Protein AF-A0A2W4LXM9-F1 (afdb_monomer_lite)

Sequence (1163 aa):
MLAVVGALLALACAPETESDGVRTPLLLDPSFENPNDPDDRARPATDYTLFEADPVRPVAVLERSGLVAVTNTVNDTLELLRSTPRGVFACGVVKVGLRPVAVASVRETRRTATLWVVNHVSDSISIVEVDVPSCRGEVVDTLHVGDEPRDIVVTRTSWGAPRVFVTTAHRGQHHPVASARLGHDLVTPPDEKTERGLADVFVFDPRAPRPALRVVNSFTDTPRALAVGPGVVYVAGFHTGNRTTAVPAERVALRGVQALGPLLARDAAGNPIEQDGELVLAEGVRGNARIEGGLPAVSGKGRCMPDPRPDRFELDTLQLCVATDDAHRVTKVFVETPGVVRPECQCTSGDGTLQPTTALIVRFFEREEDCGDAFHAFPDGTRGCWLDAVPGGVATPAARSAAQPPPMEWNDEVRLSLPDEDVFAIDVNALEVTRAFSGVGTILFGMAVRPGSDQLFVLNTEAQNLTRFEGHGNGSSTTVIGHLHESRVTVLDTRRGRVRPVHLNTHVDYGRCCERDAEENARSLAFPTAGVFSEDGKSLYFTALGSDKVVRVNADALLGRFDNVRARRQGALEEIYAGEDVLRPSGPVGLALDSRSERLYVKTHFTNELLVLDADGGGVIDRVRFHSPEPPSIRRGRHVLYNARLTSSHGDSACASCHVFGNFDSISWDLGDPDLPTVENPGPYAVAPENAQVGRLIAGEPTLTPDFRSNKGPMATQTLRGLANHGALHWRGDRTRRFRDAPGMQPDFGSLNEDNSFGEFDVAIVGLNGSDELLDPDTFQAFTNFALQLTLPPNPVRALDDSLRPDEAAGRALFFGCLSQTDEQFESGTCVALDGSVVEIDTETERCSCYSNVLVRALRLSPSLVEFATVLRGLLADPTLWAALSALVSTTDGLPPPALAQHDAARSAFVGGREGLLADQVTLVPPGMVPAETAGVLVRLSSGLLGLVGLSAAFGTPTGSQIVALLLGAAPPEARAPRMPFAAPESLLQAFELTIALSNLTLRTWADEAARGTGDFRNLRQDCALSGETSCRLRVSDTLETCHGCHRLDPKGNAEFDVFRPGFFGTSGEYSFENESQVLKVPHLRNAYAKAGMFGTPTHPFFVPESVHGPRRGGLFAAESRYTGPQVRGFGFLHDGSTDTLHRFHGAQVFAARPTPPGPPGI

Radius of gyration: 33.59 Å; chains: 1; bounding box: 93×104×97 Å

Foldseek 3Di:
DDDDDDDDDDDDDDDDDDDDDDPDDDDDDPVDPPPPDPPPDLPDPLPAFFQLAAAFAQWDQDQPLRWIWGQLQQQQKIWIWHDDPQGIDTQEIEHHAHRFRHKDFADDDPFKTWMWTDHFQRQKIFTWIAGSVNRYIYGPDIGHHAHGWAYWDWDAAPVGQIKIKIKHWQEFCPYPDPCRPQVVLLFDFLVPDPASAGIWIFMARPVCRPPTPDIEGDHFGGWHEWEDDDQKIKIFHFQLAQQKFKQFLLVQQVLQLVQCLVQFDADPVRFFDDDPQWTHGDPPQAPHGAGAGADWFQAFAWHWYADNGPVGGFRFWGQWTFHADLVRRGHTIGGQDAQDADRNTHQAFPRSHIHTRGIAMWGWDQDCVFQPVQWDQDPQRRTTFIWLAGRVHDQAQAPQLVRTHHIHTDRVQFLAGSQSFTMFIARNVVRYTPDTAHPQARGWAEKYDQPPALKIKTWYKHAPQSFAAWFNSPSGSTHCAQPGMFTWIWIASNVVRDIRTAGQLQVDRNNDFDDFDLVLLLLAAARFHYWYADNNRQWIWTFRQQSQKIKIAGPVCSVDNHDSVVCVVVVRMAIAHNADDLQTRQGFHHWDADNVSQWIWTAGDLQRWIWIARNVRGYTSDIGGDDRPDDPLQNNQVSQCRHLSQLGSSNHDHVCVQQVSQAGSFAKHFHFHSNDAWAADLALADPDLLVQCLCCVPPNHGDQDQIHGRRPYIFGDGGLAQLALQFQDDFASRQFPDSVPDPDDPDQDHSNNQLSSQLSCQVCSCRNSRYPDGDDSVNSSSNSSNSNSNHHRDDSSADPVRADDPVRQCVVCQLLLAPGAHPVCQVVQWGQHPVRDIDGRVPCSLQRFLADFSLVVLLVCLVVLLVLLVQVLVQLPPPVLVVVLLVLLPDCPQPDPVCVVLSVQLSVLQVQLNVQSNVDDSAADPVRHGDLSNLSSLLSNLSSLVSSLVSCVVRVHCSNVVNLVSSLVSGDPVQCPPPHCSVDSVSVNVSSVSSNSSSVSRNVVVVQVVCPPHPSNCDLDDDDDPPDDPVNSHHAQQGRHRLCSAQPFFQCAPVVVVDSGHTRQGHSNHWHDQVRSHTTHRDRCVSQSSQGWFAAGAADQQQAQAFSVGGAQAHNPNPGSNSSYHINGNAHGDRSRRDHRPSNVRRGPSGGHDDDDDPDPDD

Secondary structure (DSSP, 8-state):
-----------------------PPPP--TT---TT-TT-S----TT--B-----SB-EEE-TTT-EEEEEETTTTEEEEEEEETTEEEEEEEEE-SSSEEEEEEEEE-SSEEEEEEEETTTTEEEEEEEETTTTEEEEEEEEE-SSS---EEEEE-TTS-EEEEEEEES-STT-SSHHHHTTGGGSS-GGG-SS--SEEEEEEBTTB-SS-SEEEEESSS-EEEEEEETTEEEEEESB---SEEEE-HHHHHHHHHHHHGGGB-B-TTSPBPEETTEEPBPTTTTTTSBP--SEEPSEESEEEE---STTT--TTB--EEEEE-TT-BEEEEEEP-TT---TTEE-B-TTSPBPBP--EEEEEE--HHHHGGG-EE-TTS-EEEEESS-TT----S-TTGGGPPPP-B-TTT---B---EEEEEEETTT-SEEEEEESS-SEEEEEEEPTTSSEEEEEEEEE-TTS---S--SSSS---TT-SEEEEEEEEETTTTEEE--BS-TT--TTS-----HHHHHH----EEEEEE-TTS-EEEEEETTTTEEEEEEGGGGGSS--HHHHHHTTSEEEEE-SSSSSS---EEEEEEETTTTEEEEEESSS-EEEEEETTS--EEEEEEPP----HHHHHHHHHHH-HHHH-SSSS--GGGTSGGGS--S-EE----TTSPPB---SS----TTTHHHHHHHH-------SB-S----EEPPPSTT-TT--SBSTTS-B---TTTS--BTTTBTTB-HHHHHHTTTHHHHHTT--SSPPPHHHHHHHHHHHTTB-PPPPTTS-TT-PPPHHHHHHHHHHTT-SB--HHHHHHTEEE-TTS-EEEHHHHGGG---S--HHHHHHTTHHHHHHHHHHHHHHHH-HHHHHHHHHHTT--TT--HHHHHHHHHHHHHHHHHHHHHHHS----BTTTB--HHHHHHHHHHHHHHHHHHHHHHHTT-SHHHHHHHHHHHHS-GGGGSTTSTTSSHHHHHHHHHHHHHHHHHHHHHHHHHHTTTSTT---TTS---SSS-GGG-----TTT--HHHHS-EETTTTGGGT-SS--EES-SS-EE--SSSS-EE---GGGTTT--S-------TTB-SEETTEETSSSTTS-------B-S-S--SSTTS----HHHHTTBGGG---PPPPPPS--

pLDDT: mean 81.59, std 19.79, range [18.59, 98.94]

Structure (mmCIF, N/CA/C/O backbone):
data_AF-A0A2W4LXM9-F1
#
_entry.id   AF-A0A2W4LXM9-F1
#
loop_
_atom_site.group_PDB
_atom_site.id
_atom_site.type_symbol
_atom_site.label_atom_id
_atom_site.label_alt_id
_atom_site.label_comp_id
_atom_site.label_asym_id
_atom_site.label_entity_id
_atom_site.label_seq_id
_atom_site.pdbx_PDB_ins_code
_atom_site.Cartn_x
_atom_site.Cartn_y
_atom_site.Cartn_z
_atom_site.occupancy
_atom_site.B_iso_or_equiv
_atom_site.auth_seq_id
_atom_site.auth_comp_id
_atom_site.auth_asym_id
_atom_site.auth_atom_id
_atom_site.pdbx_PDB_model_num
ATOM 1 N N . MET A 1 1 ? 46.991 55.224 12.430 1.00 28.98 1 MET A N 1
ATOM 2 C CA . MET A 1 1 ? 48.430 55.403 12.719 1.00 28.98 1 MET A CA 1
ATOM 3 C C . MET A 1 1 ? 49.169 54.458 11.777 1.00 28.98 1 MET A C 1
ATOM 5 O O . MET A 1 1 ? 48.738 53.321 11.673 1.00 28.98 1 MET A O 1
ATOM 9 N N . LEU A 1 2 ? 50.111 55.013 11.007 1.00 22.36 2 LEU A N 1
ATOM 10 C CA . LEU A 1 2 ? 50.860 54.504 9.836 1.00 22.36 2 LEU A CA 1
ATOM 11 C C . LEU A 1 2 ? 51.089 52.968 9.760 1.00 22.36 2 LEU A C 1
ATOM 13 O O . LEU A 1 2 ? 51.408 52.377 10.781 1.00 22.36 2 LEU A O 1
ATOM 17 N N . ALA A 1 3 ? 50.838 52.271 8.631 1.00 21.33 3 ALA A N 1
ATOM 18 C CA . ALA A 1 3 ? 51.595 52.233 7.345 1.00 21.33 3 ALA A CA 1
ATOM 19 C C . ALA A 1 3 ? 52.958 51.499 7.522 1.00 21.33 3 ALA A C 1
ATOM 21 O O . ALA A 1 3 ? 53.651 51.814 8.477 1.00 21.33 3 ALA A O 1
ATOM 22 N N . VAL A 1 4 ? 53.438 50.498 6.760 1.00 23.33 4 VAL A N 1
ATOM 23 C CA . VAL A 1 4 ? 53.639 50.287 5.300 1.00 23.33 4 VAL A CA 1
ATOM 24 C C . VAL A 1 4 ? 54.358 48.909 5.187 1.00 23.33 4 VAL A C 1
ATOM 26 O O . VAL A 1 4 ? 55.237 48.640 5.996 1.00 23.33 4 VAL A O 1
ATOM 29 N N . VAL A 1 5 ? 53.858 47.919 4.434 1.00 23.73 5 VAL A N 1
ATOM 30 C CA . VAL A 1 5 ? 54.141 47.559 3.016 1.00 23.73 5 VAL A CA 1
ATOM 31 C C . VAL A 1 5 ? 55.415 46.734 2.758 1.00 23.73 5 VAL A C 1
ATOM 33 O O . VAL A 1 5 ? 56.530 47.149 3.053 1.00 23.73 5 VAL A O 1
ATOM 36 N N . GLY A 1 6 ? 55.176 45.629 2.044 1.00 21.83 6 GLY A N 1
ATOM 37 C CA . GLY A 1 6 ? 56.053 44.928 1.099 1.00 21.83 6 GLY A CA 1
ATOM 38 C C . GLY A 1 6 ? 55.282 43.712 0.549 1.00 21.83 6 GLY A C 1
ATOM 39 O O . GLY A 1 6 ? 55.436 42.632 1.095 1.00 21.83 6 GLY A O 1
ATOM 40 N N . ALA A 1 7 ? 54.223 43.823 -0.275 1.00 21.69 7 ALA A N 1
ATOM 41 C CA . ALA A 1 7 ? 54.149 44.244 -1.690 1.00 21.69 7 ALA A CA 1
ATOM 42 C C . ALA A 1 7 ? 55.179 43.507 -2.580 1.00 21.69 7 ALA A C 1
ATOM 44 O O . ALA A 1 7 ? 56.366 43.787 -2.474 1.00 21.69 7 ALA A O 1
ATOM 45 N N . LEU A 1 8 ? 54.744 42.480 -3.340 1.00 22.38 8 LEU A N 1
ATOM 46 C CA . LEU A 1 8 ? 54.250 42.556 -4.746 1.00 22.38 8 LEU A CA 1
ATOM 47 C C . LEU A 1 8 ? 55.443 42.450 -5.732 1.00 22.38 8 LEU A C 1
ATOM 49 O O . LEU A 1 8 ? 56.441 43.124 -5.529 1.00 22.38 8 LEU A O 1
ATOM 53 N N . LEU A 1 9 ? 55.495 41.607 -6.772 1.00 23.14 9 LEU A N 1
ATOM 54 C CA . LEU A 1 9 ? 54.564 41.260 -7.867 1.00 23.14 9 LEU A CA 1
ATOM 55 C C . LEU A 1 9 ? 55.119 40.003 -8.594 1.00 23.14 9 LEU A C 1
ATOM 57 O O . LEU A 1 9 ? 56.306 39.725 -8.459 1.00 23.14 9 LEU A O 1
ATOM 61 N N . ALA A 1 10 ? 54.382 39.208 -9.380 1.00 21.80 10 ALA A N 1
ATOM 62 C CA . ALA A 1 10 ? 53.471 39.554 -10.485 1.00 21.80 10 ALA A CA 1
ATOM 63 C C . ALA A 1 10 ? 52.655 38.291 -10.890 1.00 21.80 10 ALA A C 1
ATOM 65 O O . ALA A 1 10 ? 53.267 37.241 -11.051 1.00 21.80 10 ALA A O 1
ATOM 66 N N . LEU A 1 11 ? 51.306 38.307 -10.875 1.00 22.58 11 LEU A N 1
ATOM 67 C CA . LEU A 1 11 ? 50.341 38.669 -11.960 1.00 22.58 11 LEU A CA 1
ATOM 68 C C . LEU A 1 11 ? 49.891 37.431 -12.778 1.00 22.58 11 LEU A C 1
ATOM 70 O O . LEU A 1 11 ? 50.746 36.647 -13.162 1.00 22.58 11 LEU A O 1
ATOM 74 N N . ALA A 1 12 ? 48.613 37.168 -13.106 1.00 19.80 12 ALA A N 1
ATOM 75 C CA . ALA A 1 12 ? 47.355 37.948 -13.176 1.00 19.80 12 ALA A CA 1
ATOM 76 C C . ALA A 1 12 ? 46.140 36.965 -13.085 1.00 19.80 12 ALA A C 1
ATOM 78 O O . ALA A 1 12 ? 46.287 35.826 -13.510 1.00 19.80 12 ALA A O 1
ATOM 79 N N . CYS A 1 13 ? 45.010 37.213 -12.398 1.00 18.59 13 CYS A N 1
ATOM 80 C CA . CYS A 1 13 ? 43.855 38.121 -12.621 1.00 18.59 13 CYS A CA 1
ATOM 81 C C . CYS A 1 13 ? 42.992 37.880 -13.884 1.00 18.59 13 CYS A C 1
ATOM 83 O O . CYS A 1 13 ? 43.365 38.345 -14.957 1.00 18.59 13 CYS A O 1
ATOM 85 N N . ALA A 1 14 ? 41.781 37.323 -13.700 1.00 20.69 14 ALA A N 1
ATOM 86 C CA . ALA A 1 14 ? 40.486 37.928 -14.083 1.00 20.69 14 ALA A CA 1
ATOM 87 C C . ALA A 1 14 ? 39.302 37.246 -13.324 1.00 20.69 14 ALA A C 1
ATOM 89 O O . ALA A 1 14 ? 39.438 36.063 -13.010 1.00 20.69 14 ALA A O 1
ATOM 90 N N . PRO A 1 15 ? 38.192 37.955 -12.994 1.00 28.59 15 PRO A N 1
ATOM 91 C CA . PRO A 1 15 ? 37.147 37.497 -12.063 1.00 28.59 15 PRO A CA 1
ATOM 92 C C . PRO A 1 15 ? 35.756 37.221 -12.698 1.00 28.59 15 PRO A C 1
ATOM 94 O O . PRO A 1 15 ? 35.528 37.538 -13.860 1.00 28.59 15 PRO A O 1
ATOM 97 N N . GLU A 1 16 ? 34.849 36.717 -11.842 1.00 23.16 16 GLU A N 1
ATOM 98 C CA . GLU A 1 16 ? 33.365 36.723 -11.880 1.00 23.16 16 GLU A CA 1
ATOM 99 C C . GLU A 1 16 ? 32.604 35.808 -12.863 1.00 23.16 16 GLU A C 1
ATOM 101 O O . GLU A 1 16 ? 32.482 36.065 -14.056 1.00 23.16 16 GLU A O 1
ATOM 106 N N . THR A 1 17 ? 31.956 34.778 -12.304 1.00 21.86 17 THR A N 1
ATOM 107 C CA . THR A 1 17 ? 30.491 34.750 -12.091 1.00 21.86 17 THR A CA 1
ATOM 108 C C . THR A 1 17 ? 30.168 33.678 -11.040 1.00 21.86 17 THR A C 1
ATOM 110 O O . THR A 1 17 ? 30.389 32.493 -11.261 1.00 21.86 17 THR A O 1
ATOM 113 N N . GLU A 1 18 ? 29.706 34.104 -9.861 1.00 29.75 18 GLU A N 1
ATOM 114 C CA . GLU A 1 18 ? 29.027 33.230 -8.899 1.00 29.75 18 GLU A CA 1
ATOM 115 C C . GLU A 1 18 ? 27.611 32.953 -9.418 1.00 29.75 18 GLU A C 1
ATOM 117 O O . GLU A 1 18 ? 26.864 33.888 -9.706 1.00 29.75 18 GLU A O 1
ATOM 122 N N . SER A 1 19 ? 27.245 31.675 -9.517 1.00 25.06 19 SER A N 1
ATOM 123 C CA . SER A 1 19 ? 25.854 31.230 -9.545 1.00 25.06 19 SER A CA 1
ATOM 124 C C . SER A 1 19 ? 25.669 30.160 -8.474 1.00 25.06 19 SER A C 1
ATOM 126 O O . SER A 1 19 ? 26.223 29.067 -8.580 1.00 25.06 19 SER A O 1
ATOM 128 N N . ASP A 1 20 ? 24.935 30.567 -7.445 1.00 25.12 20 ASP A N 1
ATOM 129 C CA . ASP A 1 20 ? 24.033 29.827 -6.567 1.00 25.12 20 ASP A CA 1
ATOM 130 C C . ASP A 1 20 ? 24.440 28.441 -6.050 1.00 25.12 20 ASP A C 1
ATOM 132 O O . ASP A 1 20 ? 24.535 27.438 -6.757 1.00 25.12 20 ASP A O 1
ATOM 136 N N . GLY A 1 21 ? 24.607 28.408 -4.726 1.00 31.66 21 GLY A N 1
ATOM 137 C CA . GLY A 1 21 ? 24.882 27.221 -3.939 1.00 31.66 21 GLY A CA 1
ATOM 138 C C . GLY A 1 21 ? 23.755 26.197 -4.006 1.00 31.66 21 GLY A C 1
ATOM 139 O O . GLY A 1 21 ? 22.679 26.383 -3.439 1.00 31.66 21 GLY A O 1
ATOM 140 N N . VAL A 1 22 ? 24.074 25.052 -4.599 1.00 25.06 22 VAL A N 1
ATOM 141 C CA . VAL A 1 22 ? 23.420 23.782 -4.297 1.00 25.06 22 VAL A CA 1
ATOM 142 C C . VAL A 1 22 ? 23.817 23.409 -2.866 1.00 25.06 22 VAL A C 1
ATOM 144 O O . VAL A 1 22 ? 24.983 23.130 -2.586 1.00 25.06 22 VAL A O 1
ATOM 147 N N . ARG A 1 23 ? 22.859 23.456 -1.933 1.00 25.58 23 ARG A N 1
ATOM 148 C CA . ARG A 1 23 ? 23.033 22.892 -0.589 1.00 25.58 23 ARG A CA 1
ATOM 149 C C . ARG A 1 23 ? 23.199 21.379 -0.729 1.00 25.58 23 ARG A C 1
ATOM 151 O O . ARG A 1 23 ? 22.246 20.679 -1.050 1.00 25.58 23 ARG A O 1
ATOM 158 N N . THR A 1 24 ? 24.414 20.891 -0.509 1.00 25.73 24 THR A N 1
ATOM 159 C CA . THR A 1 24 ? 24.739 19.463 -0.450 1.00 25.73 24 THR A CA 1
ATOM 160 C C . THR A 1 24 ? 23.967 18.805 0.708 1.00 25.73 24 THR A C 1
ATOM 162 O O . THR A 1 24 ? 24.086 19.297 1.834 1.00 25.73 24 THR A O 1
ATOM 165 N N . PRO A 1 25 ? 23.182 17.733 0.481 1.00 24.44 25 PRO A N 1
ATOM 166 C CA . PRO A 1 25 ? 22.497 16.998 1.546 1.00 24.44 25 PRO A CA 1
ATOM 167 C C . PRO A 1 25 ? 23.464 16.425 2.593 1.00 24.44 25 PRO A C 1
ATOM 169 O O . PRO A 1 25 ? 24.632 16.149 2.308 1.00 24.44 25 PRO A O 1
ATOM 172 N N . LEU A 1 26 ? 22.948 16.277 3.815 1.00 28.55 26 LEU A N 1
ATOM 173 C CA . LEU A 1 26 ? 23.644 15.923 5.052 1.00 28.55 26 LEU A CA 1
ATOM 174 C C . LEU A 1 26 ? 24.501 14.650 4.947 1.00 28.55 26 LEU A C 1
ATOM 176 O O . LEU A 1 26 ? 24.061 13.605 4.471 1.00 28.55 26 LEU A O 1
ATOM 180 N N . LEU A 1 27 ? 25.744 14.756 5.430 1.00 27.23 27 LEU A N 1
ATOM 181 C CA . LEU A 1 27 ? 26.743 13.690 5.533 1.00 27.23 27 LEU A CA 1
ATOM 182 C C . LEU A 1 27 ? 26.587 12.914 6.853 1.00 27.23 27 LEU A C 1
ATOM 184 O O . LEU A 1 27 ? 26.809 13.497 7.909 1.00 27.23 27 LEU A O 1
ATOM 188 N N . LEU A 1 28 ? 26.343 11.603 6.800 1.00 28.66 28 LEU A N 1
ATOM 189 C CA . LEU A 1 28 ? 26.822 10.670 7.821 1.00 28.66 28 LEU A CA 1
ATOM 190 C C . LEU A 1 28 ? 27.944 9.793 7.256 1.00 28.66 28 LEU A C 1
ATOM 192 O O . LEU A 1 28 ? 27.848 9.212 6.164 1.00 28.66 28 LEU A O 1
ATOM 196 N N . ASP A 1 29 ? 29.044 9.815 8.011 1.00 33.31 29 ASP A N 1
ATOM 197 C CA . ASP A 1 29 ? 30.356 9.241 7.747 1.00 33.31 29 ASP A CA 1
ATOM 198 C C . ASP A 1 29 ? 30.801 8.345 8.896 1.00 33.31 29 ASP A C 1
ATOM 200 O O . ASP A 1 29 ? 31.006 8.896 9.966 1.00 33.31 29 ASP A O 1
ATOM 204 N N . PRO A 1 30 ? 31.016 7.027 8.724 1.00 31.03 30 PRO A N 1
ATOM 205 C CA . PRO A 1 30 ? 31.611 6.194 9.756 1.00 31.03 30 PRO A CA 1
ATOM 206 C C . PRO A 1 30 ? 33.080 5.798 9.479 1.00 31.03 30 PRO A C 1
ATOM 208 O O . PRO A 1 30 ? 33.433 4.627 9.550 1.00 31.03 30 PRO A O 1
ATOM 211 N N . SER A 1 31 ? 34.003 6.751 9.311 1.00 34.19 31 SER A N 1
ATOM 212 C CA . SER A 1 31 ? 35.195 6.670 10.181 1.00 34.19 31 SER A CA 1
ATOM 213 C C . SER A 1 31 ? 34.871 7.105 11.623 1.00 34.19 31 SER A C 1
ATOM 215 O O . SER A 1 31 ? 35.744 7.139 12.484 1.00 34.19 31 SER A O 1
ATOM 217 N N . PHE A 1 32 ? 33.626 7.501 11.873 1.00 36.91 32 PHE A N 1
ATOM 218 C CA . PHE A 1 32 ? 33.080 7.966 13.134 1.00 36.91 32 PHE A CA 1
ATOM 219 C C . PHE A 1 32 ? 32.818 6.814 14.114 1.00 36.91 32 PHE A C 1
ATOM 221 O O . PHE A 1 32 ? 31.782 6.158 14.083 1.00 36.91 32 PHE A O 1
ATOM 228 N N . GLU A 1 33 ? 33.743 6.620 15.052 1.00 34.12 33 GLU A N 1
ATOM 229 C CA . GLU A 1 33 ? 33.320 6.608 16.453 1.00 34.12 33 GLU A CA 1
ATOM 230 C C . GLU A 1 33 ? 32.921 8.049 16.796 1.00 34.12 33 GLU A C 1
ATOM 232 O O . GLU A 1 33 ? 33.693 8.965 16.500 1.00 34.12 33 GLU A O 1
ATOM 237 N N . ASN A 1 34 ? 31.776 8.281 17.445 1.00 36.16 34 ASN A N 1
ATOM 238 C CA . ASN A 1 34 ? 31.609 9.533 18.178 1.00 36.16 34 ASN A CA 1
ATOM 239 C C . ASN A 1 34 ? 32.708 9.550 19.254 1.00 36.16 34 ASN A C 1
ATOM 241 O O . ASN A 1 34 ? 32.622 8.749 20.188 1.00 36.16 34 ASN A O 1
ATOM 245 N N . PRO A 1 35 ? 33.719 10.441 19.205 1.00 36.72 35 PRO A N 1
ATOM 246 C CA . PRO A 1 35 ? 34.773 10.462 20.221 1.00 36.72 35 PRO A CA 1
ATOM 247 C C . PRO A 1 35 ? 34.231 10.836 21.612 1.00 36.72 35 PRO A C 1
ATOM 249 O O . PRO A 1 35 ? 34.986 10.841 22.584 1.00 36.72 35 PRO A O 1
ATOM 252 N N . ASN A 1 36 ? 32.937 11.176 21.700 1.00 38.16 36 ASN A N 1
ATOM 253 C CA . ASN A 1 36 ? 32.244 11.592 22.905 1.00 38.16 36 ASN A CA 1
ATOM 254 C C . ASN A 1 36 ? 31.158 10.613 23.408 1.00 38.16 36 ASN A C 1
ATOM 256 O O . ASN A 1 36 ? 30.707 10.850 24.527 1.00 38.16 36 ASN A O 1
ATOM 260 N N . ASP A 1 37 ? 30.726 9.559 22.679 1.00 38.22 37 ASP A N 1
ATOM 261 C CA . ASP A 1 37 ? 29.686 8.635 23.201 1.00 38.22 37 ASP A CA 1
ATOM 262 C C . ASP A 1 37 ? 29.546 7.254 22.480 1.00 38.22 37 ASP A C 1
ATOM 264 O O . ASP A 1 37 ? 29.076 7.196 21.344 1.00 38.22 37 ASP A O 1
ATOM 268 N N . PRO A 1 38 ? 29.894 6.121 23.126 1.00 37.22 38 PRO A N 1
ATOM 269 C CA . PRO A 1 38 ? 29.679 4.752 22.630 1.00 37.22 38 PRO A CA 1
ATOM 270 C C . PRO A 1 38 ? 28.244 4.192 22.797 1.00 37.22 38 PRO A C 1
ATOM 272 O O . PRO A 1 38 ? 28.011 3.016 22.494 1.00 37.22 38 PRO A O 1
ATOM 275 N N . ASP A 1 39 ? 27.272 4.978 23.271 1.00 38.97 39 ASP A N 1
ATOM 276 C CA . ASP A 1 39 ? 25.878 4.540 23.452 1.00 38.97 39 ASP A CA 1
ATOM 277 C C . ASP A 1 39 ? 24.961 4.744 22.217 1.00 38.97 39 ASP A C 1
ATOM 279 O O . ASP A 1 39 ? 23.762 4.476 22.297 1.00 38.97 39 ASP A O 1
ATOM 283 N N . ASP A 1 40 ? 25.508 5.121 21.053 1.00 39.66 40 ASP A N 1
ATOM 284 C CA . ASP A 1 40 ? 24.748 5.510 19.844 1.00 39.66 40 ASP A CA 1
ATOM 285 C C . ASP A 1 40 ? 24.308 4.352 18.916 1.00 39.66 40 ASP A C 1
ATOM 287 O O . ASP A 1 40 ? 23.914 4.552 17.771 1.00 39.66 40 ASP A O 1
ATOM 291 N N . ARG A 1 41 ? 24.342 3.098 19.385 1.00 44.91 41 ARG A N 1
ATOM 292 C CA . ARG A 1 41 ? 23.671 2.002 18.660 1.00 44.91 41 ARG A CA 1
ATOM 293 C C . ARG A 1 41 ? 22.181 2.045 18.973 1.00 44.91 41 ARG A C 1
ATOM 295 O O . ARG A 1 41 ? 21.805 2.168 20.143 1.00 44.91 41 ARG A O 1
ATOM 302 N N . ALA A 1 42 ? 21.325 1.795 17.980 1.00 42.56 42 ALA A N 1
ATOM 303 C CA . ALA A 1 42 ? 19.995 1.264 18.252 1.00 42.56 42 ALA A CA 1
ATOM 304 C C . ALA A 1 42 ? 20.162 -0.059 19.009 1.00 42.56 42 ALA A C 1
ATOM 306 O O . ALA A 1 42 ? 20.265 -1.111 18.397 1.00 42.56 42 ALA A O 1
ATOM 307 N N . ARG A 1 43 ? 20.242 -0.032 20.345 1.00 45.12 43 ARG A N 1
ATOM 308 C CA . ARG A 1 43 ? 20.134 -1.245 21.157 1.00 45.12 43 ARG A CA 1
ATOM 309 C C . ARG A 1 43 ? 18.671 -1.664 21.078 1.00 45.12 43 ARG A C 1
ATOM 311 O O . ARG A 1 43 ? 17.822 -0.959 21.643 1.00 45.12 43 ARG A O 1
ATOM 318 N N . PRO A 1 44 ? 18.337 -2.731 20.338 1.00 50.62 44 PRO A N 1
ATOM 319 C CA . PRO A 1 44 ? 16.950 -3.124 20.181 1.00 50.62 44 PRO A CA 1
ATOM 320 C C . PRO A 1 44 ? 16.418 -3.579 21.541 1.00 50.62 44 PRO A C 1
ATOM 322 O O . PRO A 1 44 ? 17.183 -4.053 22.385 1.00 50.62 44 PRO A O 1
ATOM 325 N N . ALA A 1 45 ? 15.123 -3.406 21.806 1.00 53.75 45 ALA A N 1
ATOM 326 C CA . ALA A 1 45 ? 14.575 -3.880 23.076 1.00 53.75 45 ALA A CA 1
ATOM 327 C C . ALA A 1 45 ? 14.644 -5.404 23.168 1.00 53.75 45 ALA A C 1
ATOM 329 O O . ALA A 1 45 ? 13.835 -6.080 22.546 1.00 53.75 45 ALA A O 1
ATOM 330 N N . THR A 1 46 ? 15.521 -5.932 24.021 1.00 56.41 46 THR A N 1
ATOM 331 C CA . THR A 1 46 ? 15.698 -7.377 24.243 1.00 56.41 46 THR A CA 1
ATOM 332 C C . THR A 1 46 ? 14.404 -8.104 24.632 1.00 56.41 46 THR A C 1
ATOM 334 O O . THR A 1 46 ? 14.252 -9.276 24.308 1.00 56.41 46 THR A O 1
ATOM 337 N N . ASP A 1 47 ? 13.440 -7.398 25.240 1.00 71.38 47 ASP A N 1
ATOM 338 C CA . ASP A 1 47 ? 12.227 -7.989 25.823 1.00 71.38 47 ASP A CA 1
ATOM 339 C C . ASP A 1 47 ? 10.902 -7.484 25.200 1.00 71.38 47 ASP A C 1
ATOM 341 O O . ASP A 1 47 ? 9.829 -7.699 25.769 1.00 71.38 47 ASP A O 1
ATOM 345 N N . TYR A 1 48 ? 10.928 -6.796 24.046 1.00 83.62 48 TYR A N 1
ATOM 346 C CA . TYR A 1 48 ? 9.710 -6.267 23.406 1.00 83.62 48 TYR A CA 1
ATOM 347 C C . TYR A 1 48 ? 9.674 -6.481 21.888 1.00 83.62 48 TYR A C 1
ATOM 349 O O . TYR A 1 48 ? 10.630 -6.201 21.171 1.00 83.62 48 TYR A O 1
ATOM 357 N N . THR A 1 49 ? 8.522 -6.925 21.372 1.00 87.88 49 THR A N 1
ATOM 358 C CA . THR A 1 49 ? 8.276 -7.058 19.926 1.00 87.88 49 THR A CA 1
ATOM 359 C C . THR A 1 49 ? 7.292 -5.998 19.445 1.00 87.88 49 THR A C 1
ATOM 361 O O . THR A 1 49 ? 6.126 -5.984 19.851 1.00 87.88 49 THR A O 1
ATOM 364 N N . LEU A 1 50 ? 7.755 -5.107 18.569 1.00 90.31 50 LEU A N 1
ATOM 365 C CA . LEU A 1 50 ? 6.955 -4.021 18.015 1.00 90.31 50 LEU A CA 1
ATOM 366 C C . LEU A 1 50 ? 6.225 -4.477 16.747 1.00 90.31 50 LEU A C 1
ATOM 368 O O . LEU A 1 50 ? 6.825 -4.569 15.685 1.00 90.31 50 LEU A O 1
ATOM 372 N N . PHE A 1 51 ? 4.917 -4.713 16.848 1.00 92.44 51 PHE A N 1
ATOM 373 C CA . PHE A 1 51 ? 4.065 -5.057 15.697 1.00 92.44 51 PHE A CA 1
ATOM 374 C C . PHE A 1 51 ? 3.381 -3.846 15.042 1.00 92.44 51 PHE A C 1
ATOM 376 O O . PHE A 1 51 ? 2.763 -3.993 13.995 1.00 92.44 51 PHE A O 1
ATOM 383 N N . GLU A 1 52 ? 3.446 -2.668 15.676 1.00 94.62 52 GLU A N 1
ATOM 384 C CA . GLU A 1 52 ? 2.718 -1.457 15.256 1.00 94.62 52 GLU A CA 1
ATOM 385 C C . GLU A 1 52 ? 1.219 -1.704 15.006 1.00 94.62 52 GLU A C 1
ATOM 387 O O . GLU A 1 52 ? 0.668 -1.342 13.970 1.00 94.62 52 GLU A O 1
ATOM 392 N N . ALA A 1 53 ? 0.555 -2.361 15.963 1.00 94.12 53 ALA A N 1
ATOM 393 C CA . ALA A 1 53 ? -0.883 -2.611 15.887 1.00 94.12 53 ALA A CA 1
ATOM 394 C C . ALA A 1 53 ? -1.669 -1.293 15.949 1.00 94.12 53 ALA A C 1
ATOM 396 O O . ALA A 1 53 ? -1.337 -0.409 16.745 1.00 94.12 53 ALA A O 1
ATOM 397 N N . ASP A 1 54 ? -2.723 -1.181 15.145 1.00 91.00 54 ASP A N 1
ATOM 398 C CA . ASP A 1 54 ? -3.516 0.033 14.996 1.00 91.00 54 ASP A CA 1
ATOM 399 C C . ASP A 1 54 ? -4.745 0.046 15.924 1.00 91.00 54 ASP A C 1
ATOM 401 O O . ASP A 1 54 ? -5.656 -0.767 15.766 1.00 91.00 54 ASP A O 1
ATOM 405 N N . PRO A 1 55 ? -4.835 0.977 16.892 1.00 95.19 55 PRO A N 1
ATOM 406 C CA . PRO A 1 55 ? -6.047 1.135 17.691 1.00 95.19 55 PRO A CA 1
ATOM 407 C C . PRO A 1 55 ? -7.233 1.591 16.828 1.00 95.19 55 PRO A C 1
ATOM 409 O O . PRO A 1 55 ? -7.095 2.505 16.012 1.00 95.19 55 PRO A O 1
ATOM 412 N N . VAL A 1 56 ? -8.412 0.994 17.040 1.00 96.94 56 VAL A N 1
ATOM 413 C CA . VAL A 1 56 ? -9.635 1.320 16.273 1.00 96.94 56 VAL A CA 1
ATOM 414 C C . VAL A 1 56 ? -10.721 1.906 17.172 1.00 96.94 56 VAL A C 1
ATOM 416 O O . VAL A 1 56 ? -11.198 3.014 16.935 1.00 96.94 56 VAL A O 1
ATOM 419 N N . ARG A 1 57 ? -11.063 1.210 18.264 1.00 98.00 57 ARG A N 1
ATOM 420 C CA . ARG A 1 57 ? -12.000 1.694 19.297 1.00 98.00 57 ARG A CA 1
ATOM 421 C C . ARG A 1 57 ? -11.420 1.485 20.698 1.00 98.00 57 ARG A C 1
ATOM 423 O O . ARG A 1 57 ? -11.966 0.724 21.499 1.00 98.00 57 ARG A O 1
ATOM 430 N N . PRO A 1 58 ? -10.296 2.145 21.018 1.00 98.44 58 PRO A N 1
ATOM 431 C CA . PRO A 1 58 ? -9.537 1.844 22.226 1.00 98.44 58 PRO A CA 1
ATOM 432 C C . PRO A 1 58 ? -10.175 2.356 23.520 1.00 98.44 58 PRO A C 1
ATOM 434 O O . PRO A 1 58 ? -9.637 2.088 24.587 1.00 98.44 58 PRO A O 1
ATOM 437 N N . VAL A 1 59 ? -11.278 3.110 23.464 1.00 98.44 59 VAL A N 1
ATOM 438 C CA . VAL A 1 59 ? -11.922 3.715 24.639 1.00 98.44 59 VAL A CA 1
ATOM 439 C C . VAL A 1 59 ? -13.405 3.356 24.664 1.00 98.44 59 VAL A C 1
ATOM 441 O O . VAL A 1 59 ? -14.112 3.568 23.680 1.00 98.44 59 VAL A O 1
ATOM 444 N N . ALA A 1 60 ? -13.891 2.881 25.809 1.00 97.81 60 ALA A N 1
ATOM 445 C CA . ALA A 1 60 ? -15.312 2.690 26.080 1.00 97.81 60 ALA A CA 1
ATOM 446 C C . ALA A 1 60 ? -15.708 3.361 27.399 1.00 97.81 60 ALA A C 1
ATOM 448 O O . ALA A 1 60 ? -15.074 3.153 28.433 1.00 97.81 60 ALA A O 1
ATOM 449 N N . VAL A 1 61 ? -16.794 4.134 27.374 1.00 96.06 61 VAL A N 1
ATOM 450 C CA . VAL A 1 61 ? -17.413 4.702 28.578 1.00 96.06 61 VAL A CA 1
ATOM 451 C C . VAL A 1 61 ? -18.592 3.824 28.979 1.00 96.06 61 VAL A C 1
ATOM 453 O O . VAL A 1 61 ? -19.473 3.539 28.171 1.00 96.06 61 VAL A O 1
ATOM 456 N N . LEU A 1 62 ? -18.629 3.400 30.239 1.00 94.69 62 LEU A N 1
ATOM 457 C CA . LEU A 1 62 ? -19.733 2.623 30.784 1.00 94.69 62 LEU A CA 1
ATOM 458 C C . LEU A 1 62 ? -20.908 3.548 31.142 1.00 94.69 62 LEU A C 1
ATOM 460 O O . LEU A 1 62 ? -20.839 4.387 32.050 1.00 94.69 62 LEU A O 1
ATOM 464 N N . GLU A 1 63 ? -22.014 3.382 30.421 1.00 90.12 63 GLU A N 1
ATOM 465 C CA . GLU A 1 63 ? -23.188 4.258 30.465 1.00 90.12 63 GLU A CA 1
ATOM 466 C C . GLU A 1 63 ? -23.878 4.352 31.830 1.00 90.12 63 GLU A C 1
ATOM 468 O O . GLU A 1 63 ? -24.561 5.336 32.090 1.00 90.12 63 GLU A O 1
ATOM 473 N N . ARG A 1 64 ? -23.762 3.370 32.732 1.00 90.62 64 ARG A N 1
ATOM 474 C CA . ARG A 1 64 ? -24.419 3.457 34.055 1.00 90.62 64 ARG A CA 1
ATOM 475 C C . ARG A 1 64 ? -23.484 3.973 35.130 1.00 90.62 64 ARG A C 1
ATOM 477 O O . ARG A 1 64 ? -23.875 4.832 35.915 1.00 90.62 64 ARG A O 1
ATOM 484 N N . SER A 1 65 ? -22.267 3.458 35.169 1.00 91.06 65 SER A N 1
ATOM 485 C CA . SER A 1 65 ? -21.290 3.717 36.226 1.00 91.06 65 SER A CA 1
ATOM 486 C C . SER A 1 65 ? -20.360 4.897 35.951 1.00 91.06 65 SER A C 1
ATOM 488 O O . SER A 1 65 ? -19.780 5.416 36.903 1.00 91.06 65 SER A O 1
ATOM 490 N N . GLY A 1 66 ? -20.193 5.306 34.688 1.00 90.94 66 GLY A N 1
ATOM 491 C CA . GLY A 1 66 ? -19.212 6.326 34.294 1.00 90.94 66 GLY A CA 1
ATOM 492 C C . GLY A 1 66 ? -17.756 5.849 34.384 1.00 90.94 66 GLY A C 1
ATOM 493 O O . GLY A 1 66 ? -16.834 6.663 34.328 1.00 90.94 66 GLY A O 1
ATOM 494 N N . LEU A 1 67 ? -17.537 4.543 34.570 1.00 94.88 67 LEU A N 1
ATOM 495 C CA . LEU A 1 67 ? -16.216 3.933 34.458 1.00 94.88 67 LEU A CA 1
ATOM 496 C C . LEU A 1 67 ? -15.744 4.025 33.000 1.00 94.88 67 LEU A C 1
ATOM 498 O O . LEU A 1 67 ? -16.535 3.835 32.079 1.00 94.88 67 LEU A O 1
ATOM 502 N N . VAL A 1 68 ? -14.461 4.292 32.791 1.00 97.25 68 VAL A N 1
ATOM 503 C CA . VAL A 1 68 ? -13.844 4.330 31.463 1.00 97.25 68 VAL A CA 1
ATOM 504 C C . VAL A 1 68 ? -12.912 3.134 31.341 1.00 97.25 68 VAL A C 1
ATOM 506 O O . VAL A 1 68 ? -12.080 2.912 32.218 1.00 97.25 68 VAL A O 1
ATOM 509 N N . ALA A 1 69 ? -13.072 2.356 30.279 1.00 98.38 69 ALA A N 1
ATOM 510 C CA . ALA A 1 69 ? -12.213 1.232 29.946 1.00 98.38 69 ALA A CA 1
ATOM 511 C C . ALA A 1 69 ? -11.366 1.602 28.725 1.00 98.38 69 ALA A C 1
ATOM 513 O O . ALA A 1 69 ? -11.903 2.104 27.736 1.00 98.38 69 ALA A O 1
ATOM 514 N N . VAL A 1 70 ? -10.053 1.386 28.801 1.00 98.69 70 VAL A N 1
ATOM 515 C CA . VAL A 1 70 ? -9.103 1.805 27.765 1.00 98.69 70 VAL A CA 1
ATOM 516 C C . VAL A 1 70 ? -8.160 0.666 27.419 1.00 98.69 70 VAL A C 1
ATOM 518 O O . VAL A 1 70 ? -7.555 0.074 28.310 1.00 98.69 70 VAL A O 1
ATOM 521 N N . THR A 1 71 ? -7.998 0.357 26.136 1.00 98.75 71 THR A N 1
ATOM 522 C CA . THR A 1 71 ? -6.996 -0.617 25.704 1.00 98.75 71 THR A CA 1
ATOM 523 C C . THR A 1 71 ? -5.602 0.010 25.764 1.00 98.75 71 THR A C 1
ATOM 525 O O . THR A 1 71 ? -5.303 1.019 25.122 1.00 98.75 71 THR A O 1
ATOM 528 N N . ASN A 1 72 ? -4.720 -0.591 26.557 1.00 98.25 72 ASN A N 1
ATOM 529 C CA . ASN A 1 72 ? -3.300 -0.273 26.581 1.00 98.25 72 ASN A CA 1
ATOM 530 C C . ASN A 1 72 ? -2.583 -1.251 25.645 1.00 98.25 72 ASN A C 1
ATOM 532 O O . ASN A 1 72 ? -2.058 -2.286 26.060 1.00 98.25 72 ASN A O 1
ATOM 536 N N . THR A 1 73 ? -2.633 -0.925 24.350 1.00 97.31 73 THR A N 1
ATOM 537 C CA . THR A 1 73 ? -2.182 -1.780 23.243 1.00 97.31 73 THR A CA 1
ATOM 538 C C . THR A 1 73 ? -0.740 -2.253 23.415 1.00 97.31 73 THR A C 1
ATOM 540 O O . THR A 1 73 ? -0.451 -3.417 23.165 1.00 97.31 73 THR A O 1
ATOM 543 N N . VAL A 1 74 ? 0.151 -1.387 23.902 1.00 95.31 74 VAL A N 1
ATOM 544 C CA . VAL A 1 74 ? 1.585 -1.693 24.046 1.00 95.31 74 VAL A CA 1
ATOM 545 C C . VAL A 1 74 ? 1.892 -2.604 25.240 1.00 95.31 74 VAL A C 1
ATOM 547 O O . VAL A 1 74 ? 2.919 -3.275 25.249 1.00 95.31 74 VAL A O 1
ATOM 550 N N . ASN A 1 75 ? 1.009 -2.664 26.240 1.00 96.38 75 ASN A N 1
ATOM 551 C CA . ASN A 1 75 ? 1.187 -3.480 27.446 1.00 96.38 75 ASN A CA 1
ATOM 552 C C . ASN A 1 75 ? 0.287 -4.731 27.482 1.00 96.38 75 ASN A C 1
ATOM 554 O O . ASN A 1 75 ? 0.310 -5.511 28.436 1.00 96.38 75 ASN A O 1
ATOM 558 N N . ASP A 1 76 ? -0.546 -4.917 26.460 1.00 97.75 76 ASP A N 1
ATOM 559 C CA . ASP A 1 76 ? -1.588 -5.943 26.386 1.00 97.75 76 ASP A CA 1
ATOM 560 C C . ASP A 1 76 ? -2.490 -5.998 27.631 1.00 97.75 76 ASP A C 1
ATOM 562 O O . ASP A 1 76 ? -2.791 -7.060 28.186 1.00 97.75 76 ASP A O 1
ATOM 566 N N . THR A 1 77 ? -2.892 -4.817 28.106 1.00 98.62 77 THR A N 1
ATOM 567 C CA . THR A 1 77 ? -3.806 -4.660 29.240 1.00 98.62 77 THR A CA 1
ATOM 568 C C . THR A 1 77 ? -5.052 -3.868 28.862 1.00 98.62 77 THR A C 1
ATOM 570 O O . THR A 1 77 ? -5.048 -3.037 27.954 1.00 98.62 77 THR A O 1
ATOM 573 N N . LEU A 1 78 ? -6.134 -4.116 29.594 1.00 98.75 78 LEU A N 1
ATOM 574 C CA . LEU A 1 78 ? -7.280 -3.227 29.696 1.00 98.75 78 LEU A CA 1
ATOM 575 C C . LEU A 1 78 ? -7.138 -2.391 30.972 1.00 98.75 78 LEU A C 1
ATOM 577 O O . LEU A 1 78 ? -7.111 -2.937 32.076 1.00 98.75 78 LEU A O 1
ATOM 581 N N . GLU A 1 79 ? -7.068 -1.077 30.818 1.00 98.50 79 GLU A N 1
ATOM 582 C CA . GLU A 1 79 ? -7.021 -0.104 31.908 1.00 98.50 79 GLU A CA 1
ATOM 583 C C . GLU A 1 79 ? -8.448 0.305 32.286 1.00 98.50 79 GLU A C 1
ATOM 585 O O . GLU A 1 79 ? -9.276 0.590 31.420 1.00 98.50 79 GLU A O 1
ATOM 590 N N . LEU A 1 80 ? -8.747 0.356 33.582 1.00 98.31 80 LEU A N 1
ATOM 591 C CA . LEU A 1 80 ? -10.030 0.795 34.127 1.00 98.31 80 LEU A CA 1
ATOM 592 C C . LEU A 1 80 ? -9.827 2.088 34.911 1.00 98.31 80 LEU A C 1
ATOM 594 O O . LEU A 1 80 ? -8.987 2.153 35.812 1.00 98.31 80 LEU A O 1
ATOM 598 N N . LEU A 1 81 ? -10.617 3.113 34.602 1.00 97.00 81 LEU A N 1
ATOM 599 C CA . LEU A 1 81 ? -10.493 4.440 35.191 1.00 97.00 81 LEU A CA 1
ATOM 600 C C . LEU A 1 81 ? -11.829 4.953 35.722 1.00 97.00 81 LEU A C 1
ATOM 602 O O . LEU A 1 81 ? -12.886 4.727 35.131 1.00 97.00 81 LEU A O 1
ATOM 606 N N . ARG A 1 82 ? -11.782 5.713 36.819 1.00 93.50 82 ARG A N 1
ATOM 607 C CA . ARG A 1 82 ? -12.938 6.448 37.344 1.00 93.50 82 ARG A CA 1
ATOM 608 C C . ARG A 1 82 ? -12.860 7.920 36.994 1.00 93.50 82 ARG A C 1
ATOM 610 O O . ARG A 1 82 ? -11.864 8.581 37.277 1.00 93.50 82 ARG A O 1
ATOM 617 N N . SER A 1 83 ? -13.971 8.436 36.485 1.00 86.62 83 SER A N 1
ATOM 618 C CA . SER A 1 83 ? -14.191 9.867 36.322 1.00 86.62 83 SER A CA 1
ATOM 619 C C . SER A 1 83 ? -14.689 10.499 37.624 1.00 86.62 83 SER A C 1
ATOM 621 O O . SER A 1 83 ? -15.575 9.969 38.296 1.00 86.62 83 SER A O 1
ATOM 623 N N . THR A 1 84 ? -14.124 11.648 37.985 1.00 82.69 84 THR A N 1
ATOM 624 C CA . THR A 1 84 ? -14.583 12.512 39.082 1.00 82.69 84 THR A CA 1
ATOM 625 C C . THR A 1 84 ? -14.696 13.954 38.590 1.00 82.69 84 THR A C 1
ATOM 627 O O . THR A 1 84 ? -14.042 14.309 37.609 1.00 82.69 84 THR A O 1
ATOM 630 N N . PRO A 1 85 ? -15.414 14.850 39.291 1.00 76.19 85 PRO A N 1
ATOM 631 C CA . PRO A 1 85 ? -15.442 16.264 38.916 1.00 76.19 85 PRO A CA 1
ATOM 632 C C . PRO A 1 85 ? -14.053 16.919 38.803 1.00 76.19 85 PRO A C 1
ATOM 634 O O . PRO A 1 85 ? -13.902 17.853 38.030 1.00 76.19 85 PRO A O 1
ATOM 637 N N . ARG A 1 86 ? -13.031 16.417 39.519 1.00 74.12 86 ARG A N 1
ATOM 638 C CA . ARG A 1 86 ? -11.666 16.981 39.530 1.00 74.12 86 ARG A CA 1
ATOM 639 C C . ARG A 1 86 ? -10.703 16.388 38.494 1.00 74.12 86 ARG A C 1
ATOM 641 O O . ARG A 1 86 ? -9.576 16.854 38.428 1.00 74.12 86 ARG A O 1
ATOM 648 N N . GLY A 1 87 ? -11.109 15.358 37.756 1.00 81.00 87 GLY A N 1
ATOM 649 C CA . GLY A 1 87 ? -10.228 14.631 36.836 1.00 81.00 87 GLY A CA 1
ATOM 650 C C . GLY A 1 87 ? -10.562 13.145 36.783 1.00 81.00 87 GLY A C 1
ATOM 651 O O . GLY A 1 87 ? -11.627 12.725 37.254 1.00 81.00 87 GLY A O 1
ATOM 652 N N . VAL A 1 88 ? -9.667 12.346 36.218 1.00 90.31 88 VAL A N 1
ATOM 653 C CA . VAL A 1 88 ? -9.840 10.903 36.014 1.00 90.31 88 VAL A CA 1
ATOM 654 C C . VAL A 1 88 ? -8.627 10.171 36.575 1.00 90.31 88 VAL A C 1
ATOM 656 O O . VAL A 1 88 ? -7.499 10.616 36.423 1.00 90.31 88 VAL A O 1
ATOM 659 N N . PHE A 1 89 ? -8.840 9.036 37.238 1.00 91.06 89 PHE A N 1
ATOM 660 C CA . PHE A 1 89 ? -7.738 8.242 37.784 1.00 91.06 89 PHE A CA 1
ATOM 661 C C . PHE A 1 89 ? -7.891 6.761 37.447 1.00 91.06 89 PHE A C 1
ATOM 663 O O . PHE A 1 89 ? -8.999 6.218 37.480 1.00 91.06 89 PHE A O 1
ATOM 670 N N . ALA A 1 90 ? -6.769 6.106 37.143 1.00 93.88 90 ALA A N 1
ATOM 671 C CA . ALA A 1 90 ? -6.711 4.662 36.950 1.00 93.88 90 ALA A CA 1
ATOM 672 C C . ALA A 1 90 ? -6.973 3.933 38.278 1.00 93.88 90 ALA A C 1
ATOM 674 O O . ALA A 1 90 ? -6.421 4.297 39.317 1.00 93.88 90 ALA A O 1
ATOM 675 N N . CYS A 1 91 ? -7.838 2.921 38.253 1.00 95.19 91 CYS A N 1
ATOM 676 C CA . CYS A 1 91 ? -8.252 2.166 39.437 1.00 95.19 91 CYS A CA 1
ATOM 677 C C . CYS A 1 91 ? -8.181 0.643 39.283 1.00 95.19 91 CYS A C 1
ATOM 679 O O . CYS A 1 91 ? -8.247 -0.054 40.296 1.00 95.19 91 CYS A O 1
ATOM 681 N N . GLY A 1 92 ? -8.005 0.130 38.065 1.00 96.62 92 GLY A N 1
ATOM 682 C CA . GLY A 1 92 ? -7.835 -1.294 37.801 1.00 96.62 92 GLY A CA 1
ATOM 683 C C . GLY A 1 92 ? -7.098 -1.538 36.493 1.00 96.62 92 GLY A C 1
ATOM 684 O O . GLY A 1 92 ? -7.127 -0.701 35.598 1.00 96.62 92 GLY A O 1
ATOM 685 N N . VAL A 1 93 ? -6.452 -2.695 36.392 1.00 97.94 93 VAL A N 1
ATOM 686 C CA . VAL A 1 93 ? -5.763 -3.154 35.186 1.00 97.94 93 VAL A CA 1
ATOM 687 C C . VAL A 1 93 ? -5.995 -4.652 35.033 1.00 97.94 93 VAL A C 1
ATOM 689 O O . VAL A 1 93 ? -5.964 -5.387 36.023 1.00 97.94 93 VAL A O 1
ATOM 692 N N . VAL A 1 94 ? -6.253 -5.106 33.810 1.00 98.62 94 VAL A N 1
ATOM 693 C CA . VAL A 1 94 ? -6.514 -6.517 33.495 1.00 98.62 94 VAL A CA 1
ATOM 694 C C . VAL A 1 94 ? -5.624 -6.930 32.330 1.00 98.62 94 VAL A C 1
ATOM 696 O O . VAL A 1 94 ? -5.661 -6.287 31.286 1.00 98.62 94 VAL A O 1
ATOM 699 N N . LYS A 1 95 ? -4.821 -7.989 32.480 1.00 98.25 95 LYS A N 1
ATOM 700 C CA . LYS A 1 95 ? -4.065 -8.561 31.353 1.00 98.25 95 LYS A CA 1
ATOM 701 C C . LYS A 1 95 ? -5.035 -9.272 30.405 1.00 98.25 95 LYS A C 1
ATOM 703 O O . LYS A 1 95 ? -5.875 -10.042 30.863 1.00 98.25 95 LYS A O 1
ATOM 708 N N . VAL A 1 96 ? -4.914 -8.999 29.111 1.00 98.69 96 VAL A N 1
ATOM 709 C CA . VAL A 1 96 ? -5.744 -9.566 28.034 1.00 98.69 96 VAL A CA 1
ATOM 710 C C . VAL A 1 96 ? -4.842 -10.194 26.960 1.00 98.69 96 VAL A C 1
ATOM 712 O O . VAL A 1 96 ? -3.641 -10.360 27.189 1.00 98.69 96 VAL A O 1
ATOM 715 N N . GLY A 1 97 ? -5.406 -10.597 25.817 1.00 97.56 97 GLY A N 1
ATOM 716 C CA . GLY A 1 97 ? -4.617 -11.069 24.674 1.00 97.56 97 GLY A CA 1
ATOM 717 C C . GLY A 1 97 ? -3.732 -9.970 24.072 1.00 97.56 97 GLY A C 1
ATOM 718 O O . GLY A 1 97 ? -3.868 -8.792 24.398 1.00 97.56 97 GLY A O 1
ATOM 719 N N . LEU A 1 98 ? -2.809 -10.355 23.189 1.00 96.62 98 LEU A N 1
ATOM 720 C CA . LEU A 1 98 ? -1.772 -9.464 22.667 1.00 96.62 98 LEU A CA 1
ATOM 721 C C . LEU A 1 98 ? -2.344 -8.358 21.776 1.00 96.62 98 LEU A C 1
ATOM 723 O O . LEU A 1 98 ? -3.173 -8.611 20.898 1.00 96.62 98 LEU A O 1
ATOM 727 N N . ARG A 1 99 ? -1.833 -7.137 21.977 1.00 97.06 99 ARG A N 1
ATOM 728 C CA . ARG A 1 99 ? -2.203 -5.918 21.242 1.00 97.06 99 ARG A CA 1
ATOM 729 C C . ARG A 1 99 ? -3.721 -5.670 21.217 1.00 97.06 99 ARG A C 1
ATOM 731 O O . ARG A 1 99 ? -4.340 -5.747 20.158 1.00 97.06 99 ARG A O 1
ATOM 738 N N . PRO A 1 100 ? -4.347 -5.349 22.363 1.00 98.62 100 PRO A N 1
ATOM 739 C CA . PRO A 1 100 ? -5.755 -4.984 22.414 1.00 98.62 100 PRO A CA 1
ATOM 740 C C . PRO A 1 100 ? -5.993 -3.649 21.694 1.00 98.62 100 PRO A C 1
ATOM 742 O O . PRO A 1 100 ? -5.351 -2.641 22.005 1.00 98.62 100 PRO A O 1
ATOM 745 N N . VAL A 1 101 ? -6.922 -3.632 20.739 1.00 98.56 101 VAL A N 1
ATOM 746 C CA . VAL A 1 101 ? -7.178 -2.482 19.841 1.00 98.56 101 VAL A CA 1
ATOM 747 C C . VAL A 1 101 ? -8.594 -1.919 19.946 1.00 98.56 101 VAL A C 1
ATOM 749 O O . VAL A 1 101 ? -8.829 -0.767 19.565 1.00 98.56 101 VAL A O 1
ATOM 752 N N . ALA A 1 102 ? -9.529 -2.697 20.497 1.00 98.81 102 ALA A N 1
ATOM 753 C CA . ALA A 1 102 ? -10.897 -2.258 20.711 1.00 98.81 102 ALA A CA 1
ATOM 754 C C . ALA A 1 102 ? -11.532 -2.872 21.963 1.00 98.81 102 ALA A C 1
ATOM 756 O O . ALA A 1 102 ? -11.207 -3.991 22.363 1.00 98.81 102 ALA A O 1
ATOM 757 N N . VAL A 1 103 ? -12.456 -2.139 22.583 1.00 98.81 103 VAL A N 1
ATOM 758 C CA . VAL A 1 103 ? -13.232 -2.607 23.737 1.00 98.81 103 VAL A CA 1
ATOM 759 C C . VAL A 1 103 ? -14.680 -2.132 23.648 1.00 98.81 103 VAL A C 1
ATOM 761 O O . VAL A 1 103 ? -14.950 -0.999 23.254 1.00 98.81 103 VAL A O 1
ATOM 764 N N . ALA A 1 104 ? -15.622 -2.985 24.053 1.00 98.44 104 ALA A N 1
ATOM 765 C CA . ALA A 1 104 ? -17.026 -2.612 24.206 1.00 98.44 104 ALA A CA 1
ATOM 766 C C . ALA A 1 104 ? -17.643 -3.169 25.495 1.00 98.44 104 ALA A C 1
ATOM 768 O O . ALA A 1 104 ? -17.336 -4.281 25.932 1.00 98.44 104 ALA A O 1
ATOM 769 N N . SER A 1 105 ? -18.569 -2.402 26.078 1.00 97.44 105 SER A N 1
ATOM 770 C CA . SER A 1 105 ? -19.430 -2.869 27.167 1.00 97.44 105 SER A CA 1
ATOM 771 C C . SER A 1 105 ? -20.587 -3.687 26.599 1.00 97.44 105 SER A C 1
ATOM 773 O O . SER A 1 105 ? -21.426 -3.175 25.861 1.00 97.44 105 SER A O 1
ATOM 775 N N . VAL A 1 106 ? -20.637 -4.973 26.943 1.00 97.00 106 VAL A N 1
ATOM 776 C CA . VAL A 1 106 ? -21.669 -5.907 26.466 1.00 97.00 106 VAL A CA 1
ATOM 777 C C . VAL A 1 106 ? -22.840 -5.980 27.441 1.00 97.00 106 VAL A C 1
ATOM 779 O O . VAL A 1 106 ? -24.004 -6.118 27.047 1.00 97.00 106 VAL A O 1
ATOM 782 N N . ARG A 1 107 ? -22.548 -5.879 28.739 1.00 95.06 107 ARG A N 1
ATOM 783 C CA . ARG A 1 107 ? -23.548 -5.876 29.804 1.00 95.06 107 ARG A CA 1
ATOM 784 C C . ARG A 1 107 ? -23.066 -5.010 30.952 1.00 95.06 107 ARG A C 1
ATOM 786 O O . ARG A 1 107 ? -21.945 -5.162 31.407 1.00 95.06 107 ARG A O 1
ATOM 793 N N . GLU A 1 108 ? -23.955 -4.192 31.502 1.00 95.12 108 GLU A N 1
ATOM 794 C CA . GLU A 1 108 ? -23.652 -3.406 32.696 1.00 95.12 108 GLU A CA 1
ATOM 795 C C . GLU A 1 108 ? -24.803 -3.447 33.708 1.00 95.12 108 GLU A C 1
ATOM 797 O O . GLU A 1 108 ? -25.978 -3.223 33.394 1.00 95.12 108 GLU A O 1
ATOM 802 N N . THR A 1 109 ? -24.464 -3.709 34.965 1.00 94.44 109 THR A N 1
ATOM 803 C CA . THR A 1 109 ? -25.334 -3.580 36.135 1.00 94.44 109 THR A CA 1
ATOM 804 C C . THR A 1 109 ? -24.723 -2.587 37.128 1.00 94.44 109 THR A C 1
ATOM 806 O O . THR A 1 109 ? -23.639 -2.061 36.917 1.00 94.44 109 THR A O 1
ATOM 809 N N . ARG A 1 110 ? -25.400 -2.323 38.253 1.00 88.94 110 ARG A N 1
ATOM 810 C CA . ARG A 1 110 ? -24.839 -1.456 39.308 1.00 88.94 110 ARG A CA 1
ATOM 811 C C . ARG A 1 110 ? -23.622 -2.053 40.027 1.00 88.94 110 ARG A C 1
ATOM 813 O O . ARG A 1 110 ? -22.947 -1.320 40.740 1.00 88.94 110 ARG A O 1
ATOM 820 N N . ARG A 1 111 ? -23.398 -3.369 39.929 1.00 94.81 111 ARG A N 1
ATOM 821 C CA . ARG A 1 111 ? -22.305 -4.066 40.630 1.00 94.81 111 ARG A CA 1
ATOM 822 C C . ARG A 1 111 ? -21.281 -4.679 39.693 1.00 94.81 111 ARG A C 1
ATOM 824 O O . ARG A 1 111 ? -20.116 -4.718 40.048 1.00 94.81 111 ARG A O 1
ATOM 831 N N . THR A 1 112 ? -21.708 -5.138 38.525 1.00 97.31 112 THR A N 1
ATOM 832 C CA . THR A 1 112 ? -20.835 -5.829 37.577 1.00 97.31 112 THR A CA 1
ATOM 833 C C . THR A 1 112 ? -20.989 -5.289 36.166 1.00 97.31 112 THR A C 1
ATOM 835 O O . THR A 1 112 ? -22.084 -4.852 35.792 1.00 97.31 112 THR A O 1
ATOM 838 N N . ALA A 1 113 ? -19.920 -5.358 35.383 1.00 98.00 113 ALA A N 1
ATOM 839 C CA . ALA A 1 113 ? -19.930 -5.108 33.952 1.00 98.00 113 ALA A CA 1
ATOM 840 C C . ALA A 1 113 ? -19.149 -6.200 33.214 1.00 98.00 113 ALA A C 1
ATOM 842 O O . ALA A 1 113 ? -18.094 -6.614 33.677 1.00 98.00 113 ALA A O 1
ATOM 843 N N . THR A 1 114 ? -19.653 -6.621 32.059 1.00 98.31 114 THR A N 1
ATOM 844 C CA . THR A 1 114 ? -18.979 -7.542 31.143 1.00 98.31 114 THR A CA 1
ATOM 845 C C . THR A 1 114 ? -18.452 -6.731 29.965 1.00 98.31 114 THR A C 1
ATOM 847 O O . THR A 1 114 ? -19.241 -6.148 29.211 1.00 98.31 114 THR A O 1
ATOM 850 N N . LEU A 1 115 ? -17.134 -6.696 29.803 1.00 98.75 115 LEU A N 1
ATOM 851 C CA . LEU A 1 115 ? -16.438 -6.024 28.709 1.00 98.75 115 LEU A CA 1
ATOM 852 C C . LEU A 1 115 ? -15.850 -7.070 27.768 1.00 98.75 115 LEU A C 1
ATOM 854 O O . LEU A 1 115 ? -15.350 -8.095 28.218 1.00 98.75 115 LEU A O 1
ATOM 858 N N . TRP A 1 116 ? -15.920 -6.828 26.466 1.00 98.75 116 TRP A N 1
ATOM 859 C CA . TRP A 1 116 ? -15.248 -7.659 25.468 1.00 98.75 116 TRP A CA 1
ATOM 860 C C . TRP A 1 116 ? -14.120 -6.843 24.851 1.00 98.75 116 TRP A C 1
ATOM 862 O O . TRP A 1 116 ? -14.352 -5.717 24.405 1.00 98.75 116 TRP A O 1
ATOM 872 N N . VAL A 1 117 ? -12.911 -7.399 24.865 1.00 98.94 117 VAL A N 1
ATOM 873 C CA . VAL A 1 117 ? -11.682 -6.748 24.398 1.00 98.94 117 VAL A CA 1
ATOM 874 C C . VAL A 1 117 ? -11.150 -7.504 23.193 1.00 98.94 117 VAL A C 1
ATOM 876 O O . VAL A 1 117 ? -10.898 -8.700 23.291 1.00 98.94 117 VAL A O 1
ATOM 879 N N . VAL A 1 118 ? -10.994 -6.813 22.069 1.00 98.81 118 VAL A N 1
ATOM 880 C CA . VAL A 1 118 ? -10.477 -7.369 20.816 1.00 98.81 118 VAL A CA 1
ATOM 881 C C . VAL A 1 118 ? -8.954 -7.286 20.809 1.00 98.81 118 VAL A C 1
ATOM 883 O O . VAL A 1 118 ? -8.403 -6.188 20.921 1.00 98.81 118 VAL A O 1
ATOM 886 N N . ASN A 1 119 ? -8.292 -8.435 20.666 1.00 98.25 119 ASN A N 1
ATOM 887 C CA . ASN A 1 119 ? -6.840 -8.588 20.715 1.00 98.25 119 ASN A CA 1
ATOM 888 C C . ASN A 1 119 ? -6.297 -8.922 19.321 1.00 98.25 119 ASN A C 1
ATOM 890 O O . ASN A 1 119 ? -6.475 -10.042 18.842 1.00 98.25 119 ASN A O 1
ATOM 894 N N . HIS A 1 120 ? -5.629 -7.955 18.695 1.00 96.69 120 HIS A N 1
ATOM 895 C CA . HIS A 1 120 ? -5.269 -7.992 17.279 1.00 96.69 120 HIS A CA 1
ATOM 896 C C . HIS A 1 120 ? -4.251 -9.081 16.924 1.00 96.69 120 HIS A C 1
ATOM 898 O O . HIS A 1 120 ? -4.414 -9.757 15.923 1.00 96.69 120 HIS A O 1
ATOM 904 N N . VAL A 1 121 ? -3.203 -9.267 17.735 1.00 94.75 121 VAL A N 1
ATOM 905 C CA . VAL A 1 121 ? -2.113 -10.216 17.412 1.00 94.75 121 VAL A CA 1
ATOM 906 C C . VAL A 1 121 ? -2.423 -11.638 17.888 1.00 94.75 121 VAL A C 1
ATOM 908 O O . VAL A 1 121 ? -1.833 -12.600 17.413 1.00 94.75 121 VAL A O 1
ATOM 911 N N . SER A 1 122 ? -3.322 -11.788 18.862 1.00 94.25 122 SER A N 1
ATOM 912 C CA . SER A 1 122 ? -3.707 -13.099 19.404 1.00 94.25 122 SER A CA 1
ATOM 913 C C . SER A 1 122 ? -4.957 -13.695 18.753 1.00 94.25 122 SER A C 1
ATOM 915 O O . SER A 1 122 ? -5.488 -14.653 19.315 1.00 94.25 122 SER A O 1
ATOM 917 N N . ASP A 1 123 ? -5.487 -13.100 17.679 1.00 95.62 123 ASP A N 1
ATOM 918 C CA . ASP A 1 123 ? -6.696 -13.546 16.965 1.00 95.62 123 ASP A CA 1
ATOM 919 C C . ASP A 1 123 ? -7.858 -13.918 17.900 1.00 95.62 123 ASP A C 1
ATOM 921 O O . ASP A 1 123 ? -8.501 -14.972 17.795 1.00 95.62 123 ASP A O 1
ATOM 925 N N . SER A 1 124 ? -8.085 -13.078 18.915 1.00 97.44 124 SER A N 1
ATOM 926 C CA . SER A 1 124 ? -8.982 -13.421 20.018 1.00 97.44 124 SER A CA 1
ATOM 927 C C . SER A 1 124 ? -9.722 -12.240 20.624 1.00 97.44 124 SER A C 1
ATOM 929 O O . SER A 1 124 ? -9.367 -11.074 20.459 1.00 97.44 124 SER A O 1
ATOM 931 N N . ILE A 1 125 ? -10.763 -12.571 21.386 1.00 98.75 125 ILE A N 1
ATOM 932 C CA . ILE A 1 125 ? -11.560 -11.648 22.183 1.00 98.75 125 ILE A CA 1
ATOM 933 C C . ILE A 1 125 ? -11.480 -12.091 23.644 1.00 98.75 125 ILE A C 1
ATOM 935 O O . ILE A 1 125 ? -11.915 -13.194 23.975 1.00 98.75 125 ILE A O 1
ATOM 939 N N . SER A 1 126 ? -10.973 -11.237 24.530 1.00 98.88 126 SER A N 1
ATOM 940 C CA . SER A 1 126 ? -11.014 -11.468 25.978 1.00 98.88 126 SER A CA 1
ATOM 941 C C . SER A 1 126 ? -12.340 -10.972 26.555 1.00 98.88 126 SER A C 1
ATOM 943 O O . SER A 1 126 ? -12.688 -9.801 26.406 1.00 98.88 126 SER A O 1
ATOM 945 N N . ILE A 1 127 ? -13.071 -11.847 27.245 1.00 98.69 127 ILE A N 1
ATOM 946 C CA . ILE A 1 127 ? -14.288 -11.505 27.986 1.00 98.69 127 ILE A CA 1
ATOM 947 C C . ILE A 1 127 ? -13.884 -11.202 29.427 1.00 98.69 127 ILE A C 1
ATOM 949 O O . ILE A 1 127 ? -13.447 -12.088 30.160 1.00 98.69 127 ILE A O 1
ATOM 953 N N . VAL A 1 128 ? -14.027 -9.943 29.827 1.00 98.81 128 VAL A N 1
ATOM 954 C CA . VAL A 1 128 ? -13.623 -9.424 31.135 1.00 98.81 128 VAL A CA 1
ATOM 955 C C . VAL A 1 128 ? -14.860 -9.136 31.977 1.00 98.81 128 VAL A C 1
ATOM 957 O O . VAL A 1 128 ? -15.695 -8.316 31.596 1.00 98.81 128 VAL A O 1
ATOM 960 N N . GLU A 1 129 ? -14.965 -9.763 33.144 1.00 98.50 129 GLU A N 1
ATOM 961 C CA . GLU A 1 129 ? -15.945 -9.377 34.163 1.00 98.50 129 GLU A CA 1
ATOM 962 C C . GLU A 1 129 ? -15.309 -8.370 35.117 1.00 98.50 129 GLU A C 1
ATOM 964 O O . GLU A 1 129 ? -14.198 -8.570 35.601 1.00 98.50 129 GLU A O 1
ATOM 969 N N . VAL A 1 130 ? -16.015 -7.274 35.382 1.00 98.38 130 VAL A N 1
ATOM 970 C CA . VAL A 1 130 ? -15.554 -6.154 36.203 1.00 98.38 130 VAL A CA 1
ATOM 971 C C . VAL A 1 130 ? -16.503 -5.965 37.376 1.00 98.38 130 VAL A C 1
ATOM 973 O O . VAL A 1 130 ? -17.689 -5.706 37.176 1.00 98.38 130 VAL A O 1
ATOM 976 N N . ASP A 1 131 ? -15.987 -6.007 38.602 1.00 97.62 131 ASP A N 1
ATOM 977 C CA . ASP A 1 131 ? -16.683 -5.503 39.783 1.00 97.62 131 ASP A CA 1
ATOM 978 C C . ASP A 1 131 ? -16.599 -3.970 39.796 1.00 97.62 131 ASP A C 1
ATOM 980 O O . ASP A 1 131 ? -15.573 -3.353 40.100 1.00 97.62 131 ASP A O 1
ATOM 984 N N . VAL A 1 132 ? -17.713 -3.341 39.430 1.00 95.56 132 VAL A N 1
ATOM 985 C CA . VAL A 1 132 ? -17.821 -1.896 39.224 1.00 95.56 132 VAL A CA 1
ATOM 986 C C . VAL A 1 132 ? -17.519 -1.098 40.499 1.00 95.56 132 VAL A C 1
ATOM 988 O O . VAL A 1 132 ? -16.867 -0.063 40.366 1.00 95.56 132 VAL A O 1
ATOM 991 N N . PRO A 1 133 ? -17.937 -1.490 41.724 1.00 94.62 133 PRO A N 1
ATOM 992 C CA . PRO A 1 133 ? -17.605 -0.761 42.953 1.00 94.62 133 PRO A CA 1
ATOM 993 C C . PRO A 1 133 ? -16.127 -0.820 43.355 1.00 94.62 133 PRO A C 1
ATOM 995 O O . PRO A 1 133 ? -15.586 0.191 43.802 1.00 94.62 133 PRO A O 1
ATOM 998 N N . SER A 1 134 ? -15.455 -1.960 43.189 1.00 95.12 134 SER A N 1
ATOM 999 C CA . SER A 1 134 ? -14.030 -2.095 43.525 1.00 95.12 134 SER A CA 1
ATOM 1000 C C . SER A 1 134 ? -13.089 -1.713 42.382 1.00 95.12 134 SER A C 1
ATOM 1002 O O . SER A 1 134 ? -11.909 -1.497 42.644 1.00 95.12 134 SER A O 1
ATOM 1004 N N . CYS A 1 135 ? -13.602 -1.562 41.153 1.00 95.50 135 CYS A N 1
ATOM 1005 C CA . CYS A 1 135 ? -12.809 -1.323 39.942 1.00 95.50 135 CYS A CA 1
ATOM 1006 C C . CYS A 1 135 ? -11.784 -2.444 39.681 1.00 95.50 135 CYS A C 1
ATOM 1008 O O . CYS A 1 135 ? -10.654 -2.201 39.273 1.00 95.50 135 CYS A O 1
ATOM 1010 N N . ARG A 1 136 ? -12.171 -3.695 39.943 1.00 96.19 136 ARG A N 1
ATOM 1011 C CA . ARG A 1 136 ? -11.349 -4.878 39.655 1.00 96.19 136 ARG A CA 1
ATOM 1012 C C . ARG A 1 136 ? -11.993 -5.682 38.545 1.00 96.19 136 ARG A C 1
ATOM 1014 O O . ARG A 1 136 ? -13.214 -5.801 38.536 1.00 96.19 136 ARG A O 1
ATOM 1021 N N . GLY A 1 137 ? -11.190 -6.244 37.652 1.00 97.06 137 GLY A N 1
ATOM 1022 C CA . GLY A 1 137 ? -11.685 -7.148 36.624 1.00 97.06 137 GLY A CA 1
ATOM 1023 C C . GLY A 1 137 ? -10.782 -8.351 36.411 1.00 97.06 137 GLY A C 1
ATOM 1024 O O . GLY A 1 137 ? -9.614 -8.335 36.798 1.00 97.06 137 GLY A O 1
ATOM 1025 N N . GLU A 1 138 ? -11.343 -9.385 35.802 1.00 98.00 138 GLU A N 1
ATOM 1026 C CA . GLU A 1 138 ? -10.648 -10.616 35.436 1.00 98.00 138 GLU A CA 1
ATOM 1027 C C . GLU A 1 138 ? -11.163 -11.138 34.092 1.00 98.00 138 GLU A C 1
ATOM 1029 O O . GLU A 1 138 ? -12.336 -10.962 33.756 1.00 98.00 138 GLU A O 1
ATOM 1034 N N . VAL A 1 139 ? -10.283 -11.771 33.313 1.00 98.69 139 VAL A N 1
ATOM 1035 C CA . VAL A 1 139 ? -10.684 -12.476 32.090 1.00 98.69 139 VAL A CA 1
ATOM 1036 C C . VAL A 1 139 ? -11.362 -13.780 32.500 1.00 98.69 139 VAL A C 1
ATOM 1038 O O . VAL A 1 139 ? -10.723 -14.647 33.091 1.00 98.69 139 VAL A O 1
ATOM 1041 N N . VAL A 1 140 ? -12.648 -13.917 32.188 1.00 98.19 140 VAL A N 1
ATOM 1042 C CA . VAL A 1 140 ? -13.442 -15.114 32.511 1.00 98.19 140 VAL A CA 1
ATOM 1043 C C . VAL A 1 140 ? -13.557 -16.083 31.339 1.00 98.19 140 VAL A C 1
ATOM 1045 O O . VAL A 1 140 ? -13.881 -17.250 31.543 1.00 98.19 140 VAL A O 1
ATOM 1048 N N . ASP A 1 141 ? -13.318 -15.606 30.116 1.00 97.94 141 ASP A N 1
ATOM 1049 C CA . ASP A 1 141 ? -13.373 -16.414 28.901 1.00 97.94 141 ASP A CA 1
ATOM 1050 C C . ASP A 1 141 ? -12.584 -15.746 27.757 1.00 97.94 141 ASP A C 1
ATOM 1052 O O . ASP A 1 141 ? -12.399 -14.527 27.753 1.00 97.94 141 ASP A O 1
ATOM 1056 N N . THR A 1 142 ? -12.152 -16.535 26.772 1.00 97.88 142 THR A N 1
ATOM 1057 C CA . THR A 1 142 ? -11.457 -16.060 25.563 1.00 97.88 142 THR A CA 1
ATOM 1058 C C . THR A 1 142 ? -12.053 -16.717 24.322 1.00 97.88 142 THR A C 1
ATOM 1060 O O . THR A 1 142 ? -12.041 -17.942 24.187 1.00 97.88 142 THR A O 1
ATOM 1063 N N . LEU A 1 143 ? -12.572 -15.919 23.390 1.00 97.81 143 LEU A N 1
ATOM 1064 C CA . LEU A 1 143 ? -13.080 -16.403 22.104 1.00 97.81 143 LEU A CA 1
ATOM 1065 C C . LEU A 1 143 ? -11.980 -16.302 21.048 1.00 97.81 143 LEU A C 1
ATOM 1067 O O . LEU A 1 143 ? -11.297 -15.287 20.989 1.00 97.81 143 LEU A O 1
ATOM 1071 N N . HIS A 1 144 ? -11.844 -17.317 20.201 1.00 95.50 144 HIS A N 1
ATOM 1072 C CA . HIS A 1 144 ? -10.960 -17.273 19.038 1.00 95.50 144 HIS A CA 1
ATOM 1073 C C . HIS A 1 144 ? -11.748 -16.876 17.790 1.00 95.50 144 HIS A C 1
ATOM 1075 O O . HIS A 1 144 ? -12.894 -17.310 17.627 1.00 95.50 144 HIS A O 1
ATOM 1081 N N . VAL A 1 145 ? -11.145 -16.057 16.933 1.00 96.19 145 VAL A N 1
ATOM 1082 C CA . VAL A 1 145 ? -11.765 -15.504 15.719 1.00 96.19 145 VAL A CA 1
ATOM 1083 C C . VAL A 1 145 ? -10.788 -15.545 14.539 1.00 96.19 145 VAL A C 1
ATOM 1085 O O . VAL A 1 145 ? -9.714 -16.127 14.656 1.00 96.19 145 VAL A O 1
ATOM 1088 N N . GLY A 1 146 ? -11.178 -15.003 13.382 1.00 93.94 146 GLY A N 1
ATOM 1089 C CA . GLY A 1 146 ? -10.259 -14.836 12.253 1.00 93.94 146 GLY A CA 1
ATOM 1090 C C . GLY A 1 146 ? -9.068 -13.929 12.582 1.00 93.94 146 GLY A C 1
ATOM 1091 O O . GLY A 1 146 ? -9.053 -13.251 13.610 1.00 93.94 146 GLY A O 1
ATOM 1092 N N . ASP A 1 147 ? -8.100 -13.929 11.674 1.00 93.75 147 ASP A N 1
ATOM 1093 C CA . ASP A 1 147 ? -6.867 -13.140 11.737 1.00 93.75 147 ASP A CA 1
ATOM 1094 C C . ASP A 1 147 ? -7.135 -11.633 11.866 1.00 93.75 147 ASP A C 1
ATOM 1096 O O . ASP A 1 147 ? -8.104 -11.109 11.300 1.00 93.75 147 ASP A O 1
ATOM 1100 N N . GLU A 1 148 ? -6.254 -10.941 12.588 1.00 93.75 148 GLU A N 1
ATOM 1101 C CA . GLU A 1 148 ? -6.246 -9.484 12.744 1.00 93.75 148 GLU A CA 1
ATOM 1102 C C . GLU A 1 148 ? -7.614 -8.885 13.150 1.00 93.75 148 GLU A C 1
ATOM 1104 O O . GLU A 1 148 ? -8.137 -7.996 12.461 1.00 93.75 148 GLU A O 1
ATOM 1109 N N . PRO A 1 149 ? -8.241 -9.311 14.264 1.00 97.62 149 PRO A N 1
ATOM 1110 C CA . PRO A 1 149 ? -9.492 -8.710 14.691 1.00 97.62 149 PRO A CA 1
ATOM 1111 C C . PRO A 1 149 ? -9.270 -7.243 15.110 1.00 97.62 149 PRO A C 1
ATOM 1113 O O . PRO A 1 149 ? -8.261 -6.912 15.743 1.00 97.62 149 PRO A O 1
ATOM 1116 N N . ARG A 1 150 ? -10.187 -6.337 14.737 1.00 97.62 150 ARG A N 1
ATOM 1117 C CA . ARG A 1 150 ? -9.938 -4.875 14.775 1.00 97.62 150 ARG A CA 1
ATOM 1118 C C . ARG A 1 150 ? -10.940 -4.058 15.588 1.00 97.62 150 ARG A C 1
ATOM 1120 O O . ARG A 1 150 ? -10.532 -3.335 16.493 1.00 97.62 150 ARG A O 1
ATOM 1127 N N . ASP A 1 151 ? -12.234 -4.147 15.291 1.00 98.56 151 ASP A N 1
ATOM 1128 C CA . ASP A 1 151 ? -13.279 -3.355 15.958 1.00 98.56 151 ASP A CA 1
ATOM 1129 C C . ASP A 1 151 ? -14.378 -4.242 16.545 1.00 98.56 151 ASP A C 1
ATOM 1131 O O . ASP A 1 151 ? -14.554 -5.396 16.160 1.00 98.56 151 ASP A O 1
ATOM 1135 N N . ILE A 1 152 ? -15.126 -3.684 17.493 1.00 98.69 152 ILE A N 1
ATOM 1136 C CA . ILE A 1 152 ? -16.262 -4.312 18.152 1.00 98.69 152 ILE A CA 1
ATOM 1137 C C . ILE A 1 152 ? -17.395 -3.306 18.343 1.00 98.69 152 ILE A C 1
ATOM 1139 O O . ILE A 1 152 ? -17.204 -2.218 18.888 1.00 98.69 152 ILE A O 1
ATOM 1143 N N . VAL A 1 153 ? -18.612 -3.693 17.958 1.00 98.69 153 VAL A N 1
ATOM 1144 C CA . VAL A 1 153 ? -19.831 -2.951 18.312 1.00 98.69 153 VAL A CA 1
ATOM 1145 C C . VAL A 1 153 ? -20.897 -3.872 18.879 1.00 98.69 153 VAL A C 1
ATOM 1147 O O . VAL A 1 153 ? -21.013 -5.045 18.518 1.00 98.69 153 VAL A O 1
ATOM 1150 N N . VAL A 1 154 ? -21.708 -3.313 19.775 1.00 98.19 154 VAL A N 1
ATOM 1151 C CA . VAL A 1 154 ? -22.828 -4.005 20.409 1.00 98.19 154 VAL A CA 1
ATOM 1152 C C . VAL A 1 154 ? -24.113 -3.309 19.993 1.00 98.19 154 VAL A C 1
ATOM 1154 O O . VAL A 1 154 ? -24.250 -2.097 20.127 1.00 98.19 154 VAL A O 1
ATOM 1157 N N . THR A 1 155 ? -25.076 -4.077 19.498 1.00 97.69 155 THR A N 1
ATOM 1158 C CA . THR A 1 155 ? -26.407 -3.568 19.153 1.00 97.69 155 THR A CA 1
ATOM 1159 C C . THR A 1 155 ? -27.475 -4.606 19.484 1.00 97.69 155 THR A C 1
ATOM 1161 O O . THR A 1 155 ? -27.196 -5.644 20.094 1.00 97.69 155 THR A O 1
ATOM 1164 N N . ARG A 1 156 ? -28.734 -4.318 19.157 1.00 96.88 156 ARG A N 1
ATOM 1165 C CA . ARG A 1 156 ? -29.863 -5.205 19.424 1.00 96.88 156 ARG A CA 1
ATOM 1166 C C . ARG A 1 156 ? -30.686 -5.419 18.166 1.00 96.88 156 ARG A C 1
ATOM 1168 O O . ARG A 1 156 ? -30.930 -4.491 17.405 1.00 96.88 156 ARG A O 1
ATOM 1175 N N . THR A 1 157 ? -31.175 -6.642 18.006 1.00 97.25 157 THR A N 1
ATOM 1176 C CA . THR A 1 157 ? -32.219 -6.978 17.029 1.00 97.25 157 THR A CA 1
ATOM 1177 C C . THR A 1 157 ? -33.481 -6.154 17.284 1.00 97.25 157 THR A C 1
ATOM 1179 O O . THR A 1 157 ? -33.701 -5.696 18.410 1.00 97.25 157 THR A O 1
ATOM 1182 N N . SER A 1 158 ? -34.388 -6.105 16.312 1.00 95.88 158 SER A N 1
ATOM 1183 C CA . SER A 1 158 ? -35.699 -5.451 16.456 1.00 95.88 158 SER A CA 1
ATOM 1184 C C . SER A 1 158 ? -36.550 -5.990 17.626 1.00 95.88 158 SER A C 1
ATOM 1186 O O . SER A 1 158 ? -37.303 -5.236 18.236 1.00 95.88 158 SER A O 1
ATOM 1188 N N . TRP A 1 159 ? -36.373 -7.256 18.025 1.00 95.31 159 TRP A N 1
ATOM 1189 C CA . TRP A 1 159 ? -37.001 -7.875 19.209 1.00 95.31 159 TRP A CA 1
ATOM 1190 C C . TRP A 1 159 ? -36.146 -7.798 20.492 1.00 95.31 159 TRP A C 1
ATOM 1192 O O . TRP A 1 159 ? -36.404 -8.491 21.476 1.00 95.31 159 TRP A O 1
ATOM 1202 N N . GLY A 1 160 ? -35.106 -6.962 20.511 1.00 95.38 160 GLY A N 1
ATOM 1203 C CA . GLY A 1 160 ? -34.337 -6.636 21.713 1.00 95.38 160 GLY A CA 1
ATOM 1204 C C . GLY A 1 160 ? -33.302 -7.674 22.171 1.00 95.38 160 GLY A C 1
ATOM 1205 O O . GLY A 1 160 ? -32.755 -7.519 23.270 1.00 95.38 160 GLY A O 1
ATOM 1206 N N . ALA A 1 161 ? -32.991 -8.705 21.381 1.00 95.38 161 ALA A N 1
ATOM 1207 C CA . ALA A 1 161 ? -31.864 -9.603 21.645 1.00 95.38 161 ALA A CA 1
ATOM 1208 C C . ALA A 1 161 ? -30.519 -8.905 21.341 1.00 95.38 161 ALA A C 1
ATOM 1210 O O . ALA A 1 161 ? -30.411 -8.248 20.307 1.00 95.38 161 ALA A O 1
ATOM 1211 N N . PRO A 1 162 ? -29.504 -9.004 22.221 1.00 96.12 162 PRO A N 1
ATOM 1212 C CA . PRO A 1 162 ? -28.197 -8.403 21.986 1.00 96.12 162 PRO A CA 1
ATOM 1213 C C . PRO A 1 162 ? -27.414 -9.162 20.907 1.00 96.12 162 PRO A C 1
ATOM 1215 O O . PRO A 1 162 ? -27.554 -10.379 20.750 1.00 96.12 162 PRO A O 1
ATOM 1218 N N . ARG A 1 163 ? -26.575 -8.421 20.190 1.00 97.94 163 ARG A N 1
ATOM 1219 C CA . ARG A 1 163 ? -25.634 -8.911 19.185 1.00 97.94 163 ARG A CA 1
ATOM 1220 C C . ARG A 1 163 ? -24.308 -8.186 19.359 1.00 97.94 163 ARG A C 1
ATOM 1222 O O . ARG A 1 163 ? -24.307 -6.977 19.594 1.00 97.94 163 ARG A O 1
ATOM 1229 N N . VAL A 1 164 ? -23.212 -8.921 19.230 1.00 98.69 164 VAL A N 1
ATOM 1230 C CA . VAL A 1 164 ? -21.856 -8.366 19.189 1.00 98.69 164 VAL A CA 1
ATOM 1231 C C . VAL A 1 164 ? -21.278 -8.645 17.811 1.00 98.69 164 VAL A C 1
ATOM 1233 O O . VAL A 1 164 ? -21.330 -9.789 17.373 1.00 98.69 164 VAL A O 1
ATOM 1236 N N . PHE A 1 165 ? -20.765 -7.617 17.144 1.00 98.81 165 PHE A N 1
ATOM 1237 C CA . PHE A 1 165 ? -20.136 -7.700 15.826 1.00 98.81 165 PHE A CA 1
ATOM 1238 C C . PHE A 1 165 ? -18.649 -7.395 15.981 1.00 98.81 165 PHE A C 1
ATOM 1240 O O . PHE A 1 165 ? -18.321 -6.404 16.634 1.00 98.81 165 PHE A O 1
ATOM 1247 N N . VAL A 1 166 ? -17.782 -8.228 15.404 1.00 98.75 166 VAL A N 1
ATOM 1248 C CA . VAL A 1 166 ? -16.319 -8.069 15.440 1.00 98.75 166 VAL A CA 1
ATOM 1249 C C . VAL A 1 166 ? -15.742 -8.245 14.042 1.00 98.75 166 VAL A C 1
ATOM 1251 O O . VAL A 1 166 ? -16.014 -9.258 13.402 1.00 98.75 166 VAL A O 1
ATOM 1254 N N . THR A 1 167 ? -14.971 -7.267 13.567 1.00 98.50 167 THR A N 1
ATOM 1255 C CA . THR A 1 167 ? -14.298 -7.309 12.257 1.00 98.50 167 THR A CA 1
ATOM 1256 C C . THR A 1 167 ? -13.036 -8.154 12.318 1.00 98.50 167 THR A C 1
ATOM 1258 O O . THR A 1 167 ? -12.250 -7.979 13.248 1.00 98.50 167 THR A O 1
ATOM 1261 N N . THR A 1 168 ? -12.833 -9.033 11.332 1.00 96.81 168 THR A N 1
ATOM 1262 C CA . THR A 1 168 ? -11.621 -9.855 11.155 1.00 96.81 168 THR A CA 1
ATOM 1263 C C . THR A 1 168 ? -11.296 -10.020 9.671 1.00 96.81 168 THR A C 1
ATOM 1265 O O . THR A 1 168 ? -12.169 -9.875 8.816 1.00 96.81 168 THR A O 1
ATOM 1268 N N . ALA A 1 169 ? -10.065 -10.386 9.335 1.00 94.19 169 ALA A N 1
ATOM 1269 C CA . ALA A 1 169 ? -9.763 -10.872 7.994 1.00 94.19 169 ALA A CA 1
ATOM 1270 C C . ALA A 1 169 ? -10.360 -12.278 7.754 1.00 94.19 169 ALA A C 1
ATOM 1272 O O . ALA A 1 169 ? -10.516 -13.067 8.690 1.00 94.19 169 ALA A O 1
ATOM 1273 N N . HIS A 1 170 ? -10.656 -12.613 6.494 1.00 94.00 170 HIS A N 1
ATOM 1274 C CA . HIS A 1 170 ? -11.126 -13.929 6.031 1.00 94.00 170 HIS A CA 1
ATOM 1275 C C . HIS A 1 170 ? -9.957 -14.906 5.867 1.00 94.00 170 HIS A C 1
ATOM 1277 O O . HIS A 1 170 ? -9.623 -15.382 4.780 1.00 94.00 170 HIS A O 1
ATOM 1283 N N . ARG A 1 171 ? -9.255 -15.130 6.972 1.00 92.50 171 ARG A N 1
ATOM 1284 C CA . ARG A 1 171 ? -8.104 -16.027 7.116 1.00 92.50 171 ARG A CA 1
ATOM 1285 C C . ARG A 1 171 ? -7.857 -16.250 8.607 1.00 92.50 171 ARG A C 1
ATOM 1287 O O . ARG A 1 171 ? -8.589 -15.726 9.447 1.00 92.50 171 ARG A O 1
ATOM 1294 N N . GLY A 1 172 ? -6.844 -17.035 8.945 1.00 90.25 172 GLY A N 1
ATOM 1295 C CA . GLY A 1 172 ? -6.481 -17.305 10.336 1.00 90.25 172 GLY A CA 1
ATOM 1296 C C . GLY A 1 172 ? -6.832 -18.717 10.785 1.00 90.25 172 GLY A C 1
ATOM 1297 O O . GLY A 1 172 ? -7.820 -19.324 10.363 1.00 90.25 172 GLY A O 1
ATOM 1298 N N . GLN A 1 173 ? -6.015 -19.237 11.694 1.00 87.50 173 GLN A N 1
ATOM 1299 C CA . GLN A 1 173 ? -6.040 -20.623 12.171 1.00 87.50 173 GLN A CA 1
ATOM 1300 C C . GLN A 1 173 ? -7.355 -21.022 12.862 1.00 87.50 173 GLN A C 1
ATOM 1302 O O . GLN A 1 173 ? -7.694 -22.207 12.926 1.00 87.50 173 GLN A O 1
ATOM 1307 N N . HIS A 1 174 ? -8.106 -20.047 13.373 1.00 90.69 174 HIS A N 1
ATOM 1308 C CA . HIS A 1 174 ? -9.370 -20.263 14.077 1.00 90.69 174 HIS A CA 1
ATOM 1309 C C . HIS A 1 174 ? -10.609 -19.975 13.219 1.00 90.69 174 HIS A C 1
ATOM 1311 O O . HIS A 1 174 ? -11.735 -20.077 13.712 1.00 90.69 174 HIS A O 1
ATOM 1317 N N . HIS A 1 175 ? -10.427 -19.661 11.934 1.00 93.62 175 HIS A N 1
ATOM 1318 C CA . HIS A 1 175 ? -11.540 -19.415 11.031 1.00 93.62 175 HIS A CA 1
ATOM 1319 C C . HIS A 1 175 ? -12.380 -20.699 10.810 1.00 93.62 175 HIS A C 1
ATOM 1321 O O . HIS A 1 175 ? -11.813 -21.775 10.587 1.00 93.62 175 HIS A O 1
ATOM 1327 N N . PRO A 1 176 ? -13.729 -20.635 10.862 1.00 92.81 176 PRO A N 1
ATOM 1328 C CA . PRO A 1 176 ? -14.585 -21.822 10.756 1.00 92.81 176 PRO A CA 1
ATOM 1329 C C . PRO A 1 176 ? -14.626 -22.436 9.348 1.00 92.81 176 PRO A C 1
ATOM 1331 O O . PRO A 1 176 ? -14.908 -23.627 9.208 1.00 92.81 176 PRO A O 1
ATOM 1334 N N . VAL A 1 177 ? -14.347 -21.650 8.305 1.00 92.69 177 VAL A N 1
ATOM 1335 C CA . VAL A 1 177 ? -14.250 -22.134 6.918 1.00 92.69 177 VAL A CA 1
ATOM 1336 C C . VAL A 1 177 ? -12.835 -22.635 6.647 1.00 92.69 177 VAL A C 1
ATOM 1338 O O . VAL A 1 177 ? -11.862 -21.907 6.846 1.00 92.69 177 VAL A O 1
ATOM 1341 N N . ALA A 1 178 ? -12.727 -23.880 6.177 1.00 92.38 178 ALA A N 1
ATOM 1342 C CA . ALA A 1 178 ? -11.445 -24.533 5.940 1.00 92.38 178 ALA A CA 1
ATOM 1343 C C . ALA A 1 178 ? -10.616 -23.857 4.836 1.00 92.38 178 ALA A C 1
ATOM 1345 O O . ALA A 1 178 ? -9.415 -23.717 5.024 1.00 92.38 178 ALA A O 1
ATOM 1346 N N . SER A 1 179 ? -11.223 -23.417 3.729 1.00 91.38 179 SER A N 1
ATOM 1347 C CA . SER A 1 179 ? -10.506 -22.755 2.627 1.00 91.38 179 SER A CA 1
ATOM 1348 C C . SER A 1 179 ? -9.815 -21.464 3.078 1.00 91.38 179 SER A C 1
ATOM 1350 O O . SER A 1 179 ? -8.626 -21.296 2.816 1.00 91.38 179 SER A O 1
ATOM 1352 N N . ALA A 1 180 ? -10.500 -20.629 3.860 1.00 91.69 180 ALA A N 1
ATOM 1353 C CA . ALA A 1 180 ? -9.938 -19.429 4.473 1.00 91.69 180 ALA A CA 1
ATOM 1354 C C . ALA A 1 180 ? -8.829 -19.753 5.486 1.00 91.69 180 ALA A C 1
ATOM 1356 O O . ALA A 1 180 ? -7.737 -19.191 5.432 1.00 91.69 180 ALA A O 1
ATOM 1357 N N . ARG A 1 181 ? -9.074 -20.719 6.383 1.00 90.62 181 ARG A N 1
ATOM 1358 C CA . ARG A 1 181 ? -8.101 -21.157 7.399 1.00 90.62 181 ARG A CA 1
ATOM 1359 C C . ARG A 1 181 ? -6.810 -21.712 6.789 1.00 90.62 181 ARG A C 1
ATOM 1361 O O . ARG A 1 181 ? -5.738 -21.568 7.367 1.00 90.62 181 ARG A O 1
ATOM 1368 N N . LEU A 1 182 ? -6.921 -22.381 5.644 1.00 88.06 182 LEU A N 1
ATOM 1369 C CA . LEU A 1 182 ? -5.799 -22.972 4.912 1.00 88.06 182 LEU A CA 1
ATOM 1370 C C . LEU A 1 182 ? -5.193 -22.009 3.875 1.00 88.06 182 LEU A C 1
ATOM 1372 O O . LEU A 1 182 ? -4.261 -22.387 3.175 1.00 88.06 182 LEU A O 1
ATOM 1376 N N . GLY A 1 183 ? -5.707 -20.778 3.758 1.00 87.62 183 GLY A N 1
ATOM 1377 C CA . GLY A 1 183 ? -5.211 -19.769 2.819 1.00 87.62 183 GLY A CA 1
ATOM 1378 C C . GLY A 1 183 ? -5.575 -20.005 1.348 1.00 87.62 183 GLY A C 1
ATOM 1379 O O . GLY A 1 183 ? -5.146 -19.233 0.495 1.00 87.62 183 GLY A O 1
ATOM 1380 N N . HIS A 1 184 ? -6.387 -21.018 1.021 1.00 87.62 184 HIS A N 1
ATOM 1381 C CA . HIS A 1 184 ? -6.814 -21.290 -0.358 1.00 87.62 184 HIS A CA 1
ATOM 1382 C C . HIS A 1 184 ? -7.595 -20.114 -0.960 1.00 87.62 184 HIS A C 1
ATOM 1384 O O . HIS A 1 184 ? -7.411 -19.787 -2.132 1.00 87.62 184 HIS A O 1
ATOM 1390 N N . ASP A 1 185 ? -8.405 -19.423 -0.154 1.00 89.19 185 ASP A N 1
ATOM 1391 C CA . ASP A 1 185 ? -9.197 -18.281 -0.624 1.00 89.19 185 ASP A CA 1
ATOM 1392 C C . ASP A 1 185 ? -8.336 -17.048 -0.953 1.00 89.19 185 ASP A C 1
ATOM 1394 O O . ASP A 1 185 ? -8.789 -16.174 -1.687 1.00 89.19 185 ASP A O 1
ATOM 1398 N N . LEU A 1 186 ? -7.078 -16.971 -0.499 1.00 86.19 186 LEU A N 1
ATOM 1399 C CA . LEU A 1 186 ? -6.161 -15.882 -0.875 1.00 86.19 186 LEU A CA 1
ATOM 1400 C C . LEU A 1 186 ? -5.669 -16.015 -2.326 1.00 86.19 186 LEU A C 1
ATOM 1402 O O . LEU A 1 186 ? -5.360 -15.019 -2.972 1.00 86.19 186 LEU A O 1
ATOM 1406 N N . VAL A 1 187 ? -5.616 -17.240 -2.853 1.00 82.31 187 VAL A N 1
ATOM 1407 C CA . VAL A 1 187 ? -5.053 -17.556 -4.179 1.00 82.31 187 VAL A CA 1
ATOM 1408 C C . VAL A 1 187 ? -6.095 -18.063 -5.178 1.00 82.31 187 VAL A C 1
ATOM 1410 O O . VAL A 1 187 ? -5.746 -18.458 -6.288 1.00 82.31 187 VAL A O 1
ATOM 1413 N N . THR A 1 188 ? -7.372 -18.039 -4.797 1.00 84.69 188 THR A N 1
ATOM 1414 C CA . THR A 1 188 ? -8.495 -18.465 -5.640 1.00 84.69 188 THR A CA 1
ATOM 1415 C C . THR A 1 188 ? -9.221 -17.237 -6.205 1.00 84.69 188 THR A C 1
ATOM 1417 O O . THR A 1 188 ? -9.472 -16.298 -5.445 1.00 84.69 188 THR A O 1
ATOM 1420 N N . PRO A 1 189 ? -9.579 -17.207 -7.500 1.00 85.62 189 PRO A N 1
ATOM 1421 C CA . PRO A 1 189 ? -10.391 -16.138 -8.078 1.00 85.62 189 PRO A CA 1
ATOM 1422 C C . PRO A 1 189 ? -11.758 -15.985 -7.383 1.00 85.62 189 PRO A C 1
ATOM 1424 O O . PRO A 1 189 ? -12.355 -16.992 -6.998 1.00 85.62 189 PRO A O 1
ATOM 1427 N N . PRO A 1 190 ? -12.298 -14.760 -7.219 1.00 88.50 190 PRO A N 1
ATOM 1428 C CA . PRO A 1 190 ? -13.578 -14.543 -6.540 1.00 88.50 190 PRO A CA 1
ATOM 1429 C C . PRO A 1 190 ? -14.775 -15.326 -7.095 1.00 88.50 190 PRO A C 1
ATOM 1431 O O . PRO A 1 190 ? -15.654 -15.700 -6.325 1.00 88.50 190 PRO A O 1
ATOM 1434 N N . ASP A 1 191 ? -14.833 -15.582 -8.401 1.00 84.56 191 ASP A N 1
ATOM 1435 C CA . ASP A 1 191 ? -15.910 -16.335 -9.060 1.00 84.56 191 ASP A CA 1
ATOM 1436 C C . ASP A 1 191 ? -15.897 -17.839 -8.738 1.00 84.56 191 ASP A C 1
ATOM 1438 O O . ASP A 1 191 ? -16.906 -18.519 -8.927 1.00 84.56 191 ASP A O 1
ATOM 1442 N N . GLU A 1 192 ? -14.782 -18.347 -8.213 1.00 85.69 192 GLU A N 1
ATOM 1443 C CA . GLU A 1 192 ? -14.602 -19.749 -7.825 1.00 85.69 192 GLU A CA 1
ATOM 1444 C C . GLU A 1 192 ? -14.784 -19.979 -6.313 1.00 85.69 192 GLU A C 1
ATOM 1446 O O . GLU A 1 192 ? -14.842 -21.125 -5.860 1.00 85.69 192 GLU A O 1
ATOM 1451 N N . LYS A 1 193 ? -14.919 -18.907 -5.520 1.00 87.69 193 LYS A N 1
ATOM 1452 C CA . LYS A 1 193 ? -15.121 -18.990 -4.068 1.00 87.69 193 LYS A CA 1
ATOM 1453 C C . LYS A 1 193 ? -16.592 -19.127 -3.699 1.00 87.69 193 LYS A C 1
ATOM 1455 O O . LYS A 1 193 ? -17.484 -18.615 -4.370 1.00 87.69 193 LYS A O 1
ATOM 1460 N N . THR A 1 194 ? -16.835 -19.748 -2.545 1.00 85.75 194 THR A N 1
ATOM 1461 C CA . THR A 1 194 ? -18.166 -19.699 -1.912 1.00 85.75 194 THR A CA 1
ATOM 1462 C C . THR A 1 194 ? -18.442 -18.305 -1.348 1.00 85.75 194 THR A C 1
ATOM 1464 O O . THR A 1 194 ? -19.521 -17.757 -1.553 1.00 85.75 194 THR A O 1
ATOM 1467 N N . GLU A 1 195 ? -17.447 -17.728 -0.674 1.00 90.62 195 GLU A N 1
ATOM 1468 C CA . GLU A 1 195 ? -17.465 -16.374 -0.126 1.00 90.62 195 GLU A CA 1
ATOM 1469 C C . GLU A 1 195 ? -16.447 -15.543 -0.912 1.00 90.62 195 GLU A C 1
ATOM 1471 O O . GLU A 1 195 ? -15.259 -15.860 -0.945 1.00 90.62 195 GLU A O 1
ATOM 1476 N N . ARG A 1 196 ? -16.918 -14.531 -1.645 1.00 91.25 196 ARG A N 1
ATOM 1477 C CA . ARG A 1 196 ? -16.087 -13.849 -2.654 1.00 91.25 196 ARG A CA 1
ATOM 1478 C C . ARG A 1 196 ? -15.052 -12.906 -2.039 1.00 91.25 196 ARG A C 1
ATOM 1480 O O . ARG A 1 196 ? -14.003 -12.676 -2.641 1.00 91.25 196 ARG A O 1
ATOM 1487 N N . GLY A 1 197 ? -15.376 -12.326 -0.887 1.00 92.69 197 GLY A N 1
ATOM 1488 C CA . GLY A 1 197 ? -14.580 -11.316 -0.204 1.00 92.69 197 GLY A CA 1
ATOM 1489 C C . GLY A 1 197 ? -13.524 -11.893 0.726 1.00 92.69 197 GLY A C 1
ATOM 1490 O O . GLY A 1 197 ? -13.549 -13.076 1.057 1.00 92.69 197 GLY A O 1
ATOM 1491 N N . LEU A 1 198 ? -12.604 -11.038 1.169 1.00 93.25 198 LEU A N 1
ATOM 1492 C CA . LEU A 1 198 ? -11.538 -11.400 2.103 1.00 93.25 198 LEU A CA 1
ATOM 1493 C C . LEU A 1 198 ? -11.713 -10.752 3.488 1.00 93.25 198 LEU A C 1
ATOM 1495 O O . LEU A 1 198 ? -10.852 -10.899 4.354 1.00 93.25 198 LEU A O 1
ATOM 1499 N N . ALA A 1 199 ? -12.845 -10.091 3.726 1.00 95.31 199 ALA A N 1
ATOM 1500 C CA . ALA A 1 199 ? -13.164 -9.421 4.975 1.00 95.31 199 ALA A CA 1
ATOM 1501 C C . ALA A 1 199 ? -14.395 -10.032 5.641 1.00 95.31 199 ALA A C 1
ATOM 1503 O O . ALA A 1 199 ? -15.427 -10.206 4.996 1.00 95.31 199 ALA A O 1
ATOM 1504 N N . ASP A 1 200 ? -14.314 -10.279 6.946 1.00 97.44 200 ASP A N 1
ATOM 1505 C CA . ASP A 1 200 ? -15.374 -10.926 7.706 1.00 97.44 200 ASP A CA 1
ATOM 1506 C C . ASP A 1 200 ? -15.833 -10.113 8.917 1.00 97.44 200 ASP A C 1
ATOM 1508 O O . ASP A 1 200 ? -15.101 -9.321 9.517 1.00 97.44 200 ASP A O 1
ATOM 1512 N N . VAL A 1 201 ? -17.078 -10.372 9.316 1.00 98.62 201 VAL A N 1
ATOM 1513 C CA . VAL A 1 201 ? -17.646 -9.917 10.583 1.00 98.62 201 VAL A CA 1
ATOM 1514 C C . VAL A 1 201 ? -18.204 -11.103 11.352 1.00 98.62 201 VAL A C 1
ATOM 1516 O O . VAL A 1 201 ? -19.217 -11.697 10.974 1.00 98.62 201 VAL A O 1
ATOM 1519 N N . PHE A 1 202 ? -17.565 -11.428 12.470 1.00 98.50 202 PHE A N 1
ATOM 1520 C CA . PHE A 1 202 ? -18.046 -12.428 13.413 1.00 98.50 202 PHE A CA 1
ATOM 1521 C C . PHE A 1 202 ? -19.181 -11.836 14.250 1.00 98.50 202 PHE A C 1
ATOM 1523 O O . PHE A 1 202 ? -19.026 -10.787 14.878 1.00 98.50 202 PHE A O 1
ATOM 1530 N N . VAL A 1 203 ? -20.326 -12.521 14.278 1.00 98.69 203 VAL A N 1
ATOM 1531 C CA . VAL A 1 203 ? -21.514 -12.100 15.026 1.00 98.69 203 VAL A CA 1
ATOM 1532 C C . VAL A 1 203 ? -21.801 -13.078 16.155 1.00 98.69 203 VAL A C 1
ATOM 1534 O O . VAL A 1 203 ? -21.994 -14.269 15.918 1.00 98.69 203 VAL A O 1
ATOM 1537 N N . PHE A 1 204 ? -21.907 -12.581 17.385 1.00 98.56 204 PHE A N 1
ATOM 1538 C CA . PHE A 1 204 ? -22.134 -13.394 18.581 1.00 98.56 204 PHE A CA 1
ATOM 1539 C C . PHE A 1 204 ? -23.452 -13.058 19.287 1.00 98.56 204 PHE A C 1
ATOM 1541 O O . PHE A 1 204 ? -23.883 -11.900 19.329 1.00 98.56 204 PHE A O 1
ATOM 1548 N N . ASP A 1 205 ? -24.063 -14.070 19.914 1.00 97.38 205 ASP A N 1
ATOM 1549 C CA . ASP A 1 205 ? -24.975 -13.856 21.040 1.00 97.38 205 ASP A CA 1
ATOM 1550 C C . ASP A 1 205 ? -24.127 -13.815 22.317 1.00 97.38 205 ASP A C 1
ATOM 1552 O O . ASP A 1 205 ? -23.560 -14.838 22.702 1.00 97.38 205 ASP A O 1
ATOM 1556 N N . PRO A 1 206 ? -24.037 -12.678 23.021 1.00 96.44 206 PRO A N 1
ATOM 1557 C CA . PRO A 1 206 ? -23.206 -12.593 24.215 1.00 96.44 206 PRO A CA 1
ATOM 1558 C C . PRO A 1 206 ? -23.695 -13.466 25.383 1.00 96.44 206 PRO A C 1
ATOM 1560 O O . PRO A 1 206 ? -22.986 -13.608 26.374 1.00 96.44 206 PRO A O 1
ATOM 1563 N N . ARG A 1 207 ? -24.903 -14.043 25.309 1.00 94.62 207 ARG A N 1
ATOM 1564 C CA . ARG A 1 207 ? -25.428 -14.991 26.310 1.00 94.62 207 ARG A CA 1
ATOM 1565 C C . ARG A 1 207 ? -24.984 -16.430 26.045 1.00 94.62 207 ARG A C 1
ATOM 1567 O O . ARG A 1 207 ? -25.048 -17.253 26.952 1.00 94.62 207 ARG A O 1
ATOM 1574 N N . ALA A 1 208 ? -24.594 -16.725 24.809 1.00 95.12 208 ALA A N 1
ATOM 1575 C CA . ALA A 1 208 ? -24.135 -18.027 24.346 1.00 95.12 208 ALA A CA 1
ATOM 1576 C C . ALA A 1 208 ? -23.117 -17.807 23.209 1.00 95.12 208 ALA A C 1
ATOM 1578 O O . ALA A 1 208 ? -23.448 -17.993 22.040 1.00 95.12 208 ALA A O 1
ATOM 1579 N N . PRO A 1 209 ? -21.887 -17.366 23.534 1.00 94.00 209 PRO A N 1
ATOM 1580 C CA . PRO A 1 209 ? -20.936 -16.866 22.539 1.00 94.00 209 PRO A CA 1
ATOM 1581 C C . PRO A 1 209 ? -20.282 -17.958 21.678 1.00 94.00 209 PRO A C 1
ATOM 1583 O O . PRO A 1 209 ? -19.476 -17.639 20.809 1.00 94.00 209 PRO A O 1
ATOM 1586 N N . ARG A 1 210 ? -20.584 -19.245 21.906 1.00 95.19 210 ARG A N 1
ATOM 1587 C CA . ARG A 1 210 ? -20.056 -20.358 21.107 1.00 95.19 210 ARG A CA 1
ATOM 1588 C C . ARG A 1 210 ? -21.180 -21.285 20.620 1.00 95.19 210 ARG A C 1
ATOM 1590 O O . ARG A 1 210 ? -21.960 -21.747 21.455 1.00 95.19 210 ARG A O 1
ATOM 1597 N N . PRO A 1 211 ? -21.208 -21.633 19.318 1.00 93.88 211 PRO A N 1
ATOM 1598 C CA . PRO A 1 211 ? -20.426 -21.017 18.235 1.00 93.88 211 PRO A CA 1
ATOM 1599 C C . PRO A 1 211 ? -20.859 -19.559 17.980 1.00 93.88 211 PRO A C 1
ATOM 1601 O O . PRO A 1 211 ? -21.871 -19.108 18.517 1.00 93.88 211 PRO A O 1
ATOM 1604 N N . ALA A 1 212 ? -20.112 -18.825 17.148 1.00 96.25 212 ALA A N 1
ATOM 1605 C CA . ALA A 1 212 ? -20.615 -17.573 16.583 1.00 96.25 212 ALA A CA 1
ATOM 1606 C C . ALA A 1 212 ? -21.958 -17.829 15.869 1.00 96.25 212 ALA A C 1
ATOM 1608 O O . ALA A 1 212 ? -22.153 -18.884 15.264 1.00 96.25 212 ALA A O 1
ATOM 1609 N N . LEU A 1 213 ? -22.882 -16.868 15.930 1.00 97.12 213 LEU A N 1
ATOM 1610 C CA . LEU A 1 213 ? -24.176 -16.957 15.247 1.00 97.12 213 LEU A CA 1
ATOM 1611 C C . LEU A 1 213 ? -24.005 -16.993 13.729 1.00 97.12 213 LEU A C 1
ATOM 1613 O O . LEU A 1 213 ? -24.726 -17.712 13.041 1.00 97.12 213 LEU A O 1
ATOM 1617 N N . ARG A 1 214 ? -23.081 -16.173 13.220 1.00 97.31 214 ARG A N 1
ATOM 1618 C CA . ARG A 1 214 ? -22.769 -16.033 11.798 1.00 97.31 214 ARG A CA 1
ATOM 1619 C C . ARG A 1 214 ? -21.382 -15.415 11.632 1.00 97.31 214 ARG A C 1
ATOM 1621 O O . ARG A 1 214 ? -20.972 -14.606 12.461 1.00 97.31 214 ARG A O 1
ATOM 1628 N N . VAL A 1 215 ? -20.710 -15.768 10.543 1.00 97.50 215 VAL A N 1
ATOM 1629 C CA . VAL A 1 215 ? -19.613 -14.985 9.965 1.00 97.50 215 VAL A CA 1
ATOM 1630 C C . VAL A 1 215 ? -20.162 -14.369 8.680 1.00 97.50 215 VAL A C 1
ATOM 1632 O O . VAL A 1 215 ? -20.695 -15.094 7.836 1.00 97.50 215 VAL A O 1
ATOM 1635 N N . VAL A 1 216 ? -20.170 -13.040 8.595 1.00 98.19 216 VAL A N 1
ATOM 1636 C CA . VAL A 1 216 ? -20.699 -12.290 7.445 1.00 98.19 216 VAL A CA 1
ATOM 1637 C C . VAL A 1 216 ? -19.526 -11.825 6.593 1.00 98.19 216 VAL A C 1
ATOM 1639 O O . VAL A 1 216 ? -18.714 -11.044 7.081 1.00 98.19 216 VAL A O 1
ATOM 1642 N N . ASN A 1 217 ? -19.451 -12.285 5.346 1.00 97.19 217 ASN A N 1
ATOM 1643 C CA . ASN A 1 217 ? -18.382 -11.931 4.416 1.00 97.19 217 ASN A CA 1
ATOM 1644 C C . ASN A 1 217 ? -18.702 -10.630 3.659 1.00 97.19 217 ASN A C 1
ATOM 1646 O O . ASN A 1 217 ? -19.850 -10.383 3.286 1.00 97.19 217 ASN A O 1
ATOM 1650 N N . SER A 1 218 ? -17.686 -9.796 3.446 1.00 96.31 218 SER A N 1
ATOM 1651 C CA . SER A 1 218 ? -17.744 -8.522 2.721 1.00 96.31 218 SER A CA 1
ATOM 1652 C C . SER A 1 218 ? -16.678 -8.493 1.624 1.00 96.31 218 SER A C 1
ATOM 1654 O O . SER A 1 218 ? -15.540 -8.907 1.852 1.00 96.31 218 SER A O 1
ATOM 1656 N N . PHE A 1 219 ? -17.032 -7.997 0.434 1.00 94.88 219 PHE A N 1
ATOM 1657 C CA . PHE A 1 219 ? -16.178 -8.011 -0.759 1.00 94.88 219 PHE A CA 1
ATOM 1658 C C . PHE A 1 219 ? -15.098 -6.913 -0.742 1.00 94.88 219 PHE A C 1
ATOM 1660 O O . PHE A 1 219 ? -15.093 -5.995 -1.550 1.00 94.88 219 PHE A O 1
ATOM 1667 N N . THR A 1 220 ? -14.180 -7.009 0.215 1.00 92.81 220 THR A N 1
ATOM 1668 C CA . THR A 1 220 ? -12.993 -6.155 0.373 1.00 92.81 220 THR A CA 1
ATOM 1669 C C . THR A 1 220 ? -11.853 -6.988 0.978 1.00 92.81 220 THR A C 1
ATOM 1671 O O . THR A 1 220 ? -12.062 -8.165 1.284 1.00 92.81 220 THR A O 1
ATOM 1674 N N . ASP A 1 221 ? -10.643 -6.438 1.111 1.00 88.69 221 ASP A N 1
ATOM 1675 C CA . ASP A 1 221 ? -9.481 -7.200 1.591 1.00 88.69 221 ASP A CA 1
ATOM 1676 C C . ASP A 1 221 ? -9.516 -7.444 3.101 1.00 88.69 221 ASP A C 1
ATOM 1678 O O . ASP A 1 221 ? -9.470 -8.574 3.567 1.00 88.69 221 ASP A O 1
ATOM 1682 N N . THR A 1 222 ? -9.558 -6.368 3.875 1.00 90.00 222 THR A N 1
ATOM 1683 C CA . THR A 1 222 ? -9.529 -6.418 5.335 1.00 90.00 222 THR A CA 1
ATOM 1684 C C . THR A 1 222 ? -10.507 -5.388 5.868 1.00 90.00 222 THR A C 1
ATOM 1686 O O . THR A 1 222 ? -10.507 -4.260 5.383 1.00 90.00 222 THR A O 1
ATOM 1689 N N . PRO A 1 223 ? -11.363 -5.720 6.844 1.00 95.44 223 PRO A N 1
ATOM 1690 C CA . PRO A 1 223 ? -12.255 -4.744 7.444 1.00 95.44 223 PRO A CA 1
ATOM 1691 C C . PRO A 1 223 ? -11.546 -4.006 8.582 1.00 95.44 223 PRO A C 1
ATOM 1693 O O . PRO A 1 223 ? -10.684 -4.572 9.248 1.00 95.44 223 PRO A O 1
ATOM 1696 N N . ARG A 1 224 ? -11.939 -2.763 8.867 1.00 96.06 224 ARG A N 1
ATOM 1697 C CA . ARG A 1 224 ? -11.436 -2.006 10.026 1.00 96.06 224 ARG A CA 1
ATOM 1698 C C . ARG A 1 224 ? -12.559 -1.606 10.966 1.00 96.06 224 ARG A C 1
ATOM 1700 O O . ARG A 1 224 ? -12.801 -2.312 11.942 1.00 96.06 224 ARG A O 1
ATOM 1707 N N . ALA A 1 225 ? -13.229 -0.491 10.683 1.00 97.69 225 ALA A N 1
ATOM 1708 C CA . ALA A 1 225 ? -14.195 0.115 11.593 1.00 97.69 225 ALA A CA 1
ATOM 1709 C C . ALA A 1 225 ? -15.623 -0.409 11.407 1.00 97.69 225 ALA A C 1
ATOM 1711 O O . ALA A 1 225 ? -16.046 -0.776 10.308 1.00 97.69 225 ALA A O 1
ATOM 1712 N N . LEU A 1 226 ? -16.385 -0.355 12.497 1.00 98.69 226 LEU A N 1
ATOM 1713 C CA . LEU A 1 226 ? -17.812 -0.632 12.570 1.00 98.69 226 LEU A CA 1
ATOM 1714 C C . LEU A 1 226 ? -18.580 0.616 13.026 1.00 98.69 226 LEU A C 1
ATOM 1716 O O . LEU A 1 226 ? -18.118 1.388 13.870 1.00 98.69 226 LEU A O 1
ATOM 1720 N N . ALA A 1 227 ? -19.803 0.792 12.526 1.00 98.31 227 ALA A N 1
ATOM 1721 C CA . ALA A 1 227 ? -20.719 1.814 13.029 1.00 98.31 227 ALA A CA 1
ATOM 1722 C C . ALA A 1 227 ? -22.157 1.294 13.106 1.00 98.31 227 ALA A C 1
ATOM 1724 O O . ALA A 1 227 ? -22.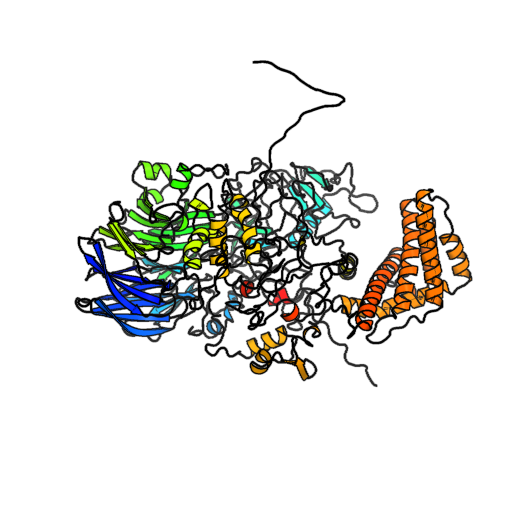640 0.618 12.203 1.00 98.31 227 ALA A O 1
ATOM 1725 N N . VAL A 1 228 ? -22.863 1.615 14.190 1.00 97.44 228 VAL A N 1
ATOM 1726 C CA . VAL A 1 228 ? -24.238 1.145 14.413 1.00 97.44 228 VAL A CA 1
ATOM 1727 C C . VAL A 1 228 ? -25.230 2.189 13.909 1.00 97.44 228 VAL A C 1
ATOM 1729 O O . VAL A 1 228 ? -25.215 3.332 14.360 1.00 97.44 228 VAL A O 1
ATOM 1732 N N . GLY A 1 229 ? -26.112 1.783 12.998 1.00 95.50 229 GLY A N 1
ATOM 1733 C CA . GLY A 1 229 ? -27.272 2.552 12.556 1.00 95.50 229 GLY A CA 1
ATOM 1734 C C . GLY A 1 229 ? -28.602 1.894 12.950 1.00 95.50 229 GLY A C 1
ATOM 1735 O O . GLY A 1 229 ? -28.626 0.852 13.613 1.00 95.50 229 GLY A O 1
ATOM 1736 N N . PRO A 1 230 ? -29.742 2.478 12.541 1.00 92.75 230 PRO A N 1
ATOM 1737 C CA . PRO A 1 230 ? -31.060 1.906 12.805 1.00 92.75 230 PRO A CA 1
ATOM 1738 C C . PRO A 1 230 ? -31.248 0.543 12.115 1.00 92.75 230 PRO A C 1
ATOM 1740 O O . PRO A 1 230 ? -31.476 0.473 10.912 1.00 92.75 230 PRO A O 1
ATOM 1743 N N . GLY A 1 231 ? -31.151 -0.550 12.879 1.00 94.94 231 GLY A N 1
ATOM 1744 C CA . GLY A 1 231 ? -31.331 -1.922 12.377 1.00 94.94 231 GLY A CA 1
ATOM 1745 C C . GLY A 1 231 ? -30.193 -2.457 11.499 1.00 94.94 231 GLY A C 1
ATOM 1746 O O . GLY A 1 231 ? -30.290 -3.581 11.012 1.00 94.94 231 GLY A O 1
ATOM 1747 N N . VAL A 1 232 ? -29.113 -1.687 11.336 1.00 97.56 232 VAL A N 1
ATOM 1748 C CA . VAL A 1 232 ? -27.980 -1.994 10.453 1.00 97.56 232 VAL A CA 1
ATOM 1749 C C . VAL A 1 232 ? -26.660 -1.762 11.188 1.00 97.56 232 VAL A C 1
ATOM 1751 O O . VAL A 1 232 ? -26.543 -0.824 11.978 1.00 97.56 232 VAL A O 1
ATOM 1754 N N . VAL A 1 233 ? -25.655 -2.587 10.906 1.00 98.62 233 VAL A N 1
ATOM 1755 C CA . VAL A 1 233 ? -24.251 -2.327 11.249 1.00 98.62 233 VAL A CA 1
ATOM 1756 C C . VAL A 1 233 ? -23.479 -2.071 9.963 1.00 98.62 233 VAL A C 1
ATOM 1758 O O . VAL A 1 233 ? -23.503 -2.894 9.054 1.00 98.62 233 VAL A O 1
ATOM 1761 N N . TYR A 1 234 ? -22.805 -0.929 9.886 1.00 98.75 234 TYR A N 1
ATOM 1762 C CA . TYR A 1 234 ? -21.918 -0.591 8.782 1.00 98.75 234 TYR A CA 1
ATOM 1763 C C . TYR A 1 234 ? -20.504 -1.102 9.051 1.00 98.75 234 TYR A C 1
ATOM 1765 O O . TYR A 1 234 ? -20.035 -1.015 10.187 1.00 98.75 234 TYR A O 1
ATOM 1773 N N . VAL A 1 235 ? -19.828 -1.578 8.008 1.00 98.62 235 VAL A N 1
ATOM 1774 C CA . VAL A 1 235 ? -18.454 -2.104 8.027 1.00 98.62 235 VAL A CA 1
ATOM 1775 C C . VAL A 1 235 ? -17.634 -1.350 6.989 1.00 98.62 235 VAL A C 1
ATOM 1777 O O . VAL A 1 235 ? -18.082 -1.248 5.853 1.00 98.62 235 VAL A O 1
ATOM 1780 N N . ALA A 1 236 ? -16.462 -0.837 7.354 1.00 98.12 236 ALA A N 1
ATOM 1781 C CA . ALA A 1 236 ? -15.519 -0.244 6.406 1.00 98.12 236 ALA A CA 1
ATOM 1782 C C . ALA A 1 236 ? -14.440 -1.263 6.021 1.00 98.12 236 ALA A C 1
ATOM 1784 O O . ALA A 1 236 ? -13.819 -1.851 6.912 1.00 98.12 236 ALA A O 1
ATOM 1785 N N . GLY A 1 237 ? -14.192 -1.434 4.723 1.00 96.12 237 GLY A N 1
ATOM 1786 C CA . GLY A 1 237 ? -12.944 -1.998 4.215 1.00 96.12 237 GLY A CA 1
ATOM 1787 C C . GLY A 1 237 ? -11.792 -1.047 4.520 1.00 96.12 237 GLY A C 1
ATOM 1788 O O . GLY A 1 237 ? -11.957 0.161 4.430 1.00 96.12 237 GLY A O 1
ATOM 1789 N N . PHE A 1 238 ? -10.651 -1.567 4.952 1.00 94.38 238 PHE A N 1
ATOM 1790 C CA . PHE A 1 238 ? -9.514 -0.766 5.389 1.00 94.38 238 PHE A CA 1
ATOM 1791 C C . PHE A 1 238 ? -8.678 -0.290 4.202 1.00 94.38 238 PHE A C 1
ATOM 1793 O O . PHE A 1 238 ? -8.511 0.912 4.017 1.00 94.38 238 PHE A O 1
ATOM 1800 N N . HIS A 1 239 ? -8.189 -1.247 3.410 1.00 90.69 239 HIS A N 1
ATOM 1801 C CA . HIS A 1 239 ? -7.421 -1.033 2.187 1.00 90.69 239 HIS A CA 1
ATOM 1802 C C . HIS A 1 239 ? -8.321 -1.316 0.988 1.00 90.69 239 HIS A C 1
ATOM 1804 O O . HIS A 1 239 ? -8.383 -2.448 0.506 1.00 90.69 239 HIS A O 1
ATOM 1810 N N . THR A 1 240 ? -9.067 -0.309 0.552 1.00 89.44 240 THR A N 1
ATOM 1811 C CA . THR A 1 240 ? -10.048 -0.459 -0.531 1.00 89.44 240 THR A CA 1
ATOM 1812 C C . THR A 1 240 ? -9.476 -0.068 -1.890 1.00 89.44 240 THR A C 1
ATOM 1814 O O . THR A 1 240 ? -9.906 -0.593 -2.914 1.00 89.44 240 THR A O 1
ATOM 1817 N N . GLY A 1 241 ? -8.420 0.753 -1.893 1.00 89.19 241 GLY A N 1
ATOM 1818 C CA . GLY A 1 241 ? -7.799 1.251 -3.115 1.00 89.19 241 GLY A CA 1
ATOM 1819 C C . GLY A 1 241 ? -8.594 2.407 -3.723 1.00 89.19 241 GLY A C 1
ATOM 1820 O O . GLY A 1 241 ? -9.487 2.966 -3.104 1.00 89.19 241 GLY A O 1
ATOM 1821 N N . ASN A 1 242 ? -8.224 2.817 -4.932 1.00 91.75 242 ASN A N 1
ATOM 1822 C CA . ASN A 1 242 ? -8.873 3.928 -5.638 1.00 91.75 242 ASN A CA 1
ATOM 1823 C C . ASN A 1 242 ? -9.168 3.589 -7.106 1.00 91.75 242 ASN A C 1
ATOM 1825 O O . ASN A 1 242 ? -9.133 4.457 -7.985 1.00 91.75 242 ASN A O 1
ATOM 1829 N N . ARG A 1 243 ? -9.458 2.307 -7.365 1.00 94.12 243 ARG A N 1
ATOM 1830 C CA . ARG A 1 243 ? -9.712 1.734 -8.698 1.00 94.12 243 ARG A CA 1
ATOM 1831 C C . ARG A 1 243 ? -8.540 1.830 -9.676 1.00 94.12 243 ARG A C 1
ATOM 1833 O O . ARG A 1 243 ? -8.764 2.017 -10.871 1.00 94.12 243 ARG A O 1
ATOM 1840 N N . THR A 1 244 ? -7.307 1.699 -9.192 1.00 95.31 244 THR A N 1
ATOM 1841 C CA . THR A 1 244 ? -6.107 1.665 -10.040 1.00 95.31 244 THR A CA 1
ATOM 1842 C C . THR A 1 244 ? -5.564 0.251 -10.244 1.00 95.31 244 THR A C 1
ATOM 1844 O O . THR A 1 244 ? -5.658 -0.597 -9.359 1.00 95.31 244 THR A O 1
ATOM 1847 N N . THR A 1 245 ? -4.996 -0.002 -11.424 1.00 94.44 245 THR A N 1
ATOM 1848 C CA . THR A 1 245 ? -4.239 -1.218 -11.766 1.00 94.44 245 THR A CA 1
ATOM 1849 C C . THR A 1 245 ? -3.083 -0.882 -12.712 1.00 94.44 245 THR A C 1
ATOM 1851 O O . THR A 1 245 ? -2.990 0.253 -13.180 1.00 94.44 245 THR A O 1
ATOM 1854 N N . ALA A 1 246 ? -2.193 -1.838 -12.980 1.00 92.69 246 ALA A N 1
ATOM 1855 C CA . ALA A 1 246 ? -1.026 -1.650 -13.836 1.00 92.69 246 ALA A CA 1
ATOM 1856 C C . ALA A 1 246 ? -1.133 -2.463 -15.136 1.00 92.69 246 ALA A C 1
ATOM 1858 O O . ALA A 1 246 ? -1.356 -3.675 -15.116 1.00 92.69 246 ALA A O 1
ATOM 1859 N N . VAL A 1 247 ? -0.918 -1.796 -16.270 1.00 92.88 247 VAL A N 1
ATOM 1860 C CA . VAL A 1 247 ? -0.711 -2.421 -17.581 1.00 92.88 247 VAL A CA 1
ATOM 1861 C C . VAL A 1 247 ? 0.782 -2.752 -17.735 1.00 92.88 247 VAL A C 1
ATOM 1863 O O . VAL A 1 247 ? 1.603 -1.849 -17.557 1.00 92.88 247 VAL A O 1
ATOM 1866 N N . PRO A 1 248 ? 1.162 -4.000 -18.078 1.00 88.69 248 PRO A N 1
ATOM 1867 C CA . PRO A 1 248 ? 2.568 -4.393 -18.211 1.00 88.69 248 PRO A CA 1
ATOM 1868 C C . PRO A 1 248 ? 3.348 -3.567 -19.247 1.00 88.69 248 PRO A C 1
ATOM 1870 O O . PRO A 1 248 ? 2.814 -3.247 -20.312 1.00 88.69 248 PRO A O 1
ATOM 1873 N N . ALA A 1 249 ? 4.629 -3.297 -18.972 1.00 87.75 249 ALA A N 1
ATOM 1874 C CA . ALA A 1 249 ? 5.506 -2.445 -19.788 1.00 87.75 249 ALA A CA 1
ATOM 1875 C C . ALA A 1 249 ? 5.541 -2.836 -21.276 1.00 87.75 249 ALA A C 1
ATOM 1877 O O . ALA A 1 249 ? 5.365 -1.990 -22.156 1.00 87.75 249 ALA A O 1
ATOM 1878 N N . GLU A 1 250 ? 5.686 -4.132 -21.568 1.00 82.75 250 GLU A N 1
ATOM 1879 C CA . GLU A 1 250 ? 5.708 -4.651 -22.941 1.00 82.75 250 GLU A CA 1
ATOM 1880 C C . GLU A 1 250 ? 4.415 -4.314 -23.697 1.00 82.75 250 GLU A C 1
ATOM 1882 O O . GLU A 1 250 ? 4.459 -3.914 -24.862 1.00 82.75 250 GLU A O 1
ATOM 1887 N N . ARG A 1 251 ? 3.249 -4.446 -23.047 1.00 88.06 251 ARG A N 1
ATOM 1888 C CA . ARG A 1 251 ? 1.952 -4.149 -23.679 1.00 88.06 251 ARG A CA 1
ATOM 1889 C C . ARG A 1 251 ? 1.868 -2.675 -24.056 1.00 88.06 251 ARG A C 1
ATOM 1891 O O . ARG A 1 251 ? 1.416 -2.351 -25.153 1.00 88.06 251 ARG A O 1
ATOM 1898 N N . VAL A 1 252 ? 2.359 -1.796 -23.182 1.00 92.00 252 VAL A N 1
ATOM 1899 C CA . VAL A 1 252 ? 2.394 -0.350 -23.426 1.00 92.00 252 VAL A CA 1
ATOM 1900 C C . VAL A 1 252 ? 3.284 -0.015 -24.626 1.00 92.00 252 VAL A C 1
ATOM 1902 O O . VAL A 1 252 ? 2.854 0.720 -25.523 1.00 92.00 252 VAL A O 1
ATOM 1905 N N . ALA A 1 253 ? 4.489 -0.590 -24.681 1.00 89.94 253 ALA A N 1
ATOM 1906 C CA . ALA A 1 253 ? 5.436 -0.378 -25.773 1.00 89.94 253 ALA A CA 1
ATOM 1907 C C . ALA A 1 253 ? 4.936 -0.921 -27.117 1.00 89.94 253 ALA A C 1
ATOM 1909 O O . ALA A 1 253 ? 4.897 -0.179 -28.102 1.00 89.94 253 ALA A O 1
ATOM 1910 N N . LEU A 1 254 ? 4.513 -2.190 -27.166 1.00 88.69 254 LEU A N 1
ATOM 1911 C CA . LEU A 1 254 ? 4.049 -2.830 -28.399 1.00 88.69 254 LEU A CA 1
ATOM 1912 C C . LEU A 1 254 ? 2.837 -2.114 -28.984 1.00 88.69 254 LEU A C 1
ATOM 1914 O O . LEU A 1 254 ? 2.795 -1.875 -30.191 1.00 88.69 254 LEU A O 1
ATOM 1918 N N . ARG A 1 255 ? 1.873 -1.733 -28.139 1.00 92.62 255 ARG A N 1
ATOM 1919 C CA . ARG A 1 255 ? 0.695 -0.985 -28.582 1.00 92.62 255 ARG A CA 1
ATOM 1920 C C . ARG A 1 255 ? 1.085 0.370 -29.177 1.00 92.62 255 ARG A C 1
ATOM 1922 O O . ARG A 1 255 ? 0.579 0.733 -30.236 1.00 92.62 255 ARG A O 1
ATOM 1929 N N . GLY A 1 256 ? 2.029 1.085 -28.556 1.00 93.94 256 GLY A N 1
ATOM 1930 C CA . GLY A 1 256 ? 2.562 2.343 -29.092 1.00 93.94 256 GLY A CA 1
ATOM 1931 C C . GLY A 1 256 ? 3.196 2.174 -30.474 1.00 93.94 256 GLY A C 1
ATOM 1932 O O . GLY A 1 256 ? 2.796 2.838 -31.432 1.00 93.94 256 GLY A O 1
ATOM 1933 N N . VAL A 1 257 ? 4.123 1.224 -30.605 1.00 92.75 257 VAL A N 1
ATOM 1934 C CA . VAL A 1 257 ? 4.828 0.935 -31.865 1.00 92.75 257 VAL A CA 1
ATOM 1935 C C . VAL A 1 257 ? 3.864 0.509 -32.977 1.00 92.75 257 VAL A C 1
ATOM 1937 O O . VAL A 1 257 ? 3.971 0.986 -34.112 1.00 92.75 257 VAL A O 1
ATOM 1940 N N . GLN A 1 258 ? 2.895 -0.355 -32.664 1.00 92.81 258 GLN A N 1
ATOM 1941 C CA . GLN A 1 258 ? 1.880 -0.813 -33.617 1.00 92.81 258 GLN A CA 1
ATOM 1942 C C . GLN A 1 258 ? 0.970 0.325 -34.083 1.00 92.81 258 GLN A C 1
ATOM 1944 O O . GLN A 1 258 ? 0.637 0.379 -35.267 1.00 92.81 258 GLN A O 1
ATOM 1949 N N . ALA A 1 259 ? 0.607 1.248 -33.189 1.00 94.50 259 ALA A N 1
ATOM 1950 C CA . ALA A 1 259 ? -0.185 2.421 -33.541 1.00 94.50 259 ALA A CA 1
ATOM 1951 C C . ALA A 1 259 ? 0.604 3.409 -34.420 1.00 94.50 259 ALA A C 1
ATOM 1953 O O . ALA A 1 259 ? 0.044 3.989 -35.349 1.00 94.50 259 ALA A O 1
ATOM 1954 N N . LEU A 1 260 ? 1.907 3.583 -34.170 1.00 95.25 260 LEU A N 1
ATOM 1955 C CA . LEU A 1 260 ? 2.750 4.516 -34.921 1.00 95.25 260 LEU A CA 1
ATOM 1956 C C . LEU A 1 260 ? 3.125 3.997 -36.316 1.00 95.25 260 LEU A C 1
ATOM 1958 O O . LEU A 1 260 ? 3.118 4.759 -37.282 1.00 95.25 260 LEU A O 1
ATOM 1962 N N . GLY A 1 261 ? 3.468 2.714 -36.446 1.00 92.31 261 GLY A N 1
ATOM 1963 C CA . GLY A 1 261 ? 4.037 2.139 -37.671 1.00 92.31 261 GLY A CA 1
ATOM 1964 C C . GLY A 1 261 ? 3.268 2.435 -38.976 1.00 92.31 261 GLY A C 1
ATOM 1965 O O . GLY A 1 261 ? 3.918 2.725 -39.988 1.00 92.31 261 GLY A O 1
ATOM 1966 N N . PRO A 1 262 ? 1.921 2.372 -39.007 1.00 93.31 262 PRO A N 1
ATOM 1967 C CA . PRO A 1 262 ? 1.112 2.721 -40.181 1.00 93.31 262 PRO A CA 1
ATOM 1968 C C . PRO A 1 262 ? 1.086 4.218 -40.530 1.00 93.31 262 PRO A C 1
ATOM 1970 O O . PRO A 1 262 ? 0.697 4.572 -41.640 1.00 93.31 262 PRO A O 1
ATOM 1973 N N . LEU A 1 263 ? 1.475 5.095 -39.600 1.00 95.44 263 LEU A N 1
ATOM 1974 C CA . LEU A 1 263 ? 1.407 6.554 -39.745 1.00 95.44 263 LEU A CA 1
ATOM 1975 C C . LEU A 1 263 ? 2.675 7.159 -40.367 1.00 95.44 263 LEU A C 1
ATOM 1977 O O . LEU A 1 263 ? 2.695 8.339 -40.725 1.00 95.44 263 LEU A O 1
ATOM 1981 N N . LEU A 1 264 ? 3.737 6.363 -40.493 1.00 96.12 264 LEU A N 1
ATOM 1982 C CA . LEU A 1 264 ? 5.043 6.797 -40.976 1.00 96.12 264 LEU A CA 1
ATOM 1983 C C . LEU A 1 264 ? 5.174 6.627 -42.494 1.00 96.12 264 LEU A C 1
ATOM 1985 O O . LEU A 1 264 ? 4.748 5.622 -43.069 1.00 96.12 264 LEU A O 1
ATOM 1989 N N . ALA A 1 265 ? 5.811 7.599 -43.143 1.00 95.94 265 ALA A N 1
ATOM 1990 C CA . ALA A 1 265 ? 6.246 7.485 -44.526 1.00 95.94 265 ALA A CA 1
ATOM 1991 C C . ALA A 1 265 ? 7.363 6.438 -44.635 1.00 95.94 265 ALA A C 1
ATOM 1993 O O . ALA A 1 265 ? 8.218 6.334 -43.753 1.00 95.94 265 ALA A O 1
ATOM 1994 N N . ARG A 1 266 ? 7.358 5.668 -45.727 1.00 93.00 266 ARG A N 1
ATOM 1995 C CA . ARG A 1 266 ? 8.296 4.561 -45.946 1.00 93.00 266 ARG A CA 1
ATOM 1996 C C . ARG A 1 266 ? 9.111 4.756 -47.215 1.00 93.00 266 ARG A C 1
ATOM 1998 O O . ARG A 1 266 ? 8.598 5.270 -48.209 1.00 93.00 266 ARG A O 1
ATOM 2005 N N . ASP A 1 267 ? 10.370 4.339 -47.168 1.00 89.94 267 ASP A N 1
ATOM 2006 C CA . ASP A 1 267 ? 11.254 4.295 -48.329 1.00 89.94 267 ASP A CA 1
ATOM 2007 C C . ASP A 1 267 ? 10.931 3.104 -49.257 1.00 89.94 267 ASP A C 1
ATOM 2009 O O . ASP A 1 267 ? 9.996 2.330 -49.032 1.00 89.94 267 ASP A O 1
ATOM 2013 N N . ALA A 1 268 ? 11.719 2.939 -50.323 1.00 84.12 268 ALA A N 1
ATOM 2014 C CA . ALA A 1 268 ? 11.542 1.848 -51.282 1.00 84.12 268 ALA A CA 1
ATOM 2015 C C . ALA A 1 268 ? 11.801 0.444 -50.693 1.00 84.12 268 ALA A C 1
ATOM 2017 O O . ALA A 1 268 ? 11.343 -0.541 -51.270 1.00 84.12 268 ALA A O 1
ATOM 2018 N N . ALA A 1 269 ? 12.522 0.348 -49.572 1.00 78.56 269 ALA A N 1
ATOM 2019 C CA . ALA A 1 269 ? 12.762 -0.892 -48.837 1.00 78.56 269 ALA A CA 1
ATOM 2020 C C . ALA A 1 269 ? 11.680 -1.162 -47.772 1.00 78.56 269 ALA A C 1
ATOM 2022 O O . ALA A 1 269 ? 11.675 -2.225 -47.156 1.00 78.56 269 ALA A O 1
ATOM 2023 N N . GLY A 1 270 ? 10.739 -0.230 -47.583 1.00 81.50 270 GLY A N 1
ATOM 2024 C CA . GLY A 1 270 ? 9.665 -0.327 -46.603 1.00 81.50 270 GLY A CA 1
ATOM 2025 C C . GLY A 1 270 ? 10.040 0.190 -45.213 1.00 81.50 270 GLY A C 1
ATOM 2026 O O . GLY A 1 270 ? 9.237 0.026 -44.292 1.00 81.50 270 GLY A O 1
ATOM 2027 N N . ASN A 1 271 ? 11.197 0.830 -45.038 1.00 84.56 271 ASN A N 1
ATOM 2028 C CA . ASN A 1 271 ? 11.640 1.361 -43.749 1.00 84.56 271 ASN A CA 1
ATOM 2029 C C . ASN A 1 271 ? 11.102 2.781 -43.511 1.00 84.56 271 ASN A C 1
ATOM 2031 O O . ASN A 1 271 ? 11.001 3.555 -44.466 1.00 84.56 271 ASN A O 1
ATOM 2035 N N . PRO A 1 272 ? 10.764 3.150 -42.261 1.00 91.19 272 PRO A N 1
ATOM 2036 C CA . PRO A 1 272 ? 10.448 4.529 -41.900 1.00 91.19 272 PRO A CA 1
ATOM 2037 C C . PRO A 1 272 ? 11.537 5.526 -42.317 1.00 91.19 272 PRO A C 1
ATOM 2039 O O . PRO A 1 272 ? 12.722 5.293 -42.082 1.00 91.19 272 PRO A O 1
ATOM 2042 N N . ILE A 1 273 ? 11.125 6.652 -42.901 1.00 93.00 273 ILE A N 1
ATOM 2043 C CA . ILE A 1 273 ? 12.036 7.725 -43.323 1.00 93.00 273 ILE A CA 1
ATOM 2044 C C . ILE A 1 273 ? 12.310 8.660 -42.137 1.00 93.00 273 ILE A C 1
ATOM 2046 O O . ILE A 1 273 ? 11.371 9.204 -41.558 1.00 93.00 273 ILE A O 1
ATOM 2050 N N . GLU A 1 274 ? 13.583 8.891 -41.812 1.00 93.56 274 GLU A N 1
ATOM 2051 C CA . GLU A 1 274 ? 14.021 9.939 -40.877 1.00 93.56 274 GLU A CA 1
ATOM 2052 C C . GLU A 1 274 ? 14.558 11.149 -41.655 1.00 93.56 274 GLU A C 1
ATOM 2054 O O . GLU A 1 274 ? 15.353 10.995 -42.584 1.00 93.56 274 GLU A O 1
ATOM 2059 N N . GLN A 1 275 ? 14.145 12.355 -41.264 1.00 94.00 275 GLN A N 1
ATOM 2060 C CA . GLN A 1 275 ? 14.670 13.615 -41.780 1.00 94.00 275 GLN A CA 1
ATOM 2061 C C . GLN A 1 275 ? 14.812 14.625 -40.635 1.00 94.00 275 GLN A C 1
ATOM 2063 O O . GLN A 1 275 ? 13.862 14.864 -39.897 1.00 94.00 275 GLN A O 1
ATOM 2068 N N . ASP A 1 276 ? 15.996 15.231 -40.501 1.00 90.44 276 ASP A N 1
ATOM 2069 C CA . ASP A 1 276 ? 16.291 16.279 -39.509 1.00 90.44 276 ASP A CA 1
ATOM 2070 C C . ASP A 1 276 ? 15.961 15.882 -38.048 1.00 90.44 276 ASP A C 1
ATOM 2072 O O . ASP A 1 276 ? 15.529 16.710 -37.247 1.00 90.44 276 ASP A O 1
ATOM 2076 N N . GLY A 1 277 ? 16.157 14.606 -37.685 1.00 89.50 277 GLY A N 1
ATOM 2077 C CA . GLY A 1 277 ? 15.854 14.086 -36.343 1.00 89.50 277 GLY A CA 1
ATOM 2078 C C . GLY A 1 277 ? 14.356 13.898 -36.055 1.00 89.50 277 GLY A C 1
ATOM 2079 O O . GLY A 1 277 ? 13.960 13.762 -34.893 1.00 89.50 277 GLY A O 1
ATOM 2080 N N . GLU A 1 278 ? 13.516 13.899 -37.094 1.00 94.75 278 GLU A N 1
ATOM 2081 C CA . GLU A 1 278 ? 12.095 13.552 -37.043 1.00 94.75 278 GLU A CA 1
ATOM 2082 C C . GLU A 1 278 ? 11.804 12.350 -37.960 1.00 94.75 278 GLU A C 1
ATOM 2084 O O . GLU A 1 278 ? 12.346 12.250 -39.064 1.00 94.75 278 GLU A O 1
ATOM 2089 N N . LEU A 1 279 ? 10.909 11.449 -37.544 1.00 95.81 279 LEU A N 1
ATOM 2090 C CA . LEU A 1 279 ? 10.339 10.469 -38.472 1.00 95.81 279 LEU A CA 1
ATOM 2091 C C . LEU A 1 279 ? 9.254 11.142 -39.316 1.00 95.81 279 LEU A C 1
ATOM 2093 O O . LEU A 1 279 ? 8.343 11.799 -38.802 1.00 95.81 279 LEU A O 1
ATOM 2097 N N . VAL A 1 280 ? 9.351 10.977 -40.632 1.00 96.94 280 VAL A N 1
ATOM 2098 C CA . VAL A 1 280 ? 8.450 11.618 -41.588 1.00 96.94 280 VAL A CA 1
ATOM 2099 C C . VAL A 1 280 ? 7.083 10.940 -41.528 1.00 96.94 280 VAL A C 1
ATOM 2101 O O . VAL A 1 280 ? 6.958 9.732 -41.721 1.00 96.94 280 VAL A O 1
ATOM 2104 N N . LEU A 1 281 ? 6.038 11.728 -41.283 1.00 96.50 281 LEU A N 1
ATOM 2105 C CA . LEU A 1 281 ? 4.650 11.266 -41.323 1.00 96.50 281 LEU A CA 1
ATOM 2106 C C . LEU A 1 281 ? 4.199 11.034 -42.771 1.00 96.50 281 LEU A C 1
ATOM 2108 O O . LEU A 1 281 ? 4.552 11.807 -43.664 1.00 96.50 281 LEU A O 1
ATOM 2112 N N . ALA A 1 282 ? 3.378 10.009 -43.002 1.00 95.81 282 ALA A N 1
ATOM 2113 C CA . ALA A 1 282 ? 2.774 9.780 -44.311 1.00 95.81 282 ALA A CA 1
ATOM 2114 C C . ALA A 1 282 ? 1.845 10.945 -44.719 1.00 95.81 282 ALA A C 1
ATOM 2116 O O . ALA A 1 282 ? 1.357 11.719 -43.887 1.00 95.81 282 ALA A O 1
ATOM 2117 N N . GLU A 1 283 ? 1.599 11.088 -46.023 1.00 94.25 283 GLU A N 1
ATOM 2118 C CA . GLU A 1 283 ? 0.758 12.167 -46.544 1.00 94.25 283 GLU A CA 1
ATOM 2119 C C . GLU A 1 283 ? -0.647 12.129 -45.916 1.00 94.25 283 GLU A C 1
ATOM 2121 O O . GLU A 1 283 ? -1.282 11.081 -45.824 1.00 94.25 283 GLU A O 1
ATOM 2126 N N . GLY A 1 284 ? -1.130 13.286 -45.451 1.00 91.50 284 GLY A N 1
ATOM 2127 C CA . GLY A 1 284 ? -2.451 13.416 -44.830 1.00 91.50 284 GLY A CA 1
ATOM 2128 C C . GLY A 1 284 ? -2.542 12.981 -43.362 1.00 91.50 284 GLY A C 1
ATOM 2129 O O . GLY A 1 284 ? -3.592 13.192 -42.763 1.00 91.50 284 GLY A O 1
ATOM 2130 N N . VAL A 1 285 ? -1.477 12.449 -42.752 1.00 93.38 285 VAL A N 1
ATOM 2131 C CA . VAL A 1 285 ? -1.475 11.996 -41.345 1.00 93.38 285 VAL A CA 1
ATOM 2132 C C . VAL A 1 285 ? -1.425 13.158 -40.353 1.00 93.38 285 VAL A C 1
ATOM 2134 O O . VAL A 1 285 ? -2.182 13.171 -39.379 1.00 93.38 285 VAL A O 1
ATOM 2137 N N . ARG A 1 286 ? -0.548 14.142 -40.593 1.00 94.44 286 ARG A N 1
ATOM 2138 C CA . ARG A 1 286 ? -0.295 15.261 -39.670 1.00 94.44 286 ARG A CA 1
ATOM 2139 C C . ARG A 1 286 ? -1.592 15.998 -39.320 1.00 94.44 286 ARG A C 1
ATOM 2141 O O . ARG A 1 286 ? -2.234 16.570 -40.196 1.00 94.44 286 ARG A O 1
ATOM 2148 N N . GLY A 1 287 ? -1.935 16.015 -38.032 1.00 90.94 287 GLY A N 1
ATOM 2149 C CA . GLY A 1 287 ? -3.124 16.680 -37.496 1.00 90.94 287 GLY A CA 1
ATOM 2150 C C . GLY A 1 287 ? -4.450 15.973 -37.794 1.00 90.94 287 GLY A C 1
ATOM 2151 O O . GLY A 1 287 ? -5.494 16.520 -37.455 1.00 90.94 287 GLY A O 1
ATOM 2152 N N . ASN A 1 288 ? -4.429 14.778 -38.397 1.00 92.50 288 ASN A N 1
ATOM 2153 C CA . ASN A 1 288 ? -5.633 14.024 -38.764 1.00 92.50 288 ASN A CA 1
ATOM 2154 C C . ASN A 1 288 ? -5.681 12.627 -38.131 1.00 92.50 288 ASN A C 1
ATOM 2156 O O . ASN A 1 288 ? -6.750 12.209 -37.688 1.00 92.50 288 ASN A O 1
ATOM 2160 N N . ALA A 1 289 ? -4.556 11.908 -38.076 1.00 94.19 289 ALA A N 1
ATOM 2161 C CA . ALA A 1 289 ? -4.496 10.555 -37.519 1.00 94.19 289 ALA A CA 1
ATOM 2162 C C . ALA A 1 289 ? -4.212 10.573 -36.014 1.00 94.19 289 ALA A C 1
ATOM 2164 O O . ALA A 1 289 ? -3.423 11.398 -35.552 1.00 94.19 289 ALA A O 1
ATOM 2165 N N . ARG A 1 290 ? -4.826 9.653 -35.265 1.00 92.69 290 ARG A N 1
ATOM 2166 C CA . ARG A 1 290 ? -4.630 9.506 -33.817 1.00 92.69 290 ARG A CA 1
ATOM 2167 C C . ARG A 1 290 ? -3.568 8.460 -33.490 1.00 92.69 290 ARG A C 1
ATOM 2169 O O . ARG A 1 290 ? -3.398 7.508 -34.244 1.00 92.69 290 ARG A O 1
ATOM 2176 N N . ILE A 1 291 ? -2.881 8.650 -32.365 1.00 93.12 291 ILE A N 1
ATOM 2177 C CA . ILE A 1 291 ? -2.050 7.617 -31.736 1.00 93.12 291 ILE A CA 1
ATOM 2178 C C . ILE A 1 291 ? -2.842 6.937 -30.615 1.00 93.12 291 ILE A C 1
ATOM 2180 O O . ILE A 1 291 ? -3.524 7.608 -29.842 1.00 93.12 291 ILE A O 1
ATOM 2184 N N . GLU A 1 292 ? -2.736 5.613 -30.525 1.00 90.69 292 GLU A N 1
ATOM 2185 C CA . GLU A 1 292 ? -3.518 4.772 -29.605 1.00 90.69 292 GLU A CA 1
ATOM 2186 C C . GLU A 1 292 ? -2.604 3.836 -28.797 1.00 90.69 292 GLU A C 1
ATOM 2188 O O . GLU A 1 292 ? -2.863 2.642 -28.694 1.00 90.69 292 GLU A O 1
ATOM 2193 N N . GLY A 1 293 ? -1.503 4.363 -28.255 1.00 93.00 293 GLY A N 1
ATOM 2194 C CA . GLY A 1 293 ? -0.600 3.635 -27.361 1.00 93.00 293 GLY A CA 1
ATOM 2195 C C . GLY A 1 293 ? 0.624 4.453 -26.941 1.00 93.00 293 GLY A C 1
ATOM 2196 O O . GLY A 1 293 ? 0.768 5.621 -27.313 1.00 93.00 293 GLY A O 1
ATOM 2197 N N . GLY A 1 294 ? 1.530 3.806 -26.204 1.00 94.06 294 GLY A N 1
ATOM 2198 C CA . GLY A 1 294 ? 2.761 4.409 -25.690 1.00 94.06 294 GLY A CA 1
ATOM 2199 C C . GLY A 1 294 ? 2.595 5.097 -24.332 1.00 94.06 294 GLY A C 1
ATOM 2200 O O . GLY A 1 294 ? 1.490 5.435 -23.897 1.00 94.06 294 GLY A O 1
ATOM 2201 N N . LEU A 1 295 ? 3.723 5.318 -23.659 1.00 94.88 295 LEU A N 1
ATOM 2202 C CA . LEU A 1 295 ? 3.762 5.959 -22.346 1.00 94.88 295 LEU A CA 1
ATOM 2203 C C . LEU A 1 295 ? 3.461 7.459 -22.463 1.00 94.88 295 LEU A C 1
ATOM 2205 O O . LEU A 1 295 ? 3.887 8.083 -23.434 1.00 94.88 295 LEU A O 1
ATOM 2209 N N . PRO A 1 296 ? 2.771 8.077 -21.490 1.00 94.12 296 PRO A N 1
ATOM 2210 C CA . PRO A 1 296 ? 2.704 9.532 -21.409 1.00 94.12 296 PRO A CA 1
ATOM 2211 C C . PRO A 1 296 ? 4.119 10.129 -21.395 1.00 94.12 296 PRO A C 1
ATOM 2213 O O . PRO A 1 296 ? 4.979 9.651 -20.645 1.00 94.12 296 PRO A O 1
ATOM 2216 N N . ALA A 1 297 ? 4.355 11.154 -22.218 1.00 93.62 297 ALA A N 1
ATOM 2217 C CA . ALA A 1 297 ? 5.628 11.869 -22.220 1.00 93.62 297 ALA A CA 1
ATOM 2218 C C . ALA A 1 297 ? 5.951 12.439 -20.831 1.00 93.62 297 ALA A C 1
ATOM 2220 O O . ALA A 1 297 ? 5.052 12.843 -20.091 1.00 93.62 297 ALA A O 1
ATOM 2221 N N . VAL A 1 298 ? 7.240 12.476 -20.485 1.00 91.44 298 VAL A N 1
ATOM 2222 C CA . VAL A 1 298 ? 7.729 13.058 -19.224 1.00 91.44 298 VAL A CA 1
ATOM 2223 C C . VAL A 1 298 ? 7.345 14.536 -19.156 1.00 91.44 298 VAL A C 1
ATOM 2225 O O . VAL A 1 298 ? 6.845 15.016 -18.137 1.00 91.44 298 VAL A O 1
ATOM 2228 N N . SER A 1 299 ? 7.531 15.241 -20.274 1.00 89.81 299 SER A N 1
ATOM 2229 C CA . SER A 1 299 ? 7.130 16.632 -20.460 1.00 89.81 299 SER A CA 1
ATOM 2230 C C . SER A 1 299 ? 6.474 16.842 -21.822 1.00 89.81 299 SER A C 1
ATOM 2232 O O . SER A 1 299 ? 6.856 16.202 -22.804 1.00 89.81 299 SER A O 1
ATOM 2234 N N . GLY A 1 300 ? 5.517 17.767 -21.883 1.00 89.81 300 GLY A N 1
ATOM 2235 C CA . GLY A 1 300 ? 4.860 18.160 -23.122 1.00 89.81 300 GLY A CA 1
ATOM 2236 C C . GLY A 1 300 ? 3.743 17.215 -23.568 1.00 89.81 300 GLY A C 1
ATOM 2237 O O . GLY A 1 300 ? 3.434 16.210 -22.926 1.00 89.81 300 GLY A O 1
ATOM 2238 N N . LYS A 1 301 ? 3.108 17.559 -24.692 1.00 90.25 301 LYS A N 1
ATOM 2239 C CA . LYS A 1 301 ? 1.939 16.833 -25.203 1.00 90.25 301 LYS A CA 1
ATOM 2240 C C . LYS A 1 301 ? 2.393 15.754 -26.170 1.00 90.25 301 LYS A C 1
ATOM 2242 O O . LYS A 1 301 ? 2.646 16.034 -27.342 1.00 90.25 301 LYS A O 1
ATOM 2247 N N . GLY A 1 302 ? 2.477 14.517 -25.696 1.00 93.56 302 GLY A N 1
ATOM 2248 C CA . GLY A 1 302 ? 2.830 13.404 -26.563 1.00 93.56 302 GLY A CA 1
ATOM 2249 C C . GLY A 1 302 ? 2.942 12.053 -25.877 1.00 93.56 302 GLY A C 1
ATOM 2250 O O . GLY A 1 302 ? 2.580 11.886 -24.709 1.00 93.56 302 GLY A O 1
ATOM 2251 N N . ARG A 1 303 ? 3.425 11.079 -26.652 1.00 95.94 303 ARG A N 1
ATOM 2252 C CA . ARG A 1 303 ? 3.567 9.676 -26.262 1.00 95.94 303 ARG A CA 1
ATOM 2253 C C . ARG A 1 303 ? 4.957 9.144 -26.584 1.00 95.94 303 ARG A C 1
ATOM 2255 O O . ARG A 1 303 ? 5.449 9.334 -27.693 1.00 95.94 303 ARG A O 1
ATOM 2262 N N . CYS A 1 304 ? 5.548 8.459 -25.619 1.00 95.62 304 CYS A N 1
ATOM 2263 C CA . CYS A 1 304 ? 6.862 7.845 -25.697 1.00 95.62 304 CYS A CA 1
ATOM 2264 C C . CYS A 1 304 ? 6.767 6.366 -26.055 1.00 95.62 304 CYS A C 1
ATOM 2266 O O . CYS A 1 304 ? 5.906 5.652 -25.533 1.00 95.62 304 CYS A O 1
ATOM 2268 N N . MET A 1 305 ? 7.657 5.901 -26.930 1.00 95.31 305 MET A N 1
ATOM 2269 C CA . MET A 1 305 ? 7.714 4.499 -27.351 1.00 95.31 305 MET A CA 1
ATOM 2270 C C . MET A 1 305 ? 9.080 4.126 -27.950 1.00 95.31 305 MET A C 1
ATOM 2272 O O . MET A 1 305 ? 9.853 5.023 -28.305 1.00 95.31 305 MET A O 1
ATOM 2276 N N . PRO A 1 306 ? 9.365 2.821 -28.095 1.00 92.38 306 PRO A N 1
ATOM 2277 C CA . PRO A 1 306 ? 10.494 2.330 -28.882 1.00 92.38 306 PRO A CA 1
ATOM 2278 C C . PRO A 1 306 ? 10.479 2.786 -30.345 1.00 92.38 306 PRO A C 1
ATOM 2280 O O . PRO A 1 306 ? 9.423 3.082 -30.915 1.00 92.38 306 PRO A O 1
ATOM 2283 N N . ASP A 1 307 ? 11.649 2.789 -30.982 1.00 92.06 307 ASP A N 1
ATOM 2284 C CA . ASP A 1 307 ? 11.784 3.070 -32.411 1.00 92.06 307 ASP A CA 1
ATOM 2285 C C . ASP A 1 307 ? 11.358 1.853 -33.257 1.00 92.06 307 ASP A C 1
ATOM 2287 O O . ASP A 1 307 ? 11.939 0.783 -33.114 1.00 92.06 307 ASP A O 1
ATOM 2291 N N . PRO A 1 308 ? 10.376 1.962 -34.175 1.00 89.00 308 PRO A N 1
ATOM 2292 C CA . PRO A 1 308 ? 9.888 0.831 -34.965 1.00 89.00 308 PRO A CA 1
ATOM 2293 C C . PRO A 1 308 ? 10.871 0.348 -36.046 1.00 89.00 308 PRO A C 1
ATOM 2295 O O . PRO A 1 308 ? 10.541 -0.581 -36.790 1.00 89.00 308 PRO A O 1
ATOM 2298 N N . ARG A 1 309 ? 12.022 1.005 -36.230 1.00 84.69 309 ARG A N 1
ATOM 2299 C CA . ARG A 1 309 ? 12.993 0.640 -37.266 1.00 84.69 309 ARG A CA 1
ATOM 2300 C C . ARG A 1 309 ? 13.789 -0.608 -36.870 1.00 84.69 309 ARG A C 1
ATOM 2302 O O . ARG A 1 309 ? 14.312 -0.651 -35.761 1.00 84.69 309 ARG A O 1
ATOM 2309 N N . PRO A 1 310 ? 13.953 -1.600 -37.768 1.00 76.06 310 PRO A N 1
ATOM 2310 C CA . PRO A 1 310 ? 14.608 -2.866 -37.427 1.00 76.06 310 PRO A CA 1
ATOM 2311 C C . PRO A 1 310 ? 16.034 -2.742 -36.871 1.00 76.06 310 PRO A C 1
ATOM 2313 O O . PRO A 1 310 ? 16.452 -3.590 -36.095 1.00 76.06 310 PRO A O 1
ATOM 2316 N N . ASP A 1 311 ? 16.781 -1.711 -37.269 1.00 73.94 311 ASP A N 1
ATOM 2317 C CA . ASP A 1 311 ? 18.154 -1.448 -36.824 1.00 73.94 311 ASP A CA 1
ATOM 2318 C C . ASP A 1 311 ? 18.246 -0.690 -35.489 1.00 73.94 311 ASP A C 1
ATOM 2320 O O . ASP A 1 311 ? 19.344 -0.552 -34.951 1.00 73.94 311 ASP A O 1
ATOM 2324 N N . ARG A 1 312 ? 17.118 -0.195 -34.960 1.00 77.06 312 ARG A N 1
ATOM 2325 C CA . ARG A 1 312 ? 17.047 0.599 -33.720 1.00 77.06 312 ARG A CA 1
ATOM 2326 C C . ARG A 1 312 ? 16.031 0.095 -32.696 1.00 77.06 312 ARG A C 1
ATOM 2328 O O . ARG A 1 312 ? 15.995 0.636 -31.600 1.00 77.06 312 ARG A O 1
ATOM 2335 N N . PHE A 1 313 ? 15.212 -0.892 -33.046 1.00 81.31 313 PHE A N 1
ATOM 2336 C CA . PHE A 1 313 ? 14.131 -1.378 -32.195 1.00 81.31 313 PHE A CA 1
ATOM 2337 C C . PHE A 1 313 ? 14.661 -2.001 -30.898 1.00 81.31 313 PHE A C 1
ATOM 2339 O O . PHE A 1 313 ? 15.268 -3.071 -30.919 1.00 81.31 313 PHE A O 1
ATOM 2346 N N . GLU A 1 314 ? 14.379 -1.329 -29.782 1.00 76.00 314 GLU A N 1
ATOM 2347 C CA . GLU A 1 314 ? 14.713 -1.749 -28.418 1.00 76.00 314 GLU A CA 1
ATOM 2348 C C . GLU A 1 314 ? 13.463 -1.587 -27.542 1.00 76.00 314 GLU A C 1
ATOM 2350 O O . GLU A 1 314 ? 13.017 -0.469 -27.283 1.00 76.00 314 GLU A O 1
ATOM 2355 N N . LEU A 1 315 ? 12.841 -2.697 -27.132 1.00 77.56 315 LEU A N 1
ATOM 2356 C CA . LEU A 1 315 ? 11.553 -2.673 -26.424 1.00 77.56 315 LEU A CA 1
ATOM 2357 C C . LEU A 1 315 ? 11.649 -1.974 -25.057 1.00 77.56 315 LEU A C 1
ATOM 2359 O O . LEU A 1 315 ? 10.691 -1.345 -24.596 1.00 77.56 315 LEU A O 1
ATOM 2363 N N . ASP A 1 316 ? 12.807 -2.083 -24.419 1.00 73.81 316 ASP A N 1
ATOM 2364 C CA . ASP A 1 316 ? 13.097 -1.611 -23.072 1.00 73.81 316 ASP A CA 1
ATOM 2365 C C . ASP A 1 316 ? 13.421 -0.111 -22.987 1.00 73.81 316 ASP A C 1
ATOM 2367 O O . ASP A 1 316 ? 13.530 0.414 -21.879 1.00 73.81 316 ASP A O 1
ATOM 2371 N N . THR A 1 317 ? 13.518 0.598 -24.118 1.00 81.88 317 THR A N 1
ATOM 2372 C CA . THR A 1 317 ? 13.990 1.987 -24.165 1.00 81.88 317 THR A CA 1
ATOM 2373 C C . THR A 1 317 ? 13.036 2.903 -24.940 1.00 81.88 317 THR A C 1
ATOM 2375 O O . THR A 1 317 ? 12.579 2.601 -26.041 1.00 81.88 317 THR A O 1
ATOM 2378 N N . LEU A 1 318 ? 12.755 4.088 -24.389 1.00 90.25 318 LEU A N 1
ATOM 2379 C CA . LEU A 1 318 ? 11.903 5.099 -25.022 1.00 90.25 318 LEU A CA 1
ATOM 2380 C C . LEU A 1 318 ? 12.727 6.007 -25.938 1.00 90.25 318 LEU A C 1
ATOM 2382 O O . LEU A 1 318 ? 13.329 6.982 -25.492 1.00 90.25 318 LEU A O 1
ATOM 2386 N N . GLN A 1 319 ? 12.748 5.681 -27.229 1.00 93.31 319 GLN A N 1
ATOM 2387 C CA . GLN A 1 319 ? 13.604 6.333 -28.229 1.00 93.31 319 GLN A CA 1
ATOM 2388 C C . GLN A 1 319 ? 12.864 7.374 -29.086 1.00 93.31 319 GLN A C 1
ATOM 2390 O O . GLN A 1 319 ? 13.504 8.172 -29.772 1.00 93.31 319 GLN A O 1
ATOM 2395 N N . LEU A 1 320 ? 11.527 7.375 -29.076 1.00 95.88 320 LEU A N 1
ATOM 2396 C CA . LEU A 1 320 ? 10.705 8.305 -29.850 1.00 95.88 320 LEU A CA 1
ATOM 2397 C C . LEU A 1 320 ? 9.714 9.059 -28.970 1.00 95.88 320 LEU A C 1
ATOM 2399 O O . LEU A 1 320 ? 9.020 8.435 -28.167 1.00 95.88 320 LEU A O 1
ATOM 2403 N N . CYS A 1 321 ? 9.549 10.360 -29.232 1.00 96.50 321 CYS A N 1
ATOM 2404 C CA . CYS A 1 321 ? 8.429 11.148 -28.717 1.00 96.50 321 CYS A CA 1
ATOM 2405 C C . CYS A 1 321 ? 7.461 11.548 -29.836 1.00 96.50 321 CYS A C 1
ATOM 2407 O O . CYS A 1 321 ? 7.783 12.336 -30.728 1.00 96.50 321 CYS A O 1
ATOM 2409 N N . VAL A 1 322 ? 6.243 11.014 -29.787 1.00 96.69 322 VAL A N 1
ATOM 2410 C CA . VAL A 1 322 ? 5.150 11.323 -30.714 1.00 96.69 322 VAL A CA 1
ATOM 2411 C C . VAL A 1 322 ? 4.337 12.483 -30.147 1.00 96.69 322 VAL A C 1
ATOM 2413 O O . VAL A 1 322 ? 3.525 12.288 -29.246 1.00 96.69 322 VAL A O 1
ATOM 2416 N N . ALA A 1 323 ? 4.533 13.690 -30.671 1.00 95.75 323 ALA A N 1
ATOM 2417 C CA . ALA A 1 323 ? 3.829 14.884 -30.213 1.00 95.75 323 ALA A CA 1
ATOM 2418 C C . ALA A 1 323 ? 2.382 14.923 -30.726 1.00 95.75 323 ALA A C 1
ATOM 2420 O O . ALA A 1 323 ? 2.126 14.691 -31.917 1.00 95.75 323 ALA A O 1
ATOM 2421 N N . THR A 1 324 ? 1.431 15.288 -29.863 1.00 94.88 324 THR A N 1
ATOM 2422 C CA . THR A 1 324 ? -0.010 15.252 -30.165 1.00 94.88 324 THR A CA 1
ATOM 2423 C C . THR A 1 324 ? -0.744 16.552 -29.835 1.00 94.88 324 THR A C 1
ATOM 2425 O O . THR A 1 324 ? -0.294 17.351 -29.017 1.00 94.88 324 THR A O 1
ATOM 2428 N N . ASP A 1 325 ? -1.912 16.751 -30.453 1.00 92.62 325 ASP A N 1
ATOM 2429 C CA . ASP A 1 325 ? -2.921 17.702 -29.964 1.00 92.62 325 ASP A CA 1
ATOM 2430 C C . ASP A 1 325 ? -3.757 17.107 -28.803 1.00 92.62 325 ASP A C 1
ATOM 2432 O O . ASP A 1 325 ? -3.556 15.957 -28.404 1.00 92.62 325 ASP A O 1
ATOM 2436 N N . ASP A 1 326 ? -4.715 17.878 -28.272 1.00 88.50 326 ASP A N 1
ATOM 2437 C CA . ASP A 1 326 ? -5.615 17.455 -27.177 1.00 88.50 326 ASP A CA 1
ATOM 2438 C C . ASP A 1 326 ? -6.590 16.333 -27.574 1.00 88.50 326 ASP A C 1
ATOM 2440 O O . ASP A 1 326 ? -7.249 15.744 -26.724 1.00 88.50 326 ASP A O 1
ATOM 2444 N N . ALA A 1 327 ? -6.699 16.034 -28.868 1.00 89.31 327 ALA A N 1
ATOM 2445 C CA . ALA A 1 327 ? -7.520 14.961 -29.413 1.00 89.31 327 ALA A CA 1
ATOM 2446 C C . ALA A 1 327 ? -6.665 13.773 -29.885 1.00 89.31 327 ALA A C 1
ATOM 2448 O O . ALA A 1 327 ? -7.119 13.001 -30.738 1.00 89.31 327 ALA A O 1
ATOM 2449 N N . HIS A 1 328 ? -5.443 13.645 -29.353 1.00 91.56 328 HIS A N 1
ATOM 2450 C CA . HIS A 1 328 ? -4.462 12.598 -29.656 1.00 91.56 328 HIS A CA 1
ATOM 2451 C C . HIS A 1 328 ? -3.984 12.559 -31.109 1.00 91.56 328 HIS A C 1
ATOM 2453 O O . HIS A 1 328 ? -3.424 11.552 -31.546 1.00 91.56 328 HIS A O 1
ATOM 2459 N N . ARG A 1 329 ? -4.194 13.625 -31.891 1.00 94.81 329 ARG A N 1
ATOM 2460 C CA . ARG A 1 329 ? -3.782 13.643 -33.296 1.00 94.81 329 ARG A CA 1
ATOM 2461 C C . ARG A 1 329 ? -2.294 13.913 -33.411 1.00 94.81 329 ARG A C 1
ATOM 2463 O O . ARG A 1 329 ? -1.793 14.888 -32.855 1.00 94.81 329 ARG A O 1
ATOM 2470 N N . VAL A 1 330 ? -1.599 13.071 -34.168 1.00 95.56 330 VAL A N 1
ATOM 2471 C CA . VAL A 1 330 ? -0.145 13.131 -34.334 1.00 95.56 330 VAL A CA 1
ATOM 2472 C C . VAL A 1 330 ? 0.245 14.379 -35.118 1.00 95.56 330 VAL A C 1
ATOM 2474 O O . VAL A 1 330 ? -0.241 14.623 -36.225 1.00 95.56 330 VAL A O 1
ATOM 2477 N N . THR A 1 331 ? 1.152 15.173 -34.557 1.00 95.44 331 THR A N 1
ATOM 2478 C CA . THR A 1 331 ? 1.659 16.405 -35.179 1.00 95.44 331 THR A CA 1
ATOM 2479 C C . THR A 1 331 ? 3.090 16.233 -35.688 1.00 95.44 331 THR A C 1
ATOM 2481 O O . THR A 1 331 ? 3.397 16.633 -36.820 1.00 95.44 331 THR A O 1
ATOM 2484 N N . LYS A 1 332 ? 3.943 15.598 -34.877 1.00 95.81 332 LYS A N 1
ATOM 2485 C CA . LYS A 1 332 ? 5.360 15.323 -35.139 1.00 95.81 332 LYS A CA 1
ATOM 2486 C C . LYS A 1 332 ? 5.807 14.050 -34.422 1.00 95.81 332 LYS A C 1
ATOM 2488 O O . LYS A 1 332 ? 5.186 13.649 -33.442 1.00 95.81 332 LYS A O 1
ATOM 2493 N N . VAL A 1 333 ? 6.891 13.447 -34.904 1.00 96.75 333 VAL A N 1
ATOM 2494 C CA . VAL A 1 333 ? 7.534 12.283 -34.283 1.00 96.75 333 VAL A CA 1
ATOM 2495 C C . VAL A 1 333 ? 9.013 12.595 -34.156 1.00 96.75 333 VAL A C 1
ATOM 2497 O O . VAL A 1 333 ? 9.731 12.626 -35.151 1.00 96.75 333 VAL A O 1
ATOM 2500 N N . PHE A 1 334 ? 9.450 12.872 -32.940 1.00 96.50 334 PHE A N 1
ATOM 2501 C CA . PHE A 1 334 ? 10.826 13.203 -32.627 1.00 96.50 334 PHE A CA 1
ATOM 2502 C C . PHE A 1 334 ? 11.624 11.932 -32.370 1.00 96.50 334 PHE A C 1
ATOM 2504 O O . PHE A 1 334 ? 11.201 11.094 -31.576 1.00 96.50 334 PHE A O 1
ATOM 2511 N N . VAL A 1 335 ? 12.782 11.814 -33.019 1.00 94.88 335 VAL A N 1
ATOM 2512 C CA . VAL A 1 335 ? 13.798 10.832 -32.637 1.00 94.88 335 VAL A CA 1
ATOM 2513 C C . VAL A 1 335 ? 14.602 11.439 -31.498 1.00 94.88 335 VAL A C 1
ATOM 2515 O O . VAL A 1 335 ? 15.214 12.503 -31.662 1.00 94.88 335 VAL A O 1
ATOM 2518 N N . GLU A 1 336 ? 14.557 10.799 -30.334 1.00 91.69 336 GLU A N 1
ATOM 2519 C CA . GLU A 1 336 ? 15.267 11.277 -29.157 1.00 91.69 336 GLU A CA 1
ATOM 2520 C C . GLU A 1 336 ? 16.772 11.158 -29.361 1.00 91.69 336 GLU A C 1
ATOM 2522 O O . GLU A 1 336 ? 17.282 10.241 -30.006 1.00 91.69 336 GLU A O 1
ATOM 2527 N N . THR A 1 337 ? 17.504 12.136 -28.842 1.00 87.69 337 THR A N 1
ATOM 2528 C CA . THR A 1 337 ? 18.961 12.185 -28.960 1.00 87.69 337 THR A CA 1
ATOM 2529 C C . THR A 1 337 ? 19.542 12.306 -27.559 1.00 87.69 337 THR A C 1
ATOM 2531 O O . THR A 1 337 ? 19.206 13.271 -26.871 1.00 87.69 337 THR A O 1
ATOM 2534 N N . PRO A 1 338 ? 20.411 11.375 -27.124 1.00 83.94 338 PRO A N 1
ATOM 2535 C CA . PRO A 1 338 ? 21.035 11.453 -25.809 1.00 83.94 338 PRO A CA 1
ATOM 2536 C C . PRO A 1 338 ? 21.690 12.818 -25.557 1.00 83.94 338 PRO A C 1
ATOM 2538 O O . PRO A 1 338 ? 22.418 13.334 -26.407 1.00 83.94 338 PRO A O 1
ATOM 2541 N N . GLY A 1 339 ? 21.420 13.403 -24.391 1.00 84.38 339 GLY A N 1
ATOM 2542 C CA . GLY A 1 339 ? 21.894 14.734 -23.992 1.00 84.38 339 GLY A CA 1
ATOM 2543 C C . GLY A 1 339 ? 21.060 15.906 -24.526 1.00 84.38 339 GLY A C 1
ATOM 2544 O O . GLY A 1 339 ? 21.396 17.059 -24.259 1.00 84.38 339 GLY A O 1
ATOM 2545 N N . VAL A 1 340 ? 19.978 15.646 -25.269 1.00 87.50 340 VAL A N 1
ATOM 2546 C CA . VAL A 1 340 ? 19.055 16.676 -25.766 1.00 87.50 340 VAL A CA 1
ATOM 2547 C C . VAL A 1 340 ? 17.729 16.585 -25.015 1.00 87.50 340 VAL A C 1
ATOM 2549 O O . VAL A 1 340 ? 17.134 15.519 -24.932 1.00 87.50 340 VAL A O 1
ATOM 2552 N N . VAL A 1 341 ? 17.248 17.722 -24.507 1.00 88.56 341 VAL A N 1
ATOM 2553 C CA . VAL A 1 341 ? 15.962 17.841 -23.800 1.00 88.56 341 VAL A CA 1
ATOM 2554 C C . VAL A 1 341 ? 14.983 18.630 -24.665 1.00 88.56 341 VAL A C 1
ATOM 2556 O O . VAL A 1 341 ? 15.311 19.729 -25.116 1.00 88.56 341 VAL A O 1
ATOM 2559 N N . ARG A 1 342 ? 13.778 18.087 -24.882 1.00 88.31 342 ARG A N 1
ATOM 2560 C CA . ARG A 1 342 ? 12.713 18.689 -25.710 1.00 88.31 342 ARG A CA 1
ATOM 2561 C C . ARG A 1 342 ? 11.425 18.890 -24.899 1.00 88.31 342 ARG A C 1
ATOM 2563 O O . ARG A 1 342 ? 10.556 18.024 -24.923 1.00 88.31 342 ARG A O 1
ATOM 2570 N N . PRO A 1 343 ? 11.264 20.010 -24.174 1.00 84.25 343 PRO A N 1
ATOM 2571 C CA . PRO A 1 343 ? 10.123 20.234 -23.278 1.00 84.25 343 PRO A CA 1
ATOM 2572 C C . PRO A 1 343 ? 8.730 20.103 -23.913 1.00 84.25 343 PRO A C 1
ATOM 2574 O O . PRO A 1 343 ? 7.744 19.905 -23.208 1.00 84.25 343 PRO A O 1
ATOM 2577 N N . GLU A 1 344 ? 8.625 20.270 -25.229 1.00 85.25 344 GLU A N 1
ATOM 2578 C CA . GLU A 1 344 ? 7.387 20.141 -25.994 1.00 85.25 344 GLU A CA 1
ATOM 2579 C C . GLU A 1 344 ? 6.896 18.692 -26.146 1.00 85.25 344 GLU A C 1
ATOM 2581 O O . GLU A 1 344 ? 5.697 18.482 -26.345 1.00 85.25 344 GLU A O 1
ATOM 2586 N N . CYS A 1 345 ? 7.806 17.718 -26.065 1.00 91.38 345 CYS A N 1
ATOM 2587 C CA . CYS A 1 345 ? 7.556 16.279 -26.097 1.00 91.38 345 CYS A CA 1
ATOM 2588 C C . CYS A 1 345 ? 8.868 15.579 -25.709 1.00 91.38 345 CYS A C 1
ATOM 2590 O O . CYS A 1 345 ? 9.774 15.483 -26.539 1.00 91.38 345 CYS A O 1
ATOM 2592 N N . GLN A 1 346 ? 8.960 15.112 -24.462 1.00 90.44 346 GLN A N 1
ATOM 2593 C CA . GLN A 1 346 ? 10.186 14.573 -23.875 1.00 90.44 346 GLN A CA 1
ATOM 2594 C C . GLN A 1 346 ? 10.009 13.129 -23.389 1.00 90.44 346 GLN A C 1
ATOM 2596 O O . GLN A 1 346 ? 9.157 12.863 -22.538 1.00 90.44 346 GLN A O 1
ATOM 2601 N N . CYS A 1 347 ? 10.878 12.227 -23.847 1.00 92.19 347 CYS A N 1
ATOM 2602 C CA . CYS A 1 347 ? 11.031 10.859 -23.327 1.00 92.19 347 CYS A CA 1
ATOM 2603 C C . CYS A 1 347 ? 12.340 10.642 -22.557 1.00 92.19 347 CYS A C 1
ATOM 2605 O O . CYS A 1 347 ? 12.651 9.524 -22.143 1.00 92.19 347 CYS A O 1
ATOM 2607 N N . THR A 1 348 ? 13.111 11.709 -22.360 1.00 89.94 348 THR A N 1
ATOM 2608 C CA . THR A 1 348 ? 14.361 11.709 -21.601 1.00 89.94 348 THR A CA 1
ATOM 2609 C C . THR A 1 348 ? 14.169 12.237 -20.178 1.00 89.94 348 THR A C 1
ATOM 2611 O O . THR A 1 348 ? 13.160 12.870 -19.867 1.00 89.94 348 THR A O 1
ATOM 2614 N N . SER A 1 349 ? 15.161 12.058 -19.309 1.00 87.25 349 SER A N 1
ATOM 2615 C CA . SER A 1 349 ? 15.301 12.843 -18.073 1.00 87.25 349 SER A CA 1
ATOM 2616 C C . SER A 1 349 ? 15.715 14.283 -18.379 1.00 87.25 349 SER A C 1
ATOM 2618 O O . SER A 1 349 ? 16.017 14.627 -19.528 1.00 87.25 349 SER A O 1
ATOM 2620 N N . GLY A 1 350 ? 15.742 15.128 -17.348 1.00 84.44 350 GLY A N 1
ATOM 2621 C CA . GLY A 1 350 ? 16.132 16.536 -17.424 1.00 84.44 350 GLY A CA 1
ATOM 2622 C C . GLY A 1 350 ? 17.571 16.783 -17.891 1.00 84.44 350 GLY A C 1
ATOM 2623 O O . GLY A 1 350 ? 17.884 17.897 -18.297 1.00 84.44 350 GLY A O 1
ATOM 2624 N N . ASP A 1 351 ? 18.431 15.761 -17.895 1.00 84.62 351 ASP A N 1
ATOM 2625 C CA . ASP A 1 351 ? 19.790 15.797 -18.460 1.00 84.62 351 ASP A CA 1
ATOM 2626 C C . ASP A 1 351 ? 19.880 15.240 -19.899 1.00 84.62 351 ASP A C 1
ATOM 2628 O O . ASP A 1 351 ? 20.963 15.174 -20.479 1.00 84.62 351 ASP A O 1
ATOM 2632 N N . GLY A 1 352 ? 18.751 14.839 -20.495 1.00 86.44 352 GLY A N 1
ATOM 2633 C CA . GLY A 1 352 ? 18.692 14.269 -21.841 1.00 86.44 352 GLY A CA 1
ATOM 2634 C C . GLY A 1 352 ? 18.990 12.767 -21.912 1.00 86.44 352 GLY A C 1
ATOM 2635 O O . GLY A 1 352 ? 19.192 12.242 -23.007 1.00 86.44 352 GLY A O 1
ATOM 2636 N N . THR A 1 353 ? 19.029 12.048 -20.788 1.00 86.19 353 THR A N 1
ATOM 2637 C CA . THR A 1 353 ? 19.214 10.590 -20.793 1.00 86.19 353 THR A CA 1
ATOM 2638 C C . THR A 1 353 ? 17.924 9.860 -21.178 1.00 86.19 353 THR A C 1
ATOM 2640 O O . THR A 1 353 ? 16.863 10.143 -20.619 1.00 86.19 353 THR A O 1
ATOM 2643 N N . LEU A 1 354 ? 17.999 8.898 -22.105 1.00 85.75 354 LEU A N 1
ATOM 2644 C CA . LEU A 1 354 ? 16.853 8.062 -22.493 1.00 85.75 354 LEU A CA 1
ATOM 2645 C C . LEU A 1 354 ? 16.314 7.277 -21.290 1.00 85.75 354 LEU A C 1
ATOM 2647 O O . LEU A 1 354 ? 17.089 6.733 -20.498 1.00 85.75 354 LEU A O 1
ATOM 2651 N N . GLN A 1 355 ? 14.989 7.228 -21.164 1.00 86.31 355 GLN A N 1
ATOM 2652 C CA . GLN A 1 355 ? 14.313 6.539 -20.068 1.00 86.31 355 GLN A CA 1
ATOM 2653 C C . GLN A 1 355 ? 13.858 5.132 -20.476 1.00 86.31 355 GLN A C 1
ATOM 2655 O O . GLN A 1 355 ? 13.574 4.898 -21.656 1.00 86.31 355 GLN A O 1
ATOM 2660 N N . PRO A 1 356 ? 13.773 4.198 -19.512 1.00 85.12 356 PRO A N 1
ATOM 2661 C CA . PRO A 1 356 ? 13.307 2.852 -19.786 1.00 85.12 356 PRO A CA 1
ATOM 2662 C C . PRO A 1 356 ? 11.799 2.836 -20.056 1.00 85.12 356 PRO A C 1
ATOM 2664 O O . PRO A 1 356 ? 11.042 3.653 -19.521 1.00 85.12 356 PRO A O 1
ATOM 2667 N N . THR A 1 357 ? 11.354 1.861 -20.842 1.00 86.81 357 THR A N 1
ATOM 2668 C CA . THR A 1 357 ? 9.947 1.467 -20.896 1.00 86.81 357 THR A CA 1
ATOM 2669 C C . THR A 1 357 ? 9.569 0.824 -19.559 1.00 86.81 357 THR A C 1
ATOM 2671 O O . THR A 1 357 ? 10.272 -0.044 -19.038 1.00 86.81 357 THR A O 1
ATOM 2674 N N . THR A 1 358 ? 8.439 1.242 -18.995 1.00 90.50 358 THR A N 1
ATOM 2675 C CA . THR A 1 358 ? 7.912 0.747 -17.719 1.00 90.50 358 THR A CA 1
ATOM 2676 C C . THR A 1 358 ? 6.414 0.456 -17.819 1.00 90.50 358 THR A C 1
ATOM 2678 O O . THR A 1 358 ? 5.765 0.804 -18.810 1.00 90.50 358 THR A O 1
ATOM 2681 N N . ALA A 1 359 ? 5.861 -0.224 -16.810 1.00 91.94 359 ALA A N 1
ATOM 2682 C CA . ALA A 1 359 ? 4.421 -0.427 -16.692 1.00 91.94 359 ALA A CA 1
ATOM 2683 C C . ALA A 1 359 ? 3.671 0.911 -16.581 1.00 91.94 359 ALA A C 1
ATOM 2685 O O . ALA A 1 359 ? 4.249 1.945 -16.242 1.00 91.94 359 ALA A O 1
ATOM 2686 N N . LEU A 1 360 ? 2.365 0.890 -16.844 1.00 94.50 360 LEU A N 1
ATOM 2687 C CA . LEU A 1 360 ? 1.509 2.075 -16.801 1.00 94.50 360 LEU A CA 1
ATOM 2688 C C . LEU A 1 360 ? 0.369 1.887 -15.804 1.00 94.50 360 LEU A C 1
ATOM 2690 O O . LEU A 1 360 ? -0.398 0.933 -15.915 1.00 94.50 360 LEU A O 1
ATOM 2694 N N . ILE A 1 361 ? 0.230 2.815 -14.858 1.00 96.50 361 ILE A N 1
ATOM 2695 C CA . ILE A 1 361 ? -0.922 2.847 -13.951 1.00 96.50 361 ILE A CA 1
ATOM 2696 C C . ILE A 1 361 ? -2.130 3.400 -14.712 1.00 96.50 361 ILE A C 1
ATOM 2698 O O . ILE A 1 361 ? -2.047 4.451 -15.344 1.00 96.50 361 ILE A O 1
ATOM 2702 N N . VAL A 1 362 ? -3.263 2.706 -14.622 1.00 97.19 362 VAL A N 1
ATOM 2703 C CA . VAL A 1 362 ? -4.555 3.133 -15.172 1.00 97.19 362 VAL A CA 1
ATOM 2704 C C . VAL A 1 362 ? -5.626 3.102 -14.087 1.00 97.19 362 VAL A C 1
ATOM 2706 O O . VAL A 1 362 ? -5.569 2.277 -13.174 1.00 97.19 362 VAL A O 1
ATOM 2709 N N . ARG A 1 363 ? -6.620 3.990 -14.181 1.00 96.56 363 ARG A N 1
ATOM 2710 C CA . ARG A 1 363 ? -7.756 4.088 -13.253 1.00 96.56 363 ARG A CA 1
ATOM 2711 C C . ARG A 1 363 ? -9.080 3.867 -13.973 1.00 96.56 363 ARG A C 1
ATOM 2713 O O . ARG A 1 363 ? -9.256 4.337 -15.096 1.00 96.56 363 ARG A O 1
ATOM 2720 N N . PHE A 1 364 ? -10.020 3.199 -13.309 1.00 96.56 364 PHE A N 1
ATOM 2721 C CA . PHE A 1 364 ? -11.383 3.043 -13.812 1.00 96.56 364 PHE A CA 1
ATOM 2722 C C . PHE A 1 364 ? -12.254 4.268 -13.503 1.00 96.56 364 PHE A C 1
ATOM 2724 O O . PHE A 1 364 ? -12.412 4.656 -12.341 1.00 96.56 364 PHE A O 1
ATOM 2731 N N . PHE A 1 365 ? -12.886 4.824 -14.535 1.00 95.38 365 PHE A N 1
ATOM 2732 C CA . PHE A 1 365 ? -13.862 5.909 -14.453 1.00 95.38 365 PHE A CA 1
ATOM 2733 C C . PHE A 1 365 ? -15.239 5.405 -14.888 1.00 95.38 365 PHE A C 1
ATOM 2735 O O . PHE A 1 365 ? -15.383 4.766 -15.924 1.00 95.38 365 PHE A O 1
ATOM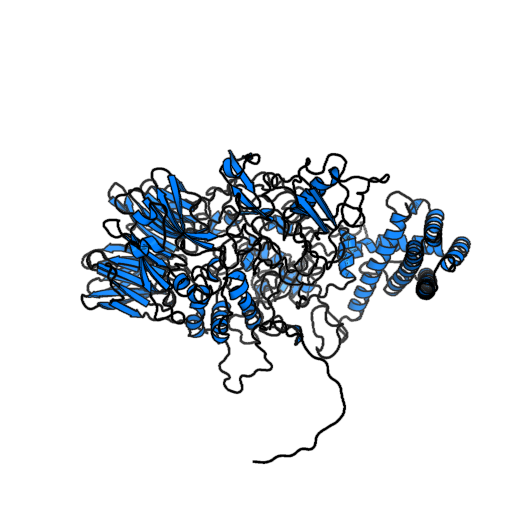 2742 N N . GLU A 1 366 ? -16.270 5.700 -14.097 1.00 93.12 366 GLU A N 1
ATOM 2743 C CA . GLU A 1 366 ? -17.630 5.172 -14.300 1.00 93.12 366 GLU A CA 1
ATOM 2744 C C . GLU A 1 366 ? -18.574 6.138 -15.034 1.00 93.12 366 GLU A C 1
ATOM 2746 O O . GLU A 1 366 ? -19.675 5.753 -15.432 1.00 93.12 366 GLU A O 1
ATOM 2751 N N . ARG A 1 367 ? -18.180 7.409 -15.194 1.00 92.62 367 ARG A N 1
ATOM 2752 C CA . ARG A 1 367 ? -19.033 8.443 -15.793 1.00 92.62 367 ARG A CA 1
ATOM 2753 C C . ARG A 1 367 ? -18.747 8.580 -17.283 1.00 92.62 367 ARG A C 1
ATOM 2755 O O . ARG A 1 367 ? -17.611 8.789 -17.688 1.00 92.62 367 ARG A O 1
ATOM 2762 N N . GLU A 1 368 ? -19.807 8.571 -18.085 1.00 94.75 368 GLU A N 1
ATOM 2763 C CA . GLU A 1 368 ? -19.738 8.805 -19.535 1.00 94.75 368 GLU A CA 1
ATOM 2764 C C . GLU A 1 368 ? -19.103 10.167 -19.874 1.00 94.75 368 GLU A C 1
ATOM 2766 O O . GLU A 1 368 ? -18.369 10.278 -20.846 1.00 94.75 368 GLU A O 1
ATOM 2771 N N . GLU A 1 369 ? -19.303 11.180 -19.024 1.00 94.00 369 GLU A N 1
ATOM 2772 C CA . GLU A 1 369 ? -18.672 12.503 -19.156 1.00 94.00 369 GLU A CA 1
ATOM 2773 C C . GLU A 1 369 ? -17.142 12.464 -19.013 1.00 94.00 369 GLU A C 1
ATOM 2775 O O . GLU A 1 369 ? -16.455 13.211 -19.705 1.00 94.00 369 GLU A O 1
ATOM 2780 N N . ASP A 1 370 ? -16.619 11.605 -18.130 1.00 93.06 370 ASP A N 1
ATOM 2781 C CA . ASP A 1 370 ? -15.174 11.441 -17.916 1.00 93.06 370 ASP A CA 1
ATOM 2782 C C . ASP A 1 370 ? -14.544 10.625 -19.052 1.00 93.06 370 ASP A C 1
ATOM 2784 O O . ASP A 1 370 ? -13.418 10.891 -19.466 1.00 93.06 370 ASP A O 1
ATOM 2788 N N . CYS A 1 371 ? -15.286 9.640 -19.562 1.00 94.44 371 CYS A N 1
ATOM 2789 C CA . CYS A 1 371 ? -14.813 8.704 -20.576 1.00 94.44 371 CYS A CA 1
ATOM 2790 C C . CYS A 1 371 ? -14.936 9.220 -22.014 1.00 94.44 371 CYS A C 1
ATOM 2792 O O . CYS A 1 371 ? -14.145 8.832 -22.872 1.00 94.44 371 CYS A O 1
ATOM 2794 N N . GLY A 1 372 ? -15.940 10.048 -22.312 1.00 92.38 372 GLY A N 1
ATOM 2795 C CA . GLY A 1 372 ? -16.259 10.429 -23.686 1.00 92.38 372 GLY A CA 1
ATOM 2796 C C . GLY A 1 372 ? -16.438 9.199 -24.585 1.00 92.38 372 GLY A C 1
ATOM 2797 O O . GLY A 1 372 ? -17.178 8.275 -24.247 1.00 92.38 372 GLY A O 1
ATOM 2798 N N . ASP A 1 373 ? -15.718 9.169 -25.710 1.00 90.12 373 ASP A N 1
ATOM 2799 C CA . ASP A 1 373 ? -15.770 8.069 -26.686 1.00 90.12 373 ASP A CA 1
ATOM 2800 C C . ASP A 1 373 ? -15.265 6.724 -26.121 1.00 90.12 373 ASP A C 1
ATOM 2802 O O . ASP A 1 373 ? -15.628 5.673 -26.646 1.00 90.12 373 ASP A O 1
ATOM 2806 N N . ALA A 1 374 ? -14.483 6.742 -25.033 1.00 93.38 374 ALA A N 1
ATOM 2807 C CA . ALA A 1 374 ? -13.938 5.542 -24.393 1.00 93.38 374 ALA A CA 1
ATOM 2808 C C . ALA A 1 374 ? -14.959 4.785 -23.527 1.00 93.38 374 ALA A C 1
ATOM 2810 O O . ALA A 1 374 ? -14.642 3.746 -22.942 1.00 93.38 374 ALA A O 1
ATOM 2811 N N . PHE A 1 375 ? -16.179 5.312 -23.375 1.00 96.69 375 PHE A N 1
ATOM 2812 C CA . PHE A 1 375 ? -17.187 4.716 -22.506 1.00 96.69 375 PHE A CA 1
ATOM 2813 C C . PHE A 1 375 ? -17.663 3.362 -23.051 1.00 96.69 375 PHE A C 1
ATOM 2815 O O . PHE A 1 375 ? -18.315 3.268 -24.092 1.00 96.69 375 PHE A O 1
ATOM 2822 N N . HIS A 1 376 ? -17.364 2.297 -22.313 1.00 95.19 376 HIS A N 1
ATOM 2823 C CA . HIS A 1 376 ? -17.552 0.915 -22.736 1.00 95.19 376 HIS A CA 1
ATOM 2824 C C . HIS A 1 376 ? -18.399 0.118 -21.732 1.00 95.19 376 HIS A C 1
ATOM 2826 O O . HIS A 1 376 ? -18.574 0.518 -20.581 1.00 95.19 376 HIS A O 1
ATOM 2832 N N . ALA A 1 377 ? -18.945 -1.021 -22.169 1.00 95.12 377 ALA A N 1
ATOM 2833 C CA . ALA A 1 377 ? -19.617 -1.995 -21.309 1.00 95.12 377 ALA A CA 1
ATOM 2834 C C . ALA A 1 377 ? -18.812 -3.301 -21.281 1.00 95.12 377 ALA A C 1
ATOM 2836 O O . ALA A 1 377 ? -18.697 -3.975 -22.302 1.00 95.12 377 ALA A O 1
ATOM 2837 N N . PHE A 1 378 ? -18.274 -3.654 -20.116 1.00 93.19 378 PHE A N 1
ATOM 2838 C CA . PHE A 1 378 ? -17.411 -4.819 -19.922 1.00 93.19 378 PHE A CA 1
ATOM 2839 C C . PHE A 1 378 ? -18.219 -6.123 -19.775 1.00 93.19 378 PHE A C 1
ATOM 2841 O O . PHE A 1 378 ? -19.430 -6.080 -19.531 1.00 93.19 378 PHE A O 1
ATOM 2848 N N . PRO A 1 379 ? -17.580 -7.307 -19.899 1.00 91.31 379 PRO A N 1
ATOM 2849 C CA . PRO A 1 379 ? -18.277 -8.598 -19.859 1.00 91.31 379 PRO A CA 1
ATOM 2850 C C . PRO A 1 379 ? -19.080 -8.890 -18.580 1.00 91.31 379 PRO A C 1
ATOM 2852 O O . PRO A 1 379 ? -20.046 -9.647 -18.636 1.00 91.31 379 PRO A O 1
ATOM 2855 N N . ASP A 1 380 ? -18.716 -8.298 -17.440 1.00 89.62 380 ASP A N 1
ATOM 2856 C CA . ASP A 1 380 ? -19.462 -8.410 -16.173 1.00 89.62 380 ASP A CA 1
ATOM 2857 C C . ASP A 1 380 ? -20.629 -7.415 -16.044 1.00 89.62 380 ASP A C 1
ATOM 2859 O O . ASP A 1 380 ? -21.312 -7.389 -15.020 1.00 89.62 380 ASP A O 1
ATOM 2863 N N . GLY A 1 381 ? -20.867 -6.594 -17.069 1.00 91.44 381 GLY A N 1
ATOM 2864 C CA . GLY A 1 381 ? -21.901 -5.565 -17.084 1.00 91.44 381 GLY A CA 1
ATOM 2865 C C . GLY A 1 381 ? -21.487 -4.236 -16.451 1.00 91.44 381 GLY A C 1
ATOM 2866 O O . GLY A 1 381 ? -22.293 -3.301 -16.468 1.00 91.44 381 GLY A O 1
ATOM 2867 N N . THR A 1 382 ? -20.262 -4.110 -15.925 1.00 91.75 382 THR A N 1
ATOM 2868 C CA . THR A 1 382 ? -19.729 -2.805 -15.508 1.00 91.75 382 THR A CA 1
ATOM 2869 C C . THR A 1 382 ? -19.611 -1.873 -16.717 1.00 91.75 382 THR A C 1
ATOM 2871 O O . THR A 1 382 ? -19.408 -2.311 -17.853 1.00 91.75 382 THR A O 1
ATOM 2874 N N . ARG A 1 383 ? -19.816 -0.568 -16.500 1.00 94.75 383 ARG A N 1
ATOM 2875 C CA . ARG A 1 383 ? -19.784 0.453 -17.558 1.00 94.75 383 ARG A CA 1
ATOM 2876 C C . ARG A 1 383 ? -18.858 1.585 -17.153 1.00 94.75 383 ARG A C 1
ATOM 2878 O O . ARG A 1 383 ? -18.951 2.059 -16.024 1.00 94.75 383 ARG A O 1
ATOM 2885 N N . GLY A 1 384 ? -17.985 1.997 -18.059 1.00 95.94 384 GLY A N 1
ATOM 2886 C CA . GLY A 1 384 ? -16.931 2.957 -17.760 1.00 95.94 384 GLY A CA 1
ATOM 2887 C C . GLY A 1 384 ? -15.775 2.857 -18.741 1.00 95.94 384 GLY A C 1
ATOM 2888 O O . GLY A 1 384 ? -15.938 2.340 -19.845 1.00 95.94 384 GLY A O 1
ATOM 2889 N N . CYS A 1 385 ? -14.613 3.339 -18.324 1.00 96.94 385 CYS A N 1
ATOM 2890 C CA . CYS A 1 385 ? -13.378 3.280 -19.089 1.00 96.94 385 CYS A CA 1
ATOM 2891 C C . CYS A 1 385 ? -12.154 3.214 -18.167 1.00 96.94 385 CYS A C 1
ATOM 2893 O O . CYS A 1 385 ? -12.185 3.716 -17.044 1.00 96.94 385 CYS A O 1
ATOM 2895 N N . TRP A 1 386 ? -11.067 2.624 -18.655 1.00 97.31 386 TRP A N 1
ATOM 2896 C CA . TRP A 1 386 ? -9.749 2.651 -18.025 1.00 97.31 386 TRP A CA 1
ATOM 2897 C C . TRP A 1 386 ? -8.891 3.722 -18.684 1.00 97.31 386 TRP A C 1
ATOM 2899 O O . TRP A 1 386 ? -8.608 3.608 -19.876 1.00 97.31 386 TRP A O 1
ATOM 2909 N N . LEU A 1 387 ? -8.479 4.739 -17.923 1.00 97.00 387 LEU A N 1
ATOM 2910 C CA . LEU A 1 387 ? -7.655 5.848 -18.415 1.00 97.00 387 LEU A CA 1
ATOM 2911 C C . LEU A 1 387 ? -6.337 5.950 -17.645 1.00 97.00 387 LEU A C 1
ATOM 2913 O O . LEU A 1 387 ? -6.282 5.651 -16.453 1.00 97.00 387 LEU A O 1
ATOM 2917 N N . ASP A 1 388 ? -5.287 6.416 -18.316 1.00 95.56 388 ASP A N 1
ATOM 2918 C CA . ASP A 1 388 ? -3.935 6.579 -17.756 1.00 95.56 388 ASP A CA 1
ATOM 2919 C C . ASP A 1 388 ? -3.647 7.950 -17.121 1.00 95.56 388 ASP A C 1
ATOM 2921 O O . ASP A 1 388 ? -2.553 8.193 -16.618 1.00 95.56 388 ASP A O 1
ATOM 2925 N N . ALA A 1 389 ? -4.626 8.851 -17.134 1.00 92.25 389 ALA A N 1
ATOM 2926 C CA . ALA A 1 389 ? -4.553 10.160 -16.503 1.00 92.25 389 ALA A CA 1
ATOM 2927 C C . ALA A 1 389 ? -5.948 10.607 -16.055 1.00 92.25 389 ALA A C 1
ATOM 2929 O O . ALA A 1 389 ? -6.965 10.148 -16.580 1.00 92.25 389 ALA A O 1
ATOM 2930 N N . VAL A 1 390 ? -6.002 11.515 -15.078 1.00 89.12 390 VAL A N 1
ATOM 2931 C CA . VAL A 1 390 ? -7.269 12.080 -14.597 1.00 89.12 390 VAL A CA 1
ATOM 2932 C C . VAL A 1 390 ? -7.845 13.013 -15.670 1.00 89.12 390 VAL A C 1
ATOM 2934 O O . VAL A 1 390 ? -7.163 13.965 -16.065 1.00 89.12 390 VAL A O 1
ATOM 2937 N N . PRO A 1 391 ? -9.096 12.813 -16.128 1.00 87.00 391 PRO A N 1
ATOM 2938 C CA . PRO A 1 391 ? -9.766 13.769 -17.004 1.00 87.00 391 PRO A CA 1
ATOM 2939 C C . PRO A 1 391 ? -9.837 15.157 -16.358 1.00 87.00 391 PRO A C 1
ATOM 2941 O O . PRO A 1 391 ? -10.335 15.315 -15.246 1.00 87.00 391 PRO A O 1
ATOM 2944 N N . GLY A 1 392 ? -9.323 16.173 -17.053 1.00 79.56 392 GLY A N 1
ATOM 2945 C CA . GLY A 1 392 ? -9.217 17.538 -16.521 1.00 79.56 392 GLY A CA 1
ATOM 2946 C C . GLY A 1 392 ? -7.962 17.816 -15.681 1.00 79.56 392 GLY A C 1
ATOM 2947 O O . GLY A 1 392 ? -7.773 18.961 -15.273 1.00 79.56 392 GLY A O 1
ATOM 2948 N N . GLY A 1 393 ? -7.093 16.817 -15.488 1.00 77.94 393 GLY A N 1
ATOM 2949 C CA . GLY A 1 393 ? -5.819 16.932 -14.777 1.00 77.94 393 GLY A CA 1
ATOM 2950 C C . GLY A 1 393 ? -5.953 16.966 -13.252 1.00 77.94 393 GLY A C 1
ATOM 2951 O O . GLY A 1 393 ? -7.044 17.068 -12.691 1.00 77.94 393 GLY A O 1
ATOM 2952 N N . VAL A 1 394 ? -4.809 16.888 -12.574 1.00 79.81 394 VAL A N 1
ATOM 2953 C CA . VAL A 1 394 ? -4.684 17.100 -11.123 1.00 79.81 394 VAL A CA 1
ATOM 2954 C C . VAL A 1 394 ? -3.958 18.424 -10.891 1.00 79.81 394 VAL A C 1
ATOM 2956 O O . VAL A 1 394 ? -3.064 18.788 -11.657 1.00 79.81 394 VAL A O 1
ATOM 2959 N N . ALA A 1 395 ? -4.359 19.173 -9.861 1.00 82.06 395 ALA A N 1
ATOM 2960 C CA . ALA A 1 395 ? -3.631 20.370 -9.453 1.00 82.06 395 ALA A CA 1
ATOM 2961 C C . ALA A 1 395 ? -2.259 19.962 -8.898 1.00 82.06 395 ALA A C 1
ATOM 2963 O O . ALA A 1 395 ? -2.184 19.211 -7.925 1.00 82.06 395 ALA A O 1
ATOM 2964 N N . THR A 1 396 ? -1.195 20.446 -9.537 1.00 84.06 396 THR A N 1
ATOM 2965 C CA . THR A 1 396 ? 0.194 20.116 -9.195 1.00 84.06 396 THR A CA 1
ATOM 2966 C C . THR A 1 396 ? 1.076 21.366 -9.249 1.00 84.06 396 THR A C 1
ATOM 2968 O O . THR A 1 396 ? 0.806 22.230 -10.092 1.00 84.06 396 THR A O 1
ATOM 2971 N N . PRO A 1 397 ? 2.182 21.427 -8.484 1.00 80.62 397 PRO A N 1
ATOM 2972 C CA . PRO A 1 397 ? 3.140 22.538 -8.528 1.00 80.62 397 PRO A CA 1
ATOM 2973 C C . PRO A 1 397 ? 3.860 22.741 -9.870 1.00 80.62 397 PRO A C 1
ATOM 2975 O O . PRO A 1 397 ? 4.353 23.835 -10.144 1.00 80.62 397 PRO A O 1
ATOM 2978 N N . ALA A 1 398 ? 3.924 21.719 -10.731 1.00 77.88 398 ALA A N 1
ATOM 2979 C CA . ALA A 1 398 ? 4.575 21.830 -12.034 1.00 77.88 398 ALA A CA 1
ATOM 2980 C C . ALA A 1 398 ? 3.927 22.940 -12.893 1.00 77.88 398 ALA A C 1
ATOM 2982 O O . ALA A 1 398 ? 2.775 22.832 -13.323 1.00 77.88 398 ALA A O 1
ATOM 2983 N N . ALA A 1 399 ? 4.701 23.983 -13.226 1.00 59.66 399 ALA A N 1
ATOM 2984 C CA . ALA A 1 399 ? 4.269 25.165 -13.992 1.00 59.66 399 ALA A CA 1
ATOM 2985 C C . ALA A 1 399 ? 3.801 24.866 -15.438 1.00 59.66 399 ALA A C 1
ATOM 2987 O O . ALA A 1 399 ? 3.434 25.774 -16.186 1.00 59.66 399 ALA A O 1
ATOM 2988 N N . ARG A 1 400 ? 3.832 23.592 -15.845 1.00 64.62 400 ARG A N 1
ATOM 2989 C CA . ARG A 1 400 ? 3.497 23.083 -17.179 1.00 64.62 400 ARG A CA 1
ATOM 2990 C C . ARG A 1 400 ? 2.351 22.070 -17.158 1.00 64.62 400 ARG A C 1
ATOM 2992 O O . ARG A 1 400 ? 2.192 21.342 -18.127 1.00 64.62 400 ARG A O 1
ATOM 2999 N N . SER A 1 401 ? 1.518 22.034 -16.119 1.00 61.44 401 SER A N 1
ATOM 3000 C CA . SER A 1 401 ? 0.351 21.133 -16.067 1.00 61.44 401 SER A CA 1
ATOM 3001 C C . SER A 1 401 ? -0.585 21.269 -17.283 1.00 61.44 401 SER A C 1
ATOM 3003 O O . SER A 1 401 ? -1.114 20.280 -17.780 1.00 61.44 401 SER A O 1
ATOM 3005 N N . ALA A 1 402 ? -0.706 22.467 -17.869 1.00 65.50 402 ALA A N 1
ATOM 3006 C CA . ALA A 1 402 ? -1.437 22.691 -19.126 1.00 65.50 402 ALA A CA 1
ATOM 3007 C C . ALA A 1 402 ? -0.812 22.007 -20.370 1.00 65.50 402 ALA A C 1
ATOM 3009 O O . ALA A 1 402 ? -1.424 21.979 -21.442 1.00 65.50 402 ALA A O 1
ATOM 3010 N N . ALA A 1 403 ? 0.409 21.486 -20.245 1.00 76.50 403 ALA A N 1
ATOM 3011 C CA . ALA A 1 403 ? 1.144 20.746 -21.263 1.00 76.50 403 ALA A CA 1
ATOM 3012 C C . ALA A 1 403 ? 1.112 19.223 -21.040 1.00 76.50 403 ALA A C 1
ATOM 3014 O O . ALA A 1 403 ? 1.809 18.516 -21.757 1.00 76.50 403 ALA A O 1
ATOM 3015 N N . GLN A 1 404 ? 0.310 18.716 -20.094 1.00 85.44 404 GLN A N 1
ATOM 3016 C CA . GLN A 1 404 ? 0.151 17.277 -19.870 1.00 85.44 404 GLN A CA 1
ATOM 3017 C C . GLN A 1 404 ? -0.364 16.554 -21.129 1.00 85.44 404 GLN A C 1
ATOM 3019 O O . GLN A 1 404 ? -1.213 17.100 -21.848 1.00 85.44 404 GLN A O 1
ATOM 3024 N N . PRO A 1 405 ? 0.100 15.317 -21.387 1.00 87.12 405 PRO A N 1
ATOM 3025 C CA . PRO A 1 405 ? -0.500 14.460 -22.398 1.00 87.12 405 PRO A CA 1
ATOM 3026 C C . PRO A 1 405 ? -1.999 14.249 -22.124 1.00 87.12 405 PRO A C 1
ATOM 3028 O O . PRO A 1 405 ? -2.378 14.030 -20.971 1.00 87.12 405 PRO A O 1
ATOM 3031 N N . PRO A 1 406 ? -2.864 14.278 -23.154 1.00 87.12 406 PRO A N 1
ATOM 3032 C CA . PRO A 1 406 ? -4.278 13.967 -22.968 1.00 87.12 406 PRO A CA 1
ATOM 3033 C C . PRO A 1 406 ? -4.464 12.502 -22.503 1.00 87.12 406 PRO A C 1
ATOM 3035 O O . PRO A 1 406 ? -3.674 11.646 -22.931 1.00 87.12 406 PRO A O 1
ATOM 3038 N N . PRO A 1 407 ? -5.475 12.189 -21.661 1.00 92.25 407 PRO A N 1
ATOM 3039 C CA . PRO A 1 407 ? -5.718 10.830 -21.158 1.00 92.25 407 PRO A CA 1
ATOM 3040 C C . PRO A 1 407 ? -6.057 9.832 -22.267 1.00 92.25 407 PRO A C 1
ATOM 3042 O O . PRO A 1 407 ? -6.863 10.134 -23.139 1.00 92.25 407 PRO A O 1
ATOM 3045 N N . MET A 1 408 ? -5.478 8.634 -22.226 1.00 93.25 408 MET A N 1
ATOM 3046 C CA . MET A 1 408 ? -5.684 7.572 -23.219 1.00 93.25 408 MET A CA 1
ATOM 3047 C C . MET A 1 408 ? -6.406 6.369 -22.616 1.00 93.25 408 MET A C 1
ATOM 3049 O O . MET A 1 408 ? -6.217 6.052 -21.443 1.00 93.25 408 MET A O 1
ATOM 3053 N N . GLU A 1 409 ? -7.217 5.696 -23.436 1.00 95.00 409 GLU A N 1
ATOM 3054 C CA . GLU A 1 409 ? -7.972 4.510 -23.032 1.00 95.00 409 GLU A CA 1
ATOM 3055 C C . GLU A 1 409 ? -7.180 3.198 -23.122 1.00 95.00 409 GLU A C 1
ATOM 3057 O O . GLU A 1 409 ? -6.426 2.964 -24.067 1.00 95.00 409 GLU A O 1
ATOM 3062 N N . TRP A 1 410 ? -7.430 2.308 -22.158 1.00 95.62 410 TRP A N 1
ATOM 3063 C CA . TRP A 1 410 ? -6.768 1.004 -22.008 1.00 95.62 410 TRP A CA 1
ATOM 3064 C C . TRP A 1 410 ? -7.762 -0.144 -21.735 1.00 95.62 410 TRP A C 1
ATOM 3066 O O . TRP A 1 410 ? -7.415 -1.162 -21.136 1.00 95.62 410 TRP A O 1
ATOM 3076 N N . ASN A 1 411 ? -9.019 0.014 -22.167 1.00 94.19 411 ASN A N 1
ATOM 3077 C CA . ASN A 1 411 ? -10.132 -0.909 -21.893 1.00 94.19 411 ASN A CA 1
ATOM 3078 C C . ASN A 1 411 ? -9.852 -2.370 -22.281 1.00 94.19 411 ASN A C 1
ATOM 3080 O O . ASN A 1 411 ? -10.306 -3.298 -21.616 1.00 94.19 411 ASN A O 1
ATOM 3084 N N . ASP A 1 412 ? -9.124 -2.576 -23.370 1.00 90.12 412 ASP A N 1
ATOM 3085 C CA . ASP A 1 412 ? -8.784 -3.875 -23.942 1.00 90.12 412 ASP A CA 1
ATOM 3086 C C . ASP A 1 412 ? -7.551 -4.532 -23.301 1.00 90.12 412 ASP A C 1
ATOM 3088 O O . ASP A 1 412 ? -7.349 -5.734 -23.484 1.00 90.12 412 ASP A O 1
ATOM 3092 N N . GLU A 1 413 ? -6.765 -3.786 -22.521 1.00 91.44 413 GLU A N 1
ATOM 3093 C CA . GLU A 1 413 ? -5.574 -4.284 -21.820 1.00 91.44 413 GLU A CA 1
ATOM 3094 C C . GLU A 1 413 ? -5.847 -4.654 -20.357 1.00 91.44 413 GLU A C 1
ATOM 3096 O O . GLU A 1 413 ? -5.078 -5.403 -19.753 1.00 91.44 413 GLU A O 1
ATOM 3101 N N . VAL A 1 414 ? -6.972 -4.209 -19.792 1.00 93.00 414 VAL A N 1
ATOM 3102 C CA . VAL A 1 414 ? -7.381 -4.553 -18.425 1.00 93.00 414 VAL A CA 1
ATOM 3103 C C . VAL A 1 414 ? -8.400 -5.694 -18.443 1.00 93.00 414 VAL A C 1
ATOM 3105 O O . VAL A 1 414 ? -9.442 -5.624 -19.093 1.00 93.00 414 VAL A O 1
ATOM 3108 N N . ARG A 1 415 ? -8.103 -6.788 -17.728 1.00 90.56 415 ARG A N 1
ATOM 3109 C CA . ARG A 1 415 ? -8.898 -8.036 -17.750 1.00 90.56 415 ARG A CA 1
ATOM 3110 C C . ARG A 1 415 ? -9.711 -8.265 -16.477 1.00 90.56 415 ARG A C 1
ATOM 3112 O O . ARG A 1 415 ? -10.072 -9.401 -16.184 1.00 90.56 415 ARG A O 1
ATOM 3119 N N . LEU A 1 416 ? -10.015 -7.194 -15.755 1.00 91.88 416 LEU A N 1
ATOM 3120 C CA . LEU A 1 416 ? -10.718 -7.207 -14.478 1.00 91.88 416 LEU A CA 1
ATOM 3121 C C . LEU A 1 416 ? -11.593 -5.957 -14.306 1.00 91.88 416 LEU A C 1
ATOM 3123 O O . LEU A 1 416 ? -11.403 -4.969 -15.017 1.00 91.88 416 LEU A O 1
ATOM 3127 N N . SER A 1 417 ? -12.505 -5.980 -13.331 1.00 92.69 417 SER A N 1
ATOM 3128 C CA . SER A 1 417 ? -13.134 -4.770 -12.781 1.00 92.69 417 SER A CA 1
ATOM 3129 C C . SER A 1 417 ? -12.740 -4.552 -11.327 1.00 92.69 417 SER A C 1
ATOM 3131 O O . SER A 1 417 ? -12.490 -5.496 -10.576 1.00 92.69 417 SER A O 1
ATOM 3133 N N . LEU A 1 418 ? -12.733 -3.283 -10.919 1.00 92.81 418 LEU A N 1
ATOM 3134 C CA . LEU A 1 418 ? -12.566 -2.860 -9.531 1.00 92.81 418 LEU A CA 1
ATOM 3135 C C . LEU A 1 418 ? -13.852 -2.151 -9.095 1.00 92.81 418 LEU A C 1
ATOM 3137 O O . LEU A 1 418 ? -13.974 -0.943 -9.303 1.00 92.81 418 LEU A O 1
ATOM 3141 N N . PRO A 1 419 ? -14.843 -2.884 -8.550 1.00 90.38 419 PRO A N 1
ATOM 3142 C CA . PRO A 1 419 ? -16.102 -2.280 -8.118 1.00 90.38 419 PRO A CA 1
ATOM 3143 C C . PRO A 1 419 ? -15.909 -1.296 -6.960 1.00 90.38 419 PRO A C 1
ATOM 3145 O O . PRO A 1 419 ? -16.750 -0.412 -6.794 1.00 90.38 419 PRO A O 1
ATOM 3148 N N . ASP A 1 420 ? -14.799 -1.418 -6.212 1.00 89.88 420 ASP A N 1
ATOM 3149 C CA . ASP A 1 420 ? -14.428 -0.486 -5.139 1.00 89.88 420 ASP A CA 1
ATOM 3150 C C . ASP A 1 420 ? -15.493 -0.497 -4.039 1.00 89.88 420 ASP A C 1
ATOM 3152 O O . ASP A 1 420 ? -16.090 0.522 -3.721 1.00 89.88 420 ASP A O 1
ATOM 3156 N N . GLU A 1 421 ? -15.890 -1.685 -3.573 1.00 93.62 421 GLU A N 1
ATOM 3157 C CA . GLU A 1 421 ? -16.873 -1.802 -2.494 1.00 93.62 421 GLU A CA 1
ATOM 3158 C C . GLU A 1 421 ? -16.190 -1.477 -1.157 1.00 93.62 421 GLU A C 1
ATOM 3160 O O . GLU A 1 421 ? -15.461 -2.291 -0.590 1.00 93.62 421 GLU A O 1
ATOM 3165 N N . ASP A 1 422 ? -16.432 -0.266 -0.656 1.00 96.56 422 ASP A N 1
ATOM 3166 C CA . ASP A 1 422 ? -15.681 0.305 0.463 1.00 96.56 422 ASP A CA 1
ATOM 3167 C C . ASP A 1 422 ? -16.398 0.154 1.802 1.00 96.56 422 ASP A C 1
ATOM 3169 O O . ASP A 1 422 ? -15.783 -0.113 2.835 1.00 96.56 422 ASP A O 1
ATOM 3173 N N . VAL A 1 423 ? -17.717 0.364 1.810 1.00 98.44 423 VAL A N 1
ATOM 3174 C CA . VAL A 1 423 ? -18.542 0.311 3.025 1.00 98.44 423 VAL A CA 1
ATOM 3175 C C . VAL A 1 423 ? -19.728 -0.611 2.809 1.00 98.44 423 VAL A C 1
ATOM 3177 O O . VAL A 1 423 ? -20.448 -0.485 1.824 1.00 98.44 423 VAL A O 1
ATOM 3180 N N . PHE A 1 424 ? -19.987 -1.493 3.768 1.00 98.44 424 PHE A N 1
ATOM 3181 C CA . PHE A 1 424 ? -21.026 -2.518 3.702 1.00 98.44 424 PHE A CA 1
ATOM 3182 C C . PHE A 1 424 ? -22.068 -2.295 4.792 1.00 98.44 424 PHE A C 1
ATOM 3184 O O . PHE A 1 424 ? -21.722 -1.941 5.914 1.00 98.44 424 PHE A O 1
ATOM 3191 N N . ALA A 1 425 ? -23.345 -2.517 4.489 1.00 98.44 425 ALA A N 1
ATOM 3192 C CA . ALA A 1 425 ? -24.451 -2.449 5.441 1.00 98.44 425 ALA A CA 1
ATOM 3193 C C . ALA A 1 425 ? -24.968 -3.856 5.770 1.00 98.44 425 ALA A C 1
ATOM 3195 O O . ALA A 1 425 ? -25.583 -4.503 4.922 1.00 98.44 425 ALA A O 1
ATOM 3196 N N . ILE A 1 426 ? -24.768 -4.315 7.004 1.00 98.62 426 ILE A N 1
ATOM 3197 C CA . ILE A 1 426 ? -25.244 -5.612 7.500 1.00 98.62 426 ILE A CA 1
ATOM 3198 C C . ILE A 1 426 ? -26.572 -5.433 8.239 1.00 98.62 426 ILE A C 1
ATOM 3200 O O . ILE A 1 426 ? -26.642 -4.665 9.200 1.00 98.62 426 ILE A O 1
ATOM 3204 N N . ASP A 1 427 ? -27.614 -6.169 7.849 1.00 98.38 427 ASP A N 1
ATOM 3205 C CA . ASP A 1 427 ? -28.875 -6.197 8.604 1.00 98.38 427 ASP A CA 1
ATOM 3206 C C . ASP A 1 427 ? -28.692 -6.941 9.937 1.00 98.38 427 ASP A C 1
ATOM 3208 O O . ASP A 1 427 ? -28.216 -8.076 9.982 1.00 98.38 427 ASP A O 1
ATOM 3212 N N . VAL A 1 428 ? -29.092 -6.318 11.048 1.00 98.19 428 VAL A N 1
ATOM 3213 C CA . VAL A 1 428 ? -28.855 -6.857 12.403 1.00 98.19 428 VAL A CA 1
ATOM 3214 C C . VAL A 1 428 ? -29.702 -8.098 12.717 1.00 98.19 428 VAL A C 1
ATOM 3216 O O . VAL A 1 428 ? -29.368 -8.870 13.621 1.00 98.19 428 VAL A O 1
ATOM 3219 N N . ASN A 1 429 ? -30.813 -8.294 12.010 1.00 97.31 429 ASN A N 1
ATOM 3220 C CA . ASN A 1 429 ? -31.715 -9.422 12.207 1.00 97.31 429 ASN A CA 1
ATOM 3221 C C . ASN A 1 429 ? -31.349 -10.591 11.282 1.00 97.31 429 ASN A C 1
ATOM 3223 O O . ASN A 1 429 ? -31.256 -11.720 11.762 1.00 97.31 429 ASN A O 1
ATOM 3227 N N . ALA A 1 430 ? -31.152 -10.313 9.990 1.00 97.25 430 ALA A N 1
ATOM 3228 C CA . ALA A 1 430 ? -30.838 -11.302 8.962 1.00 97.25 430 ALA A CA 1
ATOM 3229 C C . ALA A 1 430 ? -29.365 -11.734 8.980 1.00 97.25 430 ALA A C 1
ATOM 3231 O O . ALA A 1 430 ? -29.076 -12.879 8.650 1.00 97.25 430 ALA A O 1
ATOM 3232 N N . LEU A 1 431 ? -28.456 -10.864 9.441 1.00 97.81 431 LEU A N 1
ATOM 3233 C CA . LEU A 1 431 ? -27.005 -11.086 9.455 1.00 97.81 431 LEU A CA 1
ATOM 3234 C C . LEU A 1 431 ? -26.429 -11.303 8.048 1.00 97.81 431 LEU A C 1
ATOM 3236 O O . LEU A 1 431 ? -25.617 -12.196 7.825 1.00 97.81 431 LEU A O 1
ATOM 3240 N N . GLU A 1 432 ? -26.855 -10.464 7.106 1.00 97.06 432 GLU A N 1
ATOM 3241 C CA . GLU A 1 432 ? -26.425 -10.482 5.707 1.00 97.06 432 GLU A CA 1
ATOM 3242 C C . GLU A 1 432 ? -26.080 -9.063 5.247 1.00 97.06 432 GLU A C 1
ATOM 3244 O O . GLU A 1 432 ? -26.674 -8.084 5.718 1.00 97.06 432 GLU A O 1
ATOM 3249 N N . VAL A 1 433 ? -25.126 -8.948 4.319 1.00 97.88 433 VAL A N 1
ATOM 3250 C CA . VAL A 1 433 ? -24.839 -7.685 3.631 1.00 97.88 433 VAL A CA 1
ATOM 3251 C C . VAL A 1 433 ? -26.026 -7.346 2.731 1.00 97.88 433 VAL A C 1
ATOM 3253 O O . VAL A 1 433 ? -26.379 -8.094 1.827 1.00 97.88 433 VAL A O 1
ATOM 3256 N N . THR A 1 434 ? -26.638 -6.193 2.976 1.00 96.88 434 THR A N 1
ATOM 3257 C CA . THR A 1 434 ? -27.801 -5.694 2.225 1.00 96.88 434 THR A CA 1
ATOM 3258 C C . THR A 1 434 ? -27.429 -4.649 1.179 1.00 96.88 434 THR A C 1
ATOM 3260 O O . THR A 1 434 ? -28.206 -4.391 0.259 1.00 96.88 434 THR A O 1
ATOM 3263 N N . ARG A 1 435 ? -26.261 -4.013 1.332 1.00 96.38 435 ARG A N 1
ATOM 3264 C CA . ARG A 1 435 ? -25.791 -2.926 0.471 1.00 96.38 435 ARG A CA 1
ATOM 3265 C C . ARG A 1 435 ? -24.283 -2.727 0.607 1.00 96.38 435 ARG A C 1
ATOM 3267 O O . ARG A 1 435 ? -23.769 -2.836 1.717 1.00 96.38 435 ARG A O 1
ATOM 3274 N N . ALA A 1 436 ? -23.635 -2.344 -0.490 1.00 96.62 436 ALA A N 1
ATOM 3275 C CA . ALA A 1 436 ? -22.284 -1.794 -0.517 1.00 96.62 436 ALA A CA 1
ATOM 3276 C C . ALA A 1 436 ? -22.294 -0.347 -1.056 1.00 96.62 436 ALA A C 1
ATOM 3278 O O . ALA A 1 436 ? -23.229 0.057 -1.760 1.00 96.62 436 ALA A O 1
ATOM 3279 N N . PHE A 1 437 ? -21.281 0.436 -0.696 1.00 97.38 437 PHE A N 1
ATOM 3280 C CA . PHE A 1 437 ? -21.033 1.797 -1.173 1.00 97.38 437 PHE A CA 1
ATOM 3281 C C . PHE A 1 437 ? -19.611 1.881 -1.724 1.00 97.38 437 PHE A C 1
ATOM 3283 O O . PHE A 1 437 ? -18.708 1.321 -1.110 1.00 97.38 437 PHE A O 1
ATOM 3290 N N . SER A 1 438 ? -19.434 2.620 -2.818 1.00 94.75 438 SER A N 1
ATOM 3291 C CA . SER A 1 438 ? -18.157 2.750 -3.527 1.00 94.75 438 SER A CA 1
ATOM 3292 C C . SER A 1 438 ? -17.713 4.201 -3.680 1.00 94.75 438 SER A C 1
ATOM 3294 O O . SER A 1 438 ? -18.549 5.108 -3.601 1.00 94.75 438 SER A O 1
ATOM 3296 N N . GLY A 1 439 ? -16.422 4.425 -3.935 1.00 92.94 439 GLY A N 1
ATOM 3297 C CA . GLY A 1 439 ? -15.833 5.757 -4.084 1.00 92.94 439 GLY A CA 1
ATOM 3298 C C . GLY A 1 439 ? -15.775 6.542 -2.769 1.00 92.94 439 GLY A C 1
ATOM 3299 O O . GLY A 1 439 ? -15.958 7.764 -2.754 1.00 92.94 439 GLY A O 1
ATOM 3300 N N . VAL A 1 440 ? -15.604 5.845 -1.644 1.00 97.06 440 VAL A N 1
ATOM 3301 C CA . VAL A 1 440 ? -15.558 6.424 -0.298 1.00 97.06 440 VAL A CA 1
ATOM 3302 C C . VAL A 1 440 ? -14.172 6.981 0.020 1.00 97.06 440 VAL A C 1
ATOM 3304 O O . VAL A 1 440 ? -14.099 8.061 0.612 1.00 97.06 440 VAL A O 1
ATOM 3307 N N . GLY A 1 441 ? -13.107 6.283 -0.373 1.00 95.56 441 GLY A N 1
ATOM 3308 C CA . GLY A 1 441 ? -11.708 6.668 -0.173 1.00 95.56 441 GLY A CA 1
ATOM 3309 C C . GLY A 1 441 ? -10.759 5.492 -0.419 1.00 95.56 441 GLY A C 1
ATOM 3310 O O . GLY A 1 441 ? -11.217 4.380 -0.644 1.00 95.56 441 GLY A O 1
ATOM 3311 N N . THR A 1 442 ? -9.451 5.734 -0.312 1.00 95.50 442 THR A N 1
ATOM 3312 C CA . THR A 1 442 ? -8.403 4.713 -0.491 1.00 95.50 442 THR A CA 1
ATOM 3313 C C . THR A 1 442 ? -8.109 3.936 0.790 1.00 95.50 442 THR A C 1
ATOM 3315 O O . THR A 1 442 ? -7.984 2.710 0.766 1.00 95.50 442 THR A O 1
ATOM 3318 N N . ILE A 1 443 ? -7.990 4.660 1.911 1.00 96.69 443 ILE A N 1
ATOM 3319 C CA . ILE A 1 443 ? -7.749 4.101 3.248 1.00 96.69 443 ILE A CA 1
ATOM 3320 C C . ILE A 1 443 ? -8.828 4.616 4.194 1.00 96.69 443 ILE A C 1
ATOM 3322 O O . ILE A 1 443 ? -8.876 5.812 4.488 1.00 96.69 443 ILE A O 1
ATOM 3326 N N . LEU A 1 444 ? -9.694 3.733 4.695 1.00 98.00 444 LEU A N 1
ATOM 3327 C CA . LEU A 1 444 ? -10.792 4.108 5.593 1.00 98.00 444 LEU A CA 1
ATOM 3328 C C . LEU A 1 444 ? -10.434 3.750 7.035 1.00 98.00 444 LEU A C 1
ATOM 3330 O O . LEU A 1 444 ? -10.224 2.586 7.376 1.00 98.00 444 LEU A O 1
ATOM 3334 N N . PHE A 1 445 ? -10.406 4.752 7.911 1.00 97.62 445 PHE A N 1
ATOM 3335 C CA . PHE A 1 445 ? -9.983 4.575 9.297 1.00 97.62 445 PHE A CA 1
ATOM 3336 C C . PHE A 1 445 ? -11.147 4.329 10.256 1.00 97.62 445 PHE A C 1
ATOM 3338 O O . PHE A 1 445 ? -11.188 3.299 10.927 1.00 97.62 445 PHE A O 1
ATOM 3345 N N . GLY A 1 446 ? -12.076 5.285 10.338 1.00 97.38 446 GLY A N 1
ATOM 3346 C CA . GLY A 1 446 ? -13.128 5.331 11.351 1.00 97.38 446 GLY A CA 1
ATOM 3347 C C . GLY A 1 446 ? -14.479 5.722 10.765 1.00 97.38 446 GLY A C 1
ATOM 3348 O O . GLY A 1 446 ? -14.559 6.329 9.698 1.00 97.38 446 GLY A O 1
ATOM 3349 N N . MET A 1 447 ? -15.558 5.388 11.474 1.00 98.06 447 MET A N 1
ATOM 3350 C CA . MET A 1 447 ? -16.925 5.653 11.028 1.00 98.06 447 MET A CA 1
ATOM 3351 C C . MET A 1 447 ? -17.829 6.111 12.168 1.00 98.06 447 MET A C 1
ATOM 3353 O O . MET A 1 447 ? -17.760 5.585 13.278 1.00 98.06 447 MET A O 1
ATOM 3357 N N . ALA A 1 448 ? -18.735 7.041 11.868 1.00 97.81 448 ALA A N 1
ATOM 3358 C CA . ALA A 1 448 ? -19.746 7.509 12.808 1.00 97.81 448 ALA A CA 1
ATOM 3359 C C . ALA A 1 448 ? -21.085 7.763 12.100 1.00 97.81 448 ALA A C 1
ATOM 3361 O O . ALA A 1 448 ? -21.150 8.474 11.096 1.00 97.81 448 ALA A O 1
ATOM 3362 N N . VAL A 1 449 ? -22.171 7.195 12.629 1.00 98.19 449 VAL A N 1
ATOM 3363 C CA . VAL A 1 449 ? -23.537 7.476 12.158 1.00 98.19 449 VAL A CA 1
ATOM 3364 C C . VAL A 1 449 ? -24.056 8.714 12.879 1.00 98.19 449 VAL A C 1
ATOM 3366 O O . VAL A 1 449 ? -24.004 8.778 14.107 1.00 98.19 449 VAL A O 1
ATOM 3369 N N . ARG A 1 450 ? -24.581 9.688 12.131 1.00 97.56 450 ARG A N 1
ATOM 3370 C CA . ARG A 1 450 ? -25.170 10.896 12.715 1.00 97.56 450 ARG A CA 1
ATOM 3371 C C . ARG A 1 450 ? -26.534 10.561 13.345 1.00 97.56 450 ARG A C 1
ATOM 3373 O O . ARG A 1 450 ? -27.434 10.127 12.613 1.00 97.56 450 ARG A O 1
ATOM 3380 N N . PRO A 1 451 ? -26.728 10.796 14.658 1.00 96.31 451 PRO A N 1
ATOM 3381 C CA . PRO A 1 451 ? -27.977 10.496 15.355 1.00 96.31 451 PRO A CA 1
ATOM 3382 C C . PRO A 1 451 ? -29.214 11.079 14.663 1.00 96.31 451 PRO A C 1
ATOM 3384 O O . PRO A 1 451 ? -29.207 12.217 14.198 1.00 96.31 451 PRO A O 1
ATOM 3387 N N . GLY A 1 452 ? -30.287 10.286 14.591 1.00 92.94 452 GLY A N 1
ATOM 3388 C CA . GLY A 1 452 ? -31.573 10.718 14.030 1.00 92.94 452 GLY A CA 1
ATOM 3389 C C . GLY A 1 452 ? -31.583 10.965 12.515 1.00 92.94 452 GLY A C 1
ATOM 3390 O O . GLY A 1 452 ? -32.524 11.582 12.019 1.00 92.94 452 GLY A O 1
ATOM 3391 N N . SER A 1 453 ? -30.570 10.505 11.776 1.00 93.38 453 SER A N 1
ATOM 3392 C CA . SER A 1 453 ? -30.451 10.731 10.332 1.00 93.38 453 SER A CA 1
ATOM 3393 C C . SER A 1 453 ? -30.014 9.479 9.563 1.00 93.38 453 SER A C 1
ATOM 3395 O O . SER A 1 453 ? -29.483 8.536 10.145 1.00 93.38 453 SER A O 1
ATOM 3397 N N . ASP A 1 454 ? -30.179 9.510 8.239 1.00 94.12 454 ASP A N 1
ATOM 3398 C CA . ASP A 1 454 ? -29.659 8.500 7.303 1.00 94.12 454 ASP A CA 1
ATOM 3399 C C . ASP A 1 454 ? -28.238 8.865 6.812 1.00 94.12 454 ASP A C 1
ATOM 3401 O O . ASP A 1 454 ? -27.906 8.675 5.641 1.00 94.12 454 ASP A O 1
ATOM 3405 N N . GLN A 1 455 ? -27.419 9.491 7.667 1.00 97.69 455 GLN A N 1
ATOM 3406 C CA . GLN A 1 455 ? -26.080 9.968 7.307 1.00 97.69 455 GLN A CA 1
ATOM 3407 C C . GLN A 1 455 ? -24.992 9.201 8.057 1.00 97.69 455 GLN A C 1
ATOM 3409 O O . GLN A 1 455 ? -24.965 9.176 9.290 1.00 97.69 455 GLN A O 1
ATOM 3414 N N . LEU A 1 456 ? -24.063 8.627 7.300 1.00 98.56 456 LEU A N 1
ATOM 3415 C CA . LEU A 1 456 ? -22.852 7.985 7.802 1.00 98.56 456 LEU A CA 1
ATOM 3416 C C . LEU A 1 456 ? -21.633 8.808 7.375 1.00 98.56 456 LEU A C 1
ATOM 3418 O O . LEU A 1 456 ? -21.533 9.219 6.223 1.00 98.56 456 LEU A O 1
ATOM 3422 N N . PHE A 1 457 ? -20.722 9.061 8.308 1.00 98.69 457 PHE A N 1
ATOM 3423 C CA . PHE A 1 457 ? -19.493 9.815 8.083 1.00 98.69 457 PHE A CA 1
ATOM 3424 C C . PHE A 1 457 ? -18.311 8.857 8.201 1.00 98.69 457 PHE A C 1
ATOM 3426 O O . PHE A 1 457 ? -18.189 8.155 9.206 1.00 98.69 457 PHE A O 1
ATOM 3433 N N . VAL A 1 458 ? -17.461 8.832 7.179 1.00 98.81 458 VAL A N 1
ATOM 3434 C CA . VAL A 1 458 ? -16.306 7.937 7.068 1.00 98.81 458 VAL A CA 1
ATOM 3435 C C . VAL A 1 458 ? -15.039 8.776 7.006 1.00 98.81 458 VAL A C 1
ATOM 3437 O O . VAL A 1 458 ? -14.876 9.596 6.105 1.00 98.81 458 VAL A O 1
ATOM 3440 N N . LEU A 1 459 ? -14.146 8.577 7.967 1.00 98.69 459 LEU A N 1
ATOM 3441 C CA . LEU A 1 459 ? -12.865 9.262 8.060 1.00 98.69 459 LEU A CA 1
ATOM 3442 C C . LEU A 1 459 ? -11.836 8.477 7.241 1.00 98.69 459 LEU A C 1
ATOM 3444 O O . LEU A 1 459 ? -11.659 7.282 7.484 1.00 98.69 459 LEU A O 1
ATOM 3448 N N . ASN A 1 460 ? -11.218 9.112 6.246 1.00 98.44 460 ASN A N 1
ATOM 3449 C CA . ASN A 1 460 ? -10.376 8.419 5.269 1.00 98.44 460 ASN A CA 1
ATOM 3450 C C . ASN A 1 460 ? -9.294 9.323 4.660 1.00 98.44 460 ASN A C 1
ATOM 3452 O O . ASN A 1 460 ? -9.280 10.539 4.881 1.00 98.44 460 ASN A O 1
ATOM 3456 N N . THR A 1 461 ? -8.411 8.713 3.874 1.00 97.88 461 THR A N 1
ATOM 3457 C CA . THR A 1 461 ? -7.550 9.398 2.903 1.00 97.88 461 THR A CA 1
ATOM 3458 C C . THR A 1 461 ? -7.812 8.898 1.482 1.00 97.88 461 THR A C 1
ATOM 3460 O O . THR A 1 461 ? -8.236 7.759 1.287 1.00 97.88 461 THR A O 1
ATOM 3463 N N . GLU A 1 462 ? -7.539 9.745 0.488 1.00 96.81 462 GLU A N 1
ATOM 3464 C CA . GLU A 1 462 ? -7.547 9.383 -0.936 1.00 96.81 462 GLU A CA 1
ATOM 3465 C C . GLU A 1 462 ? -6.168 9.600 -1.557 1.00 96.81 462 GLU A C 1
ATOM 3467 O O . GLU A 1 462 ? -5.603 10.680 -1.398 1.00 96.81 462 GLU A O 1
ATOM 3472 N N . ALA A 1 463 ? -5.661 8.599 -2.275 1.00 95.94 463 ALA A N 1
ATOM 3473 C CA . ALA A 1 463 ? -4.376 8.636 -2.967 1.00 95.94 463 ALA A CA 1
ATOM 3474 C C . ALA A 1 463 ? -4.462 9.266 -4.369 1.00 95.94 463 ALA A C 1
ATOM 3476 O O . ALA A 1 463 ? -5.432 9.052 -5.101 1.00 95.94 463 ALA A O 1
ATOM 3477 N N . GLN A 1 464 ? -3.397 9.967 -4.773 1.00 94.19 464 GLN A N 1
ATOM 3478 C CA . GLN A 1 464 ? -3.235 10.603 -6.091 1.00 94.19 464 GLN A CA 1
ATOM 3479 C C . GLN A 1 464 ? -2.263 9.839 -7.017 1.00 94.19 464 GLN A C 1
ATOM 3481 O O . GLN A 1 464 ? -1.572 10.442 -7.835 1.00 94.19 464 GLN A O 1
ATOM 3486 N N . ASN A 1 465 ? -2.208 8.506 -6.924 1.00 94.75 465 ASN A N 1
ATOM 3487 C CA . ASN A 1 465 ? -1.202 7.661 -7.595 1.00 94.75 465 ASN A CA 1
ATOM 3488 C C . ASN A 1 465 ? -1.299 7.564 -9.131 1.00 94.75 465 ASN A C 1
ATOM 3490 O O . ASN A 1 465 ? -0.437 6.946 -9.751 1.00 94.75 465 ASN A O 1
ATOM 3494 N N . LEU A 1 466 ? -2.324 8.158 -9.753 1.00 93.56 466 LEU A N 1
ATOM 3495 C CA . LEU A 1 466 ? -2.391 8.318 -11.213 1.00 93.56 466 LEU A CA 1
ATOM 3496 C C . LEU A 1 466 ? -1.562 9.523 -11.700 1.00 93.56 466 LEU A C 1
ATOM 3498 O O . LEU A 1 466 ? -1.201 9.598 -12.872 1.00 93.56 466 LEU A O 1
ATOM 3502 N N . THR A 1 467 ? -1.255 10.472 -10.812 1.00 92.44 467 THR A N 1
ATOM 3503 C CA . THR A 1 467 ? -0.360 11.594 -11.111 1.00 92.44 467 THR A CA 1
ATOM 3504 C C . THR A 1 467 ? 1.076 11.115 -10.997 1.00 92.44 467 THR A C 1
ATOM 3506 O O . THR A 1 467 ? 1.469 10.541 -9.983 1.00 92.44 467 THR A O 1
ATOM 3509 N N . ARG A 1 468 ? 1.864 11.350 -12.046 1.00 91.69 468 ARG A N 1
ATOM 3510 C CA . ARG A 1 468 ? 3.236 10.855 -12.109 1.00 91.69 468 ARG A CA 1
ATOM 3511 C C . ARG A 1 468 ? 4.236 11.833 -11.524 1.00 91.69 468 ARG A C 1
ATOM 3513 O O . ARG A 1 468 ? 4.103 13.050 -11.681 1.00 91.69 468 ARG A O 1
ATOM 3520 N N . PHE A 1 469 ? 5.260 11.187 -10.985 1.00 92.56 469 PHE A N 1
ATOM 3521 C CA . PHE A 1 469 ? 6.541 11.654 -10.490 1.00 92.56 469 PHE A CA 1
ATOM 3522 C C . PHE A 1 469 ? 6.541 12.350 -9.139 1.00 92.56 469 PHE A C 1
ATOM 3524 O O . PHE A 1 469 ? 5.634 13.097 -8.788 1.00 92.56 469 PHE A O 1
ATOM 3531 N N . GLU A 1 470 ? 7.594 12.059 -8.381 1.00 93.38 470 GLU A N 1
ATOM 3532 C CA . GLU A 1 470 ? 8.016 12.852 -7.231 1.00 93.38 470 GLU A CA 1
ATOM 3533 C C . GLU A 1 470 ? 8.945 13.988 -7.708 1.00 93.38 470 GLU A C 1
ATOM 3535 O O . GLU A 1 470 ? 9.188 14.144 -8.907 1.00 93.38 470 GLU A O 1
ATOM 3540 N N . GLY A 1 471 ? 9.457 14.795 -6.781 1.00 91.19 471 GLY A N 1
ATOM 3541 C CA . GLY A 1 471 ? 10.396 15.876 -7.085 1.00 91.19 471 GLY A CA 1
ATOM 3542 C C . GLY A 1 471 ? 9.719 17.178 -7.518 1.00 91.19 471 GLY A C 1
ATOM 3543 O O . GLY A 1 471 ? 8.494 17.290 -7.585 1.00 91.19 471 GLY A O 1
ATOM 3544 N N . HIS A 1 472 ? 10.518 18.211 -7.788 1.00 87.75 472 HIS A N 1
ATOM 3545 C CA . HIS A 1 472 ? 10.007 19.557 -8.086 1.00 87.75 472 HIS A CA 1
ATOM 3546 C C . HIS A 1 472 ? 9.240 19.645 -9.414 1.00 87.75 472 HIS A C 1
ATOM 3548 O O . HIS A 1 472 ? 8.423 20.551 -9.593 1.00 87.75 472 HIS A O 1
ATOM 3554 N N . GLY A 1 473 ? 9.480 18.711 -10.335 1.00 88.06 473 GLY A N 1
ATOM 3555 C CA . GLY A 1 473 ? 8.819 18.655 -11.632 1.00 88.06 473 GLY A CA 1
ATOM 3556 C C . GLY A 1 473 ? 9.283 19.753 -12.590 1.00 88.06 473 GLY A C 1
ATOM 3557 O O . GLY A 1 473 ? 8.494 20.271 -13.381 1.00 88.06 473 GLY A O 1
ATOM 3558 N N . ASN A 1 474 ? 10.560 20.141 -12.523 1.00 86.50 474 ASN A N 1
ATOM 3559 C CA . ASN A 1 474 ? 11.158 21.138 -13.419 1.00 86.50 474 ASN A CA 1
ATOM 3560 C C . ASN A 1 474 ? 11.313 20.607 -14.859 1.00 86.50 474 ASN A C 1
ATOM 3562 O O . ASN A 1 474 ? 11.186 21.352 -15.839 1.00 86.50 474 ASN A O 1
ATOM 3566 N N . GLY A 1 475 ? 11.595 19.314 -14.976 1.00 84.06 475 GLY A N 1
ATOM 3567 C CA . GLY A 1 475 ? 11.745 18.527 -16.191 1.00 84.06 475 GLY A CA 1
ATOM 3568 C C . GLY A 1 475 ? 10.496 17.729 -16.567 1.00 84.06 475 GLY A C 1
ATOM 3569 O O . GLY A 1 475 ? 10.490 17.118 -17.631 1.00 84.06 475 GLY A O 1
ATOM 3570 N N . SER A 1 476 ? 9.423 17.761 -15.768 1.00 89.00 476 SER A N 1
ATOM 3571 C CA . SER A 1 476 ? 8.172 17.032 -16.032 1.00 89.00 476 SER A CA 1
ATOM 3572 C C . SER A 1 476 ? 6.948 17.942 -16.209 1.00 89.00 476 SER A C 1
ATOM 3574 O O . SER A 1 476 ? 6.999 19.155 -16.012 1.00 89.00 476 SER A O 1
ATOM 3576 N N . SER A 1 477 ? 5.822 17.364 -16.642 1.00 88.12 477 SER A N 1
ATOM 3577 C CA . SER A 1 477 ? 4.509 18.045 -16.680 1.00 88.12 477 SER A CA 1
ATOM 3578 C C . SER A 1 477 ? 3.625 17.770 -15.456 1.00 88.12 477 SER A C 1
ATOM 3580 O O . SER A 1 477 ? 2.564 18.384 -15.310 1.00 88.12 477 SER A O 1
ATOM 3582 N N . THR A 1 478 ? 4.043 16.853 -14.583 1.00 90.06 478 THR A N 1
ATOM 3583 C CA . THR A 1 478 ? 3.312 16.411 -13.388 1.00 90.06 478 THR A CA 1
ATOM 3584 C C . THR A 1 478 ? 4.274 16.172 -12.232 1.00 90.06 478 THR A C 1
ATOM 3586 O O . THR A 1 478 ? 5.416 15.771 -12.450 1.00 90.06 478 THR A O 1
ATOM 3589 N N . THR A 1 479 ? 3.800 16.390 -11.009 1.00 92.81 479 THR A N 1
ATOM 3590 C CA . THR A 1 479 ? 4.452 15.906 -9.788 1.00 92.81 479 THR A CA 1
ATOM 3591 C C . THR A 1 479 ? 3.416 15.752 -8.674 1.00 92.81 479 THR A C 1
ATOM 3593 O O . THR A 1 479 ? 2.449 16.517 -8.626 1.00 92.81 479 THR A O 1
ATOM 3596 N N . VAL A 1 480 ? 3.611 14.774 -7.790 1.00 93.44 480 VAL A N 1
ATOM 3597 C CA . VAL A 1 480 ? 2.824 14.573 -6.562 1.00 93.44 480 VAL A CA 1
ATOM 3598 C C . VAL A 1 480 ? 3.438 15.236 -5.328 1.00 93.44 480 VAL A C 1
ATOM 3600 O O . VAL A 1 480 ? 2.894 15.074 -4.237 1.00 93.44 480 VAL A O 1
ATOM 3603 N N . ILE A 1 481 ? 4.552 15.967 -5.463 1.00 93.38 481 ILE A N 1
ATOM 3604 C CA . ILE A 1 481 ? 5.232 16.619 -4.333 1.00 93.38 481 ILE A CA 1
ATOM 3605 C C . ILE A 1 481 ? 4.250 17.462 -3.503 1.00 93.38 481 ILE A C 1
ATOM 3607 O O . ILE A 1 481 ? 3.552 18.330 -4.027 1.00 93.38 481 ILE A O 1
ATOM 3611 N N . GLY A 1 482 ? 4.146 17.153 -2.208 1.00 92.88 482 GLY A N 1
ATOM 3612 C CA . GLY A 1 482 ? 3.220 17.819 -1.284 1.00 92.88 482 GLY A CA 1
ATOM 3613 C C . GLY A 1 482 ? 1.725 17.538 -1.520 1.00 92.88 482 GLY A C 1
ATOM 3614 O O . GLY A 1 482 ? 0.898 18.058 -0.781 1.00 92.88 482 GLY A O 1
ATOM 3615 N N . HIS A 1 483 ? 1.349 16.711 -2.503 1.00 93.69 483 HIS A N 1
ATOM 3616 C CA . HIS A 1 483 ? -0.046 16.398 -2.847 1.00 93.69 483 HIS A CA 1
ATOM 3617 C C . HIS A 1 483 ? -0.263 14.907 -3.174 1.00 93.69 483 HIS A C 1
ATOM 3619 O O . HIS A 1 483 ? -1.034 14.545 -4.062 1.00 93.69 483 HIS A O 1
ATOM 3625 N N . LEU A 1 484 ? 0.411 14.006 -2.454 1.00 93.69 484 LEU A N 1
ATOM 3626 C CA . LEU A 1 484 ? 0.251 12.562 -2.663 1.00 93.69 484 LEU A CA 1
ATOM 3627 C C . LEU A 1 484 ? -1.094 12.015 -2.153 1.00 93.69 484 LEU A C 1
ATOM 3629 O O . LEU A 1 484 ? -1.611 11.043 -2.703 1.00 93.69 484 LEU A O 1
ATOM 3633 N N . HIS A 1 485 ? -1.661 12.615 -1.104 1.00 94.19 485 HIS A N 1
ATOM 3634 C CA . HIS A 1 485 ? -2.900 12.163 -0.477 1.00 94.19 485 HIS A CA 1
ATOM 3635 C C . HIS A 1 485 ? -3.751 13.329 0.011 1.00 94.19 485 HIS A C 1
ATOM 3637 O O . HIS A 1 485 ? -3.239 14.344 0.470 1.00 94.19 485 HIS A O 1
ATOM 3643 N N . GLU A 1 486 ? -5.064 13.126 0.030 1.00 96.06 486 GLU A N 1
ATOM 3644 C CA . GLU A 1 486 ? -6.007 14.052 0.646 1.00 96.06 486 GLU A CA 1
ATOM 3645 C C . GLU A 1 486 ? -6.648 13.448 1.896 1.00 96.06 486 GLU A C 1
ATOM 3647 O O . GLU A 1 486 ? -7.291 12.402 1.824 1.00 96.06 486 GLU A O 1
ATOM 3652 N N . SER A 1 487 ? -6.576 14.152 3.029 1.00 98.06 487 SER A N 1
ATOM 3653 C CA . SER A 1 487 ? -7.366 13.815 4.222 1.00 98.06 487 SER A CA 1
ATOM 3654 C C . SER A 1 487 ? -8.827 14.248 4.060 1.00 98.06 487 SER A C 1
ATOM 3656 O O . SER A 1 487 ? -9.118 15.402 3.719 1.00 98.06 487 SER A O 1
ATOM 3658 N N . ARG A 1 488 ? -9.763 13.324 4.310 1.00 97.88 488 ARG A N 1
ATOM 3659 C CA . ARG A 1 488 ? -11.186 13.488 3.991 1.00 97.88 488 ARG A CA 1
ATOM 3660 C C . ARG A 1 488 ? -12.120 13.023 5.107 1.00 97.88 488 ARG A C 1
ATOM 3662 O O . ARG A 1 488 ? -11.802 12.156 5.923 1.00 97.88 488 ARG A O 1
ATOM 3669 N N . VAL A 1 489 ? -13.333 13.572 5.075 1.00 98.56 489 VAL A N 1
ATOM 3670 C CA . VAL A 1 489 ? -14.521 12.960 5.685 1.00 98.56 489 VAL A CA 1
ATOM 3671 C C . VAL A 1 489 ? -15.552 12.733 4.589 1.00 98.56 489 VAL A C 1
ATOM 3673 O O . VAL A 1 489 ? -16.161 13.672 4.085 1.00 98.56 489 VAL A O 1
ATOM 3676 N N . THR A 1 490 ? -15.770 11.482 4.206 1.00 98.62 490 THR A N 1
ATOM 3677 C CA . THR A 1 490 ? -16.773 11.135 3.196 1.00 98.62 490 THR A CA 1
ATOM 3678 C C . THR A 1 490 ? -18.132 10.952 3.864 1.00 98.62 490 THR A C 1
ATOM 3680 O O . THR A 1 490 ? -18.269 10.213 4.836 1.00 98.62 490 THR A O 1
ATOM 3683 N N . VAL A 1 491 ? -19.156 11.633 3.345 1.00 98.50 491 VAL A N 1
ATOM 3684 C CA . VAL A 1 491 ? -20.532 11.573 3.851 1.00 98.50 491 VAL A CA 1
ATOM 3685 C C . VAL A 1 491 ? -21.390 10.703 2.939 1.00 98.50 491 VAL A C 1
ATOM 3687 O O . VAL A 1 491 ? -21.533 10.991 1.750 1.00 98.50 491 VAL A O 1
ATOM 3690 N N . LEU A 1 492 ? -22.003 9.672 3.511 1.00 98.25 492 LEU A N 1
ATOM 3691 C CA . LEU A 1 492 ? -22.876 8.720 2.837 1.00 98.25 492 LEU A CA 1
ATOM 3692 C C . LEU A 1 492 ? -24.329 9.008 3.241 1.00 98.25 492 LEU A C 1
ATOM 3694 O O . LEU A 1 492 ? -24.669 8.951 4.421 1.00 98.25 492 LEU A O 1
ATOM 3698 N N . ASP A 1 493 ? -25.199 9.300 2.269 1.00 96.62 493 ASP A N 1
ATOM 3699 C CA . ASP A 1 493 ? -26.658 9.211 2.444 1.00 96.62 493 ASP A CA 1
ATOM 3700 C C . ASP A 1 493 ? -27.037 7.737 2.283 1.00 96.62 493 ASP A C 1
ATOM 3702 O O . ASP A 1 493 ? -27.153 7.229 1.164 1.00 96.62 493 ASP A O 1
ATOM 3706 N N . THR A 1 494 ? -27.175 7.029 3.402 1.00 95.19 494 THR A N 1
ATOM 3707 C CA . THR A 1 494 ? -27.301 5.566 3.421 1.00 95.19 494 THR A CA 1
ATOM 3708 C C . THR A 1 494 ? -28.640 5.087 2.878 1.00 95.19 494 THR A C 1
ATOM 3710 O O . THR A 1 494 ? -28.750 3.955 2.401 1.00 95.19 494 THR A O 1
ATOM 3713 N N . ARG A 1 495 ? -29.647 5.966 2.859 1.00 92.19 495 ARG A N 1
ATOM 3714 C CA . ARG A 1 495 ? -30.947 5.712 2.242 1.00 92.19 495 ARG A CA 1
ATOM 3715 C C . ARG A 1 495 ? -30.868 5.844 0.725 1.00 92.19 495 ARG A C 1
ATOM 3717 O O . ARG A 1 495 ? -31.271 4.929 0.006 1.00 92.19 495 ARG A O 1
ATOM 3724 N N . ARG A 1 496 ? -30.344 6.960 0.213 1.00 93.06 496 ARG A N 1
ATOM 3725 C CA . ARG A 1 496 ? -30.293 7.231 -1.237 1.00 93.06 496 ARG A CA 1
ATOM 3726 C C . ARG A 1 496 ? -29.116 6.574 -1.947 1.00 93.06 496 ARG A C 1
ATOM 3728 O O . ARG A 1 496 ? -29.189 6.394 -3.154 1.00 93.06 496 ARG A O 1
ATOM 3735 N N . GLY A 1 497 ? -28.065 6.189 -1.229 1.00 92.44 497 GLY A N 1
ATOM 3736 C CA . GLY A 1 497 ? -26.836 5.658 -1.826 1.00 92.44 497 GLY A CA 1
ATOM 3737 C C . GLY A 1 497 ? -25.833 6.697 -2.275 1.00 92.44 497 GLY A C 1
ATOM 3738 O O . GLY A 1 497 ? -24.928 6.358 -3.022 1.00 92.44 497 GLY A O 1
ATOM 3739 N N . ARG A 1 498 ? -26.013 7.964 -1.896 1.00 94.75 498 ARG A N 1
ATOM 3740 C CA . ARG A 1 498 ? -25.136 9.030 -2.381 1.00 94.75 498 ARG A CA 1
ATOM 3741 C C . ARG A 1 498 ? -23.885 9.091 -1.518 1.00 94.75 498 ARG A C 1
ATOM 3743 O O . ARG A 1 498 ? -23.996 9.389 -0.330 1.00 94.75 498 ARG A O 1
ATOM 3750 N N . VAL A 1 499 ? -22.729 8.885 -2.134 1.00 96.75 499 VAL A N 1
ATOM 3751 C CA . VAL A 1 499 ? -21.409 9.056 -1.522 1.00 96.75 499 VAL A CA 1
ATOM 3752 C C . VAL A 1 499 ? -20.882 10.442 -1.878 1.00 96.75 499 VAL A C 1
ATOM 3754 O O . VAL A 1 499 ? -20.993 10.879 -3.024 1.00 96.75 499 VAL A O 1
ATOM 3757 N N . ARG A 1 500 ? -20.369 11.181 -0.893 1.00 96.75 500 ARG A N 1
ATOM 3758 C CA . ARG A 1 500 ? -19.745 12.483 -1.129 1.00 96.75 500 ARG A CA 1
ATOM 3759 C C . ARG A 1 500 ? -18.467 12.643 -0.306 1.00 96.75 500 ARG A C 1
ATOM 3761 O O . ARG A 1 500 ? -18.569 12.928 0.891 1.00 96.75 500 ARG A O 1
ATOM 3768 N N . PRO A 1 501 ? -17.298 12.564 -0.950 1.00 96.88 501 PRO A N 1
ATOM 3769 C CA . PRO A 1 501 ? -16.029 12.929 -0.336 1.00 96.88 501 PRO A CA 1
ATOM 3770 C C . PRO A 1 501 ? -15.993 14.416 0.040 1.00 96.88 501 PRO A C 1
ATOM 3772 O O . PRO A 1 501 ? -16.469 15.266 -0.715 1.00 96.88 501 PRO A O 1
ATOM 3775 N N . VAL A 1 502 ? -15.434 14.739 1.208 1.00 97.94 502 VAL A N 1
ATOM 3776 C CA . VAL A 1 502 ? -15.183 16.122 1.644 1.00 97.94 502 VAL A CA 1
ATOM 3777 C C . VAL A 1 502 ? -13.712 16.257 2.011 1.00 97.94 502 VAL A C 1
ATOM 3779 O O . VAL A 1 502 ? -13.282 15.726 3.033 1.00 97.94 502 VAL A O 1
ATOM 3782 N N . HIS A 1 503 ? -12.951 16.968 1.180 1.00 97.19 503 HIS A N 1
ATOM 3783 C CA . HIS A 1 503 ? -11.556 17.311 1.448 1.00 97.19 503 HIS A CA 1
ATOM 3784 C C . HIS A 1 503 ? -11.458 18.287 2.630 1.00 97.19 503 HIS A C 1
ATOM 3786 O O . HIS A 1 503 ? -12.166 19.295 2.663 1.00 97.19 503 HIS A O 1
ATOM 3792 N N . LEU A 1 504 ? -10.611 17.979 3.618 1.00 98.12 504 LEU A N 1
ATOM 3793 C CA . LEU A 1 504 ? -10.521 18.751 4.863 1.00 98.12 504 LEU A CA 1
ATOM 3794 C C . LEU A 1 504 ? -9.581 19.961 4.777 1.00 98.12 504 LEU A C 1
ATOM 3796 O O . LEU A 1 504 ? -9.747 20.896 5.561 1.00 98.12 504 LEU A O 1
ATOM 3800 N N . ASN A 1 505 ? -8.636 19.981 3.835 1.00 97.62 505 ASN A N 1
ATOM 3801 C CA . ASN A 1 505 ? -7.574 20.991 3.753 1.00 97.62 505 ASN A CA 1
ATOM 3802 C C . ASN A 1 505 ? -7.768 21.952 2.572 1.00 97.62 505 ASN A C 1
ATOM 3804 O O . ASN A 1 505 ? -6.814 22.359 1.928 1.00 97.62 505 ASN A O 1
ATOM 3808 N N . THR A 1 506 ? -9.012 22.376 2.309 1.00 96.94 506 THR A N 1
ATOM 3809 C CA . THR A 1 506 ? -9.377 23.235 1.156 1.00 96.94 506 THR A CA 1
ATOM 3810 C C . THR A 1 506 ? -8.686 24.604 1.111 1.00 96.94 506 THR A C 1
ATOM 3812 O O . THR A 1 506 ? -8.987 25.409 0.235 1.00 96.94 506 THR A O 1
ATOM 3815 N N . HIS A 1 507 ? -7.892 24.937 2.126 1.00 95.88 507 HIS A N 1
ATOM 3816 C CA . HIS A 1 507 ? -7.102 26.158 2.216 1.00 95.88 507 HIS A CA 1
ATOM 3817 C C . HIS A 1 507 ? -5.716 26.019 1.583 1.00 95.88 507 HIS A C 1
ATOM 3819 O O . HIS A 1 507 ? -5.115 27.053 1.315 1.00 95.88 507 HIS A O 1
ATOM 3825 N N . VAL A 1 508 ? -5.246 24.788 1.355 1.00 94.56 508 VAL A N 1
ATOM 3826 C CA . VAL A 1 508 ? -3.959 24.491 0.721 1.00 94.56 508 VAL A CA 1
ATOM 3827 C C . VAL A 1 508 ? -4.059 24.726 -0.787 1.00 94.56 508 VAL A C 1
ATOM 3829 O O . VAL A 1 508 ? -4.986 24.243 -1.443 1.00 94.56 508 VAL A O 1
ATOM 3832 N N . ASP A 1 509 ? -3.106 25.475 -1.342 1.00 91.62 509 ASP A N 1
ATOM 3833 C CA . ASP A 1 509 ? -2.937 25.637 -2.790 1.00 91.62 509 ASP A CA 1
ATOM 3834 C C . ASP A 1 509 ? -1.912 24.625 -3.313 1.00 91.62 509 ASP A C 1
ATOM 3836 O O . ASP A 1 509 ? -0.731 24.934 -3.436 1.00 91.62 509 ASP A O 1
ATOM 3840 N N . TYR A 1 510 ? -2.372 23.425 -3.680 1.00 90.38 510 TYR A N 1
ATOM 3841 C CA . TYR A 1 510 ? -1.518 22.373 -4.253 1.00 90.38 510 TYR A CA 1
ATOM 3842 C C . TYR A 1 510 ? -0.927 22.720 -5.634 1.00 90.38 510 TYR A C 1
ATOM 3844 O O . TYR A 1 510 ? -0.141 21.955 -6.188 1.00 90.38 510 TYR A O 1
ATOM 3852 N N . GLY A 1 511 ? -1.288 23.868 -6.220 1.00 87.69 511 GLY A N 1
ATOM 3853 C CA . GLY A 1 511 ? -0.586 24.430 -7.375 1.00 87.69 511 GLY A CA 1
ATOM 3854 C C . GLY A 1 511 ? 0.739 25.106 -7.008 1.00 87.69 511 GLY A C 1
ATOM 3855 O O . GLY A 1 511 ? 1.440 25.587 -7.898 1.00 87.69 511 GLY A O 1
ATOM 3856 N N . ARG A 1 512 ? 1.085 25.179 -5.717 1.00 84.19 512 ARG A N 1
ATOM 3857 C CA . ARG A 1 512 ? 2.314 25.783 -5.201 1.00 84.19 512 ARG A CA 1
ATOM 3858 C C . ARG A 1 512 ? 2.973 24.846 -4.202 1.00 84.19 512 ARG A C 1
ATOM 3860 O O . ARG A 1 512 ? 2.319 24.274 -3.346 1.00 84.19 512 ARG A O 1
ATOM 3867 N N . CYS A 1 513 ? 4.287 24.742 -4.292 1.00 80.88 513 CYS A N 1
ATOM 3868 C CA . CYS A 1 513 ? 5.126 24.040 -3.330 1.00 80.88 513 CYS A CA 1
ATOM 3869 C C . CYS A 1 513 ? 6.514 24.709 -3.366 1.00 80.88 513 CYS A C 1
ATOM 3871 O O . CYS A 1 513 ? 6.851 25.368 -4.349 1.00 80.88 513 CYS A O 1
ATOM 3873 N N . CYS A 1 514 ? 7.360 24.633 -2.345 1.00 81.19 514 CYS A N 1
ATOM 3874 C CA . CYS A 1 514 ? 7.201 23.915 -1.077 1.00 81.19 514 CYS A CA 1
ATOM 3875 C C . CYS A 1 514 ? 7.520 24.807 0.128 1.00 81.19 514 CYS A C 1
ATOM 3877 O O . CYS A 1 514 ? 7.837 24.305 1.203 1.00 81.19 514 CYS A O 1
ATOM 3879 N N . GLU A 1 515 ? 7.474 26.130 -0.060 1.00 86.50 515 GLU A N 1
ATOM 3880 C CA . GLU A 1 515 ? 7.756 27.095 1.002 1.00 86.50 515 GLU A CA 1
ATOM 3881 C C . GLU A 1 515 ? 6.824 26.869 2.194 1.00 86.50 515 GLU A C 1
ATOM 3883 O O . GLU A 1 515 ? 5.604 26.775 2.045 1.00 86.50 515 GLU A O 1
ATOM 3888 N N . ARG A 1 516 ? 7.407 26.783 3.391 1.00 85.12 516 ARG A N 1
ATOM 3889 C CA . ARG A 1 516 ? 6.645 26.544 4.610 1.00 85.12 516 ARG A CA 1
ATOM 3890 C C . ARG A 1 516 ? 5.811 27.766 4.980 1.00 85.12 516 ARG A C 1
ATOM 3892 O O . ARG A 1 516 ? 6.339 28.801 5.386 1.00 85.12 516 ARG A O 1
ATOM 3899 N N . ASP A 1 517 ? 4.494 27.600 4.944 1.00 90.75 517 ASP A N 1
ATOM 3900 C CA . ASP A 1 517 ? 3.539 28.510 5.567 1.00 90.75 517 ASP A CA 1
ATOM 3901 C C . ASP A 1 517 ? 3.098 27.929 6.920 1.00 90.75 517 ASP A C 1
ATOM 3903 O O . ASP A 1 517 ? 2.362 26.944 7.013 1.00 90.75 517 ASP A O 1
ATOM 3907 N N . ALA A 1 518 ? 3.565 28.553 8.004 1.00 91.44 518 ALA A N 1
ATOM 3908 C CA . ALA A 1 518 ? 3.261 28.107 9.359 1.00 91.44 518 ALA A CA 1
ATOM 3909 C C . ALA A 1 518 ? 1.761 28.195 9.701 1.00 91.44 518 ALA A C 1
ATOM 3911 O O . ALA A 1 518 ? 1.277 27.385 10.494 1.00 91.44 518 ALA A O 1
ATOM 3912 N N . GLU A 1 519 ? 1.016 29.151 9.131 1.00 93.94 519 GLU A N 1
ATOM 3913 C CA . GLU A 1 519 ? -0.433 29.238 9.337 1.00 93.94 519 GLU A CA 1
ATOM 3914 C C . GLU A 1 519 ? -1.176 28.155 8.557 1.00 93.94 519 GLU A C 1
ATOM 3916 O O . GLU A 1 519 ? -2.134 27.579 9.080 1.00 93.94 519 GLU A O 1
ATOM 3921 N N . GLU A 1 520 ? -0.746 27.873 7.326 1.00 95.56 520 GLU A N 1
ATOM 3922 C CA . GLU A 1 520 ? -1.292 26.787 6.511 1.00 95.56 520 GLU A CA 1
ATOM 3923 C C . GLU A 1 520 ? -1.101 25.435 7.209 1.00 95.56 520 GLU A C 1
ATOM 3925 O O . GLU A 1 520 ? -2.089 24.756 7.509 1.00 95.56 520 GLU A O 1
ATOM 3930 N N . ASN A 1 521 ? 0.141 25.110 7.585 1.00 95.25 521 ASN A N 1
ATOM 3931 C CA . ASN A 1 521 ? 0.507 23.900 8.323 1.00 95.25 521 ASN A CA 1
ATOM 3932 C C . ASN A 1 521 ? -0.301 23.758 9.625 1.00 95.25 521 ASN A C 1
ATOM 3934 O O . ASN A 1 521 ? -0.881 22.710 9.930 1.00 95.25 521 ASN A O 1
ATOM 3938 N N . ALA A 1 522 ? -0.419 24.851 10.386 1.00 94.62 522 ALA A N 1
ATOM 3939 C CA . ALA A 1 522 ? -1.180 24.866 11.628 1.00 94.62 522 ALA A CA 1
ATOM 3940 C C . ALA A 1 522 ? -2.690 24.646 11.424 1.00 94.62 522 ALA A C 1
ATOM 3942 O O . ALA A 1 522 ? -3.350 24.174 12.352 1.00 94.62 522 ALA A O 1
ATOM 3943 N N . ARG A 1 523 ? -3.261 24.931 10.247 1.00 96.69 523 ARG A N 1
ATOM 3944 C CA . ARG A 1 523 ? -4.684 24.679 9.930 1.00 96.69 523 ARG A CA 1
ATOM 3945 C C . ARG A 1 523 ? -4.936 23.286 9.361 1.00 96.69 523 ARG A C 1
ATOM 3947 O O . ARG A 1 523 ? -6.064 22.791 9.464 1.00 96.69 523 ARG A O 1
ATOM 3954 N N . SER A 1 524 ? -3.914 22.650 8.804 1.00 97.62 524 SER A N 1
ATOM 3955 C CA . SER A 1 524 ? -4.039 21.348 8.159 1.00 97.62 524 SER A CA 1
ATOM 3956 C C . SER A 1 524 ? -4.381 20.222 9.128 1.00 97.62 524 SER A C 1
ATOM 3958 O O . SER A 1 524 ? -4.019 20.231 10.311 1.00 97.62 524 SER A O 1
ATOM 3960 N N . LEU A 1 525 ? -5.153 19.268 8.622 1.00 98.50 525 LEU A N 1
ATOM 3961 C CA . LEU A 1 525 ? -5.631 18.085 9.319 1.00 98.50 525 LEU A CA 1
ATOM 3962 C C . LEU A 1 525 ? -5.136 16.853 8.564 1.00 98.50 525 LEU A C 1
ATOM 3964 O O . LEU A 1 525 ? -5.411 16.720 7.372 1.00 98.50 525 LEU A O 1
ATOM 3968 N N . ALA A 1 526 ? -4.442 15.958 9.266 1.00 98.12 526 ALA A N 1
ATOM 3969 C CA . ALA A 1 526 ? -3.842 14.761 8.682 1.00 98.12 526 ALA A CA 1
ATOM 3970 C C . ALA A 1 526 ? -4.268 13.493 9.428 1.00 98.12 526 ALA A C 1
ATOM 3972 O O . ALA A 1 526 ? -4.277 13.465 10.665 1.00 98.12 526 ALA A O 1
ATOM 3973 N N . PHE A 1 527 ? -4.574 12.440 8.667 1.00 97.75 527 PHE A N 1
ATOM 3974 C CA . PHE A 1 527 ? -4.932 11.097 9.146 1.00 97.75 527 PHE A CA 1
ATOM 3975 C C . PHE A 1 527 ? -6.099 11.099 10.148 1.00 97.75 527 PHE A C 1
ATOM 3977 O O . PHE A 1 527 ? -5.902 10.864 11.348 1.00 97.75 527 PHE A O 1
ATOM 3984 N N . PRO A 1 528 ? -7.328 11.393 9.686 1.00 98.00 528 PRO A N 1
ATOM 3985 C CA . PRO A 1 528 ? -8.505 11.349 10.537 1.00 98.00 528 PRO A CA 1
ATOM 3986 C C . PRO A 1 528 ? -8.841 9.884 10.886 1.00 98.00 528 PRO A C 1
ATOM 3988 O O . PRO A 1 528 ? -9.230 9.118 10.012 1.00 98.00 528 PRO A O 1
ATOM 3991 N N . THR A 1 529 ? -8.654 9.468 12.144 1.00 97.19 529 THR A N 1
ATOM 3992 C CA . THR A 1 529 ? -8.597 8.036 12.522 1.00 97.19 529 THR A CA 1
ATOM 3993 C C . THR A 1 529 ? -9.859 7.482 13.179 1.00 97.19 529 THR A C 1
ATOM 3995 O O . THR A 1 529 ? -10.238 6.341 12.923 1.00 97.19 529 THR A O 1
ATOM 3998 N N . ALA A 1 530 ? -10.537 8.270 14.009 1.00 97.38 530 ALA A N 1
ATOM 3999 C CA . ALA A 1 530 ? -11.747 7.861 14.717 1.00 97.38 530 ALA A CA 1
ATOM 4000 C C . ALA A 1 530 ? -12.685 9.054 14.898 1.00 97.38 530 ALA A C 1
ATOM 4002 O O . ALA A 1 530 ? -12.221 10.189 14.984 1.00 97.38 530 ALA A O 1
ATOM 4003 N N . GLY A 1 531 ? -13.997 8.807 14.989 1.00 97.50 531 GLY A N 1
ATOM 4004 C CA . GLY A 1 531 ? -14.994 9.862 15.167 1.00 97.50 531 GLY A CA 1
ATOM 4005 C C . GLY A 1 531 ? -16.197 9.446 16.015 1.00 97.50 531 GLY A C 1
ATOM 4006 O O . GLY A 1 531 ? -16.576 8.277 16.037 1.00 97.50 531 GLY A O 1
ATOM 4007 N N . VAL A 1 532 ? -16.813 10.411 16.703 1.00 97.38 532 VAL A N 1
ATOM 4008 C CA . VAL A 1 532 ? -18.060 10.238 17.466 1.00 97.38 532 VAL A CA 1
ATOM 4009 C C . VAL A 1 532 ? -18.926 11.495 17.365 1.00 97.38 532 VAL A C 1
ATOM 4011 O O . VAL A 1 532 ? -18.411 12.612 17.317 1.00 97.38 532 VAL A O 1
ATOM 4014 N N . PHE A 1 533 ? -20.246 11.329 17.335 1.00 97.31 533 PHE A N 1
ATOM 4015 C CA . PHE A 1 533 ? -21.185 12.452 17.329 1.00 97.31 533 PHE A CA 1
ATOM 4016 C C . PHE A 1 533 ? -21.593 12.874 18.743 1.00 97.31 533 PHE A C 1
ATOM 4018 O O . PHE A 1 533 ? -21.698 12.039 19.642 1.00 97.31 533 PHE A O 1
ATOM 4025 N N . SER A 1 534 ? -21.902 14.163 18.910 1.00 95.19 534 SER A N 1
ATOM 4026 C CA . SER A 1 534 ? -22.743 14.635 20.012 1.00 95.19 534 SER A CA 1
ATOM 4027 C C . SER A 1 534 ? -24.124 13.974 19.957 1.00 95.19 534 SER A C 1
ATOM 4029 O O . SER A 1 534 ? -24.602 13.599 18.885 1.00 95.19 534 SER A O 1
ATOM 4031 N N . GLU A 1 535 ? -24.800 13.866 21.102 1.00 93.12 535 GLU A N 1
ATOM 4032 C CA . GLU A 1 535 ? -26.124 13.229 21.197 1.00 93.12 535 GLU A CA 1
ATOM 4033 C C . GLU A 1 535 ? -27.170 13.910 20.293 1.00 93.12 535 GLU A C 1
ATOM 4035 O O . GLU A 1 535 ? -28.005 13.244 19.683 1.00 93.12 535 GLU A O 1
ATOM 4040 N N . ASP A 1 536 ? -27.075 15.234 20.129 1.00 93.88 536 ASP A N 1
ATOM 4041 C CA . ASP A 1 536 ? -27.938 16.019 19.239 1.00 93.88 536 ASP A CA 1
ATOM 4042 C C . ASP A 1 536 ? -27.545 15.946 17.749 1.00 93.88 536 ASP A C 1
ATOM 4044 O O . ASP A 1 536 ? -28.202 16.553 16.900 1.00 93.88 536 ASP A O 1
ATOM 4048 N N . GLY A 1 537 ? -26.461 15.236 17.424 1.00 95.69 537 GLY A N 1
ATOM 4049 C CA . GLY A 1 537 ? -25.955 15.043 16.069 1.00 95.69 537 GLY A CA 1
ATOM 4050 C C . GLY A 1 537 ? -25.448 16.311 15.380 1.00 95.69 537 GLY A C 1
ATOM 4051 O O . GLY A 1 537 ? -25.304 16.305 14.154 1.00 95.69 537 GLY A O 1
ATOM 4052 N N . LYS A 1 538 ? -25.204 17.408 16.110 1.00 95.12 538 LYS A N 1
ATOM 4053 C CA . LYS A 1 538 ? -24.689 18.658 15.526 1.00 95.12 538 LYS A CA 1
ATOM 4054 C C . LYS A 1 538 ? -23.175 18.690 15.407 1.00 95.12 538 LYS A C 1
ATOM 4056 O O . LYS A 1 538 ? -22.679 19.280 14.453 1.00 95.12 538 LYS A O 1
ATOM 4061 N N . SER A 1 539 ? -22.455 18.088 16.350 1.00 95.44 539 SER A N 1
ATOM 4062 C CA . SER A 1 539 ? -20.990 18.089 16.373 1.00 95.44 539 SER A CA 1
ATOM 4063 C C . SER A 1 539 ? -20.460 16.692 16.084 1.00 95.44 539 SER A C 1
ATOM 4065 O O . SER A 1 539 ? -20.860 15.733 16.741 1.00 95.44 539 SER A O 1
ATOM 4067 N N . LEU A 1 540 ? -19.551 16.582 15.121 1.00 97.75 540 LEU A N 1
ATOM 4068 C CA . LEU A 1 540 ? -18.679 15.428 14.948 1.00 97.75 540 LEU A CA 1
ATOM 4069 C C . LEU A 1 540 ? -17.342 15.751 15.618 1.00 97.75 540 LEU A C 1
ATOM 4071 O O . LEU A 1 540 ? -16.681 16.717 15.236 1.00 97.75 540 LEU A O 1
ATOM 4075 N N . TYR A 1 541 ? -16.948 14.943 16.595 1.00 97.69 541 TYR A N 1
ATOM 4076 C CA . TYR A 1 541 ? -15.606 14.965 17.168 1.00 97.69 541 TYR A CA 1
ATOM 4077 C C . TYR A 1 541 ? -14.768 13.900 16.481 1.00 97.69 541 TYR A C 1
ATOM 4079 O O . TYR A 1 541 ? -15.247 12.778 16.318 1.00 97.69 541 TYR A O 1
ATOM 4087 N N . PHE A 1 542 ? -13.532 14.213 16.108 1.00 98.25 542 PHE A N 1
ATOM 4088 C CA . PHE A 1 542 ? -12.621 13.229 15.541 1.00 98.25 542 PHE A CA 1
ATOM 4089 C C . PHE A 1 542 ? -11.159 13.465 15.897 1.00 98.25 542 PHE A C 1
ATOM 4091 O O . PHE A 1 542 ? -10.739 14.582 16.193 1.00 98.25 542 PHE A O 1
ATOM 4098 N N . THR A 1 543 ? -10.373 12.393 15.867 1.00 98.31 543 THR A N 1
ATOM 4099 C CA . THR A 1 543 ? -8.917 12.448 16.002 1.00 98.31 543 THR A CA 1
ATOM 4100 C C . THR A 1 543 ? -8.260 12.625 14.641 1.00 98.31 543 THR A C 1
ATOM 4102 O O . THR A 1 543 ? -8.629 11.940 13.693 1.00 98.31 543 THR A O 1
ATOM 4105 N N . ALA A 1 544 ? -7.263 13.503 14.552 1.00 98.31 544 ALA A N 1
ATOM 4106 C CA . ALA A 1 544 ? -6.394 13.675 13.393 1.00 98.31 544 ALA A CA 1
ATOM 4107 C C . ALA A 1 544 ? -4.950 13.367 13.817 1.00 98.31 544 ALA A C 1
ATOM 4109 O O . ALA A 1 544 ? -4.246 14.235 14.350 1.00 98.31 544 ALA A O 1
ATOM 4110 N N . LEU A 1 545 ? -4.555 12.101 13.636 1.00 98.38 545 LEU A N 1
ATOM 4111 C CA . LEU A 1 545 ? -3.330 11.511 14.184 1.00 98.38 545 LEU A CA 1
ATOM 4112 C C . LEU A 1 545 ? -2.079 12.257 13.713 1.00 98.38 545 LEU A C 1
ATOM 4114 O O . LEU A 1 545 ? -1.224 12.584 14.534 1.00 98.38 545 LEU A O 1
ATOM 4118 N N . GLY A 1 546 ? -1.985 12.553 12.414 1.00 97.50 546 GLY A N 1
ATOM 4119 C CA . GLY A 1 546 ? -0.764 13.112 11.832 1.00 97.50 546 GLY A CA 1
ATOM 4120 C C . GLY A 1 546 ? -0.564 14.595 12.102 1.00 97.50 546 GLY A C 1
ATOM 4121 O O . GLY A 1 546 ? 0.565 15.069 12.196 1.00 97.50 546 GLY A O 1
ATOM 4122 N N . SER A 1 547 ? -1.662 15.325 12.296 1.00 98.12 547 SER A N 1
ATOM 4123 C CA . SER A 1 547 ? -1.630 16.737 12.690 1.00 98.12 547 SER A CA 1
ATOM 4124 C C . SER A 1 547 ? -1.635 16.940 14.211 1.00 98.12 547 SER A C 1
ATOM 4126 O O . SER A 1 547 ? -1.620 18.082 14.665 1.00 98.12 547 SER A O 1
ATOM 4128 N N . ASP A 1 548 ? -1.668 15.852 14.992 1.00 98.06 548 ASP A N 1
ATOM 4129 C CA . ASP A 1 548 ? -1.710 15.839 16.459 1.00 98.06 548 ASP A CA 1
ATOM 4130 C C . ASP A 1 548 ? -2.878 16.649 17.059 1.00 98.06 548 ASP A C 1
ATOM 4132 O O . ASP A 1 548 ? -2.716 17.420 18.008 1.00 98.06 548 ASP A O 1
ATOM 4136 N N . LYS A 1 549 ? -4.076 16.498 16.477 1.00 97.81 549 LYS A N 1
ATOM 4137 C CA . LYS A 1 549 ? -5.263 17.298 16.827 1.00 97.81 549 LYS A CA 1
ATOM 4138 C C . LYS A 1 549 ? -6.471 16.441 17.176 1.00 97.81 549 LYS A C 1
ATOM 4140 O O . LYS A 1 549 ? -6.705 15.387 16.588 1.00 97.81 549 LYS A O 1
ATOM 4145 N N . VAL A 1 550 ? -7.281 16.950 18.095 1.00 97.56 550 VAL A N 1
ATOM 4146 C CA . VAL A 1 550 ? -8.675 16.541 18.286 1.00 97.56 550 VAL A CA 1
ATOM 4147 C C . VAL A 1 550 ? -9.544 17.653 17.718 1.00 97.56 550 VAL A C 1
ATOM 4149 O O . VAL A 1 550 ? -9.379 18.812 18.092 1.00 97.56 550 VAL A O 1
ATOM 4152 N N . VAL A 1 551 ? -10.430 17.314 16.789 1.00 97.31 551 VAL A N 1
ATOM 4153 C CA . VAL A 1 551 ? -11.226 18.272 16.019 1.00 97.31 551 VAL A CA 1
ATOM 4154 C C . VAL A 1 551 ? -12.693 18.122 16.379 1.00 97.31 551 VAL A C 1
ATOM 4156 O O . VAL A 1 551 ? -13.203 17.007 16.470 1.00 97.31 551 VAL A O 1
ATOM 4159 N N . ARG A 1 552 ? -13.383 19.247 16.531 1.00 97.06 552 ARG A N 1
ATOM 4160 C CA . ARG A 1 552 ? -14.836 19.349 16.609 1.00 97.06 552 ARG A CA 1
ATOM 4161 C C . ARG A 1 552 ? -15.321 20.093 15.373 1.00 97.06 552 ARG A C 1
ATOM 4163 O O . ARG A 1 552 ? -14.933 21.233 15.143 1.00 97.06 552 ARG A O 1
ATOM 4170 N N . VAL A 1 553 ? -16.190 19.470 14.585 1.00 96.94 553 VAL A N 1
ATOM 4171 C CA . VAL A 1 553 ? -16.773 20.085 13.387 1.00 96.94 553 VAL A CA 1
ATOM 4172 C C . VAL A 1 553 ? -18.292 20.009 13.423 1.00 96.94 553 VAL A C 1
ATOM 4174 O O . VAL A 1 553 ? -18.879 18.986 13.776 1.00 96.94 553 VAL A O 1
ATOM 4177 N N . ASN A 1 554 ? -18.949 21.097 13.037 1.00 96.88 554 ASN A N 1
ATOM 4178 C CA . ASN A 1 554 ? -20.382 21.108 12.817 1.00 96.88 554 ASN A CA 1
ATOM 4179 C C . ASN A 1 554 ? -20.711 20.205 11.619 1.00 96.88 554 ASN A C 1
ATOM 4181 O O . ASN A 1 554 ? -20.241 20.432 10.502 1.00 96.88 554 ASN A O 1
ATOM 4185 N N . ALA A 1 555 ? -21.551 19.199 11.847 1.00 96.75 555 ALA A N 1
ATOM 4186 C CA . ALA A 1 555 ? -21.914 18.194 10.856 1.00 96.75 555 ALA A CA 1
ATOM 4187 C C . ALA A 1 555 ? -22.483 18.811 9.567 1.00 96.75 555 ALA A C 1
ATOM 4189 O O . ALA A 1 555 ? -22.183 18.342 8.470 1.00 96.75 555 ALA A O 1
ATOM 4190 N N . ASP A 1 556 ? -23.263 19.891 9.680 1.00 96.50 556 ASP A N 1
ATOM 4191 C CA . ASP A 1 556 ? -23.900 20.547 8.538 1.00 96.50 556 ASP A CA 1
ATOM 4192 C C . ASP A 1 556 ? -22.893 21.313 7.664 1.00 96.50 556 ASP A C 1
ATOM 4194 O O . ASP A 1 556 ? -23.125 21.474 6.464 1.00 96.50 556 ASP A O 1
ATOM 4198 N N . ALA A 1 557 ? -21.736 21.715 8.205 1.00 96.38 557 ALA A N 1
ATOM 4199 C CA . ALA A 1 557 ? -20.664 22.326 7.412 1.00 96.38 557 ALA A CA 1
ATOM 4200 C C . ALA A 1 557 ? -20.071 21.338 6.392 1.00 96.38 557 ALA A C 1
ATOM 4202 O O . ALA A 1 557 ? -19.726 21.727 5.274 1.00 96.38 557 ALA A O 1
ATOM 4203 N N . LEU A 1 558 ? -20.034 20.050 6.746 1.00 96.38 558 LEU A N 1
ATOM 4204 C CA . LEU A 1 558 ? -19.643 18.951 5.858 1.00 96.38 558 LEU A CA 1
ATOM 4205 C C . LEU A 1 558 ? -20.775 18.559 4.895 1.00 96.38 558 LEU A C 1
ATOM 4207 O O . LEU A 1 558 ? -20.566 17.790 3.955 1.00 96.38 558 LEU A O 1
ATOM 4211 N N . LEU A 1 559 ? -21.989 19.098 5.094 1.00 94.06 559 LEU A N 1
ATOM 4212 C CA . LEU A 1 559 ? -23.128 18.832 4.226 1.00 94.06 559 LEU A CA 1
ATOM 4213 C C . LEU A 1 559 ? -23.207 19.710 2.974 1.00 94.06 559 LEU A C 1
ATOM 4215 O O . LEU A 1 559 ? -24.018 19.410 2.093 1.00 94.06 559 LEU A O 1
ATOM 4219 N N . GLY A 1 560 ? -22.350 20.721 2.836 1.00 87.25 560 GLY A N 1
ATOM 4220 C CA . GLY A 1 560 ? -22.275 21.616 1.677 1.00 87.25 560 GLY A CA 1
ATOM 4221 C C . GLY A 1 560 ? -20.950 21.525 0.914 1.00 87.25 560 GLY A C 1
ATOM 4222 O O . GLY A 1 560 ? -20.287 20.490 0.915 1.00 87.25 560 GLY A O 1
ATOM 4223 N N . ARG A 1 561 ? -20.569 22.624 0.248 1.00 92.06 561 ARG A N 1
ATOM 4224 C CA . ARG A 1 561 ? -19.182 22.850 -0.188 1.00 92.06 561 ARG A CA 1
ATOM 4225 C C . ARG A 1 561 ? -18.387 23.303 1.030 1.00 92.06 561 ARG A C 1
ATOM 4227 O O . ARG A 1 561 ? -18.546 24.452 1.460 1.00 92.06 561 ARG A O 1
ATOM 4234 N N . PHE A 1 562 ? -17.628 22.381 1.608 1.00 96.94 562 PHE A N 1
ATOM 4235 C CA . PHE A 1 562 ? -16.791 22.660 2.764 1.00 96.94 562 PHE A CA 1
ATOM 4236 C C . PHE A 1 562 ? -15.699 23.670 2.401 1.00 96.94 562 PHE A C 1
ATOM 4238 O O . PHE A 1 562 ? -15.206 23.689 1.278 1.00 96.94 562 PHE A O 1
ATOM 4245 N N . ASP A 1 563 ? -15.389 24.542 3.352 1.00 97.44 563 ASP A N 1
ATOM 4246 C CA . ASP A 1 563 ? -14.315 25.523 3.260 1.00 97.44 563 ASP A CA 1
ATOM 4247 C C . ASP A 1 563 ? -13.704 25.611 4.656 1.00 97.44 563 ASP A C 1
ATOM 4249 O O . ASP A 1 563 ? -14.373 26.027 5.610 1.00 97.44 563 ASP A O 1
ATOM 4253 N N . ASN A 1 564 ? -12.462 25.153 4.765 1.00 97.12 564 ASN A N 1
ATOM 4254 C CA . ASN A 1 564 ? -11.720 25.019 6.009 1.00 97.12 564 ASN A CA 1
ATOM 4255 C C . ASN A 1 564 ? -11.620 26.358 6.773 1.00 97.12 564 ASN A C 1
ATOM 4257 O O . ASN A 1 564 ? -11.956 26.429 7.960 1.00 97.12 564 ASN A O 1
ATOM 4261 N N . VAL A 1 565 ? -11.236 27.440 6.087 1.00 96.94 565 VAL A N 1
ATOM 4262 C CA . VAL A 1 565 ? -11.033 28.771 6.689 1.00 96.94 565 VAL A CA 1
ATOM 4263 C C . VAL A 1 565 ? -12.363 29.378 7.120 1.00 96.94 565 VAL A C 1
ATOM 4265 O O . VAL A 1 565 ? -12.491 29.922 8.222 1.00 96.94 565 VAL A O 1
ATOM 4268 N N . ARG A 1 566 ? -13.391 29.270 6.274 1.00 97.12 566 ARG A N 1
ATOM 4269 C CA . ARG A 1 566 ? -14.734 29.762 6.583 1.00 97.12 566 ARG A CA 1
ATOM 4270 C C . ARG A 1 566 ? -15.334 29.019 7.771 1.00 97.12 566 ARG A C 1
ATOM 4272 O O . ARG A 1 566 ? -15.954 29.674 8.607 1.00 97.12 566 ARG A O 1
ATOM 4279 N N . ALA A 1 567 ? -15.154 27.699 7.849 1.00 97.12 567 ALA A N 1
ATOM 4280 C CA . ALA A 1 567 ? -15.656 26.888 8.953 1.00 97.12 567 ALA A CA 1
ATOM 4281 C C . ALA A 1 567 ? -15.038 27.323 10.291 1.00 97.12 567 ALA A C 1
ATOM 4283 O O . ALA A 1 567 ? -15.782 27.594 11.233 1.00 97.12 567 ALA A O 1
ATOM 4284 N N . ARG A 1 568 ? -13.712 27.516 10.346 1.00 96.56 568 ARG A N 1
ATOM 4285 C CA . ARG A 1 568 ? -13.018 28.053 11.532 1.00 96.56 568 ARG A CA 1
ATOM 4286 C C . ARG A 1 568 ? -13.514 29.438 11.926 1.00 96.56 568 ARG A C 1
ATOM 4288 O O . ARG A 1 568 ? -13.898 29.666 13.068 1.00 96.56 568 ARG A O 1
ATOM 4295 N N . ARG A 1 569 ? -13.601 30.363 10.962 1.00 96.62 569 ARG A N 1
ATOM 4296 C CA . ARG A 1 569 ? -14.081 31.737 11.209 1.00 96.62 569 ARG A CA 1
ATOM 4297 C C . ARG A 1 569 ? -15.501 31.779 11.787 1.00 96.62 569 ARG A C 1
ATOM 4299 O O . ARG A 1 569 ? -15.852 32.728 12.479 1.00 96.62 569 ARG A O 1
ATOM 4306 N N . GLN A 1 570 ? -16.332 30.791 11.462 1.00 95.94 570 GLN A N 1
ATOM 4307 C CA . GLN A 1 570 ? -17.717 30.693 11.926 1.00 95.94 570 GLN A CA 1
ATOM 4308 C C . GLN A 1 570 ? -17.874 29.886 13.226 1.00 95.94 570 GLN A C 1
ATOM 4310 O O . GLN A 1 570 ? -19.008 29.704 13.663 1.00 95.94 570 GLN A O 1
ATOM 4315 N N . GLY A 1 571 ? -16.787 29.381 13.824 1.00 94.06 571 GLY A N 1
ATOM 4316 C CA . GLY A 1 571 ? -16.856 28.450 14.960 1.00 94.06 571 GLY A CA 1
ATOM 4317 C C . GLY A 1 571 ? -17.498 27.104 14.596 1.00 94.06 571 GLY A C 1
ATOM 4318 O O . GLY A 1 571 ? -17.996 26.386 15.454 1.00 94.06 571 GLY A O 1
ATOM 4319 N N . ALA A 1 572 ? -17.552 26.774 13.302 1.00 95.44 572 ALA A N 1
ATOM 4320 C CA . ALA A 1 572 ? -18.070 25.505 12.803 1.00 95.44 572 ALA A CA 1
ATOM 4321 C C . ALA A 1 572 ? -16.982 24.424 12.726 1.00 95.44 572 ALA A C 1
ATOM 4323 O O . ALA A 1 572 ? -17.311 23.266 12.488 1.00 95.44 572 ALA A O 1
ATOM 4324 N N . LEU A 1 573 ? -15.711 24.787 12.900 1.00 96.62 573 LEU A N 1
ATOM 4325 C CA . LEU A 1 573 ? -14.591 23.871 13.079 1.00 96.62 573 LEU A CA 1
ATOM 4326 C C . LEU A 1 573 ? -13.666 24.453 14.146 1.00 96.62 573 LEU A C 1
ATOM 4328 O O . LEU A 1 573 ? -13.243 25.602 14.026 1.00 96.62 573 LEU A O 1
ATOM 4332 N N . GLU A 1 574 ? -13.385 23.655 15.167 1.00 95.44 574 GLU A N 1
ATOM 4333 C CA . GLU A 1 574 ? -12.480 23.965 16.271 1.00 95.44 574 GLU A CA 1
ATOM 4334 C C . GLU A 1 574 ? -11.533 22.781 16.486 1.00 95.44 574 GLU A C 1
ATOM 4336 O O . GLU A 1 574 ? -11.914 21.622 16.294 1.00 95.44 574 GLU A O 1
ATOM 4341 N N . GLU A 1 575 ? -10.305 23.053 16.910 1.00 94.25 575 GLU A N 1
ATOM 4342 C CA . GLU A 1 575 ? -9.288 22.034 17.130 1.00 94.25 575 GLU A CA 1
ATOM 4343 C C . GLU A 1 575 ? -8.491 22.279 18.410 1.00 94.25 575 GLU A C 1
ATOM 4345 O O . GLU A 1 575 ? -8.267 23.414 18.832 1.00 94.25 575 GLU A O 1
ATOM 4350 N N . ILE A 1 576 ? -8.024 21.188 19.009 1.00 94.69 576 ILE A N 1
ATOM 4351 C CA . ILE A 1 576 ? -7.154 21.200 20.181 1.00 94.69 576 ILE A CA 1
ATOM 4352 C C . ILE A 1 576 ? -5.931 20.346 19.869 1.00 94.69 576 ILE A C 1
ATOM 4354 O O . ILE A 1 576 ? -6.065 19.193 19.454 1.00 94.69 576 ILE A O 1
ATOM 4358 N N . TYR A 1 577 ? -4.741 20.903 20.094 1.00 95.06 577 TYR A N 1
ATOM 4359 C CA . TYR A 1 577 ? -3.498 20.139 20.036 1.00 95.06 577 TYR A CA 1
ATOM 4360 C C . TYR A 1 577 ? -3.434 19.136 21.186 1.00 95.06 577 TYR A C 1
ATOM 4362 O O . TYR A 1 577 ? -3.642 19.483 22.352 1.00 95.06 577 TYR A O 1
ATOM 4370 N N . ALA A 1 578 ? -3.155 17.881 20.847 1.00 94.69 578 ALA A N 1
ATOM 4371 C CA . ALA A 1 578 ? -3.067 16.804 21.819 1.00 94.69 578 ALA A CA 1
ATOM 4372 C C . ALA A 1 578 ? -1.695 16.764 22.505 1.00 94.69 578 ALA A C 1
ATOM 4374 O O . ALA A 1 578 ? -1.641 16.490 23.702 1.00 94.69 578 ALA A O 1
ATOM 4375 N N . GLY A 1 579 ? -0.600 17.032 21.797 1.00 93.69 579 GLY A N 1
ATOM 4376 C CA . GLY A 1 579 ? 0.763 17.077 22.327 1.00 93.69 579 GLY A CA 1
ATOM 4377 C C . GLY A 1 579 ? 1.212 18.444 22.826 1.00 93.69 579 GLY A C 1
ATOM 4378 O O . GLY A 1 579 ? 0.445 19.406 22.861 1.00 93.69 579 GLY A O 1
ATOM 4379 N N . GLU A 1 580 ? 2.470 18.500 23.262 1.00 90.56 580 GLU A N 1
ATOM 4380 C CA . GLU A 1 580 ? 3.091 19.724 23.786 1.00 90.56 580 GLU A CA 1
ATOM 4381 C C . GLU A 1 580 ? 3.556 20.642 22.649 1.00 90.56 580 GLU A C 1
ATOM 4383 O O . GLU A 1 580 ? 3.317 21.848 22.684 1.00 90.56 580 GLU A O 1
ATOM 4388 N N . ASP A 1 581 ? 4.207 20.066 21.637 1.00 93.88 581 ASP A N 1
ATOM 4389 C CA . ASP A 1 581 ? 4.723 20.765 20.461 1.00 93.88 581 ASP A CA 1
ATOM 4390 C C . ASP A 1 581 ? 4.896 19.799 19.272 1.00 93.88 581 ASP A C 1
ATOM 4392 O O . ASP A 1 581 ? 4.457 18.650 19.316 1.00 93.88 581 ASP A O 1
ATOM 4396 N N . VAL A 1 582 ? 5.499 20.284 18.181 1.00 93.81 582 VAL A N 1
ATOM 4397 C CA . VAL A 1 582 ? 5.701 19.512 16.946 1.00 93.81 582 VAL A CA 1
ATOM 4398 C C . VAL A 1 582 ? 6.672 18.334 17.103 1.00 93.81 582 VAL A C 1
ATOM 4400 O O . VAL A 1 582 ? 6.482 17.339 16.419 1.00 93.81 582 VAL A O 1
ATOM 4403 N N . LEU A 1 583 ? 7.662 18.397 17.999 1.00 94.94 583 LEU A N 1
ATOM 4404 C CA . LEU A 1 583 ? 8.628 17.313 18.260 1.00 94.94 583 LEU A CA 1
ATOM 4405 C C . LEU A 1 583 ? 8.186 16.394 19.410 1.00 94.94 583 LEU A C 1
ATOM 4407 O O . LEU A 1 583 ? 8.728 15.306 19.599 1.00 94.94 583 LEU A O 1
ATOM 4411 N N . ARG A 1 584 ? 7.188 16.817 20.192 1.00 95.12 584 ARG A N 1
ATOM 4412 C CA . ARG A 1 584 ? 6.566 16.042 21.275 1.00 95.12 584 ARG A CA 1
ATOM 4413 C C . ARG A 1 584 ? 5.049 15.901 21.076 1.00 95.12 584 ARG A C 1
ATOM 4415 O O . ARG A 1 584 ? 4.277 16.289 21.967 1.00 95.12 584 ARG A O 1
ATOM 4422 N N . PRO A 1 585 ? 4.593 15.350 19.934 1.00 97.00 585 PRO A N 1
ATOM 4423 C CA . PRO A 1 585 ? 3.178 15.099 19.713 1.00 97.00 585 PRO A CA 1
ATOM 4424 C C . PRO A 1 585 ? 2.680 13.948 20.594 1.00 97.00 585 PRO A C 1
ATOM 4426 O O . PRO A 1 585 ? 3.436 13.059 20.988 1.00 97.00 585 PRO A O 1
ATOM 4429 N N . SER A 1 586 ? 1.379 13.930 20.881 1.00 96.50 586 SER A N 1
ATOM 4430 C CA . SER A 1 586 ? 0.748 12.818 21.603 1.00 96.50 586 SER A CA 1
ATOM 4431 C C . SER A 1 586 ? 0.189 11.748 20.662 1.00 96.50 586 SER A C 1
ATOM 4433 O O . SER A 1 586 ? 0.238 10.560 20.982 1.00 96.50 586 SER A O 1
ATOM 4435 N N . GLY A 1 587 ? -0.303 12.144 19.488 1.00 97.06 587 GLY A N 1
ATOM 4436 C CA . GLY A 1 587 ? -0.851 11.255 18.467 1.00 97.06 587 GLY A CA 1
ATOM 4437 C C . GLY A 1 587 ? -2.241 10.733 18.830 1.00 97.06 587 GLY A C 1
ATOM 4438 O O . GLY A 1 587 ? -2.373 9.558 19.164 1.00 97.06 587 GLY A O 1
ATOM 4439 N N . PRO A 1 588 ? -3.293 11.566 18.822 1.00 97.81 588 PRO A N 1
ATOM 4440 C CA . PRO A 1 588 ? -4.646 11.127 19.142 1.00 97.81 588 PRO A CA 1
ATOM 4441 C C . PRO A 1 588 ? -5.134 10.129 18.077 1.00 97.81 588 PRO A C 1
ATOM 4443 O O . PRO A 1 588 ? -5.058 10.409 16.883 1.00 97.81 588 PRO A O 1
ATOM 4446 N N . VAL A 1 589 ? -5.619 8.956 18.498 1.00 97.31 589 VAL A N 1
ATOM 4447 C CA . VAL A 1 589 ? -5.940 7.838 17.578 1.00 97.31 589 VAL A CA 1
ATOM 4448 C C . VAL A 1 589 ? -7.338 7.245 17.766 1.00 97.31 589 VAL A C 1
ATOM 4450 O O . VAL A 1 589 ? -7.888 6.647 16.849 1.00 97.31 589 VAL A O 1
ATOM 4453 N N . GLY A 1 590 ? -7.940 7.422 18.941 1.00 97.50 590 GLY A N 1
ATOM 4454 C CA . GLY A 1 590 ? -9.280 6.926 19.236 1.00 97.50 590 GLY A CA 1
ATOM 4455 C C . GLY A 1 590 ? -9.946 7.755 20.319 1.00 97.50 590 GLY A C 1
ATOM 4456 O O . GLY A 1 590 ? -9.256 8.318 21.168 1.00 97.50 590 GLY A O 1
ATOM 4457 N N . LEU A 1 591 ? -11.276 7.837 20.304 1.00 97.56 591 LEU A N 1
ATOM 4458 C CA . LEU A 1 591 ? -12.016 8.646 21.267 1.00 97.56 591 LEU A CA 1
ATOM 4459 C C . LEU A 1 591 ? -13.375 8.056 21.658 1.00 97.56 591 LEU A C 1
ATOM 4461 O O . LEU A 1 591 ? -13.961 7.274 20.912 1.00 97.56 591 LEU A O 1
ATOM 4465 N N . ALA A 1 592 ? -13.889 8.482 22.811 1.00 97.06 592 ALA A N 1
ATOM 4466 C CA . ALA A 1 592 ? -15.258 8.240 23.254 1.00 97.06 592 ALA A CA 1
ATOM 4467 C C . ALA A 1 592 ? -15.816 9.472 23.982 1.00 97.06 592 ALA A C 1
ATOM 4469 O O . ALA A 1 592 ? -15.106 10.123 24.749 1.00 97.06 592 ALA A O 1
ATOM 4470 N N . LEU A 1 593 ? -17.094 9.776 23.756 1.00 95.31 593 LEU A N 1
ATOM 4471 C CA . LEU A 1 593 ? -17.807 10.882 24.398 1.00 95.31 593 LEU A CA 1
ATOM 4472 C C . LEU A 1 593 ? -18.652 10.357 25.568 1.00 95.31 593 LEU A C 1
ATOM 4474 O O . LEU A 1 593 ? -19.422 9.414 25.396 1.00 95.31 593 LEU A O 1
ATOM 4478 N N . ASP A 1 594 ? -18.550 10.988 26.739 1.00 93.69 594 ASP A N 1
ATOM 4479 C CA . ASP A 1 594 ? -19.507 10.837 27.840 1.00 93.69 594 ASP A CA 1
ATOM 4480 C C . ASP A 1 594 ? -20.419 12.062 27.910 1.00 93.69 594 ASP A C 1
ATOM 4482 O O . ASP A 1 594 ? -20.106 13.060 28.561 1.00 93.69 594 ASP A O 1
ATOM 4486 N N . SER A 1 595 ? -21.578 11.977 27.260 1.00 85.44 595 SER A N 1
ATOM 4487 C CA . SER A 1 595 ? -22.542 13.082 27.179 1.00 85.44 595 SER A CA 1
ATOM 4488 C C . SER A 1 595 ? -23.101 13.516 28.538 1.00 85.44 595 SER A C 1
ATOM 4490 O O . SER A 1 595 ? -23.583 14.632 28.666 1.00 85.44 595 SER A O 1
ATOM 4492 N N . ARG A 1 596 ? -23.027 12.673 29.580 1.00 84.50 596 ARG A N 1
ATOM 4493 C CA . ARG A 1 596 ? -23.539 13.016 30.922 1.00 84.50 596 ARG A CA 1
ATOM 4494 C C . ARG A 1 596 ? -22.612 13.934 31.702 1.00 84.50 596 ARG A C 1
ATOM 4496 O O . ARG A 1 596 ? -23.081 14.665 32.570 1.00 84.50 596 ARG A O 1
ATOM 4503 N N . SER A 1 597 ? -21.309 13.809 31.469 1.00 85.00 597 SER A N 1
ATOM 4504 C CA . SER A 1 597 ? -20.292 14.626 32.127 1.00 85.00 597 SER A CA 1
ATOM 4505 C C . SER A 1 597 ? -19.668 15.659 31.194 1.00 85.00 597 SER A C 1
ATOM 4507 O O . SER A 1 597 ? -18.776 16.374 31.641 1.00 85.00 597 SER A O 1
ATOM 4509 N N . GLU A 1 598 ? -20.142 15.729 29.942 1.00 87.62 598 GLU A N 1
ATOM 4510 C CA . GLU A 1 598 ? -19.635 16.604 28.876 1.00 87.62 598 GLU A CA 1
ATOM 4511 C C . GLU A 1 598 ? -18.118 16.438 28.690 1.00 87.62 598 GLU A C 1
ATOM 4513 O O . GLU A 1 598 ? -17.365 17.394 28.536 1.00 87.62 598 GLU A O 1
ATOM 4518 N N . ARG A 1 599 ? -17.652 15.181 28.725 1.00 92.00 599 ARG A N 1
ATOM 4519 C CA . ARG A 1 599 ? -16.228 14.834 28.608 1.00 92.00 599 ARG A CA 1
ATOM 4520 C C . ARG A 1 599 ? -15.935 14.013 27.375 1.00 92.00 599 ARG A C 1
ATOM 4522 O O . ARG A 1 599 ? -16.624 13.036 27.084 1.00 92.00 599 ARG A O 1
ATOM 4529 N N . LEU A 1 600 ? -14.838 14.358 26.717 1.00 95.25 600 LEU A N 1
ATOM 4530 C CA . LEU A 1 600 ? -14.251 13.590 25.634 1.00 95.25 600 LEU A CA 1
ATOM 4531 C C . LEU A 1 600 ? -12.998 12.869 26.138 1.00 95.25 600 LEU A C 1
ATOM 4533 O O . LEU A 1 600 ? -12.064 13.492 26.639 1.00 95.25 600 LEU A O 1
ATOM 4537 N N . TYR A 1 601 ? -12.978 11.550 25.996 1.00 97.38 601 TYR A N 1
ATOM 4538 C CA . TYR A 1 601 ? -11.855 10.693 26.360 1.00 97.38 601 TYR A CA 1
ATOM 4539 C C . TYR A 1 601 ? -11.099 10.296 25.104 1.00 97.38 601 TYR A C 1
ATOM 4541 O O . TYR A 1 601 ? -11.691 9.689 24.216 1.00 97.38 601 TYR A O 1
ATOM 4549 N N . VAL A 1 602 ? -9.808 10.612 25.021 1.00 97.94 602 VAL A N 1
ATOM 4550 C CA . VAL A 1 602 ? -9.003 10.404 23.809 1.00 97.94 602 VAL A CA 1
ATOM 4551 C C . VAL A 1 602 ? -7.776 9.559 24.126 1.00 97.94 602 VAL A C 1
ATOM 4553 O O . VAL A 1 602 ? -6.957 9.928 24.965 1.00 97.94 602 VAL A O 1
ATOM 4556 N N . LYS A 1 603 ? -7.631 8.423 23.440 1.00 98.25 603 LYS A N 1
ATOM 4557 C CA . LYS A 1 603 ? -6.426 7.589 23.475 1.00 98.25 603 LYS A CA 1
ATOM 4558 C C . LYS A 1 603 ? -5.355 8.193 22.577 1.00 98.25 603 LYS A C 1
ATOM 4560 O O . LYS A 1 603 ? -5.634 8.552 21.430 1.00 98.25 603 LYS A O 1
ATOM 4565 N N . THR A 1 604 ? -4.122 8.215 23.071 1.00 97.94 604 THR A N 1
ATOM 4566 C CA . THR A 1 604 ? -2.949 8.644 22.303 1.00 97.94 604 THR A CA 1
ATOM 4567 C C . THR A 1 604 ? -2.059 7.453 21.925 1.00 97.94 604 THR A C 1
ATOM 4569 O O . THR A 1 604 ? -1.887 6.519 22.715 1.00 97.94 604 THR A O 1
ATOM 4572 N N . HIS A 1 605 ? -1.519 7.457 20.705 1.00 96.25 605 HIS A N 1
ATOM 4573 C CA . HIS A 1 605 ? -0.675 6.399 20.140 1.00 96.25 605 HIS A CA 1
ATOM 4574 C C . HIS A 1 605 ? 0.802 6.593 20.487 1.00 96.25 605 HIS A C 1
ATOM 4576 O O . HIS A 1 605 ? 1.489 5.622 20.780 1.00 96.25 605 HIS A O 1
ATOM 4582 N N . PHE A 1 606 ? 1.297 7.837 20.511 1.00 95.81 606 PHE A N 1
ATOM 4583 C CA . PHE A 1 606 ? 2.727 8.103 20.719 1.00 95.81 606 PHE A CA 1
ATOM 4584 C C . PHE A 1 606 ? 3.098 8.138 22.203 1.00 95.81 606 PHE A C 1
ATOM 4586 O O . PHE A 1 606 ? 4.090 7.537 22.609 1.00 95.81 606 PHE A O 1
ATOM 4593 N N . THR A 1 607 ? 2.288 8.806 23.032 1.00 95.56 607 THR A N 1
ATOM 4594 C CA . THR A 1 607 ? 2.575 8.968 24.471 1.00 95.56 607 THR A CA 1
ATOM 4595 C C . THR A 1 607 ? 1.991 7.861 25.353 1.00 95.56 607 THR A C 1
ATOM 4597 O O . THR A 1 607 ? 2.349 7.762 26.526 1.00 95.56 607 THR A O 1
ATOM 4600 N N . ASN A 1 608 ? 1.130 7.001 24.799 1.00 96.44 608 ASN A N 1
ATOM 4601 C CA . ASN A 1 608 ? 0.374 5.974 25.519 1.00 96.44 608 ASN A CA 1
ATOM 4602 C C . ASN A 1 608 ? -0.430 6.519 26.720 1.00 96.44 608 ASN A C 1
ATOM 4604 O O . ASN A 1 608 ? -0.323 6.042 27.851 1.00 96.44 608 ASN A O 1
ATOM 4608 N N . GLU A 1 609 ? -1.263 7.522 26.458 1.00 96.56 609 GLU A N 1
ATOM 4609 C CA . GLU A 1 609 ? -2.047 8.244 27.461 1.00 96.56 609 GLU A CA 1
ATOM 4610 C C . GLU A 1 609 ? -3.548 8.158 27.169 1.00 96.56 609 GLU A C 1
ATOM 4612 O O . GLU A 1 609 ? -3.975 7.812 26.058 1.00 96.56 609 GLU A O 1
ATOM 4617 N N . LEU A 1 610 ? -4.342 8.508 28.180 1.00 97.69 610 LEU A N 1
ATOM 4618 C CA . LEU A 1 610 ? -5.716 8.964 28.025 1.00 97.69 610 LEU A CA 1
ATOM 4619 C C . LEU A 1 610 ? -5.785 10.465 28.322 1.00 97.69 610 LEU A C 1
ATOM 4621 O O . LEU A 1 610 ? -5.496 10.894 29.441 1.00 97.69 610 LEU A O 1
ATOM 4625 N N . LEU A 1 611 ? -6.207 11.247 27.334 1.00 96.25 611 LEU A N 1
ATOM 4626 C CA . LEU A 1 611 ? -6.540 12.659 27.495 1.00 96.25 611 LEU A CA 1
ATOM 4627 C C . LEU A 1 611 ? -8.018 12.799 27.844 1.00 96.25 611 LEU A C 1
ATOM 4629 O O . LEU A 1 611 ? -8.865 12.090 27.296 1.00 96.25 611 LEU A O 1
ATOM 4633 N N . VAL A 1 612 ? -8.319 13.740 28.729 1.00 95.19 612 VAL A N 1
ATOM 4634 C CA . VAL A 1 612 ? -9.684 14.114 29.100 1.00 95.19 612 VAL A CA 1
ATOM 4635 C C . VAL A 1 612 ? -9.884 15.556 28.672 1.00 95.19 612 VAL A C 1
ATOM 4637 O O . VAL A 1 612 ? -9.183 16.437 29.162 1.00 95.19 612 VAL A O 1
ATOM 4640 N N . LEU A 1 613 ? -10.806 15.795 27.750 1.00 93.00 613 LEU A N 1
ATOM 4641 C CA . LEU A 1 613 ? -11.120 17.118 27.225 1.00 93.00 613 LEU A CA 1
ATOM 4642 C C . LEU A 1 613 ? -12.561 17.479 27.575 1.00 93.00 613 LEU A C 1
ATOM 4644 O O . LEU A 1 613 ? -13.401 16.601 27.792 1.00 93.00 613 LEU A O 1
ATOM 4648 N N . ASP A 1 614 ? -12.832 18.775 27.614 1.00 88.81 614 ASP A N 1
ATOM 4649 C CA . ASP A 1 614 ? -14.191 19.297 27.677 1.00 88.81 614 ASP A CA 1
ATOM 4650 C C . ASP A 1 614 ? -14.856 19.158 26.296 1.00 88.81 614 ASP A C 1
ATOM 4652 O O . ASP A 1 614 ? -14.279 19.535 25.272 1.00 88.81 614 ASP A O 1
ATOM 4656 N N . ALA A 1 615 ? -16.061 18.591 26.249 1.00 85.06 615 ALA A N 1
ATOM 4657 C CA . ALA A 1 615 ? -16.793 18.396 25.003 1.00 85.06 615 ALA A CA 1
ATOM 4658 C C . ALA A 1 615 ? -17.262 19.720 24.369 1.00 85.06 615 ALA A C 1
ATOM 4660 O O . ALA A 1 615 ? -17.457 19.765 23.151 1.00 85.06 615 ALA A O 1
ATOM 4661 N N . ASP A 1 616 ? -17.383 20.805 25.136 1.00 78.62 616 ASP A N 1
ATOM 4662 C CA . ASP A 1 616 ? -17.838 22.111 24.638 1.00 78.62 616 ASP A CA 1
ATOM 4663 C C . ASP A 1 616 ? -16.734 22.943 23.959 1.00 78.62 616 ASP A C 1
ATOM 4665 O O . ASP A 1 616 ? -16.936 24.115 23.637 1.00 78.62 616 ASP A O 1
ATOM 4669 N N . GLY A 1 617 ? -15.570 22.340 23.692 1.00 65.50 617 GLY A N 1
ATOM 4670 C CA . GLY A 1 617 ? -14.423 23.013 23.071 1.00 65.50 617 GLY A CA 1
ATOM 4671 C C . GLY A 1 617 ? -13.439 23.609 24.084 1.00 65.50 617 GLY A C 1
ATOM 4672 O O . GLY A 1 617 ? -12.557 24.383 23.713 1.00 65.50 617 GLY A O 1
ATOM 4673 N N . GLY A 1 618 ? -13.565 23.254 25.366 1.00 64.94 618 GLY A N 1
ATOM 4674 C CA . GLY A 1 618 ? -12.557 23.561 26.381 1.00 64.94 618 GLY A CA 1
ATOM 4675 C C . GLY A 1 618 ? -11.277 22.731 26.202 1.00 64.94 618 GLY A C 1
ATOM 4676 O O . GLY A 1 618 ? -11.268 21.685 25.559 1.00 64.94 618 GLY A O 1
ATOM 4677 N N . GLY A 1 619 ? -10.167 23.214 26.766 1.00 81.06 619 GLY A N 1
ATOM 4678 C CA . GLY A 1 619 ? -8.856 22.564 26.656 1.00 81.06 619 GLY A CA 1
ATOM 4679 C C . GLY A 1 619 ? -8.749 21.215 27.385 1.00 81.06 619 GLY A C 1
ATOM 4680 O O . GLY A 1 619 ? -9.713 20.675 27.926 1.00 81.06 619 GLY A O 1
ATOM 4681 N N . VAL A 1 620 ? -7.535 20.666 27.426 1.00 90.00 620 VAL A N 1
ATOM 4682 C CA . VAL A 1 620 ? -7.249 19.412 28.140 1.00 90.00 620 VAL A CA 1
ATOM 4683 C C . VAL A 1 620 ? -7.452 19.604 29.650 1.00 90.00 620 VAL A C 1
ATOM 4685 O O . VAL A 1 620 ? -6.776 20.422 30.270 1.00 90.00 620 VAL A O 1
ATOM 4688 N N . ILE A 1 621 ? -8.371 18.832 30.234 1.00 90.69 621 ILE A N 1
ATOM 4689 C CA . ILE A 1 621 ? -8.705 18.817 31.666 1.00 90.69 621 ILE A CA 1
ATOM 4690 C C . ILE A 1 621 ? -7.686 17.981 32.444 1.00 90.69 621 ILE A C 1
ATOM 4692 O O . ILE A 1 621 ? -7.255 18.379 33.524 1.00 90.69 621 ILE A O 1
ATOM 4696 N N . ASP A 1 622 ? -7.340 16.803 31.923 1.00 92.94 622 ASP A N 1
ATOM 4697 C CA . ASP A 1 622 ? -6.496 15.831 32.619 1.00 92.94 622 ASP A CA 1
ATOM 4698 C C . ASP A 1 622 ? -5.758 14.914 31.632 1.00 92.94 622 ASP A C 1
ATOM 4700 O O . ASP A 1 622 ? -6.186 14.734 30.485 1.00 92.94 622 ASP A O 1
ATOM 4704 N N . ARG A 1 623 ? -4.653 14.321 32.091 1.00 94.50 623 ARG A N 1
ATOM 4705 C CA . ARG A 1 623 ? -3.837 13.361 31.338 1.00 94.50 623 ARG A CA 1
ATOM 4706 C C . ARG A 1 623 ? -3.457 12.187 32.226 1.00 94.50 623 ARG A C 1
ATOM 4708 O O . ARG A 1 623 ? -2.758 12.354 33.223 1.00 94.50 623 ARG A O 1
ATOM 4715 N N . VAL A 1 624 ? -3.844 10.984 31.817 1.00 96.31 624 VAL A N 1
ATOM 4716 C CA . VAL A 1 624 ? -3.491 9.749 32.524 1.00 96.31 624 VAL A CA 1
ATOM 4717 C C . VAL A 1 624 ? -2.499 8.950 31.689 1.00 96.31 624 VAL A C 1
ATOM 4719 O O . VAL A 1 624 ? -2.841 8.455 30.617 1.00 96.31 624 VAL A O 1
ATOM 4722 N N . ARG A 1 625 ? -1.266 8.815 32.185 1.00 95.69 625 ARG A N 1
ATOM 4723 C CA . ARG A 1 625 ? -0.222 7.974 31.581 1.00 95.69 625 ARG A CA 1
ATOM 4724 C C . ARG A 1 625 ? -0.399 6.520 31.984 1.00 95.69 625 ARG A C 1
ATOM 4726 O O . ARG A 1 625 ? -0.552 6.228 33.170 1.00 95.69 625 ARG A O 1
ATOM 4733 N N . PHE A 1 626 ? -0.314 5.618 31.013 1.00 96.44 626 PHE A N 1
ATOM 4734 C CA . PHE A 1 626 ? -0.328 4.183 31.271 1.00 96.44 626 PHE A CA 1
ATOM 4735 C C . PHE A 1 626 ? 1.084 3.605 31.342 1.00 96.44 626 PHE A C 1
ATOM 4737 O O . PHE A 1 626 ? 2.048 4.191 30.845 1.00 96.44 626 PHE A O 1
ATOM 4744 N N . HIS A 1 627 ? 1.209 2.426 31.953 1.00 95.25 627 HIS A N 1
ATOM 4745 C CA . HIS A 1 627 ? 2.456 1.674 31.883 1.00 95.25 627 HIS A CA 1
ATOM 4746 C C . HIS A 1 627 ? 2.756 1.301 30.424 1.00 95.25 627 HIS A C 1
ATOM 4748 O O . HIS A 1 627 ? 1.860 0.885 29.689 1.00 95.25 627 HIS A O 1
ATOM 4754 N N . SER A 1 628 ? 4.014 1.451 30.013 1.00 93.31 628 SER A N 1
ATOM 4755 C CA . SER A 1 628 ? 4.495 1.055 28.693 1.00 93.31 628 SER A CA 1
ATOM 4756 C C . SER A 1 628 ? 5.795 0.265 28.853 1.00 93.31 628 SER A C 1
ATOM 4758 O O . SER A 1 628 ? 6.730 0.794 29.463 1.00 93.31 628 SER A O 1
ATOM 4760 N N . PRO A 1 629 ? 5.873 -0.965 28.313 1.00 91.44 629 PRO A N 1
ATOM 4761 C CA . PRO A 1 629 ? 7.115 -1.732 28.260 1.00 91.44 629 PRO A CA 1
ATOM 4762 C C . PRO A 1 629 ? 8.040 -1.278 27.116 1.00 91.44 629 PRO A C 1
ATOM 4764 O O . PRO A 1 629 ? 9.102 -1.859 26.920 1.00 91.44 629 PRO A O 1
ATOM 4767 N N . GLU A 1 630 ? 7.653 -0.264 26.335 1.00 88.94 630 GLU A N 1
ATOM 4768 C CA . GLU A 1 630 ? 8.403 0.126 25.144 1.00 88.94 630 GLU A CA 1
ATOM 4769 C C . GLU A 1 630 ? 9.718 0.847 25.486 1.00 88.94 630 GLU A C 1
ATOM 4771 O O . GLU A 1 630 ? 9.734 1.801 26.283 1.00 88.94 630 GLU A O 1
ATOM 4776 N N . PRO A 1 631 ? 10.832 0.473 24.835 1.00 84.69 631 PRO A N 1
ATOM 4777 C CA . PRO A 1 631 ? 12.106 1.149 25.012 1.00 84.69 631 PRO A CA 1
ATOM 4778 C C . PRO A 1 631 ? 12.033 2.608 24.532 1.00 84.69 631 PRO A C 1
ATOM 4780 O O . PRO A 1 631 ? 11.202 2.971 23.690 1.00 84.69 631 PRO A O 1
ATOM 4783 N N . PRO A 1 632 ? 12.939 3.476 25.011 1.00 83.75 632 PRO A N 1
ATOM 4784 C CA . PRO A 1 632 ? 13.084 4.825 24.474 1.00 83.75 632 PRO A CA 1
ATOM 4785 C C . PRO A 1 632 ? 13.339 4.873 22.956 1.00 83.75 632 PRO A C 1
ATOM 4787 O O . PRO A 1 632 ? 12.856 5.800 22.311 1.00 83.75 632 PRO A O 1
ATOM 4790 N N . SER A 1 633 ? 14.042 3.885 22.382 1.00 80.12 633 SER A N 1
ATOM 4791 C CA . SER A 1 633 ? 14.344 3.816 20.940 1.00 80.12 633 SER A CA 1
ATOM 4792 C C . SER A 1 633 ? 13.087 3.750 20.065 1.00 80.12 633 SER A C 1
ATOM 4794 O O . SER A 1 633 ? 13.049 4.369 19.011 1.00 80.12 633 SER A O 1
ATOM 4796 N N . ILE A 1 634 ? 12.024 3.094 20.538 1.00 86.62 634 ILE A N 1
ATOM 4797 C CA . ILE A 1 634 ? 10.720 3.055 19.859 1.00 86.62 634 ILE A CA 1
ATOM 4798 C C . ILE A 1 634 ? 9.952 4.360 20.093 1.00 86.62 634 ILE A C 1
ATOM 4800 O O . ILE A 1 634 ? 9.444 4.973 19.155 1.00 86.62 634 ILE A O 1
ATOM 4804 N N . ARG A 1 635 ? 9.874 4.813 21.350 1.00 89.44 635 ARG A N 1
ATOM 4805 C CA . ARG A 1 635 ? 9.033 5.961 21.728 1.00 89.44 635 ARG A CA 1
ATOM 4806 C C . ARG A 1 635 ? 9.498 7.286 21.120 1.00 89.44 635 ARG A C 1
ATOM 4808 O O . ARG A 1 635 ? 8.652 8.106 20.784 1.00 89.44 635 ARG A O 1
ATOM 4815 N N . ARG A 1 636 ? 10.812 7.497 20.967 1.00 88.62 636 ARG A N 1
ATOM 4816 C CA . ARG A 1 636 ? 11.360 8.728 20.366 1.00 88.62 636 ARG A CA 1
ATOM 4817 C C . ARG A 1 636 ? 11.079 8.815 18.862 1.00 88.62 636 ARG A C 1
ATOM 4819 O O . ARG A 1 636 ? 10.668 9.868 18.391 1.00 88.62 636 ARG A O 1
ATOM 4826 N N . GLY A 1 637 ? 11.245 7.714 18.129 1.00 91.44 637 GLY A N 1
ATOM 4827 C CA . GLY A 1 637 ? 11.133 7.690 16.666 1.00 91.44 637 GLY A CA 1
ATOM 4828 C C . GLY A 1 637 ? 9.723 7.553 16.104 1.00 91.44 637 GLY A C 1
ATOM 4829 O O . GLY A 1 637 ? 9.436 8.113 15.050 1.00 91.44 637 GLY A O 1
ATOM 4830 N N . ARG A 1 638 ? 8.823 6.847 16.811 1.00 95.94 638 ARG A N 1
ATOM 4831 C CA . ARG A 1 638 ? 7.484 6.467 16.308 1.00 95.94 638 ARG A CA 1
ATOM 4832 C C . ARG A 1 638 ? 6.729 7.616 15.651 1.00 95.94 638 ARG A C 1
ATOM 4834 O O . ARG A 1 638 ? 6.095 7.425 14.620 1.00 95.94 638 ARG A O 1
ATOM 4841 N N . HIS A 1 639 ? 6.754 8.792 16.270 1.00 96.94 639 HIS A N 1
ATOM 4842 C CA . HIS A 1 639 ? 5.950 9.918 15.819 1.00 96.94 639 HIS A CA 1
ATOM 4843 C C . HIS A 1 639 ? 6.335 10.410 14.414 1.00 96.94 639 HIS A C 1
ATOM 4845 O O . HIS A 1 639 ? 5.446 10.838 13.687 1.00 96.94 639 HIS A O 1
ATOM 4851 N N . VAL A 1 640 ? 7.606 10.301 14.003 1.00 97.56 640 VAL A N 1
ATOM 4852 C CA . VAL A 1 640 ? 8.096 10.815 12.710 1.00 97.56 640 VAL A CA 1
ATOM 4853 C C . VAL A 1 640 ? 7.377 10.152 11.532 1.00 97.56 640 VAL A C 1
ATOM 4855 O O . VAL A 1 640 ? 7.018 10.844 10.586 1.00 97.56 640 VAL A O 1
ATOM 4858 N N . LEU A 1 641 ? 7.045 8.856 11.637 1.00 97.94 641 LEU A N 1
ATOM 4859 C CA . LEU A 1 641 ? 6.245 8.130 10.639 1.00 97.94 641 LEU A CA 1
ATOM 4860 C C . LEU A 1 641 ? 4.920 8.847 10.323 1.00 97.94 641 LEU A C 1
ATOM 4862 O O . LEU A 1 641 ? 4.476 8.871 9.179 1.00 97.94 641 LEU A O 1
ATOM 4866 N N . TYR A 1 642 ? 4.283 9.430 11.338 1.00 98.06 642 TYR A N 1
ATOM 4867 C CA . TYR A 1 642 ? 2.931 9.977 11.248 1.00 98.06 642 TYR A CA 1
ATOM 4868 C C . TYR A 1 642 ? 2.891 11.510 11.233 1.00 98.06 642 TYR A C 1
ATOM 4870 O O . TYR A 1 642 ? 1.862 12.079 10.886 1.00 98.06 642 TYR A O 1
ATOM 4878 N N . ASN A 1 643 ? 3.950 12.192 11.663 1.00 97.81 643 ASN A N 1
ATOM 4879 C CA . ASN A 1 643 ? 3.911 13.613 11.992 1.00 97.81 643 ASN A CA 1
ATOM 4880 C C . ASN A 1 643 ? 3.950 14.502 10.743 1.00 97.81 643 ASN A C 1
ATOM 4882 O O . ASN A 1 643 ? 5.015 14.914 10.280 1.00 97.81 643 ASN A O 1
ATOM 4886 N N . ALA A 1 644 ? 2.772 14.844 10.230 1.00 97.38 644 ALA A N 1
ATOM 4887 C CA . ALA A 1 644 ? 2.624 15.672 9.039 1.00 97.38 644 ALA A CA 1
ATOM 4888 C C . ALA A 1 644 ? 3.118 17.107 9.261 1.00 97.38 644 ALA A C 1
ATOM 4890 O O . ALA A 1 644 ? 3.685 17.717 8.363 1.00 97.38 644 ALA A O 1
ATOM 4891 N N . ARG A 1 645 ? 2.983 17.632 10.487 1.00 95.88 645 ARG A N 1
ATOM 4892 C CA . ARG A 1 645 ? 3.452 18.983 10.844 1.00 95.88 645 ARG A CA 1
ATOM 4893 C C . ARG A 1 645 ? 4.972 19.125 10.791 1.00 95.88 645 ARG A C 1
ATOM 4895 O O . ARG A 1 645 ? 5.464 20.235 10.633 1.00 95.88 645 ARG A O 1
ATOM 4902 N N . LEU A 1 646 ? 5.686 18.019 10.990 1.00 95.69 646 LEU A N 1
ATOM 4903 C CA . LEU A 1 646 ? 7.145 17.957 10.944 1.00 95.69 646 LEU A CA 1
ATOM 4904 C C . LEU A 1 646 ? 7.662 17.624 9.544 1.00 95.69 646 LEU A C 1
ATOM 4906 O O . LEU A 1 646 ? 8.687 18.151 9.135 1.00 95.69 646 LEU A O 1
ATOM 4910 N N . THR A 1 647 ? 6.982 16.718 8.840 1.00 95.44 647 THR A N 1
ATOM 4911 C CA . THR A 1 647 ? 7.520 16.074 7.631 1.00 95.44 647 THR A CA 1
ATOM 4912 C C . THR A 1 647 ? 6.987 16.645 6.318 1.00 95.44 647 THR A C 1
ATOM 4914 O O . THR A 1 647 ? 7.484 16.249 5.270 1.00 95.44 647 THR A O 1
ATOM 4917 N N . SER A 1 648 ? 6.022 17.569 6.361 1.00 95.00 648 SER A N 1
ATOM 4918 C CA . SER A 1 648 ? 5.439 18.247 5.196 1.00 95.00 648 SER A CA 1
ATOM 4919 C C . SER A 1 648 ? 5.251 19.741 5.476 1.00 95.00 648 SER A C 1
ATOM 4921 O O . SER A 1 648 ? 4.786 20.115 6.557 1.00 95.00 648 SER A O 1
ATOM 4923 N N . SER A 1 649 ? 5.542 20.607 4.495 1.00 94.69 649 SER A N 1
ATOM 4924 C CA . SER A 1 649 ? 5.273 22.049 4.612 1.00 94.69 649 SER A CA 1
ATOM 4925 C C . SER A 1 649 ? 3.782 22.342 4.767 1.00 94.69 649 SER A C 1
ATOM 4927 O O . SER A 1 649 ? 3.414 23.144 5.625 1.00 94.69 649 SER A O 1
ATOM 4929 N N . HIS A 1 650 ? 2.922 21.631 4.035 1.00 94.88 650 HIS A N 1
ATOM 4930 C CA . HIS A 1 650 ? 1.467 21.790 4.110 1.00 94.88 650 HIS A CA 1
ATOM 4931 C C . HIS A 1 650 ? 0.867 21.229 5.405 1.00 94.88 650 HIS A C 1
ATOM 4933 O O . HIS A 1 650 ? -0.234 21.618 5.790 1.00 94.88 650 HIS A O 1
ATOM 4939 N N . GLY A 1 651 ? 1.561 20.332 6.115 1.00 95.50 651 GLY A N 1
ATOM 4940 C CA . GLY A 1 651 ? 1.091 19.764 7.384 1.00 95.50 651 GLY A CA 1
ATOM 4941 C C . GLY A 1 651 ? -0.043 18.737 7.255 1.00 95.50 651 GLY A C 1
ATOM 4942 O O . GLY A 1 651 ? -0.717 18.446 8.248 1.00 95.50 651 GLY A O 1
ATOM 4943 N N . ASP A 1 652 ? -0.293 18.210 6.054 1.00 95.12 652 ASP A N 1
ATOM 4944 C CA . ASP A 1 652 ? -1.422 17.328 5.727 1.00 95.12 652 ASP A CA 1
ATOM 4945 C C . ASP A 1 652 ? -1.033 15.893 5.319 1.00 95.12 652 ASP A C 1
ATOM 4947 O O . ASP A 1 652 ? -1.898 15.013 5.284 1.00 95.12 652 ASP A O 1
ATOM 4951 N N . SER A 1 653 ? 0.255 15.654 5.067 1.00 94.56 653 SER A N 1
ATOM 4952 C CA . SER A 1 653 ? 0.825 14.388 4.607 1.00 94.56 653 SER A CA 1
ATOM 4953 C C . SER A 1 653 ? 2.101 14.030 5.378 1.00 94.56 653 SER A C 1
ATOM 4955 O O . SER A 1 653 ? 2.790 14.891 5.918 1.00 94.56 653 SER A O 1
ATOM 4957 N N . ALA A 1 654 ? 2.383 12.732 5.483 1.00 96.81 654 ALA A N 1
ATOM 4958 C CA . ALA A 1 654 ? 3.600 12.181 6.090 1.00 96.81 654 ALA A CA 1
ATOM 4959 C C . ALA A 1 654 ? 3.921 10.802 5.489 1.00 96.81 654 ALA A C 1
ATOM 4961 O O . ALA A 1 654 ? 3.135 10.265 4.704 1.00 96.81 654 ALA A O 1
ATOM 4962 N N . CYS A 1 655 ? 4.997 10.158 5.946 1.00 97.25 655 CYS A N 1
ATOM 4963 C CA . CYS A 1 655 ? 5.382 8.801 5.537 1.00 97.25 655 CYS A CA 1
ATOM 4964 C C . CYS A 1 655 ? 4.232 7.777 5.697 1.00 97.25 655 CYS A C 1
ATOM 4966 O O . CYS A 1 655 ? 4.049 6.900 4.854 1.00 97.25 655 CYS A O 1
ATOM 4968 N N . ALA A 1 656 ? 3.406 7.923 6.742 1.00 97.12 656 ALA A N 1
ATOM 4969 C CA . ALA A 1 656 ? 2.241 7.077 7.016 1.00 97.12 656 ALA A CA 1
ATOM 4970 C C . ALA A 1 656 ? 1.105 7.186 5.983 1.00 97.12 656 ALA A C 1
ATOM 4972 O O . ALA A 1 656 ? 0.159 6.404 6.071 1.00 97.12 656 ALA A O 1
ATOM 4973 N N . SER A 1 657 ? 1.178 8.121 5.027 1.00 96.25 657 SER A N 1
ATOM 4974 C CA . SER A 1 657 ? 0.202 8.201 3.932 1.00 96.25 657 SER A CA 1
ATOM 4975 C C . SER A 1 657 ? 0.274 6.945 3.063 1.00 96.25 657 SER A C 1
ATOM 4977 O O . SER A 1 657 ? -0.759 6.342 2.797 1.00 96.25 657 SER A O 1
ATOM 4979 N N . CYS A 1 658 ? 1.491 6.505 2.718 1.00 95.69 658 CYS A N 1
ATOM 4980 C CA . CYS A 1 658 ? 1.721 5.237 2.019 1.00 95.69 658 CYS A CA 1
ATOM 4981 C C . CYS A 1 658 ? 2.035 4.101 3.010 1.00 95.69 658 CYS A C 1
ATOM 4983 O O . CYS A 1 658 ? 1.558 2.980 2.852 1.00 95.69 658 CYS A O 1
ATOM 4985 N N . HIS A 1 659 ? 2.792 4.376 4.082 1.00 95.62 659 HIS A N 1
ATOM 4986 C CA . HIS A 1 659 ? 3.194 3.371 5.075 1.00 95.62 659 HIS A CA 1
ATOM 4987 C C . HIS A 1 659 ? 2.228 3.272 6.261 1.00 95.62 659 HIS A C 1
ATOM 4989 O O . HIS A 1 659 ? 2.592 3.476 7.426 1.00 95.62 659 HIS A O 1
ATOM 4995 N N . VAL A 1 660 ? 0.967 2.969 5.956 1.00 94.56 660 VAL A N 1
ATOM 4996 C CA . VAL A 1 660 ? -0.146 2.958 6.913 1.00 94.56 660 VAL A CA 1
ATOM 4997 C C . VAL A 1 660 ? 0.154 2.017 8.093 1.00 94.56 660 VAL A C 1
ATOM 4999 O O . VAL A 1 660 ? 0.267 0.804 7.925 1.00 94.56 660 VAL A O 1
ATOM 5002 N N . PHE A 1 661 ? 0.314 2.578 9.299 1.00 94.50 661 PHE A N 1
ATOM 5003 C CA . PHE A 1 661 ? 0.738 1.861 10.519 1.00 94.50 661 PHE A CA 1
ATOM 5004 C C . PHE A 1 661 ? 2.003 0.993 10.334 1.00 94.50 661 PHE A C 1
ATOM 5006 O O . PHE A 1 661 ? 2.091 -0.151 10.796 1.00 94.50 661 PHE A O 1
ATOM 5013 N N . GLY A 1 662 ? 2.983 1.539 9.606 1.00 93.69 662 GLY A N 1
ATOM 5014 C CA . GLY A 1 662 ? 4.252 0.884 9.282 1.00 93.69 662 GLY A CA 1
ATOM 5015 C C . GLY A 1 662 ? 4.137 -0.183 8.192 1.00 93.69 662 GLY A C 1
ATOM 5016 O O . GLY A 1 662 ? 5.117 -0.868 7.918 1.00 93.69 662 GLY A O 1
ATOM 5017 N N . ASN A 1 663 ? 2.959 -0.358 7.589 1.00 91.12 663 ASN A N 1
ATOM 5018 C CA . ASN A 1 663 ? 2.737 -1.316 6.514 1.00 91.12 663 ASN A CA 1
ATOM 5019 C C . ASN A 1 663 ? 2.762 -0.625 5.137 1.00 91.12 663 ASN A C 1
ATOM 5021 O O . ASN A 1 663 ? 3.653 0.182 4.890 1.00 91.12 663 ASN A O 1
ATOM 5025 N N . PHE A 1 664 ? 1.830 -0.950 4.245 1.00 90.00 664 PHE A N 1
ATOM 5026 C CA . PHE A 1 664 ? 1.680 -0.375 2.907 1.00 90.00 664 PHE A CA 1
ATOM 5027 C C . PHE A 1 664 ? 0.207 0.001 2.667 1.00 90.00 664 PHE A C 1
ATOM 5029 O O . PHE A 1 664 ? -0.687 -0.459 3.378 1.00 90.00 664 PHE A O 1
ATOM 5036 N N . ASP A 1 665 ? -0.049 0.823 1.658 1.00 92.12 665 ASP A N 1
ATOM 5037 C CA . ASP A 1 665 ? -1.364 1.350 1.269 1.00 92.12 665 ASP A CA 1
ATOM 5038 C C . ASP A 1 665 ? -2.145 0.432 0.318 1.00 92.12 665 ASP A C 1
ATOM 5040 O O . ASP A 1 665 ? -3.357 0.573 0.189 1.00 92.12 665 ASP A O 1
ATOM 5044 N N . SER A 1 666 ? -1.481 -0.576 -0.250 1.00 88.75 666 SER A N 1
ATOM 5045 C CA . SER A 1 666 ? -2.047 -1.548 -1.193 1.00 88.75 666 SER A CA 1
ATOM 5046 C C . SER A 1 666 ? -2.339 -0.941 -2.570 1.00 88.75 666 SER A C 1
ATOM 5048 O O . SER A 1 666 ? -3.362 -1.239 -3.180 1.00 88.75 666 SER A O 1
ATOM 5050 N N . ILE A 1 667 ? -1.445 -0.087 -3.067 1.00 91.56 667 ILE A N 1
ATOM 5051 C CA . ILE A 1 667 ? -1.464 0.433 -4.441 1.00 91.56 667 ILE A CA 1
ATOM 5052 C C . ILE A 1 667 ? -0.032 0.573 -4.984 1.00 91.56 667 ILE A C 1
ATOM 5054 O O . ILE A 1 667 ? 0.949 0.396 -4.258 1.00 91.56 667 ILE A O 1
ATOM 5058 N N . SER A 1 668 ? 0.080 0.859 -6.283 1.00 93.44 668 SER A N 1
ATOM 5059 C CA . SER A 1 668 ? 1.358 1.148 -6.949 1.00 93.44 668 SER A CA 1
ATOM 5060 C C . SER A 1 668 ? 1.470 2.622 -7.302 1.00 93.44 668 SER A C 1
ATOM 5062 O O . SER A 1 668 ? 0.456 3.269 -7.571 1.00 93.44 668 SER A O 1
ATOM 5064 N N . TRP A 1 669 ? 2.702 3.127 -7.321 1.00 95.69 669 TRP A N 1
ATOM 5065 C CA . TRP A 1 669 ? 3.022 4.529 -7.568 1.00 95.69 669 TRP A CA 1
ATOM 5066 C C . TRP A 1 669 ? 4.160 4.672 -8.573 1.00 95.69 669 TRP A C 1
ATOM 5068 O O . TRP A 1 669 ? 5.170 3.985 -8.447 1.00 95.69 669 TRP A O 1
ATOM 5078 N N . ASP A 1 670 ? 4.040 5.601 -9.522 1.00 94.88 670 ASP A N 1
ATOM 5079 C CA . ASP A 1 670 ? 5.160 6.003 -10.384 1.00 94.88 670 ASP A CA 1
ATOM 5080 C C . ASP A 1 670 ? 5.879 7.222 -9.783 1.00 94.88 670 ASP A C 1
ATOM 5082 O O . ASP A 1 670 ? 5.631 8.371 -10.160 1.00 94.88 670 ASP A O 1
ATOM 5086 N N . LEU A 1 671 ? 6.743 6.948 -8.799 1.00 94.19 671 LEU A N 1
ATOM 5087 C CA . LEU A 1 671 ? 7.562 7.938 -8.083 1.00 94.19 671 LEU A CA 1
ATOM 5088 C C . LEU A 1 671 ? 8.982 8.014 -8.666 1.00 94.19 671 LEU A C 1
ATOM 5090 O O . LEU A 1 671 ? 9.977 7.999 -7.938 1.00 94.19 671 LEU A O 1
ATOM 5094 N N . GLY A 1 672 ? 9.095 8.027 -9.995 1.00 92.06 672 GLY A N 1
ATOM 5095 C CA . GLY A 1 672 ? 10.299 8.527 -10.660 1.00 92.06 672 GLY A CA 1
ATOM 5096 C C . GLY A 1 672 ? 10.508 10.013 -10.414 1.00 92.06 672 GLY A C 1
ATOM 5097 O O . GLY A 1 672 ? 9.543 10.737 -10.200 1.00 92.06 672 GLY A O 1
ATOM 5098 N N . ASP A 1 673 ? 11.761 10.456 -10.459 1.00 92.31 673 ASP A N 1
ATOM 5099 C CA . ASP A 1 673 ? 12.100 11.879 -10.432 1.00 92.31 673 ASP A CA 1
ATOM 5100 C C . ASP A 1 673 ? 12.881 12.211 -11.708 1.00 92.31 673 ASP A C 1
ATOM 5102 O O . ASP A 1 673 ? 14.101 12.053 -11.746 1.00 92.31 673 ASP A O 1
ATOM 5106 N N . PRO A 1 674 ? 12.203 12.630 -12.786 1.00 89.62 674 PRO A N 1
ATOM 5107 C CA . PRO A 1 674 ? 12.862 12.925 -14.051 1.00 89.62 674 PRO A CA 1
ATOM 5108 C C . PRO A 1 674 ? 13.776 14.157 -13.989 1.00 89.62 674 PRO A C 1
ATOM 5110 O O . PRO A 1 674 ? 14.504 14.385 -14.957 1.00 89.62 674 PRO A O 1
ATOM 5113 N N . ASP A 1 675 ? 13.772 14.935 -12.899 1.00 88.00 675 ASP A N 1
ATOM 5114 C CA . ASP A 1 675 ? 14.695 16.059 -12.709 1.00 88.00 675 ASP A CA 1
ATOM 5115 C C . ASP A 1 675 ? 16.109 15.576 -12.358 1.00 88.00 675 ASP A C 1
ATOM 5117 O O . ASP A 1 675 ? 17.081 16.315 -12.531 1.00 88.00 675 ASP A O 1
ATOM 5121 N N . LEU A 1 676 ? 16.237 14.332 -11.887 1.00 86.75 676 LEU A N 1
ATOM 5122 C CA . LEU A 1 676 ? 17.505 13.744 -11.481 1.00 86.75 676 LEU A CA 1
ATOM 5123 C C . LEU A 1 676 ? 18.222 13.033 -12.642 1.00 86.75 676 LEU A C 1
ATOM 5125 O O . LEU A 1 676 ? 17.579 12.528 -13.572 1.00 86.75 676 LEU A O 1
ATOM 5129 N N . PRO A 1 677 ? 19.566 12.963 -12.593 1.00 82.44 677 PRO A N 1
ATOM 5130 C CA . PRO A 1 677 ? 20.352 12.193 -13.547 1.00 82.44 677 PRO A CA 1
ATOM 5131 C C . PRO A 1 677 ? 20.272 10.686 -13.266 1.00 82.44 677 PRO A C 1
ATOM 5133 O O . PRO A 1 677 ? 19.771 10.239 -12.232 1.00 82.44 677 PRO A O 1
ATOM 5136 N N . THR A 1 678 ? 20.830 9.889 -14.180 1.00 78.62 678 THR A N 1
ATOM 5137 C CA . THR A 1 678 ? 21.117 8.471 -13.901 1.00 78.62 678 THR A CA 1
ATOM 5138 C C . THR A 1 678 ? 22.166 8.369 -12.788 1.00 78.62 678 THR A C 1
ATOM 5140 O O . THR A 1 678 ? 23.197 9.041 -12.843 1.00 78.62 678 THR A O 1
ATOM 5143 N N . VAL A 1 679 ? 21.912 7.528 -11.787 1.00 75.88 679 VAL A N 1
ATOM 5144 C CA . VAL A 1 679 ? 22.821 7.303 -10.655 1.00 75.88 679 VAL A CA 1
ATOM 5145 C C . VAL A 1 679 ? 23.512 5.957 -10.822 1.00 75.88 679 VAL A C 1
ATOM 5147 O O . VAL A 1 679 ? 22.858 4.958 -11.113 1.00 75.88 679 VAL A O 1
ATOM 5150 N N . GLU A 1 680 ? 24.831 5.930 -10.616 1.00 70.88 680 GLU A N 1
ATOM 5151 C CA . GLU A 1 680 ? 25.608 4.685 -10.616 1.00 70.88 680 GLU A CA 1
ATOM 5152 C C . GLU A 1 680 ? 25.008 3.701 -9.610 1.00 70.88 680 GLU A C 1
ATOM 5154 O O . GLU A 1 680 ? 24.827 4.05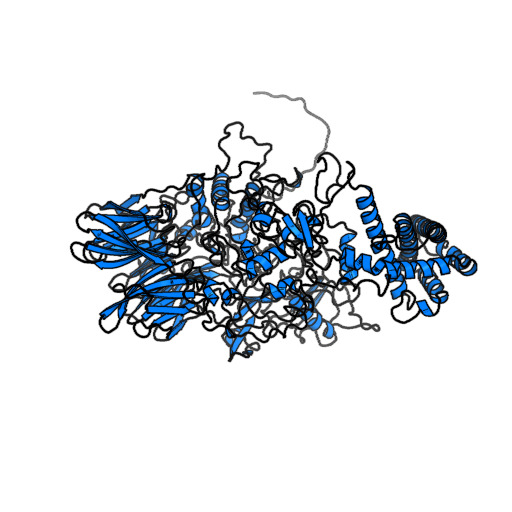6 -8.443 1.00 70.88 680 GLU A O 1
ATOM 5159 N N . ASN A 1 681 ? 24.712 2.480 -10.051 1.00 67.81 681 ASN A N 1
ATOM 5160 C CA . ASN A 1 681 ? 24.194 1.455 -9.154 1.00 67.81 681 ASN A CA 1
ATOM 5161 C C . ASN A 1 681 ? 25.334 0.928 -8.266 1.00 67.81 681 ASN A C 1
ATOM 5163 O O . ASN A 1 681 ? 26.247 0.271 -8.770 1.00 67.81 681 ASN A O 1
ATOM 5167 N N . PRO A 1 682 ? 25.298 1.194 -6.947 1.00 57.75 682 PRO A N 1
ATOM 5168 C CA . PRO A 1 682 ? 26.315 0.744 -6.018 1.00 57.75 682 PRO A CA 1
ATOM 5169 C C . PRO A 1 682 ? 26.068 -0.695 -5.546 1.00 57.75 682 PRO A C 1
ATOM 5171 O O . PRO A 1 682 ? 26.760 -1.181 -4.667 1.00 57.75 682 PRO A O 1
ATOM 5174 N N . GLY A 1 683 ? 25.042 -1.390 -6.025 1.00 53.88 683 GLY A N 1
ATOM 5175 C CA . GLY A 1 683 ? 24.801 -2.769 -5.632 1.00 53.88 683 GLY A CA 1
ATOM 5176 C C . GLY A 1 683 ? 25.959 -3.681 -6.064 1.00 53.88 683 GLY A C 1
ATOM 5177 O O . GLY A 1 683 ? 26.648 -3.381 -7.042 1.00 53.88 683 GLY A O 1
ATOM 5178 N N . PRO A 1 684 ? 26.191 -4.821 -5.391 1.00 48.41 684 PRO A N 1
ATOM 5179 C CA . PRO A 1 684 ? 27.183 -5.813 -5.806 1.00 48.41 684 PRO A CA 1
ATOM 5180 C C . PRO A 1 684 ? 26.753 -6.585 -7.078 1.00 48.41 684 PRO A C 1
ATOM 5182 O O . PRO A 1 684 ? 26.782 -7.813 -7.096 1.00 48.41 684 PRO A O 1
ATOM 5185 N N . TYR A 1 685 ? 26.383 -5.871 -8.150 1.00 50.31 685 TYR A N 1
ATOM 5186 C CA . TYR A 1 685 ? 26.119 -6.408 -9.486 1.00 50.31 685 TYR A CA 1
ATOM 5187 C C . TYR A 1 685 ? 27.239 -5.983 -10.402 1.00 50.31 685 TYR A C 1
ATOM 5189 O O . TYR A 1 685 ? 27.449 -4.801 -10.664 1.00 50.31 685 TYR A O 1
ATOM 5197 N N . ALA A 1 686 ? 27.908 -6.972 -10.971 1.00 39.62 686 ALA A N 1
ATOM 5198 C CA . ALA A 1 686 ? 28.561 -6.768 -12.242 1.00 39.62 686 ALA A CA 1
ATOM 5199 C C . ALA A 1 686 ? 27.934 -7.733 -13.235 1.00 39.62 686 ALA A C 1
ATOM 5201 O O . ALA A 1 686 ? 28.319 -8.897 -13.350 1.00 39.62 686 ALA A O 1
ATOM 5202 N N . VAL A 1 687 ? 26.969 -7.213 -13.990 1.00 39.00 687 VAL A N 1
ATOM 5203 C CA . VAL A 1 687 ? 26.706 -7.773 -15.309 1.00 39.00 687 VAL A CA 1
ATOM 5204 C C . VAL A 1 687 ? 27.949 -7.437 -16.123 1.00 39.00 687 VAL A C 1
ATOM 5206 O O . VAL A 1 687 ? 28.183 -6.283 -16.481 1.00 39.00 687 VAL A O 1
ATOM 5209 N N . ALA A 1 688 ? 28.811 -8.427 -16.349 1.00 37.06 688 ALA A N 1
ATOM 5210 C CA . ALA A 1 688 ? 29.921 -8.246 -17.269 1.00 37.06 688 ALA A CA 1
ATOM 5211 C C . ALA A 1 688 ? 29.348 -7.767 -18.625 1.00 37.06 688 ALA A C 1
ATOM 5213 O O . ALA A 1 688 ? 28.326 -8.307 -19.056 1.00 37.06 688 ALA A O 1
ATOM 5214 N N . PRO A 1 689 ? 29.969 -6.804 -19.332 1.00 38.47 689 PRO A N 1
ATOM 5215 C CA . PRO A 1 689 ? 29.485 -6.322 -20.635 1.00 38.47 689 PRO A CA 1
ATOM 5216 C C . PRO A 1 689 ? 29.240 -7.443 -21.662 1.00 38.47 689 PRO A C 1
ATOM 5218 O O . PRO A 1 689 ? 28.433 -7.309 -22.576 1.00 38.47 689 PRO A O 1
ATOM 5221 N N . GLU A 1 690 ? 29.920 -8.576 -21.496 1.00 38.34 690 GLU A N 1
ATOM 5222 C CA . GLU A 1 690 ? 29.741 -9.794 -22.289 1.00 38.34 690 GLU A CA 1
ATOM 5223 C C . GLU A 1 690 ? 28.492 -10.626 -21.928 1.00 38.34 690 GLU A C 1
ATOM 5225 O O . GLU A 1 690 ? 27.959 -11.309 -22.799 1.00 38.34 690 GLU A O 1
ATOM 5230 N N . ASN A 1 691 ? 27.945 -10.504 -20.713 1.00 39.59 691 ASN A N 1
ATOM 5231 C CA . ASN A 1 691 ? 26.675 -11.126 -20.309 1.00 39.59 691 ASN A CA 1
ATOM 5232 C C . ASN A 1 691 ? 25.450 -10.302 -20.738 1.00 39.59 691 ASN A C 1
ATOM 5234 O O . ASN A 1 691 ? 24.397 -10.879 -21.001 1.00 39.59 691 ASN A O 1
ATOM 5238 N N . ALA A 1 692 ? 25.605 -8.988 -20.953 1.00 43.06 692 ALA A N 1
ATOM 5239 C CA . ALA A 1 692 ? 24.597 -8.169 -21.639 1.00 43.06 692 ALA A CA 1
ATOM 5240 C C . ALA A 1 692 ? 24.321 -8.661 -23.080 1.00 43.06 692 ALA A C 1
ATOM 5242 O O . ALA A 1 692 ? 23.264 -8.389 -23.645 1.00 43.06 692 ALA A O 1
ATOM 5243 N N . GLN A 1 693 ? 25.242 -9.430 -23.679 1.00 39.31 693 GLN A N 1
ATOM 5244 C CA . GLN A 1 693 ? 25.038 -10.070 -24.983 1.00 39.31 693 GLN A CA 1
ATOM 5245 C C . GLN A 1 693 ? 24.376 -11.455 -24.902 1.00 39.31 693 GLN A C 1
ATOM 5247 O O . GLN A 1 693 ? 23.876 -11.949 -25.909 1.00 39.31 693 GLN A O 1
ATOM 5252 N N . VAL A 1 694 ? 24.311 -12.087 -23.727 1.00 39.88 694 VAL A N 1
ATOM 5253 C CA . VAL A 1 694 ? 23.602 -13.368 -23.564 1.00 39.88 694 VAL A CA 1
ATOM 5254 C C . VAL A 1 694 ? 22.078 -13.155 -23.613 1.00 39.88 694 VAL A C 1
ATOM 5256 O O . VAL A 1 694 ? 21.363 -13.980 -24.182 1.00 39.88 694 VAL A O 1
ATOM 5259 N N . GLY A 1 695 ? 21.593 -11.996 -23.146 1.00 39.41 695 GLY A N 1
ATOM 5260 C CA . GLY A 1 695 ? 20.227 -11.513 -23.403 1.00 39.41 695 GLY A CA 1
ATOM 5261 C C . GLY A 1 695 ? 19.940 -11.330 -24.903 1.00 39.41 695 GLY A C 1
ATOM 5262 O O . GLY A 1 695 ? 18.960 -11.881 -25.413 1.00 39.41 695 GLY A O 1
ATOM 5263 N N . ARG A 1 696 ? 20.866 -10.697 -25.655 1.00 41.62 696 ARG A N 1
ATOM 5264 C CA . ARG A 1 696 ? 20.806 -10.619 -27.137 1.00 41.62 696 ARG A CA 1
ATOM 5265 C C . ARG A 1 696 ? 20.683 -11.996 -27.795 1.00 41.62 696 ARG A C 1
ATOM 5267 O O . ARG A 1 696 ? 19.942 -12.148 -28.761 1.00 41.62 696 ARG A O 1
ATOM 5274 N N . LEU A 1 697 ? 21.397 -12.995 -27.279 1.00 36.47 697 LEU A N 1
ATOM 5275 C CA . LEU A 1 697 ? 21.452 -14.365 -27.806 1.00 36.47 697 LEU A CA 1
ATOM 5276 C C . LEU A 1 697 ? 20.114 -15.122 -27.730 1.00 36.47 697 LEU A C 1
ATOM 5278 O O . LEU A 1 697 ? 19.888 -16.041 -28.519 1.00 36.47 697 LEU A O 1
ATOM 5282 N N . ILE A 1 698 ? 19.259 -14.789 -26.758 1.00 37.41 698 ILE A N 1
ATOM 5283 C CA . ILE A 1 698 ? 18.014 -15.521 -26.474 1.00 37.41 698 ILE A CA 1
ATOM 5284 C C . ILE A 1 698 ? 16.768 -14.722 -26.877 1.00 37.41 698 ILE A C 1
ATOM 5286 O O . ILE A 1 698 ? 15.783 -15.345 -27.282 1.00 37.41 698 ILE A O 1
ATOM 5290 N N . ALA A 1 699 ? 16.821 -13.386 -26.813 1.00 37.31 699 ALA A N 1
ATOM 5291 C CA . ALA A 1 699 ? 15.679 -12.497 -27.043 1.00 37.31 699 ALA A CA 1
ATOM 5292 C C . ALA A 1 699 ? 15.911 -11.391 -28.096 1.00 37.31 699 ALA A C 1
ATOM 5294 O O . ALA A 1 699 ? 14.948 -10.762 -28.516 1.00 37.31 699 ALA A O 1
ATOM 5295 N N . GLY A 1 700 ? 17.141 -11.176 -28.579 1.00 32.88 700 GLY A N 1
ATOM 5296 C CA . GLY A 1 700 ? 17.439 -10.144 -29.582 1.00 32.88 700 GLY A CA 1
ATOM 5297 C C . GLY A 1 700 ? 17.686 -8.723 -29.048 1.00 32.88 700 GLY A C 1
ATOM 5298 O O . GLY A 1 700 ? 17.784 -7.814 -29.862 1.00 32.88 700 GLY A O 1
ATOM 5299 N N . GLU A 1 701 ? 17.843 -8.508 -27.736 1.00 38.25 701 GLU A N 1
ATOM 5300 C CA . GLU A 1 701 ? 17.892 -7.155 -27.132 1.00 38.25 701 GLU A CA 1
ATOM 5301 C C . GLU A 1 701 ? 19.278 -6.719 -26.597 1.00 38.25 701 GLU A C 1
ATOM 5303 O O . GLU A 1 701 ? 19.925 -7.524 -25.919 1.00 38.25 701 GLU A O 1
ATOM 5308 N N . PRO A 1 702 ? 19.775 -5.483 -26.866 1.00 42.78 702 PRO A N 1
ATOM 5309 C CA . PRO A 1 702 ? 21.024 -4.940 -26.303 1.00 42.78 702 PRO A CA 1
ATOM 5310 C C . PRO A 1 702 ? 20.918 -4.025 -25.070 1.00 42.78 702 PRO A C 1
ATOM 5312 O O . PRO A 1 702 ? 20.092 -3.133 -25.008 1.00 42.78 702 PRO A O 1
ATOM 5315 N N . THR A 1 703 ? 21.969 -4.109 -24.242 1.00 42.59 703 THR A N 1
ATOM 5316 C CA . THR A 1 703 ? 22.484 -3.111 -23.275 1.00 42.59 703 THR A CA 1
ATOM 5317 C C . THR A 1 703 ? 21.554 -2.638 -22.160 1.00 42.59 703 THR A C 1
ATOM 5319 O O . THR A 1 703 ? 21.256 -1.455 -22.025 1.00 42.59 703 THR A O 1
ATOM 5322 N N . LEU A 1 704 ? 21.290 -3.549 -21.226 1.00 48.47 704 LEU A N 1
ATOM 5323 C CA . LEU A 1 704 ? 20.965 -3.189 -19.848 1.00 48.47 704 LEU A CA 1
ATOM 5324 C C . LEU A 1 704 ? 22.088 -2.320 -19.274 1.00 48.47 704 LEU A C 1
ATOM 5326 O O . LEU A 1 704 ? 23.233 -2.772 -19.159 1.00 48.47 704 LEU A O 1
ATOM 5330 N N . THR A 1 705 ? 21.771 -1.081 -18.905 1.00 52.03 705 THR A N 1
ATOM 5331 C CA . THR A 1 705 ? 22.626 -0.355 -17.968 1.00 52.03 705 THR A CA 1
ATOM 5332 C C . THR A 1 705 ? 22.313 -0.864 -16.560 1.00 52.03 705 THR A C 1
ATOM 5334 O O . THR A 1 705 ? 21.139 -0.922 -16.194 1.00 52.03 705 THR A O 1
ATOM 5337 N N . PRO A 1 706 ? 23.315 -1.264 -15.759 1.00 55.19 706 PRO A N 1
ATOM 5338 C CA . PRO A 1 706 ? 23.075 -1.626 -14.367 1.00 55.19 706 PRO A CA 1
ATOM 5339 C C . PRO A 1 706 ? 22.676 -0.407 -13.524 1.00 55.19 706 PRO A C 1
ATOM 5341 O O . PRO A 1 706 ? 22.149 -0.592 -12.431 1.00 55.19 706 PRO A O 1
ATOM 5344 N N . ASP A 1 707 ? 22.920 0.812 -14.018 1.00 70.31 707 ASP A N 1
ATOM 5345 C CA . ASP A 1 707 ? 22.701 2.070 -13.308 1.00 70.31 707 ASP A CA 1
ATOM 5346 C C . ASP A 1 707 ? 21.219 2.430 -13.148 1.00 70.31 707 ASP A C 1
ATOM 5348 O O . ASP A 1 707 ? 20.368 2.124 -13.987 1.00 70.31 707 ASP A O 1
ATOM 5352 N N . PHE A 1 708 ? 20.906 3.158 -12.078 1.00 77.94 708 PHE A N 1
ATOM 5353 C CA . PHE A 1 708 ? 19.544 3.568 -11.774 1.00 77.94 708 PHE A CA 1
ATOM 5354 C C . PHE A 1 708 ? 19.135 4.780 -12.598 1.00 77.94 708 PHE A C 1
ATOM 5356 O O . PHE A 1 708 ? 19.561 5.911 -12.353 1.00 77.94 708 PHE A O 1
ATOM 5363 N N . ARG A 1 709 ? 18.246 4.541 -13.563 1.00 83.56 709 ARG A N 1
ATOM 5364 C CA . ARG A 1 709 ? 17.539 5.594 -14.295 1.00 83.56 709 ARG A CA 1
ATOM 5365 C C . ARG A 1 709 ? 16.650 6.393 -13.344 1.00 83.56 709 ARG A C 1
ATOM 5367 O O . ARG A 1 709 ? 16.163 5.876 -12.333 1.00 83.56 709 ARG A O 1
ATOM 5374 N N . SER A 1 710 ? 16.438 7.662 -13.662 1.00 86.50 710 SER A N 1
ATOM 5375 C CA . SER A 1 710 ? 15.692 8.566 -12.792 1.00 86.50 710 SER A CA 1
ATOM 5376 C C . SER A 1 710 ? 14.177 8.336 -12.862 1.00 86.50 710 SER A C 1
ATOM 5378 O O . SER A 1 710 ? 13.500 8.371 -11.830 1.00 86.50 710 SER A O 1
ATOM 5380 N N . ASN A 1 711 ? 13.658 7.936 -14.031 1.00 86.50 711 ASN A N 1
ATOM 5381 C CA . ASN A 1 711 ? 12.353 7.292 -14.133 1.00 86.50 711 ASN A CA 1
ATOM 5382 C C . ASN A 1 711 ? 12.455 5.820 -13.705 1.00 86.50 711 ASN A C 1
ATOM 5384 O O . ASN A 1 711 ? 13.060 4.997 -14.393 1.00 86.50 711 ASN A O 1
ATOM 5388 N N . LYS A 1 712 ? 11.847 5.498 -12.561 1.00 86.62 712 LYS A N 1
ATOM 5389 C CA . LYS A 1 712 ? 11.845 4.143 -11.992 1.00 86.62 712 LYS A CA 1
ATOM 5390 C C . LYS A 1 712 ? 10.708 3.290 -12.554 1.00 86.62 712 LYS A C 1
ATOM 5392 O O . LYS A 1 712 ? 10.847 2.072 -12.585 1.00 86.62 712 LYS A O 1
ATOM 5397 N N . GLY A 1 713 ? 9.626 3.923 -13.013 1.00 90.50 713 GLY A N 1
ATOM 5398 C CA . GLY A 1 713 ? 8.352 3.272 -13.299 1.00 90.50 713 GLY A CA 1
ATOM 5399 C C . GLY A 1 713 ? 7.527 2.974 -12.043 1.00 90.50 713 GLY A C 1
ATOM 5400 O O . GLY A 1 713 ? 7.976 3.238 -10.923 1.00 90.50 713 GLY A O 1
ATOM 5401 N N . PRO A 1 714 ? 6.314 2.417 -12.220 1.00 94.06 714 PRO A N 1
ATOM 5402 C CA . PRO A 1 714 ? 5.442 2.061 -11.110 1.00 94.06 714 PRO A CA 1
ATOM 5403 C C . PRO A 1 714 ? 6.068 1.043 -10.157 1.00 94.06 714 PRO A C 1
ATOM 5405 O O . PRO A 1 714 ? 6.607 0.027 -10.584 1.00 94.06 714 PRO A O 1
ATOM 5408 N N . MET A 1 715 ? 5.931 1.276 -8.854 1.00 92.38 715 MET A N 1
ATOM 5409 C CA . MET A 1 715 ? 6.311 0.334 -7.805 1.00 92.38 715 MET A CA 1
ATOM 5410 C C . MET A 1 715 ? 5.251 0.305 -6.705 1.00 92.38 715 MET A C 1
ATOM 5412 O O . MET A 1 715 ? 4.753 1.343 -6.270 1.00 92.38 715 MET A O 1
ATOM 5416 N N . ALA A 1 716 ? 4.905 -0.892 -6.240 1.00 91.19 716 ALA A N 1
ATOM 5417 C CA . ALA A 1 716 ? 4.016 -1.097 -5.106 1.00 91.19 716 ALA A CA 1
ATOM 5418 C C . ALA A 1 716 ? 4.708 -0.686 -3.801 1.00 91.19 716 ALA A C 1
ATOM 5420 O O . ALA A 1 716 ? 5.868 -1.034 -3.577 1.00 91.19 716 ALA A O 1
ATOM 5421 N N . THR A 1 717 ? 4.004 -0.001 -2.904 1.00 90.88 717 THR A N 1
ATOM 5422 C CA . THR A 1 717 ? 4.553 0.362 -1.589 1.00 90.88 717 THR A CA 1
ATOM 5423 C C . THR A 1 717 ? 5.012 -0.892 -0.823 1.00 90.88 717 THR A C 1
ATOM 5425 O O . THR A 1 717 ? 4.258 -1.858 -0.692 1.00 90.88 717 THR A O 1
ATOM 5428 N N . GLN A 1 718 ? 6.248 -0.902 -0.307 1.00 88.31 718 GLN A N 1
ATOM 5429 C CA . GLN A 1 718 ? 6.763 -1.992 0.539 1.00 88.31 718 GLN A CA 1
ATOM 5430 C C . GLN A 1 718 ? 6.386 -1.776 2.011 1.00 88.31 718 GLN A C 1
ATOM 5432 O O . GLN A 1 718 ? 6.180 -0.648 2.456 1.00 88.31 718 GLN A O 1
ATOM 5437 N N . THR A 1 719 ? 6.309 -2.856 2.790 1.00 89.44 719 THR A N 1
ATOM 5438 C CA . THR A 1 719 ? 6.116 -2.741 4.244 1.00 89.44 719 THR A CA 1
ATOM 5439 C C . THR A 1 719 ? 7.382 -2.200 4.914 1.00 89.44 719 THR A C 1
ATOM 5441 O O . THR A 1 719 ? 8.487 -2.561 4.515 1.00 89.44 719 THR A O 1
ATOM 5444 N N . LEU A 1 720 ? 7.244 -1.381 5.964 1.00 91.19 720 LEU A N 1
ATOM 5445 C CA . LEU A 1 720 ? 8.379 -1.034 6.836 1.00 91.19 720 LEU A CA 1
ATOM 5446 C C . LEU A 1 720 ? 8.639 -2.115 7.895 1.00 91.19 720 LEU A C 1
ATOM 5448 O O . LEU A 1 720 ? 9.595 -2.028 8.661 1.00 91.19 720 LEU A O 1
ATOM 5452 N N . ARG A 1 721 ? 7.776 -3.134 7.981 1.00 89.50 721 ARG A N 1
ATOM 5453 C CA . ARG A 1 721 ? 7.887 -4.203 8.973 1.00 89.50 721 ARG A CA 1
ATOM 5454 C C . ARG A 1 721 ? 8.896 -5.254 8.525 1.00 89.50 721 ARG A C 1
ATOM 5456 O O . ARG A 1 721 ? 8.757 -5.865 7.470 1.00 89.50 721 ARG A O 1
ATOM 5463 N N . GLY A 1 722 ? 9.844 -5.545 9.406 1.00 84.62 722 GLY A N 1
ATOM 5464 C CA . GLY A 1 722 ? 10.843 -6.586 9.226 1.00 84.62 722 GLY A CA 1
ATOM 5465 C C . GLY A 1 722 ? 11.982 -6.172 8.308 1.00 84.62 722 GLY A C 1
ATOM 5466 O O . GLY A 1 722 ? 12.487 -7.042 7.627 1.00 84.62 722 GLY A O 1
ATOM 5467 N N . LEU A 1 723 ? 12.359 -4.889 8.254 1.00 83.81 723 LEU A N 1
ATOM 5468 C CA . LEU A 1 723 ? 13.453 -4.406 7.397 1.00 83.81 723 LEU A CA 1
ATOM 5469 C C . LEU A 1 723 ? 14.862 -4.775 7.890 1.00 83.81 723 LEU A C 1
ATOM 5471 O O . LEU A 1 723 ? 15.800 -4.711 7.102 1.00 83.81 723 LEU A O 1
ATOM 5475 N N . ALA A 1 724 ? 15.022 -5.137 9.165 1.00 78.50 724 ALA A N 1
ATOM 5476 C CA . ALA A 1 724 ? 16.315 -5.533 9.720 1.00 78.50 724 ALA A CA 1
ATOM 5477 C C . ALA A 1 724 ? 16.914 -6.750 8.982 1.00 78.50 724 ALA A C 1
ATOM 5479 O O . ALA A 1 724 ? 16.191 -7.684 8.633 1.00 78.50 724 ALA A O 1
ATOM 5480 N N . ASN A 1 725 ? 18.240 -6.753 8.809 1.00 74.44 725 ASN A N 1
ATOM 5481 C CA . ASN A 1 725 ? 19.039 -7.775 8.109 1.00 74.44 725 ASN A CA 1
ATOM 5482 C C . ASN A 1 725 ? 18.810 -7.881 6.583 1.00 74.44 725 ASN A C 1
ATOM 5484 O O . ASN A 1 725 ? 19.192 -8.878 5.965 1.00 74.44 725 ASN A O 1
ATOM 5488 N N . HIS A 1 726 ? 18.152 -6.899 5.954 1.00 75.56 726 HIS A N 1
ATOM 5489 C CA . HIS A 1 726 ? 17.886 -6.890 4.516 1.00 75.56 726 HIS A CA 1
ATOM 5490 C C . HIS A 1 726 ? 18.908 -6.120 3.659 1.00 75.56 726 HIS A C 1
ATOM 5492 O O . HIS A 1 726 ? 18.844 -6.233 2.439 1.00 75.56 726 HIS A O 1
ATOM 5498 N N . GLY A 1 727 ? 19.812 -5.335 4.226 1.00 77.38 727 GLY A N 1
ATOM 5499 C CA . GLY A 1 727 ? 20.768 -4.466 3.542 1.00 77.38 727 GLY A CA 1
ATOM 5500 C C . GLY A 1 727 ? 20.143 -3.286 2.792 1.00 77.38 727 GLY A C 1
ATOM 5501 O O . GLY A 1 727 ? 19.203 -2.661 3.280 1.00 77.38 727 GLY A O 1
ATOM 5502 N N . ALA A 1 728 ? 20.656 -3.003 1.588 1.00 79.81 728 ALA A N 1
ATOM 5503 C CA . ALA A 1 728 ? 20.170 -1.975 0.660 1.00 79.81 728 ALA A CA 1
ATOM 5504 C C . ALA A 1 728 ? 18.639 -1.915 0.600 1.00 79.81 728 ALA A C 1
ATOM 5506 O O . ALA A 1 728 ? 17.991 -2.950 0.505 1.00 79.81 728 ALA A O 1
ATOM 5507 N N . LEU A 1 729 ? 18.017 -0.742 0.630 1.00 84.94 729 LEU A N 1
ATOM 5508 C CA . LEU A 1 729 ? 16.552 -0.636 0.688 1.00 84.94 729 LEU A CA 1
ATOM 5509 C C . LEU A 1 729 ? 15.951 -0.117 -0.627 1.00 84.94 729 LEU A C 1
ATOM 5511 O O . LEU A 1 729 ? 16.682 0.278 -1.534 1.00 84.94 729 LEU A O 1
ATOM 5515 N N . HIS A 1 730 ? 14.611 -0.132 -0.709 1.00 87.94 730 HIS A N 1
ATOM 5516 C CA . HIS A 1 730 ? 13.791 0.062 -1.919 1.00 87.94 730 HIS A CA 1
ATOM 5517 C C . HIS A 1 730 ? 13.829 -1.139 -2.891 1.00 87.94 730 HIS A C 1
ATOM 5519 O O . HIS A 1 730 ? 14.728 -1.977 -2.827 1.00 87.94 730 HIS A O 1
ATOM 5525 N N . TRP A 1 731 ? 12.845 -1.256 -3.799 1.00 86.69 731 TRP A N 1
ATOM 5526 C CA . TRP A 1 731 ? 12.768 -2.357 -4.783 1.00 86.69 731 TRP A CA 1
ATOM 5527 C C . TRP A 1 731 ? 14.030 -2.487 -5.630 1.00 86.69 731 TRP A C 1
ATOM 5529 O O . TRP A 1 731 ? 14.440 -3.593 -5.964 1.00 86.69 731 TRP A O 1
ATOM 5539 N N . ARG A 1 732 ? 14.656 -1.358 -5.968 1.00 81.88 732 ARG A N 1
ATOM 5540 C CA . ARG A 1 732 ? 15.876 -1.343 -6.780 1.00 81.88 732 ARG A CA 1
ATOM 5541 C C . ARG A 1 732 ? 17.148 -1.547 -5.966 1.00 81.88 732 ARG A C 1
ATOM 5543 O O . ARG A 1 732 ? 18.193 -1.747 -6.564 1.00 81.88 732 ARG A O 1
ATOM 5550 N N . GLY A 1 733 ? 17.082 -1.471 -4.634 1.00 81.25 733 GLY A N 1
ATOM 5551 C CA . GLY A 1 733 ? 18.280 -1.365 -3.799 1.00 81.25 733 GLY A CA 1
ATOM 5552 C C . GLY A 1 733 ? 19.063 -0.069 -4.055 1.00 81.25 733 GLY A C 1
ATOM 5553 O O . GLY A 1 733 ? 20.276 -0.033 -3.896 1.00 81.25 733 GLY A O 1
ATOM 5554 N N . ASP A 1 734 ? 18.396 0.989 -4.517 1.00 79.81 734 ASP A N 1
ATOM 5555 C CA . ASP A 1 734 ? 18.996 2.291 -4.831 1.00 79.81 734 ASP A CA 1
ATOM 5556 C C . ASP A 1 734 ? 19.109 3.213 -3.614 1.00 79.81 734 ASP A C 1
ATOM 5558 O O . ASP A 1 734 ? 19.703 4.287 -3.698 1.00 79.81 734 ASP A O 1
ATOM 5562 N N . ARG A 1 735 ? 18.580 2.791 -2.461 1.00 85.19 735 ARG A N 1
ATOM 5563 C CA . ARG A 1 735 ? 18.794 3.458 -1.174 1.00 85.19 735 ARG A CA 1
ATOM 5564 C C . ARG A 1 735 ? 19.919 2.750 -0.448 1.00 85.19 735 ARG A C 1
ATOM 5566 O O . ARG A 1 735 ? 19.717 1.743 0.227 1.00 85.19 735 ARG A O 1
ATOM 5573 N N . THR A 1 736 ? 21.134 3.225 -0.694 1.00 74.06 736 THR A N 1
ATOM 5574 C CA . THR A 1 736 ? 22.364 2.670 -0.131 1.00 74.06 736 THR A CA 1
ATOM 5575 C C . THR A 1 736 ? 23.426 3.753 -0.039 1.00 74.06 736 THR A C 1
ATOM 5577 O O . THR A 1 736 ? 23.785 4.372 -1.039 1.00 74.06 736 THR A O 1
ATOM 5580 N N . ARG A 1 737 ? 23.985 3.941 1.156 1.00 66.38 737 ARG A N 1
ATOM 5581 C CA . ARG A 1 737 ? 25.045 4.919 1.417 1.00 66.38 737 ARG A CA 1
ATOM 5582 C C . ARG A 1 737 ? 26.424 4.245 1.429 1.00 66.38 737 ARG A C 1
ATOM 5584 O O . ARG A 1 737 ? 26.554 3.114 1.882 1.00 66.38 737 ARG A O 1
ATOM 5591 N N . ARG A 1 738 ? 27.474 4.954 0.988 1.00 50.03 738 ARG A N 1
ATOM 5592 C CA . ARG A 1 738 ? 28.907 4.586 1.164 1.00 50.03 738 ARG A CA 1
ATOM 5593 C C . ARG A 1 738 ? 29.420 3.273 0.567 1.00 50.03 738 ARG A C 1
ATOM 5595 O O . ARG A 1 738 ? 30.501 2.818 0.928 1.00 50.03 738 ARG A O 1
ATOM 5602 N N . PHE A 1 739 ? 28.749 2.701 -0.423 1.00 50.94 739 PHE A N 1
ATOM 5603 C CA . PHE A 1 739 ? 29.279 1.508 -1.096 1.00 50.94 739 PHE A CA 1
ATOM 5604 C C . PHE A 1 739 ? 30.672 1.694 -1.725 1.00 50.94 739 PHE A C 1
ATOM 5606 O O . PHE A 1 739 ? 31.460 0.756 -1.799 1.00 50.94 739 PHE A O 1
ATOM 5613 N N . ARG A 1 740 ? 31.002 2.911 -2.180 1.00 46.16 740 ARG A N 1
ATOM 5614 C CA . ARG A 1 740 ? 32.308 3.185 -2.801 1.00 46.16 740 ARG A CA 1
ATOM 5615 C C . ARG A 1 740 ? 33.478 3.074 -1.817 1.00 46.16 740 ARG A C 1
ATOM 5617 O O . ARG A 1 740 ? 34.607 2.900 -2.270 1.00 46.16 740 ARG A O 1
ATOM 5624 N N . ASP A 1 741 ? 33.204 3.141 -0.514 1.00 42.25 741 ASP A N 1
ATOM 5625 C CA . ASP A 1 741 ? 34.220 3.170 0.538 1.00 42.25 741 ASP A CA 1
ATOM 5626 C C . ASP A 1 741 ? 34.499 1.771 1.127 1.00 42.25 741 ASP A C 1
ATOM 5628 O O . ASP A 1 741 ? 35.597 1.539 1.635 1.00 42.25 741 ASP A O 1
ATOM 5632 N N . ALA A 1 742 ? 33.548 0.823 1.037 1.00 47.38 742 ALA A N 1
ATOM 5633 C CA . ALA A 1 742 ? 33.713 -0.566 1.484 1.00 47.38 742 ALA A CA 1
ATOM 5634 C C . ALA A 1 742 ? 32.635 -1.516 0.895 1.00 47.38 742 ALA A C 1
ATOM 5636 O O . ALA A 1 742 ? 31.497 -1.089 0.689 1.00 47.38 742 ALA A O 1
ATOM 5637 N N . PRO A 1 743 ? 32.935 -2.811 0.653 1.00 51.19 743 PRO A N 1
ATOM 5638 C CA . PRO A 1 743 ? 31.929 -3.789 0.213 1.00 51.19 743 PRO A CA 1
ATOM 5639 C C . PRO A 1 743 ? 30.844 -4.017 1.276 1.00 51.19 743 PRO A C 1
ATOM 5641 O O . PRO A 1 743 ? 31.071 -3.825 2.471 1.00 51.19 743 PRO A O 1
ATOM 5644 N N . GLY A 1 744 ? 29.683 -4.512 0.848 1.00 58.00 744 GLY A N 1
ATOM 5645 C CA . GLY A 1 744 ? 28.655 -4.988 1.768 1.00 58.00 744 GLY A CA 1
ATOM 5646 C C . GLY A 1 744 ? 29.098 -6.226 2.552 1.00 58.00 744 GLY A C 1
ATOM 5647 O O . GLY A 1 744 ? 29.581 -7.187 1.954 1.00 58.00 744 GLY A O 1
ATOM 5648 N N . MET A 1 745 ? 28.907 -6.220 3.872 1.00 61.22 745 MET A N 1
ATOM 5649 C CA . MET A 1 745 ? 29.049 -7.404 4.726 1.00 61.22 745 MET A CA 1
ATOM 5650 C C . MET A 1 745 ? 27.909 -7.439 5.737 1.00 61.22 745 MET A C 1
ATOM 5652 O O . MET A 1 745 ? 27.502 -6.405 6.260 1.00 61.22 745 MET A O 1
ATOM 5656 N N . GLN A 1 746 ? 27.398 -8.637 5.997 1.00 62.47 746 GLN A N 1
ATOM 5657 C CA . GLN A 1 746 ? 26.446 -8.849 7.075 1.00 62.47 746 GLN A CA 1
ATOM 5658 C C . GLN A 1 746 ? 27.187 -8.940 8.423 1.00 62.47 746 GLN A C 1
ATOM 5660 O O . GLN A 1 746 ? 28.283 -9.509 8.461 1.00 62.47 746 GLN A O 1
ATOM 5665 N N . PRO A 1 747 ? 26.598 -8.447 9.523 1.00 60.44 747 PRO A N 1
ATOM 5666 C CA . PRO A 1 747 ? 25.455 -7.542 9.577 1.00 60.44 747 PRO A CA 1
ATOM 5667 C C . PRO A 1 747 ? 25.906 -6.082 9.400 1.00 60.44 747 PRO A C 1
ATOM 5669 O O . PRO A 1 747 ? 27.036 -5.719 9.732 1.00 60.44 747 PRO A O 1
ATOM 5672 N N . ASP A 1 748 ? 24.996 -5.239 8.926 1.00 67.88 748 ASP A N 1
ATOM 5673 C CA . ASP A 1 748 ? 25.063 -3.782 9.021 1.00 67.88 748 ASP A CA 1
ATOM 5674 C C . ASP A 1 748 ? 26.331 -3.096 8.440 1.00 67.88 748 ASP A C 1
ATOM 5676 O O . ASP A 1 748 ? 26.780 -2.068 8.961 1.00 67.88 748 ASP A O 1
ATOM 5680 N N . PHE A 1 749 ? 26.948 -3.596 7.360 1.00 63.88 749 PHE A N 1
ATOM 5681 C CA . PHE A 1 749 ? 28.154 -2.975 6.777 1.00 63.88 749 PHE A CA 1
ATOM 5682 C C . PHE A 1 749 ? 28.062 -2.738 5.262 1.00 63.88 749 PHE A C 1
ATOM 5684 O O . PHE A 1 749 ? 27.543 -3.567 4.513 1.00 63.88 749 PHE A O 1
ATOM 5691 N N . GLY A 1 750 ? 28.599 -1.605 4.791 1.00 64.94 750 GLY A N 1
ATOM 5692 C CA . GLY A 1 750 ? 28.606 -1.223 3.371 1.00 64.94 750 GLY A CA 1
ATOM 5693 C C . GLY A 1 750 ? 27.198 -1.179 2.765 1.00 64.94 750 GLY A C 1
ATOM 5694 O O . GLY A 1 750 ? 26.286 -0.595 3.347 1.00 64.94 750 GLY A O 1
ATOM 5695 N N . SER A 1 751 ? 27.000 -1.842 1.619 1.00 67.12 751 SER A N 1
ATOM 5696 C CA . SER A 1 751 ? 25.674 -1.982 0.987 1.00 67.12 751 SER A CA 1
ATOM 5697 C C . SER A 1 751 ? 24.682 -2.847 1.765 1.00 67.12 751 SER A C 1
ATOM 5699 O O . SER A 1 751 ? 23.520 -2.939 1.379 1.00 67.12 751 SER A O 1
ATOM 5701 N N . LEU A 1 752 ? 25.127 -3.503 2.837 1.00 72.62 752 LEU A N 1
ATOM 5702 C CA . LEU A 1 752 ? 24.294 -4.302 3.726 1.00 72.62 752 LEU A CA 1
ATOM 5703 C C . LEU A 1 752 ? 24.087 -3.610 5.079 1.00 72.62 752 LEU A C 1
ATOM 5705 O O . LEU A 1 752 ? 23.850 -4.287 6.062 1.00 72.62 752 LEU A O 1
ATOM 5709 N N . ASN A 1 753 ? 24.202 -2.275 5.125 1.00 77.38 753 ASN A N 1
ATOM 5710 C CA . ASN A 1 753 ? 23.865 -1.461 6.290 1.00 77.38 753 ASN A CA 1
ATOM 5711 C C . ASN A 1 753 ? 22.476 -0.825 6.135 1.00 77.38 753 ASN A C 1
ATOM 5713 O O . ASN A 1 753 ? 22.294 0.129 5.376 1.00 77.38 753 ASN A O 1
ATOM 5717 N N . GLU A 1 754 ? 21.501 -1.370 6.851 1.00 80.81 754 GLU A N 1
ATOM 5718 C CA . GLU A 1 754 ? 20.084 -1.012 6.838 1.00 80.81 754 GLU A CA 1
ATOM 5719 C C . GLU A 1 754 ? 19.835 0.324 7.527 1.00 80.81 754 GLU A C 1
ATOM 5721 O O . GLU A 1 754 ? 18.951 1.057 7.098 1.00 80.81 754 GLU A O 1
ATOM 5726 N N . ASP A 1 755 ? 20.616 0.653 8.559 1.00 80.56 755 ASP A N 1
ATOM 5727 C CA . ASP A 1 755 ? 20.553 1.940 9.258 1.00 80.56 755 ASP A CA 1
ATOM 5728 C C . ASP A 1 755 ? 20.863 3.081 8.276 1.00 80.56 755 ASP A C 1
ATOM 5730 O O . ASP A 1 755 ? 20.015 3.928 7.979 1.00 80.56 755 ASP A O 1
ATOM 5734 N N . ASN A 1 756 ? 22.017 2.988 7.616 1.00 78.88 756 ASN A N 1
ATOM 5735 C CA . ASN A 1 756 ? 22.427 3.906 6.562 1.00 78.88 756 ASN A CA 1
ATOM 5736 C C . ASN A 1 756 ? 21.449 3.896 5.381 1.00 78.88 756 ASN A C 1
ATOM 5738 O O . ASN A 1 756 ? 21.092 4.952 4.869 1.00 78.88 756 ASN A O 1
ATOM 5742 N N . SER A 1 757 ? 21.021 2.712 4.929 1.00 84.31 757 SER A N 1
ATOM 5743 C CA . SER A 1 757 ? 20.119 2.579 3.778 1.00 84.31 757 SER A CA 1
ATOM 5744 C C . SER A 1 757 ? 18.741 3.178 4.051 1.00 84.31 757 SER A C 1
ATOM 5746 O O . SER A 1 757 ? 18.133 3.747 3.147 1.00 84.31 757 SER A O 1
ATOM 5748 N N . PHE A 1 758 ? 18.246 3.083 5.288 1.00 88.50 758 PHE A N 1
ATOM 5749 C CA . PHE A 1 758 ? 17.010 3.741 5.699 1.00 88.50 758 PHE A CA 1
ATOM 5750 C C . PHE A 1 758 ? 17.203 5.257 5.800 1.00 88.50 758 PHE A C 1
ATOM 5752 O O . PHE A 1 758 ? 16.330 6.009 5.369 1.00 88.50 758 PHE A O 1
ATOM 5759 N N . GLY A 1 759 ? 18.369 5.701 6.281 1.00 85.06 759 GLY A N 1
ATOM 5760 C CA . GLY A 1 759 ? 18.796 7.102 6.280 1.00 85.06 759 GLY A CA 1
ATOM 5761 C C . GLY A 1 759 ? 18.665 7.794 4.916 1.00 85.06 759 GLY A C 1
ATOM 5762 O O . GLY A 1 759 ? 18.235 8.940 4.858 1.00 85.06 759 GLY A O 1
ATOM 5763 N N . GLU A 1 760 ? 18.932 7.087 3.812 1.00 85.75 760 GLU A N 1
ATOM 5764 C CA . GLU A 1 760 ? 18.841 7.626 2.439 1.00 85.75 760 GLU A CA 1
ATOM 5765 C C . GLU A 1 760 ? 17.407 7.930 1.955 1.00 85.75 760 GLU A C 1
ATOM 5767 O O . GLU A 1 760 ? 17.220 8.428 0.841 1.00 85.75 760 GLU A O 1
ATOM 5772 N N . PHE A 1 761 ? 16.376 7.610 2.745 1.00 91.69 761 PHE A N 1
ATOM 5773 C CA . PHE A 1 761 ? 14.999 8.030 2.465 1.00 91.69 761 PHE A CA 1
ATOM 5774 C C . PHE A 1 761 ? 14.673 9.432 2.995 1.00 91.69 761 PHE A C 1
ATOM 5776 O O . PHE A 1 761 ? 13.559 9.907 2.767 1.00 91.69 761 PHE A O 1
ATOM 5783 N N . ASP A 1 762 ? 15.606 10.124 3.656 1.00 89.06 762 ASP A N 1
ATOM 5784 C CA . ASP A 1 762 ? 15.427 11.519 4.078 1.00 89.06 762 ASP A CA 1
ATOM 5785 C C . ASP A 1 762 ? 15.056 12.443 2.906 1.00 89.06 762 ASP A C 1
ATOM 5787 O O . ASP A 1 762 ? 14.252 13.361 3.067 1.00 89.06 762 ASP A O 1
ATOM 5791 N N . VAL A 1 763 ? 15.519 12.126 1.694 1.00 89.88 763 VAL A N 1
ATOM 5792 C CA . VAL A 1 763 ? 15.156 12.825 0.457 1.00 89.88 763 VAL A CA 1
ATOM 5793 C C . VAL A 1 763 ? 13.648 12.857 0.199 1.00 89.88 763 VAL A C 1
ATOM 5795 O O . VAL A 1 763 ? 13.165 13.814 -0.401 1.00 89.88 763 VAL A O 1
ATOM 5798 N N . ALA A 1 764 ? 12.880 11.871 0.679 1.00 93.25 764 ALA A N 1
ATOM 5799 C CA . ALA A 1 764 ? 11.424 11.839 0.524 1.00 93.25 764 ALA A CA 1
ATOM 5800 C C . ALA A 1 764 ? 10.720 12.920 1.366 1.00 93.25 764 ALA A C 1
ATOM 5802 O O . ALA A 1 764 ? 9.600 13.317 1.045 1.00 93.25 764 ALA A O 1
ATOM 5803 N N . ILE A 1 765 ? 11.373 13.446 2.410 1.00 94.94 765 ILE A N 1
ATOM 5804 C CA . ILE A 1 765 ? 10.849 14.563 3.210 1.00 94.94 765 ILE A CA 1
ATOM 5805 C C . ILE A 1 765 ? 10.655 15.801 2.331 1.00 94.94 765 ILE A C 1
ATOM 5807 O O . ILE A 1 765 ? 9.613 16.450 2.392 1.00 94.94 765 ILE A O 1
ATOM 5811 N N . VAL A 1 766 ? 11.626 16.095 1.468 1.00 93.19 766 VAL A N 1
ATOM 5812 C CA . VAL A 1 766 ? 11.562 17.237 0.548 1.00 93.19 766 VAL A CA 1
ATOM 5813 C C . VAL A 1 766 ? 10.908 16.825 -0.769 1.00 93.19 766 VAL A C 1
ATOM 5815 O O . VAL A 1 766 ? 9.923 17.429 -1.178 1.00 93.19 766 VAL A O 1
ATOM 5818 N N . GLY A 1 767 ? 11.404 15.762 -1.408 1.00 91.12 767 GLY A N 1
ATOM 5819 C CA . GLY A 1 767 ? 11.016 15.363 -2.763 1.00 91.12 767 GLY A CA 1
ATOM 5820 C C . GLY A 1 767 ? 9.610 14.777 -2.898 1.00 91.12 767 GLY A C 1
ATOM 5821 O O . GLY A 1 767 ? 9.045 14.838 -3.986 1.00 91.12 767 GLY A O 1
ATOM 5822 N N . LEU A 1 768 ? 9.020 14.251 -1.818 1.00 94.31 768 LEU A N 1
ATOM 5823 C CA . LEU A 1 768 ? 7.691 13.629 -1.856 1.00 94.31 768 LEU A CA 1
ATOM 5824 C C . LEU A 1 768 ? 6.693 14.325 -0.925 1.00 94.31 768 LEU A C 1
ATOM 5826 O O . LEU A 1 768 ? 5.656 14.799 -1.386 1.00 94.31 768 LEU A O 1
ATOM 5830 N N . ASN A 1 769 ? 7.005 14.452 0.368 1.00 94.31 769 ASN A N 1
ATOM 5831 C CA . ASN A 1 769 ? 6.110 15.119 1.325 1.00 94.31 769 ASN A CA 1
ATOM 5832 C C . ASN A 1 769 ? 6.051 16.647 1.133 1.00 94.31 769 ASN A C 1
ATOM 5834 O O . ASN A 1 769 ? 5.181 17.305 1.711 1.00 94.31 769 ASN A O 1
ATOM 5838 N N . GLY A 1 770 ? 6.965 17.216 0.338 1.00 93.19 770 GLY A N 1
ATOM 5839 C CA . GLY A 1 770 ? 6.993 18.642 0.025 1.00 93.19 770 GLY A CA 1
ATOM 5840 C C . GLY A 1 770 ? 7.392 19.517 1.210 1.00 93.19 770 GLY A C 1
ATOM 5841 O O . GLY A 1 770 ? 6.853 20.609 1.361 1.00 93.19 770 GLY A O 1
ATOM 5842 N N . SER A 1 771 ? 8.283 19.048 2.089 1.00 93.06 771 SER A N 1
ATOM 5843 C CA . SER A 1 771 ? 8.952 19.919 3.065 1.00 93.06 771 SER A CA 1
ATOM 5844 C C . SER A 1 771 ? 9.917 20.877 2.354 1.00 93.06 771 SER A C 1
ATOM 5846 O O . SER A 1 771 ? 10.523 20.525 1.344 1.00 93.06 771 SER A O 1
ATOM 5848 N N . ASP A 1 772 ? 10.098 22.079 2.893 1.00 91.31 772 ASP A N 1
ATOM 5849 C CA . ASP A 1 772 ? 11.087 23.063 2.435 1.00 91.31 772 ASP A CA 1
ATOM 5850 C C . ASP A 1 772 ? 12.533 22.689 2.801 1.00 91.31 772 ASP A C 1
ATOM 5852 O O . ASP A 1 772 ? 13.485 23.174 2.186 1.00 91.31 772 ASP A O 1
ATOM 5856 N N . GLU A 1 773 ? 12.707 21.820 3.793 1.00 91.44 773 GLU A N 1
ATOM 5857 C CA . GLU A 1 773 ? 14.007 21.369 4.284 1.00 91.44 773 GLU A CA 1
ATOM 5858 C C . GLU A 1 773 ? 13.986 19.901 4.737 1.00 91.44 773 GLU A C 1
ATOM 5860 O O . GLU A 1 773 ? 12.934 19.349 5.081 1.00 91.44 773 GLU A O 1
ATOM 5865 N N . LEU A 1 774 ? 15.171 19.278 4.743 1.00 92.00 774 LEU A N 1
ATOM 5866 C CA . LEU A 1 774 ? 15.397 17.974 5.371 1.00 92.00 774 LEU A CA 1
ATOM 5867 C C . LEU A 1 774 ? 15.180 18.068 6.887 1.00 92.00 774 LEU A C 1
ATOM 5869 O O . LEU A 1 774 ? 15.331 19.135 7.484 1.00 92.00 774 LEU A O 1
ATOM 5873 N N . LEU A 1 775 ? 14.868 16.935 7.517 1.00 92.19 775 LEU A N 1
ATOM 5874 C CA . LEU A 1 775 ? 14.794 16.874 8.975 1.00 92.19 775 LEU A CA 1
ATOM 5875 C C . LEU A 1 775 ? 16.180 17.007 9.610 1.00 92.19 775 LEU A C 1
ATOM 5877 O O . LEU A 1 775 ? 17.205 16.693 9.006 1.00 92.19 775 LEU A O 1
ATOM 5881 N N . ASP A 1 776 ? 16.177 17.410 10.877 1.00 91.75 776 ASP A N 1
ATOM 5882 C CA . ASP A 1 776 ? 17.337 17.271 11.746 1.00 91.75 776 ASP A CA 1
ATOM 5883 C C . ASP A 1 776 ? 17.832 15.801 11.752 1.00 91.75 776 ASP A C 1
ATOM 5885 O O . ASP A 1 776 ? 17.009 14.890 11.933 1.00 91.75 776 ASP A O 1
ATOM 5889 N N . PRO A 1 777 ? 19.140 15.544 11.546 1.00 88.31 777 PRO A N 1
ATOM 5890 C CA . PRO A 1 777 ? 19.683 14.190 11.447 1.00 88.31 777 PRO A CA 1
ATOM 5891 C C . PRO A 1 777 ? 19.358 13.299 12.642 1.00 88.31 777 PRO A C 1
ATOM 5893 O O . PRO A 1 777 ? 18.985 12.147 12.443 1.00 88.31 777 PRO A O 1
ATOM 5896 N N . ASP A 1 778 ? 19.420 13.823 13.870 1.00 87.12 778 ASP A N 1
ATOM 5897 C CA . ASP A 1 778 ? 19.138 13.038 15.079 1.00 87.12 778 ASP A CA 1
ATOM 5898 C C . ASP A 1 778 ? 17.658 12.631 15.128 1.00 87.12 778 ASP A C 1
ATOM 5900 O O . ASP A 1 778 ? 17.294 11.543 15.591 1.00 87.12 778 ASP A O 1
ATOM 5904 N N . THR A 1 779 ? 16.781 13.492 14.607 1.00 91.44 779 THR A N 1
ATOM 5905 C CA . THR A 1 779 ? 15.350 13.204 14.470 1.00 91.44 779 THR A CA 1
ATOM 5906 C C . THR A 1 779 ? 15.096 12.099 13.446 1.00 91.44 779 THR A C 1
ATOM 5908 O O . THR A 1 779 ? 14.316 11.181 13.722 1.00 91.44 779 THR A O 1
ATOM 5911 N N . PHE A 1 780 ? 15.761 12.142 12.286 1.00 92.56 780 PHE A N 1
ATOM 5912 C CA . PHE A 1 780 ? 15.640 11.078 11.286 1.00 92.56 780 PHE A CA 1
ATOM 5913 C C . PHE A 1 780 ? 16.282 9.771 11.776 1.00 92.56 780 PHE A C 1
ATOM 5915 O O . PHE A 1 780 ? 15.686 8.709 11.625 1.00 92.56 780 PHE A O 1
ATOM 5922 N N . GLN A 1 781 ? 17.408 9.834 12.490 1.00 89.69 781 GLN A N 1
ATOM 5923 C CA . GLN A 1 781 ? 18.025 8.667 13.123 1.00 89.69 781 GLN A CA 1
ATOM 5924 C C . GLN A 1 781 ? 17.093 8.022 14.156 1.00 89.69 781 GLN A C 1
ATOM 5926 O O . GLN A 1 781 ? 16.962 6.798 14.226 1.00 89.69 781 GLN A O 1
ATOM 5931 N N . ALA A 1 782 ? 16.375 8.822 14.952 1.00 88.19 782 ALA A N 1
ATOM 5932 C CA . ALA A 1 782 ? 15.355 8.290 15.848 1.00 88.19 782 ALA A CA 1
ATOM 5933 C C . ALA A 1 782 ? 14.260 7.539 15.072 1.00 88.19 782 ALA A C 1
ATOM 5935 O O . ALA A 1 782 ? 13.799 6.495 15.541 1.00 88.19 782 ALA A O 1
ATOM 5936 N N . PHE A 1 783 ? 13.866 8.035 13.895 1.00 94.44 783 PHE A N 1
ATOM 5937 C CA . PHE A 1 783 ? 12.923 7.351 13.014 1.00 94.44 783 PHE A CA 1
ATOM 5938 C C . PHE A 1 783 ? 13.491 6.039 12.457 1.00 94.44 783 PHE A C 1
ATOM 5940 O O . PHE A 1 783 ? 12.805 5.022 12.564 1.00 94.44 783 PHE A O 1
ATOM 5947 N N . THR A 1 784 ? 14.740 6.022 11.981 1.00 90.56 784 THR A N 1
ATOM 5948 C CA . THR A 1 784 ? 15.456 4.803 11.564 1.00 90.56 784 THR A CA 1
ATOM 5949 C C . THR A 1 784 ? 15.433 3.741 12.661 1.00 90.56 784 THR A C 1
ATOM 5951 O O . THR A 1 784 ? 14.984 2.613 12.446 1.00 90.56 784 THR A O 1
ATOM 5954 N N . ASN A 1 785 ? 15.797 4.132 13.885 1.00 85.94 785 ASN A N 1
ATOM 5955 C CA . ASN A 1 785 ? 15.818 3.244 15.046 1.00 85.94 785 ASN A CA 1
ATOM 5956 C C . ASN A 1 785 ? 14.437 2.641 15.345 1.00 85.94 785 ASN A C 1
ATOM 5958 O O . ASN A 1 785 ? 14.340 1.494 15.783 1.00 85.94 785 ASN A O 1
ATOM 5962 N N . PHE A 1 786 ? 13.360 3.402 15.142 1.00 91.56 786 PHE A N 1
ATOM 5963 C CA . PHE A 1 786 ? 11.992 2.901 15.272 1.00 91.56 786 PHE A CA 1
ATOM 5964 C C . PHE A 1 786 ? 11.623 1.952 14.121 1.00 91.56 786 PHE A C 1
ATOM 5966 O O . PHE A 1 786 ? 11.105 0.864 14.380 1.00 91.56 786 PHE A O 1
ATOM 5973 N N . ALA A 1 787 ? 11.902 2.339 12.875 1.00 92.12 787 ALA A N 1
ATOM 5974 C CA . ALA A 1 787 ? 11.507 1.597 11.682 1.00 92.12 787 ALA A CA 1
ATOM 5975 C C . ALA A 1 787 ? 12.167 0.213 11.611 1.00 92.12 787 ALA A C 1
ATOM 5977 O O . ALA A 1 787 ? 11.477 -0.778 11.381 1.00 92.12 787 ALA A O 1
ATOM 5978 N N . LEU A 1 788 ? 13.465 0.110 11.916 1.00 87.19 788 LEU A N 1
ATOM 5979 C CA . LEU A 1 788 ? 14.193 -1.166 11.901 1.00 87.19 788 LEU A CA 1
ATOM 5980 C C . LEU A 1 788 ? 13.746 -2.149 13.000 1.00 87.19 788 LEU A C 1
ATOM 5982 O O . LEU A 1 788 ? 14.045 -3.338 12.926 1.00 87.19 788 LEU A O 1
ATOM 5986 N N . GLN A 1 789 ? 12.989 -1.691 14.004 1.00 88.69 789 GLN A N 1
ATOM 5987 C CA . GLN A 1 789 ? 12.413 -2.551 15.047 1.00 88.69 789 GLN A CA 1
ATOM 5988 C C . GLN A 1 789 ? 10.994 -3.047 14.720 1.00 88.69 789 GLN A C 1
ATOM 5990 O O . GLN A 1 789 ? 10.472 -3.914 15.432 1.00 88.69 789 GLN A O 1
ATOM 5995 N N . LEU A 1 790 ? 10.354 -2.524 13.667 1.00 89.50 790 LEU A N 1
ATOM 5996 C CA . LEU A 1 790 ? 9.033 -2.974 13.235 1.00 89.50 790 LEU A CA 1
ATOM 5997 C C . LEU A 1 790 ? 9.090 -4.450 12.837 1.00 89.50 790 LEU A C 1
ATOM 5999 O O . LEU A 1 790 ? 9.945 -4.875 12.068 1.00 89.50 790 LEU A O 1
ATOM 6003 N N . THR A 1 791 ? 8.159 -5.245 13.350 1.00 87.75 791 THR A N 1
ATOM 6004 C CA . THR A 1 791 ? 8.108 -6.696 13.163 1.00 87.75 791 THR A CA 1
ATOM 6005 C C . THR A 1 791 ? 6.793 -7.084 12.500 1.00 87.75 791 THR A C 1
ATOM 6007 O O . THR A 1 791 ? 5.731 -6.556 12.829 1.00 87.75 791 THR A O 1
ATOM 6010 N N . LEU A 1 792 ? 6.850 -8.024 11.558 1.00 86.19 792 LEU A N 1
ATOM 6011 C CA . LEU A 1 792 ? 5.646 -8.585 10.947 1.00 86.19 792 LEU A CA 1
ATOM 6012 C C . LEU A 1 792 ? 4.897 -9.486 11.940 1.00 86.19 792 LEU A C 1
ATOM 6014 O O . LEU A 1 792 ? 5.549 -10.213 12.695 1.00 86.19 792 LEU A O 1
ATOM 6018 N N . PRO A 1 793 ? 3.552 -9.479 11.935 1.00 86.75 793 PRO A N 1
ATOM 6019 C CA . PRO A 1 793 ? 2.778 -10.413 12.742 1.00 86.75 793 PRO A CA 1
ATOM 6020 C C . PRO A 1 793 ? 3.026 -11.873 12.308 1.00 86.75 793 PRO A C 1
ATOM 6022 O O . PRO A 1 793 ? 3.610 -12.123 11.240 1.00 86.75 793 PRO A O 1
ATOM 6025 N N . PRO A 1 794 ? 2.623 -12.857 13.135 1.00 85.56 794 PRO A N 1
ATOM 6026 C CA . PRO A 1 794 ? 2.637 -14.267 12.755 1.00 85.56 794 PRO A CA 1
ATOM 6027 C C . PRO A 1 794 ? 1.914 -14.518 11.423 1.00 85.56 794 PRO A C 1
ATOM 6029 O O . PRO A 1 794 ? 0.979 -13.808 11.072 1.00 85.56 794 PRO A O 1
ATOM 6032 N N . ASN A 1 795 ? 2.340 -15.539 10.672 1.00 85.81 795 ASN A N 1
ATOM 6033 C CA . ASN A 1 795 ? 1.643 -15.931 9.448 1.00 85.81 795 ASN A CA 1
ATOM 6034 C C . ASN A 1 795 ? 0.306 -16.605 9.824 1.00 85.81 795 ASN A C 1
ATOM 6036 O O . ASN A 1 795 ? 0.340 -17.681 10.427 1.00 85.81 795 ASN A O 1
ATOM 6040 N N . PRO A 1 796 ? -0.853 -16.048 9.436 1.00 85.75 796 PRO A N 1
ATOM 6041 C CA . PRO A 1 796 ? -2.158 -16.556 9.861 1.00 85.75 796 PRO A CA 1
ATOM 6042 C C . PRO A 1 796 ? -2.559 -17.872 9.189 1.00 85.75 796 PRO A C 1
ATOM 6044 O O . PRO A 1 796 ? -3.543 -18.496 9.582 1.00 85.75 796 PRO A O 1
ATOM 6047 N N . VAL A 1 797 ? -1.816 -18.304 8.168 1.00 85.62 797 VAL A N 1
ATOM 6048 C CA . VAL A 1 797 ? -2.041 -19.566 7.459 1.00 85.62 797 VAL A CA 1
ATOM 6049 C C . VAL A 1 797 ? -1.187 -20.698 8.049 1.00 85.62 797 VAL A C 1
ATOM 6051 O O . VAL A 1 797 ? -1.587 -21.857 7.931 1.00 85.62 797 VAL A O 1
ATOM 6054 N N . ARG A 1 798 ? -0.069 -20.399 8.731 1.00 85.50 798 ARG A N 1
ATOM 6055 C CA . ARG A 1 798 ? 0.821 -21.397 9.368 1.00 85.50 798 ARG A CA 1
ATOM 6056 C C . ARG A 1 798 ? 0.085 -22.172 10.470 1.00 85.50 798 ARG A C 1
ATOM 6058 O O . ARG A 1 798 ? -0.892 -21.664 11.001 1.00 85.50 798 ARG A O 1
ATOM 6065 N N . ALA A 1 799 ? 0.502 -23.385 10.832 1.00 85.31 799 ALA A N 1
ATOM 6066 C CA . ALA A 1 799 ? -0.057 -24.088 11.994 1.00 85.31 799 ALA A CA 1
ATOM 6067 C C . ALA A 1 799 ? 0.437 -23.487 13.331 1.00 85.31 799 ALA A C 1
ATOM 6069 O O . ALA A 1 799 ? 1.521 -22.914 13.391 1.00 85.31 799 ALA A O 1
ATOM 6070 N N . LEU A 1 800 ? -0.342 -23.627 14.414 1.00 81.69 800 LEU A N 1
ATOM 6071 C CA . LEU A 1 800 ? 0.006 -23.097 15.749 1.00 81.69 800 LEU A CA 1
ATOM 6072 C C . LEU A 1 800 ? 1.248 -23.748 16.370 1.00 81.69 800 LEU A C 1
ATOM 6074 O O . LEU A 1 800 ? 1.948 -23.114 17.152 1.00 81.69 800 LEU A O 1
ATOM 6078 N N . ASP A 1 801 ? 1.484 -25.018 16.053 1.00 85.44 801 ASP A N 1
ATOM 6079 C CA . ASP A 1 801 ? 2.666 -25.778 16.467 1.00 85.44 801 ASP A CA 1
ATOM 6080 C C . ASP A 1 801 ? 3.845 -25.600 15.501 1.00 85.44 801 ASP A C 1
ATOM 6082 O O . ASP A 1 801 ? 4.841 -26.308 15.607 1.00 85.44 801 ASP A O 1
ATOM 6086 N N . ASP A 1 802 ? 3.709 -24.666 14.558 1.00 83.88 802 ASP A N 1
ATOM 6087 C CA . ASP A 1 802 ? 4.657 -24.366 13.495 1.00 83.88 802 ASP A CA 1
ATOM 6088 C C . ASP A 1 802 ? 4.937 -25.533 12.529 1.00 83.88 802 ASP A C 1
ATOM 6090 O O . ASP A 1 802 ? 5.852 -25.441 11.716 1.00 83.88 802 ASP A O 1
ATOM 6094 N N . SER A 1 803 ? 4.131 -26.599 12.532 1.00 86.25 803 SER A N 1
ATOM 6095 C CA . SER A 1 803 ? 4.270 -27.689 11.559 1.00 86.25 803 SER A CA 1
ATOM 6096 C C . SER A 1 803 ? 3.851 -27.268 10.143 1.00 86.25 803 SER A C 1
ATOM 6098 O O . SER A 1 803 ? 2.933 -26.461 9.949 1.00 86.25 803 SER A O 1
ATOM 6100 N N . LEU A 1 804 ? 4.518 -27.832 9.129 1.00 87.81 804 LEU A N 1
ATOM 6101 C CA . LEU A 1 804 ? 4.124 -27.670 7.728 1.00 87.81 804 LEU A CA 1
ATOM 6102 C C . LEU A 1 804 ? 3.051 -28.677 7.317 1.00 87.81 804 LEU A C 1
ATOM 6104 O O . LEU A 1 804 ? 3.175 -29.885 7.529 1.00 87.81 804 LEU A O 1
ATOM 6108 N N . ARG A 1 805 ? 2.029 -28.193 6.615 1.00 86.94 805 ARG A N 1
ATOM 6109 C CA . ARG A 1 805 ? 1.089 -29.044 5.872 1.00 86.94 805 ARG A CA 1
ATOM 6110 C C . ARG A 1 805 ? 1.748 -29.607 4.605 1.00 86.94 805 ARG A C 1
ATOM 6112 O O . ARG A 1 805 ? 2.732 -29.038 4.139 1.00 86.94 805 ARG A O 1
ATOM 6119 N N . PRO A 1 806 ? 1.196 -30.671 3.987 1.00 87.12 806 PRO A N 1
ATOM 6120 C CA . PRO A 1 806 ? 1.792 -31.292 2.799 1.00 87.12 806 PRO A CA 1
ATOM 6121 C C . PRO A 1 806 ? 2.111 -30.315 1.659 1.00 87.12 806 PRO A C 1
ATOM 6123 O O . PRO A 1 806 ? 3.209 -30.367 1.113 1.00 87.12 806 PRO A O 1
ATOM 6126 N N . ASP A 1 807 ? 1.200 -29.389 1.348 1.00 81.62 807 ASP A N 1
ATOM 6127 C CA . ASP A 1 807 ? 1.410 -28.395 0.286 1.00 81.62 807 ASP A CA 1
ATOM 6128 C C . ASP A 1 807 ? 2.506 -27.382 0.649 1.00 81.62 807 ASP A C 1
ATOM 6130 O O . ASP A 1 807 ? 3.289 -26.974 -0.205 1.00 81.62 807 ASP A O 1
ATOM 6134 N N . GLU A 1 808 ? 2.611 -27.004 1.923 1.00 86.94 808 GLU A N 1
ATOM 6135 C CA . GLU A 1 808 ? 3.644 -26.081 2.402 1.00 86.94 808 GLU A CA 1
ATOM 6136 C C . GLU A 1 808 ? 5.012 -26.767 2.461 1.00 86.94 808 GLU A C 1
ATOM 6138 O O . GLU A 1 808 ? 6.020 -26.162 2.105 1.00 86.94 808 GLU A O 1
ATOM 6143 N N . ALA A 1 809 ? 5.053 -28.044 2.850 1.00 87.69 809 ALA A N 1
ATOM 6144 C CA . ALA A 1 809 ? 6.255 -28.870 2.813 1.00 87.69 809 ALA A CA 1
ATOM 6145 C C . ALA A 1 809 ? 6.734 -29.102 1.372 1.00 87.69 809 ALA A C 1
ATOM 6147 O O . ALA A 1 809 ? 7.933 -29.031 1.108 1.00 87.69 809 ALA A O 1
ATOM 6148 N N . ALA A 1 810 ? 5.809 -29.317 0.430 1.00 82.56 810 ALA A N 1
ATOM 6149 C CA . ALA A 1 810 ? 6.118 -29.389 -0.996 1.00 82.56 810 ALA A CA 1
ATOM 6150 C C . ALA A 1 810 ? 6.615 -28.040 -1.537 1.00 82.56 810 ALA A C 1
ATOM 6152 O O . ALA A 1 810 ? 7.596 -28.002 -2.277 1.00 82.56 810 ALA A O 1
ATOM 6153 N N . GLY A 1 811 ? 5.988 -26.932 -1.126 1.00 81.81 811 GLY A N 1
ATOM 6154 C CA . GLY A 1 811 ? 6.442 -25.579 -1.442 1.00 81.81 811 GLY A CA 1
ATOM 6155 C C . GLY A 1 811 ? 7.849 -25.299 -0.915 1.00 81.81 811 GLY A C 1
ATOM 6156 O O . GLY A 1 811 ? 8.680 -24.785 -1.657 1.00 81.81 811 GLY A O 1
ATOM 6157 N N . ARG A 1 812 ? 8.153 -25.711 0.324 1.00 85.31 812 ARG A N 1
ATOM 6158 C CA . ARG A 1 812 ? 9.505 -25.646 0.896 1.00 85.31 812 ARG A CA 1
ATOM 6159 C C . ARG A 1 812 ? 10.490 -26.479 0.076 1.00 85.31 812 ARG A C 1
ATOM 6161 O O . ARG A 1 812 ? 11.528 -25.966 -0.311 1.00 85.31 812 ARG A O 1
ATOM 6168 N N . ALA A 1 813 ? 10.170 -27.735 -0.224 1.00 78.50 813 ALA A N 1
ATOM 6169 C CA . ALA A 1 813 ? 11.056 -28.583 -1.016 1.00 78.50 813 ALA A CA 1
ATOM 6170 C C . ALA A 1 813 ? 11.362 -27.956 -2.388 1.00 78.50 813 ALA A C 1
ATOM 6172 O O . ALA A 1 813 ? 12.529 -27.831 -2.748 1.00 78.50 813 ALA A O 1
ATOM 6173 N N . LEU A 1 814 ? 10.337 -27.460 -3.094 1.00 76.31 814 LEU A N 1
ATOM 6174 C CA . LEU A 1 814 ? 10.492 -26.738 -4.361 1.00 76.31 814 LEU A CA 1
ATOM 6175 C C . LEU A 1 814 ? 11.394 -25.504 -4.216 1.00 76.31 814 LEU A C 1
ATOM 6177 O O . LEU A 1 814 ? 12.271 -25.289 -5.047 1.00 76.31 814 LEU A O 1
ATOM 6181 N N . PHE A 1 815 ? 11.197 -24.720 -3.154 1.00 78.00 815 PHE A N 1
ATOM 6182 C CA . PHE A 1 815 ? 11.964 -23.507 -2.875 1.00 78.00 815 PHE A CA 1
ATOM 6183 C C . PHE A 1 815 ? 13.473 -23.769 -2.762 1.00 78.00 815 PHE A C 1
ATOM 6185 O O . PHE A 1 815 ? 14.281 -22.992 -3.264 1.00 78.00 815 PHE A O 1
ATOM 6192 N N . PHE A 1 816 ? 13.837 -24.892 -2.144 1.00 75.44 816 PHE A N 1
ATOM 6193 C CA . PHE A 1 816 ? 15.217 -25.353 -1.986 1.00 75.44 816 PHE A CA 1
ATOM 6194 C C . PHE A 1 816 ? 15.689 -26.270 -3.130 1.00 75.44 816 PHE A C 1
ATOM 6196 O O . PHE A 1 816 ? 16.764 -26.852 -3.040 1.00 75.44 816 PHE A O 1
ATOM 6203 N N . GLY A 1 817 ? 14.905 -26.441 -4.204 1.00 70.94 817 GLY A N 1
ATOM 6204 C CA . GLY A 1 817 ? 15.255 -27.325 -5.325 1.00 70.94 817 GLY A CA 1
ATOM 6205 C C . GLY A 1 817 ? 15.333 -28.816 -4.962 1.00 70.94 817 GLY A C 1
ATOM 6206 O O . GLY A 1 817 ? 15.968 -29.600 -5.667 1.00 70.94 817 GLY A O 1
ATOM 6207 N N . CYS A 1 818 ? 14.693 -29.216 -3.866 1.00 73.81 818 CYS A N 1
ATOM 6208 C CA . CYS A 1 818 ? 14.744 -30.556 -3.296 1.00 73.81 818 CYS A CA 1
ATOM 6209 C C . CYS A 1 818 ? 13.508 -31.385 -3.683 1.00 73.81 818 CYS A C 1
ATOM 6211 O O . CYS A 1 818 ? 12.421 -30.858 -3.921 1.00 73.81 818 CYS A O 1
ATOM 6213 N N . LEU A 1 819 ? 13.647 -32.714 -3.674 1.00 75.31 819 LEU A N 1
ATOM 6214 C CA . LEU A 1 819 ? 12.517 -33.643 -3.767 1.00 75.31 819 LEU A CA 1
ATOM 6215 C C . LEU A 1 819 ? 11.648 -33.579 -2.504 1.00 75.31 819 LEU A C 1
ATOM 6217 O O . LEU A 1 819 ? 10.421 -33.624 -2.577 1.00 75.31 819 LEU A O 1
ATOM 6221 N N . SER A 1 820 ? 12.289 -33.488 -1.340 1.00 83.25 820 SER A N 1
ATOM 6222 C CA . SER A 1 820 ? 11.618 -33.313 -0.054 1.00 83.25 820 SER A CA 1
ATOM 6223 C C . SER A 1 820 ? 12.552 -32.682 0.969 1.00 83.25 820 SER A C 1
ATOM 6225 O O . SER A 1 820 ? 13.763 -32.906 0.927 1.00 83.25 820 SER A O 1
ATOM 6227 N N . GLN A 1 821 ? 11.974 -31.965 1.927 1.00 84.81 821 GLN A N 1
ATOM 6228 C CA . GLN A 1 821 ? 12.694 -31.422 3.068 1.00 84.81 821 GLN A CA 1
ATOM 6229 C C . GLN A 1 821 ? 11.789 -31.472 4.302 1.00 84.81 821 GLN A C 1
ATOM 6231 O O . GLN A 1 821 ? 10.740 -30.823 4.324 1.00 84.81 821 GLN A O 1
ATOM 6236 N N . THR A 1 822 ? 12.156 -32.263 5.309 1.00 88.56 822 THR A N 1
ATOM 6237 C CA . THR A 1 822 ? 11.487 -32.305 6.623 1.00 88.56 822 THR A CA 1
ATOM 6238 C C . THR A 1 822 ? 11.891 -31.110 7.495 1.00 88.56 822 THR A C 1
ATOM 6240 O O . THR A 1 822 ? 12.789 -30.352 7.135 1.00 88.56 822 THR A O 1
ATOM 6243 N N . ASP A 1 823 ? 11.225 -30.912 8.637 1.00 86.94 823 ASP A N 1
ATOM 6244 C CA . ASP A 1 823 ? 11.582 -29.829 9.569 1.00 86.94 823 ASP A CA 1
ATOM 6245 C C . ASP A 1 823 ? 12.982 -30.043 10.161 1.00 86.94 823 ASP A C 1
ATOM 6247 O O . ASP A 1 823 ? 13.793 -29.126 10.148 1.00 86.94 823 ASP A O 1
ATOM 6251 N N . GLU A 1 824 ? 13.319 -31.279 10.543 1.00 88.50 824 GLU A N 1
ATOM 6252 C CA . GLU A 1 824 ? 14.669 -31.659 10.993 1.00 88.50 824 GLU A CA 1
ATOM 6253 C C . GLU A 1 824 ? 15.734 -31.401 9.913 1.00 88.50 824 GLU A C 1
ATOM 6255 O O . GLU A 1 824 ? 16.825 -30.906 10.196 1.00 88.50 824 GLU A O 1
ATOM 6260 N N . GLN A 1 825 ? 15.412 -31.700 8.653 1.00 87.31 825 GLN A N 1
ATOM 6261 C CA . GLN A 1 825 ? 16.277 -31.418 7.509 1.00 87.31 825 GLN A CA 1
ATOM 6262 C C . GLN A 1 825 ? 16.470 -29.908 7.307 1.00 87.31 825 GLN A C 1
ATOM 6264 O O . GLN A 1 825 ? 17.595 -29.449 7.156 1.00 87.31 825 GLN A O 1
ATOM 6269 N N . PHE A 1 826 ? 15.401 -29.115 7.394 1.00 86.69 826 PHE A N 1
ATOM 6270 C CA . PHE A 1 826 ? 15.487 -27.654 7.344 1.00 86.69 826 PHE A CA 1
ATOM 6271 C C . PHE A 1 826 ? 16.331 -27.077 8.493 1.00 86.69 826 PHE A C 1
ATOM 6273 O O . PHE A 1 826 ? 17.198 -26.243 8.254 1.00 86.69 826 PHE A O 1
ATOM 6280 N N . GLU A 1 827 ? 16.147 -27.559 9.724 1.00 85.25 827 GLU A N 1
ATOM 6281 C CA . GLU A 1 827 ? 16.905 -27.104 10.899 1.00 85.25 827 GLU A CA 1
ATOM 6282 C C . GLU A 1 827 ? 18.396 -27.466 10.856 1.00 85.25 827 GLU A C 1
ATOM 6284 O O . GLU A 1 827 ? 19.221 -26.736 11.419 1.00 85.25 827 GLU A O 1
ATOM 6289 N N . SER A 1 828 ? 18.724 -28.595 10.223 1.00 84.19 828 SER A N 1
ATOM 6290 C CA . SER A 1 828 ? 20.090 -29.101 10.046 1.00 84.19 828 SER A CA 1
ATOM 6291 C C . SER A 1 828 ? 20.765 -28.624 8.759 1.00 84.19 828 SER A C 1
ATOM 6293 O O . SER A 1 828 ? 21.936 -28.933 8.558 1.00 84.19 828 SER A O 1
ATOM 6295 N N . GLY A 1 829 ? 20.057 -27.886 7.896 1.00 79.38 829 GLY A N 1
ATOM 6296 C CA . GLY A 1 829 ? 20.592 -27.420 6.615 1.00 79.38 829 GLY A CA 1
ATOM 6297 C C . GLY A 1 829 ? 20.795 -28.545 5.596 1.00 79.38 829 GLY A C 1
ATOM 6298 O O . GLY A 1 829 ? 21.745 -28.502 4.824 1.00 79.38 829 GLY A O 1
ATOM 6299 N N . THR A 1 830 ? 19.932 -29.563 5.584 1.00 82.62 830 THR A N 1
ATOM 6300 C CA . THR A 1 830 ? 19.982 -30.691 4.639 1.00 82.62 830 THR A CA 1
ATOM 6301 C C . THR A 1 830 ? 18.666 -30.869 3.881 1.00 82.62 830 THR A C 1
ATOM 6303 O O . THR A 1 830 ? 17.625 -30.345 4.281 1.00 82.62 830 THR A O 1
ATOM 6306 N N . CYS A 1 831 ? 18.674 -31.607 2.769 1.00 81.69 831 CYS A N 1
ATOM 6307 C CA . CYS A 1 831 ? 17.447 -32.042 2.095 1.00 81.69 831 CYS A CA 1
ATOM 6308 C C . CYS A 1 831 ? 17.646 -33.317 1.265 1.00 81.69 831 CYS A C 1
ATOM 6310 O O . CYS A 1 831 ? 18.772 -33.772 1.074 1.00 81.69 831 CYS A O 1
ATOM 6312 N N . VAL A 1 832 ? 16.550 -33.898 0.760 1.00 78.69 832 VAL A N 1
ATOM 6313 C CA . VAL A 1 832 ? 16.608 -34.979 -0.237 1.00 78.69 832 VAL A CA 1
ATOM 6314 C C . VAL A 1 832 ? 16.629 -34.362 -1.635 1.00 78.69 832 VAL A C 1
ATOM 6316 O O . VAL A 1 832 ? 15.646 -33.741 -2.042 1.00 78.69 832 VAL A O 1
ATOM 6319 N N . ALA A 1 833 ? 17.721 -34.540 -2.372 1.00 67.00 833 ALA A N 1
ATOM 6320 C CA . ALA A 1 833 ? 17.878 -34.077 -3.745 1.00 67.00 833 ALA A CA 1
ATOM 6321 C C . ALA A 1 833 ? 16.959 -34.836 -4.723 1.00 67.00 833 ALA A C 1
ATOM 6323 O O . ALA A 1 833 ? 16.373 -35.871 -4.399 1.00 67.00 833 ALA A O 1
ATOM 6324 N N . LEU A 1 834 ? 16.837 -34.330 -5.955 1.00 63.94 834 LEU A N 1
ATOM 6325 C CA . LEU A 1 834 ? 15.977 -34.925 -6.991 1.00 63.94 834 LEU A CA 1
ATOM 6326 C C . LEU A 1 834 ? 16.380 -36.355 -7.392 1.00 63.94 834 LEU A C 1
ATOM 6328 O O . LEU A 1 834 ? 15.534 -37.113 -7.864 1.00 63.94 834 LEU A O 1
ATOM 6332 N N . ASP A 1 835 ? 17.644 -36.734 -7.198 1.00 63.91 835 ASP A N 1
ATOM 6333 C CA . ASP A 1 835 ? 18.151 -38.092 -7.432 1.00 63.91 835 ASP A CA 1
ATOM 6334 C C . ASP A 1 835 ? 17.962 -39.038 -6.226 1.00 63.91 835 ASP A C 1
ATOM 6336 O O . ASP A 1 835 ? 18.292 -40.223 -6.306 1.00 63.91 835 ASP A O 1
ATOM 6340 N N . GLY A 1 836 ? 17.399 -38.531 -5.124 1.00 68.69 836 GLY A N 1
ATOM 6341 C CA . GLY A 1 836 ? 17.138 -39.267 -3.889 1.00 68.69 836 GLY A CA 1
ATOM 6342 C C . GLY A 1 836 ? 18.282 -39.262 -2.869 1.00 68.69 836 GLY A C 1
ATOM 6343 O O . GLY A 1 836 ? 18.118 -39.855 -1.801 1.00 68.69 836 GLY A O 1
ATOM 6344 N N . SER A 1 837 ? 19.420 -38.623 -3.155 1.00 70.81 837 SER A N 1
ATOM 6345 C CA . SER A 1 837 ? 20.514 -38.449 -2.187 1.00 70.81 837 SER A CA 1
ATOM 6346 C C . SER A 1 837 ? 20.170 -37.412 -1.108 1.00 70.81 837 SER A C 1
ATOM 6348 O O . SER A 1 837 ? 19.301 -36.567 -1.308 1.00 70.81 837 SER A O 1
ATOM 6350 N N . VAL A 1 838 ? 20.823 -37.480 0.059 1.00 78.69 838 VAL A N 1
ATOM 6351 C CA . VAL A 1 838 ? 20.724 -36.437 1.096 1.00 78.69 838 VAL A CA 1
ATOM 6352 C C . VAL A 1 838 ? 21.927 -35.514 0.964 1.00 78.69 838 VAL A C 1
ATOM 6354 O O . VAL A 1 838 ? 23.057 -35.996 1.021 1.00 78.69 838 VAL A O 1
ATOM 6357 N N . VAL A 1 839 ? 21.674 -34.218 0.800 1.00 66.81 839 VAL A N 1
ATOM 6358 C CA . VAL A 1 839 ? 22.690 -33.188 0.530 1.00 66.81 839 VAL A CA 1
ATOM 6359 C C . VAL A 1 839 ? 22.597 -32.044 1.537 1.00 66.81 839 VAL A C 1
ATOM 6361 O O . VAL A 1 839 ? 21.538 -31.826 2.131 1.00 66.81 839 VAL A O 1
ATOM 6364 N N . GLU A 1 840 ? 23.697 -31.316 1.724 1.00 70.50 840 GLU A N 1
ATOM 6365 C CA . GLU A 1 840 ? 23.735 -30.063 2.488 1.00 70.50 840 GLU A CA 1
ATOM 6366 C C . GLU A 1 840 ? 23.305 -28.873 1.616 1.00 70.50 840 GLU A C 1
ATOM 6368 O O . GLU A 1 840 ? 23.665 -28.757 0.444 1.00 70.50 840 GLU A O 1
ATOM 6373 N N . ILE A 1 841 ? 22.530 -27.965 2.202 1.00 62.28 841 ILE A N 1
ATOM 6374 C CA . ILE A 1 841 ? 21.879 -26.862 1.498 1.00 62.28 841 ILE A CA 1
ATOM 6375 C C . ILE A 1 841 ? 22.886 -25.779 1.113 1.00 62.28 841 ILE A C 1
ATOM 6377 O O . ILE A 1 841 ? 23.031 -25.477 -0.069 1.00 62.28 841 ILE A O 1
ATOM 6381 N N . ASP A 1 842 ? 23.652 -25.248 2.060 1.00 56.62 842 ASP A N 1
ATOM 6382 C CA . ASP A 1 842 ? 24.567 -24.138 1.767 1.00 56.62 842 ASP A CA 1
ATOM 6383 C C . ASP A 1 842 ? 25.778 -24.541 0.903 1.00 56.62 842 ASP A C 1
ATOM 6385 O O . ASP A 1 842 ? 26.325 -23.712 0.188 1.00 56.62 842 ASP A O 1
ATOM 6389 N N . THR A 1 843 ? 26.214 -25.803 0.932 1.00 47.66 843 THR A N 1
ATOM 6390 C CA . THR A 1 843 ? 27.419 -26.266 0.212 1.00 47.66 843 THR A CA 1
ATOM 6391 C C . THR A 1 843 ? 27.110 -26.989 -1.105 1.00 47.66 843 THR A C 1
ATOM 6393 O O . THR A 1 843 ? 27.948 -26.987 -2.017 1.00 47.66 843 THR A O 1
ATOM 6396 N N . GLU A 1 844 ? 25.922 -27.594 -1.241 1.00 39.50 844 GLU A N 1
ATOM 6397 C CA . GLU A 1 844 ? 25.511 -28.337 -2.440 1.00 39.50 844 GLU A CA 1
ATOM 6398 C C . GLU A 1 844 ? 24.174 -27.898 -3.056 1.00 39.50 844 GLU A C 1
ATOM 6400 O O . GLU A 1 844 ? 24.013 -28.107 -4.256 1.00 39.50 844 GLU A O 1
ATOM 6405 N N . THR A 1 845 ? 23.251 -27.228 -2.351 1.00 39.88 845 THR A N 1
ATOM 6406 C CA . THR A 1 845 ? 22.044 -26.664 -3.008 1.00 39.88 845 THR A CA 1
ATOM 6407 C C . THR A 1 845 ? 22.259 -25.297 -3.660 1.00 39.88 845 THR A C 1
ATOM 6409 O O . THR A 1 845 ? 21.477 -24.944 -4.537 1.00 39.88 845 THR A O 1
ATOM 6412 N N . GLU A 1 846 ? 23.386 -24.621 -3.402 1.00 44.78 846 GLU A N 1
ATOM 6413 C CA . GLU A 1 846 ? 23.942 -23.612 -4.335 1.00 44.78 846 GLU A CA 1
ATOM 6414 C C . GLU A 1 846 ? 24.311 -24.236 -5.704 1.00 44.78 846 GLU A C 1
ATOM 6416 O O . GLU A 1 846 ? 24.537 -23.553 -6.698 1.00 44.78 846 GLU A O 1
ATOM 6421 N N . ARG A 1 847 ? 24.366 -25.576 -5.788 1.00 37.00 847 ARG A N 1
ATOM 6422 C CA . ARG A 1 847 ? 24.497 -26.334 -7.044 1.00 37.00 847 ARG A CA 1
ATOM 6423 C C . ARG A 1 847 ? 23.163 -26.910 -7.532 1.00 37.00 847 ARG A C 1
ATOM 6425 O O . ARG A 1 847 ? 23.133 -27.533 -8.597 1.00 37.00 847 ARG A O 1
ATOM 6432 N N . CYS A 1 848 ? 22.068 -26.750 -6.782 1.00 31.75 848 CYS A N 1
ATOM 6433 C CA . CYS A 1 848 ? 20.756 -27.248 -7.180 1.00 31.75 848 CYS A CA 1
ATOM 6434 C C . CYS A 1 848 ? 20.127 -26.278 -8.180 1.00 31.75 848 CYS A C 1
ATOM 6436 O O . CYS A 1 848 ? 19.652 -25.200 -7.851 1.00 31.75 848 CYS A O 1
ATOM 6438 N N . SER A 1 849 ? 20.115 -26.685 -9.443 1.00 37.91 849 SER A N 1
ATOM 6439 C CA . SER A 1 849 ? 19.550 -25.883 -10.518 1.00 37.91 849 SER A CA 1
ATOM 6440 C C . SER A 1 849 ? 18.021 -25.857 -10.435 1.00 37.91 849 SER A C 1
ATOM 6442 O O . SER A 1 849 ? 17.374 -26.896 -10.605 1.00 37.91 849 SER A O 1
ATOM 6444 N N . CYS A 1 850 ? 17.423 -24.670 -10.301 1.00 33.31 850 CYS A N 1
ATOM 6445 C CA . CYS A 1 850 ? 16.106 -24.447 -10.891 1.00 33.31 850 CYS A CA 1
ATOM 6446 C C . CYS A 1 850 ? 16.195 -24.801 -12.386 1.00 33.31 850 CYS A C 1
ATOM 6448 O O . CYS A 1 850 ? 17.144 -24.438 -13.088 1.00 33.31 850 CYS A O 1
ATOM 6450 N N . TYR A 1 851 ? 15.247 -25.598 -12.877 1.00 36.97 851 TYR A N 1
ATOM 6451 C CA . TYR A 1 851 ? 15.245 -26.021 -14.271 1.00 36.97 851 TYR A CA 1
ATOM 6452 C C . TYR A 1 851 ? 15.142 -24.786 -15.191 1.00 36.97 851 TYR A C 1
ATOM 6454 O O . TYR A 1 851 ? 14.080 -24.189 -15.294 1.00 36.97 851 TYR A O 1
ATOM 6462 N N . SER A 1 852 ? 16.252 -24.498 -15.884 1.00 41.34 852 SER A N 1
ATOM 6463 C CA . SER A 1 852 ? 16.489 -23.536 -16.983 1.00 41.34 852 SER A CA 1
ATOM 6464 C C . SER A 1 852 ? 17.463 -22.408 -16.655 1.00 41.34 852 SER A C 1
ATOM 6466 O O . SER A 1 852 ? 17.122 -21.235 -16.597 1.00 41.34 852 SER A O 1
ATOM 6468 N N . ASN A 1 853 ? 18.734 -22.790 -16.606 1.00 42.31 853 ASN A N 1
ATOM 6469 C CA . ASN A 1 853 ? 19.856 -21.878 -16.729 1.00 42.31 853 ASN A CA 1
ATOM 6470 C C . ASN A 1 853 ? 20.021 -21.432 -18.206 1.00 42.31 853 ASN A C 1
ATOM 6472 O O . ASN A 1 853 ? 20.129 -22.263 -19.114 1.00 42.31 853 ASN A O 1
ATOM 6476 N N . VAL A 1 854 ? 20.073 -20.119 -18.441 1.00 43.06 854 VAL A N 1
ATOM 6477 C CA . VAL A 1 854 ? 20.356 -19.471 -19.737 1.00 43.06 854 VAL A CA 1
ATOM 6478 C C . VAL A 1 854 ? 21.743 -19.837 -20.297 1.00 43.06 854 VAL A C 1
ATOM 6480 O O . VAL A 1 854 ? 21.867 -20.113 -21.489 1.00 43.06 854 VAL A O 1
ATOM 6483 N N . LEU A 1 855 ? 22.762 -19.949 -19.445 1.00 42.06 855 LEU A N 1
ATOM 6484 C CA . LEU A 1 855 ? 24.088 -20.500 -19.745 1.00 42.06 855 LEU A CA 1
ATOM 6485 C C . LEU A 1 855 ? 24.023 -22.000 -20.055 1.00 42.06 855 LEU A C 1
ATOM 6487 O O . LEU A 1 855 ? 24.610 -22.418 -21.038 1.00 42.06 855 LEU A O 1
ATOM 6491 N N . VAL A 1 856 ? 23.260 -22.825 -19.325 1.00 44.00 856 VAL A N 1
ATOM 6492 C CA . VAL A 1 856 ? 23.057 -24.248 -19.701 1.00 44.00 856 VAL A CA 1
ATOM 6493 C C . VAL A 1 856 ? 22.311 -24.352 -21.029 1.00 44.00 856 VAL A C 1
ATOM 6495 O O . VAL A 1 856 ? 22.599 -25.236 -21.830 1.00 44.00 856 VAL A O 1
ATOM 6498 N N . ARG A 1 857 ? 21.378 -23.441 -21.318 1.00 48.06 857 ARG A N 1
ATOM 6499 C CA . ARG A 1 857 ? 20.708 -23.340 -22.620 1.00 48.06 857 ARG A CA 1
ATOM 6500 C C . ARG A 1 857 ? 21.687 -22.926 -23.724 1.00 48.06 857 ARG A C 1
ATOM 6502 O O . ARG A 1 857 ? 21.618 -23.504 -24.805 1.00 48.06 857 ARG A O 1
ATOM 6509 N N . ALA A 1 858 ? 22.610 -22.006 -23.449 1.00 49.03 858 ALA A N 1
ATOM 6510 C CA . ALA A 1 858 ? 23.676 -21.594 -24.363 1.00 49.03 858 ALA A CA 1
ATOM 6511 C C . ALA A 1 858 ? 24.716 -22.712 -24.584 1.00 49.03 858 ALA A C 1
ATOM 6513 O O . ALA A 1 858 ? 25.083 -22.999 -25.718 1.00 49.03 858 ALA A O 1
ATOM 6514 N N . LEU A 1 859 ? 25.113 -23.431 -23.532 1.00 50.19 859 LEU A N 1
ATOM 6515 C CA . LEU A 1 859 ? 26.003 -24.596 -23.595 1.00 50.19 859 LEU A CA 1
ATOM 6516 C C . LEU A 1 859 ? 25.318 -25.812 -24.250 1.00 50.19 859 LEU A C 1
ATOM 6518 O O . LEU A 1 859 ? 25.962 -26.620 -24.908 1.00 50.19 859 LEU A O 1
ATOM 6522 N N . ARG A 1 860 ? 23.984 -25.925 -24.202 1.00 53.28 860 ARG A N 1
ATOM 6523 C CA . ARG A 1 860 ? 23.230 -26.895 -25.025 1.00 53.28 860 ARG A CA 1
ATOM 6524 C C . ARG A 1 860 ? 23.294 -26.587 -26.529 1.00 53.28 860 ARG A C 1
ATOM 6526 O O . ARG A 1 860 ? 22.961 -27.470 -27.316 1.00 53.28 860 ARG A O 1
ATOM 6533 N N . LEU A 1 861 ? 23.737 -25.390 -26.939 1.00 54.88 861 LEU A N 1
ATOM 6534 C CA . LEU A 1 861 ? 24.053 -25.049 -28.336 1.00 54.88 861 LEU A CA 1
ATOM 6535 C C . LEU A 1 861 ? 25.500 -25.403 -28.726 1.00 54.88 861 LEU A C 1
ATOM 6537 O O . LEU A 1 861 ? 25.858 -25.273 -29.897 1.00 54.88 861 LEU A O 1
ATOM 6541 N N . SER A 1 862 ? 26.332 -25.899 -27.799 1.00 63.69 862 SER A N 1
ATOM 6542 C CA . SER A 1 862 ? 27.700 -26.347 -28.095 1.00 63.69 862 SER A CA 1
ATOM 6543 C C . SER A 1 862 ? 27.793 -27.394 -29.222 1.00 63.69 862 SER A C 1
ATOM 6545 O O . SER A 1 862 ? 28.748 -27.315 -29.995 1.00 63.69 862 SER A O 1
ATOM 6547 N N . PRO A 1 863 ? 26.821 -28.311 -29.430 1.00 71.00 863 PRO A N 1
ATOM 6548 C CA . PRO A 1 863 ? 26.802 -29.162 -30.622 1.00 71.00 863 PRO A CA 1
ATOM 6549 C C . PRO A 1 863 ? 26.728 -28.373 -31.939 1.00 71.00 863 PRO A C 1
ATOM 6551 O O . PRO A 1 863 ? 27.469 -28.676 -32.870 1.00 71.00 863 PRO A O 1
ATOM 6554 N N . SER A 1 864 ? 25.897 -27.329 -32.009 1.00 70.06 864 SER A N 1
ATOM 6555 C CA . SER A 1 864 ? 25.778 -26.464 -33.193 1.00 70.06 864 SER A CA 1
ATOM 6556 C C . SER A 1 864 ? 27.020 -25.592 -33.401 1.00 70.06 864 SER A C 1
ATOM 6558 O O . SER A 1 864 ? 27.413 -25.334 -34.537 1.00 70.06 864 SER A O 1
ATOM 6560 N N . LEU A 1 865 ? 27.683 -25.180 -32.315 1.00 74.50 865 LEU A N 1
ATOM 6561 C CA . LEU A 1 865 ? 28.978 -24.496 -32.370 1.00 74.50 865 LEU A CA 1
ATOM 6562 C C . LEU A 1 865 ? 30.073 -25.408 -32.940 1.00 74.50 865 LEU A C 1
ATOM 6564 O O . LEU A 1 865 ? 30.841 -24.984 -33.801 1.00 74.50 865 LEU A O 1
ATOM 6568 N N . VAL A 1 866 ? 30.119 -26.670 -32.500 1.00 79.69 866 VAL A N 1
ATOM 6569 C CA . VAL A 1 866 ? 31.032 -27.687 -33.041 1.00 79.69 866 VAL A CA 1
ATOM 6570 C C . VAL A 1 866 ? 30.733 -27.963 -34.509 1.00 79.69 866 VAL A C 1
ATOM 6572 O O . VAL A 1 866 ? 31.667 -28.064 -35.301 1.00 79.69 866 VAL A O 1
ATOM 6575 N N . GLU A 1 867 ? 29.462 -28.033 -34.902 1.00 80.62 867 GLU A N 1
ATOM 6576 C CA . GLU A 1 867 ? 29.060 -28.196 -36.300 1.00 80.62 867 GLU A CA 1
ATOM 6577 C C . GLU A 1 867 ? 29.556 -27.026 -37.163 1.00 80.62 867 GLU A C 1
ATOM 6579 O O . GLU A 1 867 ? 30.252 -27.240 -38.158 1.00 80.62 867 GLU A O 1
ATOM 6584 N N . PHE A 1 868 ? 29.297 -25.785 -36.741 1.00 82.75 868 PHE A N 1
ATOM 6585 C CA . PHE A 1 868 ? 29.760 -24.588 -37.443 1.00 82.75 868 PHE A CA 1
ATOM 6586 C C . PHE A 1 868 ? 31.291 -24.522 -37.538 1.00 82.75 868 PHE A C 1
ATOM 6588 O O . PHE A 1 868 ? 31.844 -24.333 -38.624 1.00 82.75 868 PHE A O 1
ATOM 6595 N N . ALA A 1 869 ? 31.989 -24.753 -36.426 1.00 85.75 869 ALA A N 1
ATOM 6596 C CA . ALA A 1 869 ? 33.446 -24.778 -36.375 1.00 85.75 869 ALA A CA 1
ATOM 6597 C C . ALA A 1 869 ? 34.046 -25.916 -37.221 1.00 85.75 869 ALA A C 1
ATOM 6599 O O . ALA A 1 869 ? 35.099 -25.736 -37.831 1.00 85.75 869 ALA A O 1
ATOM 6600 N N . THR A 1 870 ? 33.368 -27.062 -37.326 1.00 86.81 870 THR A N 1
ATOM 6601 C CA . THR A 1 870 ? 33.778 -28.180 -38.192 1.00 86.81 870 THR A CA 1
ATOM 6602 C C . THR A 1 870 ? 33.663 -27.805 -39.666 1.00 86.81 870 THR A C 1
ATOM 6604 O O . THR A 1 870 ? 34.595 -28.053 -40.436 1.00 86.81 870 THR A O 1
ATOM 6607 N N . VAL A 1 871 ? 32.565 -27.153 -40.061 1.00 86.94 871 VAL A N 1
ATOM 6608 C CA . VAL A 1 871 ? 32.396 -26.645 -41.430 1.00 86.94 871 VAL A CA 1
ATOM 6609 C C . VAL A 1 871 ? 33.452 -25.583 -41.745 1.00 86.94 871 VAL A C 1
ATOM 6611 O O . VAL A 1 871 ? 34.126 -25.686 -42.771 1.00 86.94 871 VAL A O 1
ATOM 6614 N N . LEU A 1 872 ? 33.673 -24.613 -40.850 1.00 88.81 872 LEU A N 1
ATOM 6615 C CA . LEU A 1 872 ? 34.713 -23.592 -41.018 1.00 88.81 872 LEU A CA 1
ATOM 6616 C C . LEU A 1 872 ? 36.109 -24.194 -41.126 1.00 88.81 872 LEU A C 1
ATOM 6618 O O . LEU A 1 872 ? 36.880 -23.788 -41.991 1.00 88.81 872 LEU A O 1
ATOM 6622 N N . ARG A 1 873 ? 36.435 -25.180 -40.289 1.00 90.50 873 ARG A N 1
ATOM 6623 C CA . ARG A 1 873 ? 37.713 -25.888 -40.353 1.00 90.50 873 ARG A CA 1
ATOM 6624 C C . ARG A 1 873 ? 37.906 -26.557 -41.711 1.00 90.50 873 ARG A C 1
ATOM 6626 O O . ARG A 1 873 ? 38.987 -26.451 -42.279 1.00 90.50 873 ARG A O 1
ATOM 6633 N N . GLY A 1 874 ? 36.869 -27.211 -42.239 1.00 88.88 874 GLY A N 1
ATOM 6634 C CA . GLY A 1 874 ? 36.897 -27.828 -43.566 1.00 88.88 874 GLY A CA 1
ATOM 6635 C C . GLY A 1 874 ? 37.127 -26.810 -44.684 1.00 88.88 874 GLY A C 1
ATOM 6636 O O . GLY A 1 874 ? 37.991 -27.019 -45.532 1.00 88.88 874 GLY A O 1
ATOM 6637 N N . LEU A 1 875 ? 36.418 -25.678 -44.645 1.00 88.94 875 LEU A N 1
ATOM 6638 C CA . LEU A 1 875 ? 36.581 -24.589 -45.613 1.00 88.94 875 LEU A CA 1
ATOM 6639 C C . LEU A 1 875 ? 37.982 -23.976 -45.550 1.00 88.94 875 LEU A C 1
ATOM 6641 O O . LEU A 1 875 ? 38.654 -23.826 -46.565 1.00 88.94 875 LEU A O 1
ATOM 6645 N N . LEU A 1 876 ? 38.450 -23.652 -44.350 1.00 91.25 876 LEU A N 1
ATOM 6646 C CA . LEU A 1 876 ? 39.732 -22.986 -44.137 1.00 91.25 876 LEU A CA 1
ATOM 6647 C C . LEU A 1 876 ? 40.945 -23.916 -44.308 1.00 91.25 876 LEU A C 1
ATOM 6649 O O . LEU A 1 876 ? 42.078 -23.431 -44.373 1.00 91.25 876 LEU A O 1
ATOM 6653 N N . ALA A 1 877 ? 40.722 -25.231 -44.383 1.00 90.44 877 ALA A N 1
ATOM 6654 C CA . ALA A 1 877 ? 41.726 -26.216 -44.774 1.00 90.44 877 ALA A CA 1
ATOM 6655 C C . ALA A 1 877 ? 41.896 -26.317 -46.299 1.00 90.44 877 ALA A C 1
ATOM 6657 O O . ALA A 1 877 ? 42.924 -26.826 -46.750 1.00 90.44 877 ALA A O 1
ATOM 6658 N N . ASP A 1 878 ? 40.925 -25.850 -47.097 1.00 92.88 878 ASP A N 1
ATOM 6659 C CA . ASP A 1 878 ? 41.029 -25.867 -48.555 1.00 92.88 878 ASP A CA 1
ATOM 6660 C C . ASP A 1 878 ? 42.085 -24.841 -49.018 1.00 92.88 878 ASP A C 1
ATOM 6662 O O . ASP A 1 878 ? 41.919 -23.632 -48.817 1.00 92.88 878 ASP A O 1
ATOM 6666 N N . PRO A 1 879 ? 43.182 -25.286 -49.659 1.00 88.94 879 PRO A N 1
ATOM 6667 C CA . PRO A 1 879 ? 44.285 -24.403 -50.030 1.00 88.94 879 PRO A CA 1
ATOM 6668 C C . PRO A 1 879 ? 43.903 -23.393 -51.121 1.00 88.94 879 PRO A C 1
ATOM 6670 O O . PRO A 1 879 ? 44.494 -22.314 -51.189 1.00 88.94 879 PRO A O 1
ATOM 6673 N N . THR A 1 880 ? 42.919 -23.715 -51.962 1.00 90.50 880 THR A N 1
ATOM 6674 C CA . THR A 1 880 ? 42.435 -22.843 -53.041 1.00 90.50 880 THR A CA 1
ATOM 6675 C C . THR A 1 880 ? 41.565 -21.734 -52.467 1.00 90.50 880 THR A C 1
ATOM 6677 O O . THR A 1 880 ? 41.772 -20.558 -52.774 1.00 90.50 880 THR A O 1
ATOM 6680 N N . LEU A 1 881 ? 40.624 -22.099 -51.592 1.00 91.62 881 LEU A N 1
ATOM 6681 C CA . LEU A 1 881 ? 39.768 -21.140 -50.903 1.00 91.62 881 LEU A CA 1
ATOM 6682 C C . LEU A 1 881 ? 40.595 -20.222 -50.003 1.00 91.62 881 LEU A C 1
ATOM 6684 O O . LEU A 1 881 ? 40.412 -19.005 -50.029 1.00 91.62 881 LEU A O 1
ATOM 6688 N N . TRP A 1 882 ? 41.539 -20.790 -49.248 1.00 93.44 882 TRP A N 1
ATOM 6689 C CA . TRP A 1 882 ? 42.402 -20.016 -48.368 1.00 93.44 882 TRP A CA 1
ATOM 6690 C C . TRP A 1 882 ? 43.289 -19.035 -49.133 1.00 93.44 882 TRP A C 1
ATOM 6692 O O . TRP A 1 882 ? 43.439 -17.901 -48.691 1.00 93.44 882 TRP A O 1
ATOM 6702 N N . ALA A 1 883 ? 43.839 -19.409 -50.292 1.00 90.81 883 ALA A N 1
ATOM 6703 C CA . ALA A 1 883 ? 44.614 -18.477 -51.110 1.00 90.81 883 ALA A CA 1
ATOM 6704 C C . ALA A 1 883 ? 43.778 -17.253 -51.535 1.00 90.81 883 ALA A C 1
ATOM 6706 O O . ALA A 1 883 ? 44.265 -16.121 -51.472 1.00 90.81 883 ALA A O 1
ATOM 6707 N N . ALA A 1 884 ? 42.510 -17.466 -51.903 1.00 91.31 884 ALA A N 1
ATOM 6708 C CA . ALA A 1 884 ? 41.585 -16.393 -52.261 1.00 91.31 884 ALA A CA 1
ATOM 6709 C C . ALA A 1 884 ? 41.176 -15.537 -51.045 1.00 91.31 884 ALA A C 1
ATOM 6711 O O . ALA A 1 884 ? 41.239 -14.308 -51.111 1.00 91.31 884 ALA A O 1
ATOM 6712 N N . LEU A 1 885 ? 40.834 -16.162 -49.912 1.00 92.56 885 LEU A N 1
ATOM 6713 C CA . LEU A 1 885 ? 40.516 -15.454 -48.666 1.00 92.56 885 LEU A CA 1
ATOM 6714 C C . LEU A 1 885 ? 41.717 -14.669 -48.136 1.00 92.56 885 LEU A C 1
ATOM 6716 O O . LEU A 1 885 ? 41.568 -13.507 -47.782 1.00 92.56 885 LEU A O 1
ATOM 6720 N N . SER A 1 886 ? 42.909 -15.267 -48.121 1.00 91.88 886 SER A N 1
ATOM 6721 C CA . SER A 1 886 ? 44.141 -14.649 -47.627 1.00 91.88 886 SER A CA 1
ATOM 6722 C C . SER A 1 886 ? 44.504 -13.387 -48.409 1.00 91.88 886 SER A C 1
ATOM 6724 O O . SER A 1 886 ? 45.046 -12.451 -47.821 1.00 91.88 886 SER A O 1
ATOM 6726 N N . ALA A 1 887 ? 44.228 -13.349 -49.716 1.00 91.81 887 ALA A N 1
ATOM 6727 C CA . ALA A 1 887 ? 44.416 -12.152 -50.528 1.00 91.81 887 ALA A CA 1
ATOM 6728 C C . ALA A 1 887 ? 43.420 -11.050 -50.132 1.00 91.81 887 ALA A C 1
ATOM 6730 O O . ALA A 1 887 ? 43.828 -9.909 -49.924 1.00 91.81 887 ALA A O 1
ATOM 6731 N N . LEU A 1 888 ? 42.142 -11.405 -49.949 1.00 92.81 888 LEU A N 1
ATOM 6732 C CA . LEU A 1 888 ? 41.090 -10.468 -49.545 1.00 92.81 888 LEU A CA 1
ATOM 6733 C C . LEU A 1 888 ? 41.307 -9.911 -48.134 1.00 92.81 888 LEU A C 1
ATOM 6735 O O . LEU A 1 888 ? 41.270 -8.706 -47.951 1.00 92.81 888 LEU A O 1
ATOM 6739 N N . VAL A 1 889 ? 41.612 -10.744 -47.139 1.00 92.81 889 VAL A N 1
ATOM 6740 C CA . VAL A 1 889 ? 41.865 -10.283 -45.756 1.00 92.81 889 VAL A CA 1
ATOM 6741 C C . VAL A 1 889 ? 43.192 -9.530 -45.597 1.00 92.81 889 VAL A C 1
ATOM 6743 O O . VAL A 1 889 ? 43.489 -9.020 -44.521 1.00 92.81 889 VAL A O 1
ATOM 6746 N N . SER A 1 890 ? 44.027 -9.504 -46.640 1.00 92.62 890 SER A N 1
ATOM 6747 C CA . SER A 1 890 ? 45.274 -8.734 -46.668 1.00 92.62 890 SER A CA 1
ATOM 6748 C C . SER A 1 890 ? 45.153 -7.430 -47.459 1.00 92.62 890 SER A C 1
ATOM 6750 O O . SER A 1 890 ? 46.115 -6.662 -47.453 1.00 92.62 890 SER A O 1
ATOM 6752 N N . THR A 1 891 ? 44.031 -7.173 -48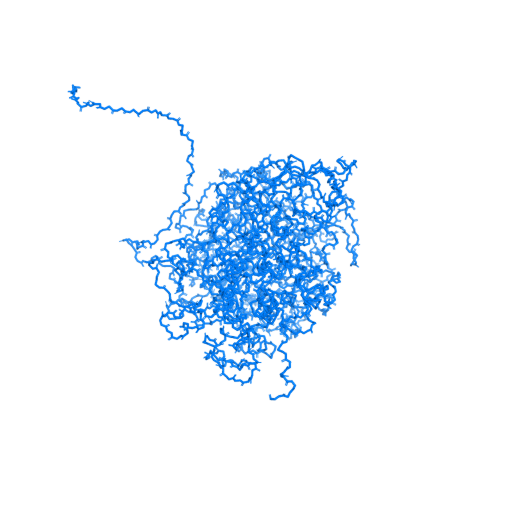.146 1.00 90.44 891 THR A N 1
ATOM 6753 C CA . THR A 1 891 ? 43.865 -5.929 -48.905 1.00 90.44 891 THR A CA 1
ATOM 6754 C C . THR A 1 891 ? 43.500 -4.769 -47.989 1.00 90.44 891 THR A C 1
ATOM 6756 O O . THR A 1 891 ? 42.578 -4.850 -47.185 1.00 90.44 891 THR A O 1
ATOM 6759 N N . THR A 1 892 ? 44.211 -3.661 -48.149 1.00 91.38 892 THR A N 1
ATOM 6760 C CA . THR A 1 892 ? 43.926 -2.394 -47.471 1.00 91.38 892 THR A CA 1
ATOM 6761 C C . THR A 1 892 ? 43.348 -1.352 -48.430 1.00 91.38 892 THR A C 1
ATOM 6763 O O . THR A 1 892 ? 43.225 -0.178 -48.077 1.00 91.38 892 THR A O 1
ATOM 6766 N N . ASP A 1 893 ? 42.977 -1.772 -49.644 1.00 87.38 893 ASP A N 1
ATOM 6767 C CA . ASP A 1 893 ? 42.463 -0.895 -50.690 1.00 87.38 893 ASP A CA 1
ATOM 6768 C C . ASP A 1 893 ? 41.193 -0.166 -50.221 1.00 87.38 893 ASP A C 1
ATOM 6770 O O . ASP A 1 893 ? 40.185 -0.778 -49.867 1.00 87.38 893 ASP A O 1
ATOM 6774 N N . GLY A 1 894 ? 41.247 1.168 -50.223 1.00 84.44 894 GLY A N 1
ATOM 6775 C CA . GLY A 1 894 ? 40.139 2.030 -49.801 1.00 84.44 894 GLY A CA 1
ATOM 6776 C C . GLY A 1 894 ? 40.071 2.330 -48.298 1.00 84.44 894 GLY A C 1
ATOM 6777 O O . GLY A 1 894 ? 39.211 3.109 -47.897 1.00 84.44 894 GLY A O 1
ATOM 6778 N N . LEU A 1 895 ? 40.974 1.788 -47.468 1.00 87.56 895 LEU A N 1
ATOM 6779 C CA . LEU A 1 895 ? 41.032 2.106 -46.036 1.00 87.56 895 LEU A CA 1
ATOM 6780 C C . LEU A 1 895 ? 41.908 3.345 -45.753 1.00 87.56 895 LEU A C 1
ATOM 6782 O O . LEU A 1 895 ? 43.014 3.457 -46.291 1.00 87.56 895 LEU A O 1
ATOM 6786 N N . PRO A 1 896 ? 41.472 4.278 -44.884 1.00 87.12 896 PRO A N 1
ATOM 6787 C CA . PRO A 1 896 ? 42.279 5.436 -44.507 1.00 87.12 896 PRO A CA 1
ATOM 6788 C C . PRO A 1 896 ? 43.396 5.053 -43.510 1.00 87.12 896 PRO A C 1
ATOM 6790 O O . PRO A 1 896 ? 43.245 4.083 -42.766 1.00 87.12 896 PRO A O 1
ATOM 6793 N N . PRO A 1 897 ? 44.495 5.833 -43.403 1.00 86.38 897 PRO A N 1
ATOM 6794 C CA . PRO A 1 897 ? 45.628 5.515 -42.523 1.00 86.38 897 PRO A CA 1
ATOM 6795 C C . PRO A 1 897 ? 45.283 5.159 -41.059 1.00 86.38 897 PRO A C 1
ATOM 6797 O O . PRO A 1 897 ? 45.890 4.226 -40.536 1.00 86.38 897 PRO A O 1
ATOM 6800 N N . PRO A 1 898 ? 44.304 5.811 -40.392 1.00 80.81 898 PRO A N 1
ATOM 6801 C CA . PRO A 1 898 ? 43.905 5.449 -39.027 1.00 80.81 898 PRO A CA 1
ATOM 6802 C C . PRO A 1 898 ? 43.286 4.046 -38.899 1.00 80.81 898 PRO A C 1
ATOM 6804 O O . PRO A 1 898 ? 43.343 3.454 -37.825 1.00 80.81 898 PRO A O 1
ATOM 6807 N N . ALA A 1 899 ? 42.718 3.501 -39.980 1.00 85.44 899 ALA A N 1
ATOM 6808 C CA . ALA A 1 899 ? 42.077 2.185 -40.003 1.00 85.44 899 ALA A CA 1
ATOM 6809 C C . ALA A 1 899 ? 43.067 1.032 -40.252 1.00 85.44 899 ALA A C 1
ATOM 6811 O O . ALA A 1 899 ? 42.745 -0.122 -39.974 1.00 85.44 899 ALA A O 1
ATOM 6812 N N . LEU A 1 900 ? 44.284 1.322 -40.736 1.00 89.62 900 LEU A N 1
ATOM 6813 C CA . LEU A 1 900 ? 45.277 0.298 -41.091 1.00 89.62 900 LEU A CA 1
ATOM 6814 C C . LEU A 1 900 ? 45.750 -0.515 -39.877 1.00 89.62 900 LEU A C 1
ATOM 6816 O O . LEU A 1 900 ? 45.882 -1.730 -39.968 1.00 89.62 900 LEU A O 1
ATOM 6820 N N . ALA A 1 901 ? 45.925 0.130 -38.719 1.00 87.88 901 ALA A N 1
ATOM 6821 C CA . ALA A 1 901 ? 46.318 -0.563 -37.490 1.00 87.88 901 ALA A CA 1
ATOM 6822 C C . ALA A 1 901 ? 45.228 -1.528 -36.987 1.00 87.88 901 ALA A C 1
ATOM 6824 O O . ALA A 1 901 ? 45.532 -2.627 -36.526 1.00 87.88 901 ALA A O 1
ATOM 6825 N N . GLN A 1 902 ? 43.955 -1.133 -37.104 1.00 84.75 902 GLN A N 1
ATOM 6826 C CA . GLN A 1 902 ? 42.813 -1.982 -36.747 1.00 84.75 902 GLN A CA 1
ATOM 6827 C C . GLN A 1 902 ? 42.670 -3.149 -37.731 1.00 84.75 902 GLN A C 1
ATOM 6829 O O . GLN A 1 902 ? 42.444 -4.284 -37.313 1.00 84.75 902 GLN A O 1
ATOM 6834 N N . HIS A 1 903 ? 42.875 -2.887 -39.025 1.00 93.06 903 HIS A N 1
ATOM 6835 C CA . HIS A 1 903 ? 42.895 -3.908 -40.068 1.00 93.06 903 HIS A CA 1
ATOM 6836 C C . HIS A 1 903 ? 43.992 -4.954 -39.823 1.00 93.06 903 HIS A C 1
ATOM 6838 O O . HIS A 1 903 ? 43.713 -6.151 -39.841 1.00 93.06 903 HIS A O 1
ATOM 6844 N N . ASP A 1 904 ? 45.226 -4.526 -39.545 1.00 92.44 904 ASP A N 1
ATOM 6845 C CA . ASP A 1 904 ? 46.347 -5.439 -39.296 1.00 92.44 904 ASP A CA 1
ATOM 6846 C C . ASP A 1 904 ? 46.124 -6.304 -38.049 1.00 92.44 904 ASP A C 1
ATOM 6848 O O . ASP A 1 904 ? 46.423 -7.502 -38.064 1.00 92.44 904 ASP A O 1
ATOM 6852 N N . ALA A 1 905 ? 45.536 -5.735 -36.992 1.00 87.62 905 ALA A N 1
ATOM 6853 C CA . ALA A 1 905 ? 45.148 -6.483 -35.800 1.00 87.62 905 ALA A CA 1
ATOM 6854 C C . ALA A 1 905 ? 44.060 -7.530 -36.106 1.00 87.62 905 ALA A C 1
ATOM 6856 O O . ALA A 1 905 ? 44.208 -8.695 -35.728 1.00 87.62 905 ALA A O 1
ATOM 6857 N N . ALA A 1 906 ? 43.007 -7.148 -36.837 1.00 88.44 906 ALA A N 1
ATOM 6858 C CA . ALA A 1 906 ? 41.913 -8.042 -37.218 1.00 88.44 906 ALA A CA 1
ATOM 6859 C C . ALA A 1 906 ? 42.390 -9.180 -38.138 1.00 88.44 906 ALA A C 1
ATOM 6861 O O . ALA A 1 906 ? 42.086 -10.351 -37.908 1.00 88.44 906 ALA A O 1
ATOM 6862 N N . ARG A 1 907 ? 43.233 -8.860 -39.125 1.00 94.56 907 ARG A N 1
ATOM 6863 C CA . ARG A 1 907 ? 43.889 -9.833 -40.007 1.00 94.56 907 ARG A CA 1
ATOM 6864 C C . ARG A 1 907 ? 44.758 -10.811 -39.225 1.00 94.56 907 ARG A C 1
ATOM 6866 O O . ARG A 1 907 ? 44.664 -12.017 -39.443 1.00 94.56 907 ARG A O 1
ATOM 6873 N N . SER A 1 908 ? 45.602 -10.305 -38.328 1.00 92.94 908 SER A N 1
ATOM 6874 C CA . SER A 1 908 ? 46.470 -11.139 -37.493 1.00 92.94 908 SER A CA 1
ATOM 6875 C C . SER A 1 908 ? 45.650 -12.100 -36.625 1.00 92.94 908 SER A C 1
ATOM 6877 O O . SER A 1 908 ? 45.943 -13.296 -36.581 1.00 92.94 908 SER A O 1
ATOM 6879 N N . ALA A 1 909 ? 44.560 -11.613 -36.021 1.00 87.31 909 ALA A N 1
ATOM 6880 C CA . ALA A 1 909 ? 43.633 -12.433 -35.245 1.00 87.31 909 ALA A CA 1
ATOM 6881 C C . ALA A 1 909 ? 42.940 -13.509 -36.099 1.00 87.31 909 ALA A C 1
ATOM 6883 O O . ALA A 1 909 ? 42.903 -14.671 -35.694 1.00 87.31 909 ALA A O 1
ATOM 6884 N N . PHE A 1 910 ? 42.471 -13.161 -37.303 1.00 93.44 910 PHE A N 1
ATOM 6885 C CA . PHE A 1 910 ? 41.831 -14.102 -38.226 1.00 93.44 910 PHE A CA 1
ATOM 6886 C C . PHE A 1 910 ? 42.793 -15.212 -38.675 1.00 93.44 910 PHE A C 1
ATOM 6888 O O . PHE A 1 910 ? 42.471 -16.397 -38.590 1.00 93.44 910 PHE A O 1
ATOM 6895 N N . VAL A 1 911 ? 44.005 -14.844 -39.104 1.00 93.00 911 VAL A N 1
ATOM 6896 C CA . VAL A 1 911 ? 45.030 -15.803 -39.548 1.00 93.00 911 VAL A CA 1
ATOM 6897 C C . VAL A 1 911 ? 45.489 -16.688 -38.387 1.00 93.00 911 VAL A C 1
ATOM 6899 O O . VAL A 1 911 ? 45.549 -17.906 -38.541 1.00 93.00 911 VAL A O 1
ATOM 6902 N N . GLY A 1 912 ? 45.758 -16.107 -37.215 1.00 89.00 912 GLY A N 1
ATOM 6903 C CA . GLY A 1 912 ? 46.135 -16.866 -36.021 1.00 89.00 912 GLY A CA 1
ATOM 6904 C C . GLY A 1 912 ? 45.019 -17.793 -35.529 1.00 89.00 912 GLY A C 1
ATOM 6905 O O . GLY A 1 912 ? 45.283 -18.924 -35.127 1.00 89.00 912 GLY A O 1
ATOM 6906 N N . GLY A 1 913 ? 43.764 -17.347 -35.615 1.00 89.88 913 GLY A N 1
ATOM 6907 C CA . GLY A 1 913 ? 42.586 -18.166 -35.345 1.00 89.88 913 GLY A CA 1
ATOM 6908 C C . GLY A 1 913 ? 42.441 -19.330 -36.327 1.00 89.88 913 GLY A C 1
ATOM 6909 O O . GLY A 1 913 ? 42.108 -20.434 -35.912 1.00 89.88 913 GLY A O 1
ATOM 6910 N N . ARG A 1 914 ? 42.767 -19.134 -37.612 1.00 93.00 914 ARG A N 1
ATOM 6911 C CA . ARG A 1 914 ? 42.757 -20.220 -38.606 1.00 93.00 914 ARG A CA 1
ATOM 6912 C C . ARG A 1 914 ? 43.752 -21.314 -38.248 1.00 93.00 914 ARG A C 1
ATOM 6914 O O . ARG A 1 914 ? 43.379 -22.482 -38.209 1.00 93.00 914 ARG A O 1
ATOM 6921 N N . GLU A 1 915 ? 45.010 -20.941 -38.024 1.00 91.88 915 GLU A N 1
ATOM 6922 C CA . GLU A 1 915 ? 46.068 -21.913 -37.723 1.00 91.88 915 GLU A CA 1
ATOM 6923 C C . GLU A 1 915 ? 45.734 -22.703 -36.452 1.00 91.88 915 GLU A C 1
ATOM 6925 O O . GLU A 1 915 ? 45.881 -23.923 -36.428 1.00 91.88 915 GLU A O 1
ATOM 6930 N N . GLY A 1 916 ? 45.182 -22.028 -35.438 1.00 88.50 916 GLY A N 1
ATOM 6931 C CA . GLY A 1 916 ? 44.663 -22.687 -34.242 1.00 88.50 916 GLY A CA 1
ATOM 6932 C C . GLY A 1 916 ? 43.517 -23.658 -34.538 1.00 88.50 916 GLY A C 1
ATOM 6933 O O . GLY A 1 916 ? 43.538 -24.788 -34.066 1.00 88.50 916 GLY A O 1
ATOM 6934 N N . LEU A 1 917 ? 42.545 -23.272 -35.373 1.00 89.50 917 LEU A N 1
ATOM 6935 C CA . LEU A 1 917 ? 41.374 -24.112 -35.666 1.00 89.50 917 LEU A CA 1
ATOM 6936 C C . LEU A 1 917 ? 41.757 -25.370 -36.454 1.00 89.50 917 LEU A C 1
ATOM 6938 O O . LEU A 1 917 ? 41.137 -26.423 -36.308 1.00 89.50 917 LEU A O 1
ATOM 6942 N N . LEU A 1 918 ? 42.782 -25.267 -37.300 1.00 90.69 918 LEU A N 1
ATOM 6943 C CA . LEU A 1 918 ? 43.323 -26.404 -38.039 1.00 90.69 918 LEU A CA 1
ATOM 6944 C C . LEU A 1 918 ? 44.110 -27.361 -37.133 1.00 90.69 918 LEU A C 1
ATOM 6946 O O . LEU A 1 918 ? 44.034 -28.575 -37.354 1.00 90.69 918 LEU A O 1
ATOM 6950 N N . ALA A 1 919 ? 44.817 -26.830 -36.131 1.00 85.81 919 ALA A N 1
ATOM 6951 C CA . ALA A 1 919 ? 45.603 -27.597 -35.166 1.00 85.81 919 ALA A CA 1
ATOM 6952 C C . ALA A 1 919 ? 44.743 -28.304 -34.101 1.00 85.81 919 ALA A C 1
ATOM 6954 O O . ALA A 1 919 ? 45.079 -29.414 -33.688 1.00 85.81 919 ALA A O 1
ATOM 6955 N N . ASP A 1 920 ? 43.620 -27.704 -33.708 1.00 81.69 920 ASP A N 1
ATOM 6956 C CA . ASP A 1 920 ? 42.761 -28.208 -32.635 1.00 81.69 920 ASP A CA 1
ATOM 6957 C C . ASP A 1 920 ? 41.782 -29.302 -33.095 1.00 81.69 920 ASP A C 1
ATOM 6959 O O . ASP A 1 920 ? 41.446 -29.448 -34.275 1.00 81.69 920 ASP A O 1
ATOM 6963 N N . GLN A 1 921 ? 41.278 -30.097 -32.147 1.00 76.31 921 GLN A N 1
ATOM 6964 C CA . GLN A 1 921 ? 40.135 -30.981 -32.380 1.00 76.31 921 GLN A CA 1
ATOM 6965 C C . GLN A 1 921 ? 38.839 -30.287 -31.957 1.00 76.31 921 GLN A C 1
ATOM 6967 O O . GLN A 1 921 ? 38.565 -30.128 -30.772 1.00 76.31 921 GLN A O 1
ATOM 6972 N N . VAL A 1 922 ? 38.010 -29.924 -32.938 1.00 79.38 922 VAL A N 1
ATOM 6973 C CA . VAL A 1 922 ? 36.684 -29.332 -32.713 1.00 79.38 922 VAL A CA 1
ATOM 6974 C C . VAL A 1 922 ? 35.724 -30.416 -32.212 1.00 79.38 922 VAL A C 1
ATOM 6976 O O . VAL A 1 922 ? 35.074 -31.101 -32.997 1.00 79.38 922 VAL A O 1
ATOM 6979 N N . THR A 1 923 ? 35.690 -30.624 -30.899 1.00 81.56 923 THR A N 1
ATOM 6980 C CA . THR A 1 923 ? 34.878 -31.652 -30.230 1.00 81.56 923 THR A CA 1
ATOM 6981 C C . THR A 1 923 ? 34.313 -31.117 -28.917 1.00 81.56 923 THR A C 1
ATOM 6983 O O . THR A 1 923 ? 34.751 -30.073 -28.437 1.00 81.56 923 THR A O 1
ATOM 6986 N N . LEU A 1 924 ? 33.332 -31.819 -28.345 1.00 72.81 924 LEU A N 1
ATOM 6987 C CA . LEU A 1 924 ? 32.846 -31.548 -26.992 1.00 72.81 924 LEU A CA 1
ATOM 6988 C C . LEU A 1 924 ? 33.576 -32.439 -25.986 1.00 72.81 924 LEU A C 1
ATOM 6990 O O . LEU A 1 924 ? 33.804 -33.618 -26.258 1.00 72.81 924 LEU A O 1
ATOM 6994 N N . VAL A 1 925 ? 33.872 -31.900 -24.808 1.00 68.62 925 VAL A N 1
ATOM 6995 C CA . VAL A 1 925 ? 34.386 -32.644 -23.652 1.00 68.62 925 VAL A CA 1
ATOM 6996 C C . VAL A 1 925 ? 33.376 -32.565 -22.497 1.00 68.62 925 VAL A C 1
ATOM 6998 O O . VAL A 1 925 ? 32.629 -31.584 -22.428 1.00 68.62 925 VAL A O 1
ATOM 7001 N N . PRO A 1 926 ? 33.286 -33.574 -21.605 1.00 48.66 926 PRO A N 1
ATOM 7002 C CA . PRO A 1 926 ? 32.377 -33.532 -20.453 1.00 48.66 926 PRO A CA 1
ATOM 7003 C C . PRO A 1 926 ? 32.590 -32.251 -19.625 1.00 48.66 926 PRO A C 1
ATOM 7005 O O . PRO A 1 926 ? 33.750 -31.929 -19.374 1.00 48.66 926 PRO A O 1
ATOM 7008 N N . PRO A 1 927 ? 31.530 -31.518 -19.217 1.00 48.00 927 PRO A N 1
ATOM 7009 C CA . PRO A 1 927 ? 30.099 -31.866 -19.238 1.00 48.00 927 PRO A CA 1
ATOM 7010 C C . PRO A 1 927 ? 29.324 -31.530 -20.538 1.00 48.00 927 PRO A C 1
ATOM 7012 O O . PRO A 1 927 ? 28.096 -31.551 -20.537 1.00 48.00 927 PRO A O 1
ATOM 7015 N N . GLY A 1 928 ? 30.000 -31.260 -21.658 1.00 60.19 928 GLY A N 1
ATOM 7016 C CA . GLY A 1 928 ? 29.384 -30.978 -22.967 1.00 60.19 928 GLY A CA 1
ATOM 7017 C C . GLY A 1 928 ? 29.838 -29.667 -23.617 1.00 60.19 928 GLY A C 1
ATOM 7018 O O . GLY A 1 928 ? 29.105 -29.120 -24.434 1.00 60.19 928 GLY A O 1
ATOM 7019 N N . MET A 1 929 ? 31.021 -29.161 -23.257 1.00 64.75 929 MET A N 1
ATOM 7020 C CA . MET A 1 929 ? 31.569 -27.873 -23.708 1.00 64.75 929 MET A CA 1
ATOM 7021 C C . MET A 1 929 ? 32.703 -28.068 -24.722 1.00 64.75 929 MET A C 1
ATOM 7023 O O . MET A 1 929 ? 33.322 -29.129 -24.761 1.00 64.75 929 MET A O 1
ATOM 7027 N N . VAL A 1 930 ? 33.018 -27.047 -25.525 1.00 74.25 930 VAL A N 1
ATOM 7028 C CA . VAL A 1 930 ? 34.267 -27.037 -26.316 1.00 74.25 930 VAL A CA 1
ATOM 7029 C C . VAL A 1 930 ? 35.477 -26.828 -25.390 1.00 74.25 930 VAL A C 1
ATOM 7031 O O . VAL A 1 930 ? 35.341 -26.126 -24.390 1.00 74.25 930 VAL A O 1
ATOM 7034 N N . PRO A 1 931 ? 36.660 -27.402 -25.679 1.00 84.81 931 PRO A N 1
ATOM 7035 C CA . PRO A 1 931 ? 37.880 -27.130 -24.916 1.00 84.81 931 PRO A CA 1
ATOM 7036 C C . PRO A 1 931 ? 38.219 -25.636 -24.866 1.00 84.81 931 PRO A C 1
ATOM 7038 O O . PRO A 1 931 ? 37.954 -24.909 -25.829 1.00 84.81 931 PRO A O 1
ATOM 7041 N N . ALA A 1 932 ? 38.844 -25.180 -23.777 1.00 78.75 932 ALA A N 1
ATOM 7042 C CA . ALA A 1 932 ? 39.231 -23.780 -23.599 1.00 78.75 932 ALA A CA 1
ATOM 7043 C C . ALA A 1 932 ? 40.144 -23.290 -24.740 1.00 78.75 932 ALA A C 1
ATOM 7045 O O . ALA A 1 932 ? 39.969 -22.197 -25.274 1.00 78.75 932 ALA A O 1
ATOM 7046 N N . GLU A 1 933 ? 41.075 -24.127 -25.187 1.00 84.44 933 GLU A N 1
ATOM 7047 C CA . GLU A 1 933 ? 41.983 -23.838 -26.296 1.00 84.44 933 GLU A CA 1
ATOM 7048 C C . GLU A 1 933 ? 41.203 -23.571 -27.590 1.00 84.44 933 GLU A C 1
ATOM 7050 O O . GLU A 1 933 ? 41.374 -22.521 -28.221 1.00 84.44 933 GLU A O 1
ATOM 7055 N N . THR A 1 934 ? 40.264 -24.465 -27.910 1.00 85.12 934 THR A N 1
ATOM 7056 C CA . THR A 1 934 ? 39.402 -24.378 -29.094 1.00 85.12 934 THR A CA 1
ATOM 7057 C C . THR A 1 934 ? 38.469 -23.176 -29.023 1.00 85.12 934 THR A C 1
ATOM 7059 O O . THR A 1 934 ? 38.293 -22.469 -30.014 1.00 85.12 934 THR A O 1
ATOM 7062 N N . ALA A 1 935 ? 37.920 -22.879 -27.848 1.00 81.81 935 ALA A N 1
ATOM 7063 C CA . ALA A 1 935 ? 37.111 -21.691 -27.628 1.00 81.81 935 ALA A CA 1
ATOM 7064 C C . ALA A 1 935 ? 37.933 -20.406 -27.866 1.00 81.81 935 ALA A C 1
ATOM 7066 O O . ALA A 1 935 ? 37.526 -19.536 -28.636 1.00 81.81 935 ALA A O 1
ATOM 7067 N N . GLY A 1 936 ? 39.147 -20.309 -27.318 1.00 83.12 936 GLY A N 1
ATOM 7068 C CA . GLY A 1 936 ? 40.045 -19.172 -27.559 1.00 83.12 936 GLY A CA 1
ATOM 7069 C C . GLY A 1 936 ? 40.438 -19.003 -29.026 1.00 83.12 936 GLY A C 1
ATOM 7070 O O . GLY A 1 936 ? 40.559 -17.881 -29.522 1.00 83.12 936 GLY A O 1
ATOM 7071 N N . VAL A 1 937 ? 40.612 -20.110 -29.740 1.00 89.19 937 VAL A N 1
ATOM 7072 C CA . VAL A 1 937 ? 40.846 -20.126 -31.185 1.00 89.19 937 VAL A CA 1
ATOM 7073 C C . VAL A 1 937 ? 39.644 -19.578 -31.959 1.00 89.19 937 VAL A C 1
ATOM 7075 O O . VAL A 1 937 ? 39.823 -18.725 -32.832 1.00 89.19 937 VAL A O 1
ATOM 7078 N N . LEU A 1 938 ? 38.430 -20.019 -31.620 1.00 86.56 938 LEU A N 1
ATOM 7079 C CA . LEU A 1 938 ? 37.192 -19.592 -32.272 1.00 86.56 938 LEU A CA 1
ATOM 7080 C C . LEU A 1 938 ? 36.892 -18.107 -32.050 1.00 86.56 938 LEU A C 1
ATOM 7082 O O . LEU A 1 938 ? 36.476 -17.437 -32.997 1.00 86.56 938 LEU A O 1
ATOM 7086 N N . VAL A 1 939 ? 37.174 -17.572 -30.857 1.00 83.25 939 VAL A N 1
ATOM 7087 C CA . VAL A 1 939 ? 37.087 -16.127 -30.570 1.00 83.25 939 VAL A CA 1
ATOM 7088 C C . VAL A 1 939 ? 38.028 -15.348 -31.478 1.00 83.25 939 VAL A C 1
ATOM 7090 O O . VAL A 1 939 ? 37.601 -14.425 -32.166 1.00 83.25 939 VAL A O 1
ATOM 7093 N N . ARG A 1 940 ? 39.311 -15.729 -31.529 1.00 88.25 940 ARG A N 1
ATOM 7094 C CA . ARG A 1 940 ? 40.308 -15.027 -32.354 1.00 88.25 940 ARG A CA 1
ATOM 7095 C C . ARG A 1 940 ? 39.949 -15.056 -33.837 1.00 88.25 940 ARG A C 1
ATOM 7097 O O . ARG A 1 940 ? 40.002 -14.017 -34.493 1.00 88.25 940 ARG A O 1
ATOM 7104 N N . LEU A 1 941 ? 39.553 -16.226 -34.342 1.00 92.19 941 LEU A N 1
ATOM 7105 C CA . LEU A 1 941 ? 39.140 -16.406 -35.731 1.00 92.19 941 LEU A CA 1
ATOM 7106 C C . LEU A 1 941 ? 37.935 -15.518 -36.062 1.00 92.19 941 LEU A C 1
ATOM 7108 O O . LEU A 1 941 ? 37.976 -14.735 -37.007 1.00 92.19 941 LEU A O 1
ATOM 7112 N N . SER A 1 942 ? 36.874 -15.623 -35.268 1.00 89.81 942 SER A N 1
ATOM 7113 C CA . SER A 1 942 ? 35.594 -14.976 -35.556 1.00 89.81 942 SER A CA 1
ATOM 7114 C C . SER A 1 942 ? 35.673 -13.457 -35.386 1.00 89.81 942 SER A C 1
ATOM 7116 O O . SER A 1 942 ? 35.246 -12.723 -36.276 1.00 89.81 942 SER A O 1
ATOM 7118 N N . SER A 1 943 ? 36.304 -12.970 -34.310 1.00 82.88 943 SER A N 1
ATOM 7119 C CA . SER A 1 943 ? 36.511 -11.533 -34.080 1.00 82.88 943 SER A CA 1
ATOM 7120 C C . SER A 1 943 ? 37.410 -10.906 -35.145 1.00 82.88 943 SER A C 1
ATOM 7122 O O . SER A 1 943 ? 37.170 -9.778 -35.572 1.00 82.88 943 SER A O 1
ATOM 7124 N N . GLY A 1 944 ? 38.428 -11.638 -35.613 1.00 89.50 944 GLY A N 1
ATOM 7125 C CA . GLY A 1 944 ? 39.285 -11.184 -36.704 1.00 89.50 944 GLY A CA 1
ATOM 7126 C C . GLY A 1 944 ? 38.522 -11.014 -38.019 1.00 89.50 944 GLY A C 1
ATOM 7127 O O . GLY A 1 944 ? 38.673 -9.996 -38.691 1.00 89.50 944 GLY A O 1
ATOM 7128 N N . LEU A 1 945 ? 37.653 -11.969 -38.366 1.00 93.44 945 LEU A N 1
ATOM 7129 C CA . LEU A 1 945 ? 36.830 -11.884 -39.575 1.00 93.44 945 LEU A CA 1
ATOM 7130 C C . LEU A 1 945 ? 35.822 -10.730 -39.505 1.00 93.44 945 LEU A C 1
ATOM 7132 O O . LEU A 1 945 ? 35.736 -9.936 -40.442 1.00 93.44 945 LEU A O 1
ATOM 7136 N N . LEU A 1 946 ? 35.080 -10.622 -38.398 1.00 88.62 946 LEU A N 1
ATOM 7137 C CA . LEU A 1 946 ? 34.089 -9.560 -38.213 1.00 88.62 946 LEU A CA 1
ATOM 7138 C C . LEU A 1 946 ? 34.739 -8.176 -38.177 1.00 88.62 946 LEU A C 1
ATOM 7140 O O . LEU A 1 946 ? 34.190 -7.243 -38.753 1.00 88.62 946 LEU A O 1
ATOM 7144 N N . GLY A 1 947 ? 35.933 -8.042 -37.592 1.00 87.44 947 GLY A N 1
ATOM 7145 C CA . GLY A 1 947 ? 36.697 -6.793 -37.631 1.00 87.44 947 GLY A CA 1
ATOM 7146 C C . GLY A 1 947 ? 37.028 -6.349 -39.059 1.00 87.44 947 GLY A C 1
ATOM 7147 O O . GLY A 1 947 ? 36.876 -5.176 -39.394 1.00 87.44 947 GLY A O 1
ATOM 7148 N N . LEU A 1 948 ? 37.408 -7.284 -39.935 1.00 91.44 948 LEU A N 1
ATOM 7149 C CA . LEU A 1 948 ? 37.684 -6.994 -41.348 1.00 91.44 948 LEU A CA 1
ATOM 7150 C C . LEU A 1 948 ? 36.413 -6.619 -42.126 1.00 91.44 948 LEU A C 1
ATOM 7152 O O . LEU A 1 948 ? 36.422 -5.663 -42.905 1.00 91.44 948 LEU A O 1
ATOM 7156 N N . VAL A 1 949 ? 35.309 -7.339 -41.901 1.00 91.25 949 VAL A N 1
ATOM 7157 C CA . VAL A 1 949 ? 34.008 -7.040 -42.525 1.00 91.25 949 VAL A CA 1
ATOM 7158 C C . VAL A 1 949 ? 33.467 -5.688 -42.047 1.00 91.25 949 VAL A C 1
ATOM 7160 O O . VAL A 1 949 ? 33.022 -4.885 -42.866 1.00 91.25 949 VAL A O 1
ATOM 7163 N N . GLY A 1 950 ? 33.562 -5.398 -40.749 1.00 86.81 950 GLY A N 1
ATOM 7164 C CA . GLY A 1 950 ? 33.098 -4.151 -40.141 1.00 86.81 950 GLY A CA 1
ATOM 7165 C C . GLY A 1 950 ? 33.873 -2.928 -40.625 1.00 86.81 950 GLY A C 1
ATOM 7166 O O . GLY A 1 950 ? 33.264 -1.925 -40.989 1.00 86.81 950 GLY A O 1
ATOM 7167 N N . LEU A 1 951 ? 35.205 -3.021 -40.728 1.00 87.62 951 LEU A N 1
ATOM 7168 C CA . LEU A 1 951 ? 36.025 -1.961 -41.328 1.00 87.62 951 LEU A CA 1
ATOM 7169 C C . LEU A 1 951 ? 35.643 -1.713 -42.790 1.00 87.62 951 LEU A C 1
ATOM 7171 O O . LEU A 1 951 ? 35.538 -0.568 -43.224 1.00 87.62 951 LEU A O 1
ATOM 7175 N N . SER A 1 952 ? 35.399 -2.782 -43.549 1.00 87.75 952 SER A N 1
ATOM 7176 C CA . SER A 1 952 ? 34.971 -2.667 -44.940 1.00 87.75 952 SER A CA 1
ATOM 7177 C C . SER A 1 952 ? 33.620 -1.957 -45.074 1.00 87.75 952 SER A C 1
ATOM 7179 O O . SER A 1 952 ? 33.492 -1.062 -45.908 1.00 87.75 952 SER A O 1
ATOM 7181 N N . ALA A 1 953 ? 32.650 -2.280 -44.215 1.00 83.00 953 ALA A N 1
ATOM 7182 C CA . ALA A 1 953 ? 31.352 -1.611 -44.178 1.00 83.00 953 ALA A CA 1
ATOM 7183 C C . ALA A 1 953 ? 31.465 -0.134 -43.759 1.00 83.00 953 ALA A C 1
ATOM 7185 O O . ALA A 1 953 ? 30.910 0.735 -44.430 1.00 83.00 953 ALA A O 1
ATOM 7186 N N . ALA A 1 954 ? 32.237 0.164 -42.708 1.00 83.56 954 ALA A N 1
ATOM 7187 C CA . ALA A 1 954 ? 32.421 1.519 -42.183 1.00 83.56 954 ALA A CA 1
ATOM 7188 C C . ALA A 1 954 ? 33.037 2.489 -43.207 1.00 83.56 954 ALA A C 1
ATOM 7190 O O . ALA A 1 954 ? 32.739 3.682 -43.190 1.00 83.56 954 ALA A O 1
ATOM 7191 N N . PHE A 1 955 ? 33.880 1.979 -44.110 1.00 87.12 955 PHE A N 1
ATOM 7192 C CA . PHE A 1 955 ? 34.556 2.776 -45.137 1.00 87.12 955 PHE A CA 1
ATOM 7193 C C . PHE A 1 955 ? 34.049 2.510 -46.564 1.00 87.12 955 PHE A C 1
ATOM 7195 O O . PHE A 1 955 ? 34.632 3.013 -47.523 1.00 87.12 955 PHE A O 1
ATOM 7202 N N . GLY A 1 956 ? 32.959 1.751 -46.724 1.00 85.56 956 GLY A N 1
ATOM 7203 C CA . GLY A 1 956 ? 32.310 1.514 -48.016 1.00 85.56 956 GLY A CA 1
ATOM 7204 C C . GLY A 1 956 ? 33.163 0.755 -49.042 1.00 85.56 956 GLY A C 1
ATOM 7205 O O . GLY A 1 956 ? 33.018 0.982 -50.244 1.00 85.56 956 GLY A O 1
ATOM 7206 N N . THR A 1 957 ? 34.067 -0.126 -48.604 1.00 88.62 957 THR A N 1
ATOM 7207 C CA . THR A 1 957 ? 34.887 -0.952 -49.507 1.00 88.62 957 THR A CA 1
ATOM 7208 C C . THR A 1 957 ? 34.165 -2.265 -49.856 1.00 88.62 957 THR A C 1
ATOM 7210 O O . THR A 1 957 ? 33.326 -2.731 -49.087 1.00 88.62 957 THR A O 1
ATOM 7213 N N . PRO A 1 958 ? 34.452 -2.914 -51.002 1.00 88.88 958 PRO A N 1
ATOM 7214 C CA . PRO A 1 958 ? 33.771 -4.158 -51.375 1.00 88.88 958 PRO A CA 1
ATOM 7215 C C . PRO A 1 958 ? 34.311 -5.397 -50.639 1.00 88.88 958 PRO A C 1
ATOM 7217 O O . PRO A 1 958 ? 33.678 -6.455 -50.680 1.00 88.88 958 PRO A O 1
ATOM 7220 N N . THR A 1 959 ? 35.464 -5.288 -49.975 1.00 89.56 959 THR A N 1
ATOM 7221 C CA . THR A 1 959 ? 36.240 -6.402 -49.412 1.00 89.56 959 THR A CA 1
ATOM 7222 C C . THR A 1 959 ? 35.426 -7.304 -48.482 1.00 89.56 959 THR A C 1
ATOM 7224 O O . THR A 1 959 ? 35.450 -8.523 -48.633 1.00 89.56 959 THR A O 1
ATOM 7227 N N . GLY A 1 960 ? 34.651 -6.734 -47.560 1.00 87.69 960 GLY A N 1
ATOM 7228 C CA . GLY A 1 960 ? 33.830 -7.479 -46.604 1.00 87.69 960 GLY A CA 1
ATOM 7229 C C . GLY A 1 960 ? 32.750 -8.310 -47.294 1.00 87.69 960 GLY A C 1
ATOM 7230 O O . GLY A 1 960 ? 32.609 -9.499 -47.014 1.00 87.69 960 GLY A O 1
ATOM 7231 N N . SER A 1 961 ? 32.051 -7.725 -48.273 1.00 89.12 961 SER A N 1
ATOM 7232 C CA . SER A 1 961 ? 31.039 -8.441 -49.065 1.00 89.12 961 SER A CA 1
ATOM 7233 C C . SER A 1 961 ? 31.644 -9.582 -49.895 1.00 89.12 961 SER A C 1
ATOM 7235 O O . SER A 1 961 ? 31.046 -10.651 -50.012 1.00 89.12 961 SER A O 1
ATOM 7237 N N . GLN A 1 962 ? 32.862 -9.393 -50.414 1.00 93.50 962 GLN A N 1
ATOM 7238 C CA . GLN A 1 962 ? 33.592 -10.412 -51.171 1.00 93.50 962 GLN A CA 1
ATOM 7239 C C . GLN A 1 962 ? 34.039 -11.573 -50.280 1.00 93.50 962 GLN A C 1
ATOM 7241 O O . GLN A 1 962 ? 33.918 -12.727 -50.687 1.00 93.50 962 GLN A O 1
ATOM 7246 N N . ILE A 1 963 ? 34.503 -11.286 -49.059 1.00 93.00 963 ILE A N 1
ATOM 7247 C CA . ILE A 1 963 ? 34.863 -12.301 -48.060 1.00 93.00 963 ILE A CA 1
ATOM 7248 C C . ILE A 1 963 ? 33.644 -13.168 -47.711 1.00 93.00 963 ILE A C 1
ATOM 7250 O O . ILE A 1 963 ? 33.725 -14.396 -47.764 1.00 93.00 963 ILE A O 1
ATOM 7254 N N . VAL A 1 964 ? 32.504 -12.540 -47.407 1.00 92.06 964 VAL A N 1
ATOM 7255 C CA . VAL A 1 964 ? 31.256 -13.240 -47.057 1.00 92.06 964 VAL A CA 1
ATOM 7256 C C . VAL A 1 964 ? 30.747 -14.083 -48.230 1.00 92.06 964 VAL A C 1
ATOM 7258 O O . VAL A 1 964 ? 30.450 -15.265 -48.056 1.00 92.06 964 VAL A O 1
ATOM 7261 N N . ALA A 1 965 ? 30.717 -13.525 -49.445 1.00 91.88 965 ALA A N 1
ATOM 7262 C CA . ALA A 1 965 ? 30.292 -14.247 -50.645 1.00 91.88 965 ALA A CA 1
ATOM 7263 C C . ALA A 1 965 ? 31.186 -15.459 -50.954 1.00 91.88 965 ALA A C 1
ATOM 7265 O O . ALA A 1 965 ? 30.687 -16.515 -51.349 1.00 91.88 965 ALA A O 1
ATOM 7266 N N . LEU A 1 966 ? 32.500 -15.326 -50.750 1.00 93.25 966 LEU A N 1
ATOM 7267 C CA . LEU A 1 966 ? 33.465 -16.396 -50.981 1.00 93.25 966 LEU A CA 1
ATOM 7268 C C . LEU A 1 966 ? 33.263 -17.567 -50.002 1.00 93.25 966 LEU A C 1
ATOM 7270 O O . LEU A 1 966 ? 33.276 -18.723 -50.424 1.00 93.25 966 LEU A O 1
ATOM 7274 N N . LEU A 1 967 ? 33.006 -17.277 -48.722 1.00 90.69 967 LEU A N 1
ATOM 7275 C CA . LEU A 1 967 ? 32.703 -18.292 -47.707 1.00 90.69 967 LEU A CA 1
ATOM 7276 C C . LEU A 1 967 ? 31.369 -19.006 -47.977 1.00 90.69 967 LEU A C 1
ATOM 7278 O O . LEU A 1 967 ? 31.307 -20.233 -47.914 1.00 90.69 967 LEU A O 1
ATOM 7282 N N . LEU A 1 968 ? 30.316 -18.264 -48.339 1.00 89.44 968 LEU A N 1
ATOM 7283 C CA . LEU A 1 968 ? 29.009 -18.836 -48.695 1.00 89.44 968 LEU A CA 1
ATOM 7284 C C . LEU A 1 968 ? 29.077 -19.711 -49.953 1.00 89.44 968 LEU A C 1
ATOM 7286 O O . LEU A 1 968 ? 28.463 -20.776 -50.012 1.00 89.44 968 LEU A O 1
ATOM 7290 N N . GLY A 1 969 ? 29.821 -19.269 -50.970 1.00 88.81 969 GLY A N 1
ATOM 7291 C CA . GLY A 1 969 ? 29.967 -19.994 -52.231 1.00 88.81 969 GLY A CA 1
ATOM 7292 C C . GLY A 1 969 ? 30.689 -21.331 -52.069 1.00 88.81 969 GLY A C 1
ATOM 7293 O O . GLY A 1 969 ? 30.328 -22.304 -52.735 1.00 88.81 969 GLY A O 1
ATOM 7294 N N . ALA A 1 970 ? 31.669 -21.379 -51.165 1.00 89.44 970 ALA A N 1
ATOM 7295 C CA . ALA A 1 970 ? 32.469 -22.566 -50.888 1.00 89.44 970 ALA A CA 1
ATOM 7296 C C . ALA A 1 970 ? 31.825 -23.533 -49.879 1.00 89.44 970 ALA A C 1
ATOM 7298 O O . ALA A 1 970 ? 32.216 -24.699 -49.832 1.00 89.44 970 ALA A O 1
ATOM 7299 N N . ALA A 1 971 ? 30.834 -23.082 -49.100 1.00 85.62 971 ALA A N 1
ATOM 7300 C CA . ALA A 1 971 ? 30.138 -23.910 -48.120 1.00 85.62 971 ALA A CA 1
ATOM 7301 C C . ALA A 1 971 ? 29.476 -25.150 -48.763 1.00 85.62 971 ALA A C 1
ATOM 7303 O O . ALA A 1 971 ? 28.870 -25.052 -49.840 1.00 85.62 971 ALA A O 1
ATOM 7304 N N . PRO A 1 972 ? 29.553 -26.328 -48.117 1.00 85.44 972 PRO A N 1
ATOM 7305 C CA . PRO A 1 972 ? 28.952 -27.545 -48.645 1.00 85.44 972 PRO A CA 1
ATOM 7306 C C . PRO A 1 972 ? 27.412 -27.427 -48.695 1.00 85.44 972 PRO A C 1
ATOM 7308 O O . PRO A 1 972 ? 26.828 -26.639 -47.946 1.00 85.44 972 PRO A O 1
ATOM 7311 N N . PRO A 1 973 ? 26.718 -28.147 -49.601 1.00 81.44 973 PRO A N 1
ATOM 7312 C CA . PRO A 1 973 ? 25.268 -28.024 -49.789 1.00 81.44 973 PRO A CA 1
ATOM 7313 C C . PRO A 1 973 ? 24.447 -28.194 -48.504 1.00 81.44 973 PRO A C 1
ATOM 7315 O O . PRO A 1 973 ? 23.457 -27.490 -48.327 1.00 81.44 973 PRO A O 1
ATOM 7318 N N . GLU A 1 974 ? 24.877 -29.072 -47.597 1.00 79.44 974 GLU A N 1
ATOM 7319 C CA . GLU A 1 974 ? 24.199 -29.338 -46.326 1.00 79.44 974 GLU A CA 1
ATOM 7320 C C . GLU A 1 974 ? 24.235 -28.120 -45.388 1.00 79.44 974 GLU A C 1
ATOM 7322 O O . GLU A 1 974 ? 23.265 -27.845 -44.687 1.00 79.44 974 GLU A O 1
ATOM 7327 N N . ALA A 1 975 ? 25.313 -27.330 -45.438 1.00 77.00 975 ALA A N 1
ATOM 7328 C CA . ALA A 1 975 ? 25.490 -26.125 -44.627 1.00 77.00 975 ALA A CA 1
ATOM 7329 C C . ALA A 1 975 ? 24.756 -24.888 -45.188 1.00 77.00 975 ALA A C 1
ATOM 7331 O O . ALA A 1 975 ? 24.685 -23.862 -44.512 1.00 77.00 975 ALA A O 1
ATOM 7332 N N . ARG A 1 976 ? 24.203 -24.980 -46.407 1.00 78.75 976 ARG A N 1
ATOM 7333 C CA . ARG A 1 976 ? 23.471 -23.903 -47.105 1.00 78.75 976 ARG A CA 1
ATOM 7334 C C . ARG A 1 976 ? 21.947 -24.063 -47.064 1.00 78.75 976 ARG A C 1
ATOM 7336 O O . ARG A 1 976 ? 21.229 -23.289 -47.694 1.00 78.75 976 ARG A O 1
ATOM 7343 N N . ALA A 1 977 ? 21.437 -25.076 -46.363 1.00 75.56 977 ALA A N 1
ATOM 7344 C CA . ALA A 1 977 ? 20.000 -25.282 -46.213 1.00 75.56 977 ALA A CA 1
ATOM 7345 C C . ALA A 1 977 ? 19.338 -24.122 -45.431 1.00 75.56 977 ALA A C 1
ATOM 7347 O O . ALA A 1 977 ? 20.005 -23.461 -44.633 1.00 75.56 977 ALA A O 1
ATOM 7348 N N . PRO A 1 978 ? 18.029 -23.860 -45.614 1.00 68.12 978 PRO A N 1
ATOM 7349 C CA . PRO A 1 978 ? 17.334 -22.810 -44.873 1.00 68.12 978 PRO A CA 1
ATOM 7350 C C . PRO A 1 978 ? 17.524 -22.965 -43.359 1.00 68.12 978 PRO A C 1
ATOM 7352 O O . PRO A 1 978 ? 17.318 -24.055 -42.829 1.00 68.12 978 PRO A O 1
ATOM 7355 N N . ARG A 1 979 ? 17.858 -21.860 -42.676 1.00 58.31 979 ARG A N 1
ATOM 7356 C CA . ARG A 1 979 ? 18.183 -21.788 -41.233 1.00 58.31 979 ARG A CA 1
ATOM 7357 C C . ARG A 1 979 ? 19.548 -22.363 -40.820 1.00 58.31 979 ARG A C 1
ATOM 7359 O O . ARG A 1 979 ? 19.807 -22.450 -39.625 1.00 58.31 979 ARG A O 1
ATOM 7366 N N . MET A 1 980 ? 20.420 -22.712 -41.767 1.00 72.75 980 MET A N 1
ATOM 7367 C CA . MET A 1 980 ? 21.818 -23.064 -41.484 1.00 72.75 980 MET A CA 1
ATOM 7368 C C . MET A 1 980 ? 22.729 -21.824 -41.535 1.00 72.75 980 MET A C 1
ATOM 7370 O O . MET A 1 980 ? 22.400 -20.863 -42.235 1.00 72.75 980 MET A O 1
ATOM 7374 N N . PRO A 1 981 ? 23.897 -21.840 -40.862 1.00 74.75 981 PRO A N 1
ATOM 7375 C CA . PRO A 1 981 ? 24.816 -20.700 -40.815 1.00 74.75 981 PRO A CA 1
ATOM 7376 C C . PRO A 1 981 ? 25.210 -20.138 -42.188 1.00 74.75 981 PRO A C 1
ATOM 7378 O O . PRO A 1 981 ? 25.348 -18.932 -42.335 1.00 74.75 981 PRO A O 1
ATOM 7381 N N . PHE A 1 982 ? 25.327 -20.972 -43.226 1.00 85.94 982 PHE A N 1
ATOM 7382 C CA . PHE A 1 982 ? 25.756 -20.537 -44.562 1.00 85.94 982 PHE A CA 1
ATOM 7383 C C . PHE A 1 982 ? 24.590 -20.375 -45.555 1.00 85.94 982 PHE A C 1
ATOM 7385 O O . PHE A 1 982 ? 24.803 -20.431 -46.765 1.00 85.94 982 PHE A O 1
ATOM 7392 N N . ALA A 1 983 ? 23.352 -20.198 -45.079 1.00 77.75 983 ALA A N 1
ATOM 7393 C CA . ALA A 1 983 ? 22.185 -20.015 -45.948 1.00 77.75 983 ALA A CA 1
ATOM 7394 C C . ALA A 1 983 ? 22.182 -18.655 -46.673 1.00 77.75 983 ALA A C 1
ATOM 7396 O O . ALA A 1 983 ? 21.802 -18.579 -47.842 1.00 77.75 983 ALA A O 1
ATOM 7397 N N . ALA A 1 984 ? 22.600 -17.591 -45.984 1.00 83.44 984 ALA A N 1
ATOM 7398 C CA . ALA A 1 984 ? 22.640 -16.221 -46.487 1.00 83.44 984 ALA A CA 1
ATOM 7399 C C . ALA A 1 984 ? 23.765 -15.411 -45.798 1.00 83.44 984 ALA A C 1
ATOM 7401 O O . ALA A 1 984 ? 24.276 -15.842 -44.759 1.00 83.44 984 ALA A O 1
ATOM 7402 N N . PRO A 1 985 ? 24.174 -14.249 -46.342 1.00 82.69 985 PRO A N 1
ATOM 7403 C CA . PRO A 1 985 ? 25.148 -13.358 -45.700 1.00 82.69 985 PRO A CA 1
ATOM 7404 C C . PRO A 1 985 ? 24.834 -13.054 -44.234 1.00 82.69 985 PRO A C 1
ATOM 7406 O O . PRO A 1 985 ? 25.722 -13.116 -43.386 1.00 82.69 985 PRO A O 1
ATOM 7409 N N . GLU A 1 986 ? 23.566 -12.799 -43.929 1.00 76.88 986 GLU A N 1
ATOM 7410 C CA . GLU A 1 986 ? 23.092 -12.419 -42.602 1.00 76.88 986 GLU A CA 1
ATOM 7411 C C . GLU A 1 986 ? 23.229 -13.580 -41.610 1.00 76.88 986 GLU A C 1
ATOM 7413 O O . GLU A 1 986 ? 23.751 -13.395 -40.512 1.00 76.88 986 GLU A O 1
ATOM 7418 N N . SER A 1 987 ? 22.852 -14.802 -42.015 1.00 69.19 987 SER A N 1
ATOM 7419 C CA . SER A 1 987 ? 22.978 -15.990 -41.159 1.00 69.19 987 SER A CA 1
ATOM 7420 C C . SER A 1 987 ? 24.437 -16.340 -40.860 1.00 69.19 987 SER A C 1
ATOM 7422 O O . SER A 1 987 ? 24.737 -16.864 -39.788 1.00 69.19 987 SER A O 1
ATOM 7424 N N . LEU A 1 988 ? 25.349 -16.043 -41.794 1.00 80.69 988 LEU A N 1
ATOM 7425 C CA . LEU A 1 988 ? 26.773 -16.333 -41.635 1.00 80.69 988 LEU A CA 1
ATOM 7426 C C . LEU A 1 988 ? 27.422 -15.370 -40.645 1.00 80.69 988 LEU A C 1
ATOM 7428 O O . LEU A 1 988 ? 28.142 -15.805 -39.748 1.00 80.69 988 LEU A O 1
ATOM 7432 N N . LEU A 1 989 ? 27.148 -14.072 -40.783 1.00 79.56 989 LEU A N 1
ATOM 7433 C CA . LEU A 1 989 ? 27.648 -13.058 -39.854 1.00 79.56 989 LEU A CA 1
ATOM 7434 C C . LEU A 1 989 ? 27.096 -13.284 -38.442 1.00 79.56 989 LEU A C 1
ATOM 7436 O O . LEU A 1 989 ? 27.870 -13.299 -37.485 1.00 79.56 989 LEU A O 1
ATOM 7440 N N . GLN A 1 990 ? 25.804 -13.602 -38.330 1.00 69.06 990 GLN A N 1
ATOM 7441 C CA . GLN A 1 990 ? 25.178 -13.963 -37.060 1.00 69.06 990 GLN A CA 1
ATOM 7442 C C . GLN A 1 990 ? 25.835 -15.197 -36.416 1.00 69.06 990 GLN A C 1
ATOM 7444 O O . GLN A 1 990 ? 26.039 -15.232 -35.204 1.00 69.06 990 GLN A O 1
ATOM 7449 N N . ALA A 1 991 ? 26.216 -16.207 -37.205 1.00 74.69 991 ALA A N 1
ATOM 7450 C CA . ALA A 1 991 ? 26.899 -17.392 -36.687 1.00 74.69 991 ALA A CA 1
ATOM 7451 C C . ALA A 1 991 ? 28.310 -17.089 -36.148 1.00 74.69 991 ALA A C 1
ATOM 7453 O O . ALA A 1 991 ? 28.728 -17.692 -35.156 1.00 74.69 991 ALA A O 1
ATOM 7454 N N . PHE A 1 992 ? 29.039 -1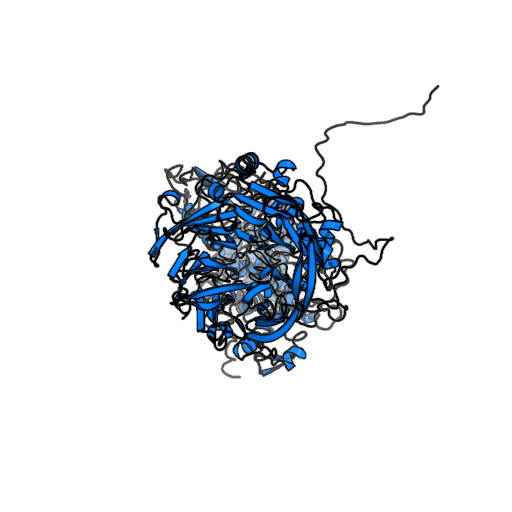6.142 -36.749 1.00 81.44 992 PHE A N 1
ATOM 7455 C CA . PHE A 1 992 ? 30.332 -15.683 -36.228 1.00 81.44 992 PHE A CA 1
ATOM 7456 C C . PHE A 1 992 ? 30.187 -14.892 -34.924 1.00 81.44 992 PHE A C 1
ATOM 7458 O O . PHE A 1 992 ? 30.950 -15.131 -33.988 1.00 81.44 992 PHE A O 1
ATOM 7465 N N . GLU A 1 993 ? 29.198 -14.005 -34.825 1.00 68.00 993 GLU A N 1
ATOM 7466 C CA . GLU A 1 993 ? 28.895 -13.275 -33.585 1.00 68.00 993 GLU A CA 1
ATOM 7467 C C . GLU A 1 993 ? 28.514 -14.237 -32.453 1.00 68.00 993 GLU A C 1
ATOM 7469 O O . GLU A 1 993 ? 29.072 -14.180 -31.354 1.00 68.00 993 GLU A O 1
ATOM 7474 N N . LEU A 1 994 ? 27.645 -15.205 -32.759 1.00 62.12 994 LEU A N 1
ATOM 7475 C CA . LEU A 1 994 ? 27.241 -16.261 -31.836 1.00 62.12 994 LEU A CA 1
ATOM 7476 C C . LEU A 1 994 ? 28.438 -17.103 -31.365 1.00 62.12 994 LEU A C 1
ATOM 7478 O O . LEU A 1 994 ? 28.545 -17.447 -30.187 1.00 62.12 994 LEU A O 1
ATOM 7482 N N . THR A 1 995 ? 29.362 -17.405 -32.279 1.00 77.00 995 THR A N 1
ATOM 7483 C CA . THR A 1 995 ? 30.585 -18.164 -31.989 1.00 77.00 995 THR A CA 1
ATOM 7484 C C . THR A 1 995 ? 31.491 -17.437 -31.000 1.00 77.00 995 THR A C 1
ATOM 7486 O O . THR A 1 995 ? 32.022 -18.080 -30.093 1.00 77.00 995 THR A O 1
ATOM 7489 N N . ILE A 1 996 ? 31.650 -16.114 -31.128 1.00 69.00 996 ILE A N 1
ATOM 7490 C CA . ILE A 1 996 ? 32.457 -15.306 -30.198 1.00 69.00 996 ILE A CA 1
ATOM 7491 C C . ILE A 1 996 ? 31.863 -15.373 -28.796 1.00 69.00 996 ILE A C 1
ATOM 7493 O O . ILE A 1 996 ? 32.572 -15.680 -27.837 1.00 69.00 996 ILE A O 1
ATOM 7497 N N . ALA A 1 997 ? 30.560 -15.128 -28.686 1.00 54.06 997 ALA A N 1
ATOM 7498 C CA . ALA A 1 997 ? 29.871 -15.078 -27.407 1.00 54.06 997 ALA A CA 1
ATOM 7499 C C . ALA A 1 997 ? 29.895 -16.436 -26.679 1.00 54.06 997 ALA A C 1
ATOM 7501 O O . ALA A 1 997 ? 30.318 -16.507 -25.524 1.00 54.06 997 ALA A O 1
ATOM 7502 N N . LEU A 1 998 ? 29.542 -17.533 -27.363 1.00 62.38 998 LEU A N 1
ATOM 7503 C CA . LEU A 1 998 ? 29.559 -18.882 -26.777 1.00 62.38 998 LEU A CA 1
ATOM 7504 C C . LEU A 1 998 ? 30.972 -19.344 -26.389 1.00 62.38 998 LEU A C 1
ATOM 7506 O O . LEU A 1 998 ? 31.157 -20.019 -25.373 1.00 62.38 998 LEU A O 1
ATOM 7510 N N . SER A 1 999 ? 31.981 -18.981 -27.181 1.00 73.88 999 SER A N 1
ATOM 7511 C CA . SER A 1 999 ? 33.367 -19.362 -26.904 1.00 73.88 999 SER A CA 1
ATOM 7512 C C . SER A 1 999 ? 33.961 -18.571 -25.733 1.00 73.88 999 SER A C 1
ATOM 7514 O O . SER A 1 999 ? 34.626 -19.156 -24.882 1.00 73.88 999 SER A O 1
ATOM 7516 N N . ASN A 1 1000 ? 33.678 -17.269 -25.625 1.00 62.50 1000 ASN A N 1
ATOM 7517 C CA . ASN A 1 1000 ? 34.070 -16.466 -24.460 1.00 62.50 1000 ASN A CA 1
ATOM 7518 C C . ASN A 1 1000 ? 33.418 -16.969 -23.170 1.00 62.50 1000 ASN A C 1
ATOM 7520 O O . ASN A 1 1000 ? 34.079 -17.029 -22.134 1.00 62.50 1000 ASN A O 1
ATOM 7524 N N . LEU A 1 1001 ? 32.150 -17.382 -23.244 1.00 56.16 1001 LEU A N 1
ATOM 7525 C CA . LEU A 1 1001 ? 31.474 -18.020 -22.122 1.00 56.16 1001 LEU A CA 1
ATOM 7526 C C . LEU A 1 1001 ? 32.182 -19.321 -21.719 1.00 56.16 1001 LEU A C 1
ATOM 7528 O O . LEU A 1 1001 ? 32.529 -19.501 -20.556 1.00 56.16 1001 LEU A O 1
ATOM 7532 N N . THR A 1 1002 ? 32.478 -20.183 -22.694 1.00 64.94 1002 THR A N 1
ATOM 7533 C CA . THR A 1 1002 ? 33.163 -21.461 -22.455 1.00 64.94 1002 THR A CA 1
ATOM 7534 C C . THR A 1 1002 ? 34.543 -21.273 -21.807 1.00 64.94 1002 THR A C 1
ATOM 7536 O O . THR A 1 1002 ? 34.890 -21.992 -20.873 1.00 64.94 1002 THR A O 1
ATOM 7539 N N . LEU A 1 1003 ? 35.327 -20.287 -22.258 1.00 65.19 1003 LEU A N 1
ATOM 7540 C CA . LEU A 1 1003 ? 36.634 -19.952 -21.674 1.00 65.19 1003 LEU A CA 1
ATOM 7541 C C . LEU A 1 1003 ? 36.544 -19.584 -20.192 1.00 65.19 1003 LEU A C 1
ATOM 7543 O O . LEU A 1 1003 ? 37.396 -19.988 -19.403 1.00 65.19 1003 LEU A O 1
ATOM 7547 N N . ARG A 1 1004 ? 35.519 -18.812 -19.827 1.00 56.19 1004 ARG A N 1
ATOM 7548 C CA . ARG A 1 1004 ? 35.289 -18.383 -18.445 1.00 56.19 1004 ARG A CA 1
ATOM 7549 C C . ARG A 1 1004 ? 34.882 -19.566 -17.574 1.00 56.19 1004 ARG A C 1
ATOM 7551 O O . ARG A 1 1004 ? 35.503 -19.786 -16.543 1.00 56.19 1004 ARG A O 1
ATOM 7558 N N . THR A 1 1005 ? 33.954 -20.398 -18.050 1.00 54.34 1005 THR A N 1
ATOM 7559 C CA . THR A 1 1005 ? 33.534 -21.608 -17.329 1.00 54.34 1005 THR A CA 1
ATOM 7560 C C . THR A 1 1005 ? 34.703 -22.568 -17.069 1.00 54.34 1005 THR A C 1
ATOM 7562 O O . THR A 1 1005 ? 34.835 -23.079 -15.961 1.00 54.34 1005 THR A O 1
ATOM 7565 N N . TRP A 1 1006 ? 35.600 -22.772 -18.043 1.00 60.44 1006 TRP A N 1
ATOM 7566 C CA . TRP A 1 1006 ? 36.795 -23.608 -17.848 1.00 60.44 1006 TRP A CA 1
ATOM 7567 C C . TRP A 1 1006 ? 37.804 -23.025 -16.859 1.00 60.44 1006 TRP A C 1
ATOM 7569 O O . TRP A 1 1006 ? 38.415 -23.778 -16.099 1.00 60.44 1006 TRP A O 1
ATOM 7579 N N . ALA A 1 1007 ? 37.997 -21.705 -16.867 1.00 55.56 1007 ALA A N 1
ATOM 7580 C CA . ALA A 1 1007 ? 38.872 -21.040 -15.906 1.00 55.56 1007 ALA A CA 1
ATOM 7581 C C . ALA A 1 1007 ? 38.361 -21.227 -14.467 1.00 55.56 1007 ALA A C 1
ATOM 7583 O O . ALA A 1 1007 ? 39.153 -21.512 -13.566 1.00 55.56 1007 ALA A O 1
ATOM 7584 N N . ASP A 1 1008 ? 37.043 -21.159 -14.277 1.00 48.69 1008 ASP A N 1
ATOM 7585 C CA . ASP A 1 1008 ? 36.404 -21.340 -12.973 1.00 48.69 1008 ASP A CA 1
ATOM 7586 C C . ASP A 1 1008 ? 36.469 -22.803 -12.492 1.00 48.69 1008 ASP A C 1
ATOM 7588 O O . ASP A 1 1008 ? 36.763 -23.063 -11.322 1.00 48.69 1008 ASP A O 1
ATOM 7592 N N . GLU A 1 1009 ? 36.267 -23.784 -13.384 1.00 49.28 1009 GLU A N 1
ATOM 7593 C CA . GLU A 1 1009 ? 36.421 -25.209 -13.050 1.00 49.28 1009 GLU A CA 1
ATOM 7594 C C . GLU A 1 1009 ? 37.862 -25.569 -12.662 1.00 49.28 1009 GLU A C 1
ATOM 7596 O O . GLU A 1 1009 ? 38.077 -26.282 -11.679 1.00 49.28 1009 GLU A O 1
ATOM 7601 N N . ALA A 1 1010 ? 38.852 -25.063 -13.404 1.00 51.66 1010 ALA A N 1
ATOM 7602 C CA . ALA A 1 1010 ? 40.266 -25.355 -13.169 1.00 51.66 1010 ALA A CA 1
ATOM 7603 C C . ALA A 1 1010 ? 40.778 -24.805 -11.829 1.00 51.66 1010 ALA A C 1
ATOM 7605 O O . ALA A 1 1010 ? 41.708 -25.361 -11.243 1.00 51.66 1010 ALA A O 1
ATOM 7606 N N . ALA A 1 1011 ? 40.166 -23.733 -11.330 1.00 43.00 1011 ALA A N 1
ATOM 7607 C CA . ALA A 1 1011 ? 40.553 -23.112 -10.077 1.00 43.00 1011 ALA A CA 1
ATOM 7608 C C . ALA A 1 1011 ? 39.965 -23.821 -8.838 1.00 43.00 1011 ALA A C 1
ATOM 7610 O O . ALA A 1 1011 ? 40.408 -23.545 -7.725 1.00 43.00 1011 ALA A O 1
ATOM 7611 N N . ARG A 1 1012 ? 39.014 -24.758 -8.999 1.00 39.19 1012 ARG A N 1
ATOM 7612 C CA . ARG A 1 1012 ? 38.256 -25.425 -7.917 1.00 39.19 1012 ARG A CA 1
ATOM 7613 C C . ARG A 1 1012 ? 39.132 -26.029 -6.811 1.00 39.19 1012 ARG A C 1
ATOM 7615 O O . ARG A 1 1012 ? 39.943 -26.917 -7.052 1.00 39.19 1012 ARG A O 1
ATOM 7622 N N . GLY A 1 1013 ? 38.910 -25.582 -5.568 1.00 34.38 1013 GLY A N 1
ATOM 7623 C CA . GLY A 1 1013 ? 39.595 -26.085 -4.365 1.00 34.38 1013 GLY A CA 1
ATOM 7624 C C . GLY A 1 1013 ? 41.006 -25.527 -4.127 1.00 34.38 1013 GLY A C 1
ATOM 7625 O O . GLY A 1 1013 ? 41.695 -25.984 -3.216 1.00 34.38 1013 GLY A O 1
ATOM 7626 N N . THR A 1 1014 ? 41.443 -24.551 -4.925 1.00 40.34 1014 THR A N 1
ATOM 7627 C CA . THR A 1 1014 ? 42.697 -23.810 -4.723 1.00 40.34 1014 THR A CA 1
ATOM 7628 C C . THR A 1 1014 ? 42.411 -22.440 -4.093 1.00 40.34 1014 THR A C 1
ATOM 7630 O O . THR A 1 1014 ? 41.280 -21.970 -4.143 1.00 40.34 1014 THR A O 1
ATOM 7633 N N . GLY A 1 1015 ? 43.415 -21.765 -3.518 1.00 33.66 1015 GLY A N 1
ATOM 7634 C CA . GLY A 1 1015 ? 43.273 -20.360 -3.089 1.00 33.66 1015 GLY A CA 1
ATOM 7635 C C . GLY A 1 1015 ? 43.039 -19.378 -4.249 1.00 33.66 1015 GLY A C 1
ATOM 7636 O O . GLY A 1 1015 ? 42.722 -18.219 -4.011 1.00 33.66 1015 GLY A O 1
ATOM 7637 N N . ASP A 1 1016 ? 43.170 -19.858 -5.491 1.00 38.81 1016 ASP A N 1
ATOM 7638 C CA . ASP A 1 1016 ? 42.809 -19.153 -6.719 1.00 38.81 1016 ASP A CA 1
ATOM 7639 C C . ASP A 1 1016 ? 41.375 -19.495 -7.180 1.00 38.81 1016 ASP A C 1
ATOM 7641 O O . ASP A 1 1016 ? 40.920 -18.950 -8.188 1.00 38.81 1016 ASP A O 1
ATOM 7645 N N . PHE A 1 1017 ? 40.646 -20.374 -6.462 1.00 33.25 1017 PHE A N 1
ATOM 7646 C CA . PHE A 1 1017 ? 39.237 -20.682 -6.722 1.00 33.25 1017 PHE A CA 1
ATOM 7647 C C . PHE A 1 1017 ? 38.378 -19.454 -6.465 1.00 33.25 1017 PHE A C 1
ATOM 7649 O O . PHE A 1 1017 ? 38.031 -19.136 -5.330 1.00 33.25 1017 PHE A O 1
ATOM 7656 N N . ARG A 1 1018 ? 37.987 -18.784 -7.541 1.00 41.34 1018 ARG A N 1
ATOM 7657 C CA . ARG A 1 1018 ? 37.031 -17.684 -7.496 1.00 41.34 1018 ARG A CA 1
ATOM 7658 C C . ARG A 1 1018 ? 35.636 -18.263 -7.676 1.00 41.34 1018 ARG A C 1
ATOM 7660 O O . ARG A 1 1018 ? 35.051 -18.161 -8.746 1.00 41.34 1018 ARG A O 1
ATOM 7667 N N . ASN A 1 1019 ? 35.109 -18.916 -6.638 1.00 33.78 1019 ASN A N 1
ATOM 7668 C CA . ASN A 1 1019 ? 33.663 -19.117 -6.588 1.00 33.78 1019 ASN A CA 1
ATOM 7669 C C . ASN A 1 1019 ? 33.024 -17.721 -6.614 1.00 33.78 1019 ASN A C 1
ATOM 7671 O O . ASN A 1 1019 ? 33.453 -16.856 -5.850 1.00 33.78 1019 ASN A O 1
ATOM 7675 N N . LEU A 1 1020 ? 32.000 -17.495 -7.439 1.00 37.91 1020 LEU A N 1
ATOM 7676 C CA . LEU A 1 1020 ? 31.283 -16.214 -7.555 1.00 37.91 1020 LEU A CA 1
ATOM 7677 C C . LEU A 1 1020 ? 30.604 -15.758 -6.240 1.00 37.91 1020 LEU A C 1
ATOM 7679 O O . LEU A 1 1020 ? 29.877 -14.767 -6.239 1.00 37.91 1020 LEU A O 1
ATOM 7683 N N . ARG A 1 1021 ? 30.846 -16.439 -5.111 1.00 36.81 1021 ARG A N 1
ATOM 7684 C CA . ARG A 1 1021 ? 30.293 -16.115 -3.795 1.00 36.81 1021 ARG A CA 1
ATOM 7685 C C . ARG A 1 1021 ? 31.275 -15.833 -2.654 1.00 36.81 1021 ARG A C 1
ATOM 7687 O O . ARG A 1 1021 ? 30.856 -15.123 -1.742 1.00 36.81 1021 ARG A O 1
ATOM 7694 N N . GLN A 1 1022 ? 32.531 -16.296 -2.640 1.00 31.95 1022 GLN A N 1
ATOM 7695 C CA . GLN A 1 1022 ? 33.341 -16.210 -1.404 1.00 31.95 1022 GLN A CA 1
ATOM 7696 C C . GLN A 1 1022 ? 34.805 -15.772 -1.604 1.00 31.95 1022 GLN A C 1
ATOM 7698 O O . GLN A 1 1022 ? 35.550 -16.349 -2.387 1.00 31.95 1022 GLN A O 1
ATOM 7703 N N . ASP A 1 1023 ? 35.156 -14.743 -0.824 1.00 38.53 1023 ASP A N 1
ATOM 7704 C CA . ASP A 1 1023 ? 36.476 -14.284 -0.373 1.00 38.53 1023 ASP A CA 1
ATOM 7705 C C . ASP A 1 1023 ? 37.494 -13.754 -1.399 1.00 38.53 1023 ASP A C 1
ATOM 7707 O O . ASP A 1 1023 ? 38.382 -14.452 -1.881 1.00 38.53 1023 ASP A O 1
ATOM 7711 N N . CYS A 1 1024 ? 37.460 -12.434 -1.623 1.00 35.47 1024 CYS A N 1
ATOM 7712 C CA . CYS A 1 1024 ? 38.569 -11.670 -2.207 1.00 35.47 1024 CYS A CA 1
ATOM 7713 C C . CYS A 1 1024 ? 38.949 -10.490 -1.297 1.00 35.47 1024 CYS A C 1
ATOM 7715 O O . CYS A 1 1024 ? 38.089 -9.735 -0.843 1.00 35.47 1024 CYS A O 1
ATOM 7717 N N . ALA A 1 1025 ? 40.250 -10.319 -1.032 1.00 33.88 1025 ALA A N 1
ATOM 7718 C CA . ALA A 1 1025 ? 40.767 -9.218 -0.224 1.00 33.88 1025 ALA A CA 1
ATOM 7719 C C . ALA A 1 1025 ? 40.550 -7.868 -0.931 1.00 33.88 1025 ALA A C 1
ATOM 7721 O O . ALA A 1 1025 ? 40.978 -7.649 -2.062 1.00 33.88 1025 ALA A O 1
ATOM 7722 N N . LEU A 1 1026 ? 39.901 -6.951 -0.220 1.00 32.41 1026 LEU A N 1
ATOM 7723 C CA . LEU A 1 1026 ? 39.258 -5.733 -0.725 1.00 32.41 1026 LEU A CA 1
ATOM 7724 C C . LEU A 1 1026 ? 40.200 -4.614 -1.179 1.00 32.41 1026 LEU A C 1
ATOM 7726 O O . LEU A 1 1026 ? 39.757 -3.501 -1.446 1.00 32.41 1026 LEU A O 1
ATOM 7730 N N . SER A 1 1027 ? 41.503 -4.864 -1.235 1.00 35.47 1027 SER A N 1
ATOM 7731 C CA . SER A 1 1027 ? 42.494 -3.792 -1.184 1.00 35.47 1027 SER A CA 1
ATOM 7732 C C . SER A 1 1027 ? 43.284 -3.561 -2.473 1.00 35.47 1027 SER A C 1
ATOM 7734 O O . SER A 1 1027 ? 44.397 -3.047 -2.376 1.00 35.47 1027 SER A O 1
ATOM 7736 N N . GLY A 1 1028 ? 42.788 -3.892 -3.677 1.00 32.84 1028 GLY A N 1
ATOM 7737 C CA . GLY A 1 1028 ? 43.598 -3.519 -4.850 1.00 32.84 1028 GLY A CA 1
ATOM 7738 C C . GLY A 1 1028 ? 43.099 -3.657 -6.284 1.00 32.84 1028 GLY A C 1
ATOM 7739 O O . GLY A 1 1028 ? 43.672 -2.973 -7.126 1.00 32.84 1028 GLY A O 1
ATOM 7740 N N . GLU A 1 1029 ? 42.083 -4.458 -6.621 1.00 34.41 1029 GLU A N 1
ATOM 7741 C CA . GLU A 1 1029 ? 41.726 -4.654 -8.040 1.00 34.41 1029 GLU A CA 1
ATOM 7742 C C . GLU A 1 1029 ? 40.219 -4.566 -8.325 1.00 34.41 1029 GLU A C 1
ATOM 7744 O O . GLU A 1 1029 ? 39.391 -5.223 -7.697 1.00 34.41 1029 GLU A O 1
ATOM 7749 N N . THR A 1 1030 ? 39.867 -3.781 -9.349 1.00 33.25 1030 THR A N 1
ATOM 7750 C CA . THR A 1 1030 ? 38.512 -3.586 -9.905 1.00 33.25 1030 THR A CA 1
ATOM 7751 C C . THR A 1 1030 ? 37.883 -4.860 -10.483 1.00 33.25 1030 THR A C 1
ATOM 7753 O O . THR A 1 1030 ? 36.683 -4.882 -10.743 1.00 33.25 1030 THR A O 1
ATOM 7756 N N . SER A 1 1031 ? 38.666 -5.925 -10.665 1.00 31.38 1031 SER A N 1
ATOM 7757 C CA . SER A 1 1031 ? 38.261 -7.215 -11.237 1.00 31.38 1031 SER A CA 1
ATOM 7758 C C . SER A 1 1031 ? 37.542 -8.145 -10.246 1.00 31.38 1031 SER A C 1
ATOM 7760 O O . SER A 1 1031 ? 36.974 -9.149 -10.664 1.00 31.38 1031 SER A O 1
ATOM 7762 N N . CYS A 1 1032 ? 37.503 -7.803 -8.953 1.00 30.72 1032 CYS A N 1
ATOM 7763 C CA . CYS A 1 1032 ? 36.813 -8.577 -7.908 1.00 30.72 1032 CYS A CA 1
ATOM 7764 C C . CYS A 1 1032 ? 35.310 -8.243 -7.765 1.00 30.72 1032 CYS A C 1
ATOM 7766 O O . CYS A 1 1032 ? 34.691 -8.589 -6.764 1.00 30.72 1032 CYS A O 1
ATOM 7768 N N . ARG A 1 1033 ? 34.712 -7.546 -8.740 1.00 33.75 1033 ARG A N 1
ATOM 7769 C CA . ARG A 1 1033 ? 33.353 -6.969 -8.662 1.00 33.75 1033 ARG A CA 1
ATOM 7770 C C . ARG A 1 1033 ? 32.215 -7.878 -9.163 1.00 33.75 1033 ARG A C 1
ATOM 7772 O O . ARG A 1 1033 ? 31.103 -7.398 -9.320 1.00 33.75 1033 ARG A O 1
ATOM 7779 N N . LEU A 1 1034 ? 32.459 -9.160 -9.443 1.00 32.84 1034 LEU A N 1
ATOM 7780 C CA . LEU A 1 1034 ? 31.549 -10.016 -10.223 1.00 32.84 1034 LEU A CA 1
ATOM 7781 C C . LEU A 1 1034 ? 30.790 -11.034 -9.360 1.00 32.84 1034 LEU A C 1
ATOM 7783 O O . LEU A 1 1034 ? 31.380 -12.011 -8.910 1.00 32.84 1034 LEU A O 1
ATOM 7787 N N . ARG A 1 1035 ? 29.477 -10.824 -9.179 1.00 36.38 1035 ARG A N 1
ATOM 7788 C CA . ARG A 1 1035 ? 28.519 -11.824 -8.677 1.00 36.38 1035 ARG A CA 1
ATOM 7789 C C . ARG A 1 1035 ? 27.317 -11.882 -9.623 1.00 36.38 1035 ARG A C 1
ATOM 7791 O O . ARG A 1 1035 ? 26.658 -10.871 -9.845 1.00 36.38 1035 ARG A O 1
ATOM 7798 N N . VAL A 1 1036 ? 27.072 -13.052 -10.207 1.00 33.41 1036 VAL A N 1
ATOM 7799 C CA . VAL A 1 1036 ? 25.877 -13.369 -11.002 1.00 33.41 1036 VAL A CA 1
ATOM 7800 C C . VAL A 1 1036 ? 25.050 -14.325 -10.144 1.00 33.41 1036 VAL A C 1
ATOM 7802 O O . VAL A 1 1036 ? 25.482 -15.452 -9.924 1.00 33.41 1036 VAL A O 1
ATOM 7805 N N . SER A 1 1037 ? 23.919 -13.864 -9.603 1.00 36.47 1037 SER A N 1
ATOM 7806 C CA . SER A 1 1037 ? 23.009 -14.676 -8.773 1.00 36.47 1037 SER A CA 1
ATOM 7807 C C . SER A 1 1037 ? 21.953 -15.426 -9.600 1.00 36.47 1037 SER A C 1
ATOM 7809 O O . SER A 1 1037 ? 21.325 -16.352 -9.099 1.00 36.47 1037 SER A O 1
ATOM 7811 N N . ASP A 1 1038 ? 21.760 -15.057 -10.869 1.00 44.19 1038 ASP A N 1
ATOM 7812 C CA . ASP A 1 1038 ? 20.518 -15.304 -11.619 1.00 44.19 1038 ASP A CA 1
ATOM 7813 C C . ASP A 1 1038 ? 20.503 -16.568 -12.501 1.00 44.19 1038 ASP A C 1
ATOM 7815 O O . ASP A 1 1038 ? 19.488 -16.880 -13.121 1.00 44.19 1038 ASP A O 1
ATOM 7819 N N . THR A 1 1039 ? 21.606 -17.317 -12.599 1.00 40.91 1039 THR A N 1
ATOM 7820 C CA . THR A 1 1039 ? 21.710 -18.390 -13.608 1.00 40.91 1039 THR A CA 1
ATOM 7821 C C . THR A 1 1039 ? 21.880 -19.795 -13.050 1.00 40.91 1039 THR A C 1
ATOM 7823 O O . THR A 1 1039 ? 21.730 -20.743 -13.815 1.00 40.91 1039 THR A O 1
ATOM 7826 N N . LEU A 1 1040 ? 22.152 -19.997 -11.759 1.00 42.78 1040 LEU A N 1
ATOM 7827 C CA . LEU A 1 1040 ? 22.517 -21.324 -11.228 1.00 42.78 1040 LEU A CA 1
ATOM 7828 C C . LEU A 1 1040 ? 21.734 -21.774 -9.986 1.00 42.78 1040 LEU A C 1
ATOM 7830 O O . LEU A 1 1040 ? 21.840 -22.941 -9.614 1.00 42.78 1040 LEU A O 1
ATOM 7834 N N . GLU A 1 1041 ? 20.923 -20.896 -9.401 1.00 47.88 1041 GLU A N 1
ATOM 7835 C CA . GLU A 1 1041 ? 20.433 -21.042 -8.032 1.00 47.88 1041 GLU A CA 1
ATOM 7836 C C . GLU A 1 1041 ? 18.994 -21.586 -7.925 1.00 47.88 1041 GLU A C 1
ATOM 7838 O O . GLU A 1 1041 ? 18.159 -21.444 -8.823 1.00 47.88 1041 GLU A O 1
ATOM 7843 N N . THR A 1 1042 ? 18.689 -22.208 -6.784 1.00 60.97 1042 THR A N 1
ATOM 7844 C CA . THR A 1 1042 ? 17.310 -22.476 -6.337 1.00 60.97 1042 THR A CA 1
ATOM 7845 C C . THR A 1 1042 ? 16.606 -21.165 -5.967 1.00 60.97 1042 THR A C 1
ATOM 7847 O O . THR A 1 1042 ? 17.256 -20.126 -5.844 1.00 60.97 1042 THR A O 1
ATOM 7850 N N . CYS A 1 1043 ? 15.290 -21.175 -5.699 1.00 71.44 1043 CYS A N 1
ATOM 7851 C CA . CYS A 1 1043 ? 14.646 -19.981 -5.134 1.00 71.44 1043 CYS A CA 1
ATOM 7852 C C . CYS A 1 1043 ? 15.351 -19.528 -3.843 1.00 71.44 1043 CYS A C 1
ATOM 7854 O O . CYS A 1 1043 ? 15.482 -18.329 -3.637 1.00 71.44 1043 CYS A O 1
ATOM 7856 N N . HIS A 1 1044 ? 15.851 -20.459 -3.019 1.00 73.25 1044 HIS A N 1
ATOM 7857 C CA . HIS A 1 1044 ? 16.642 -20.150 -1.825 1.00 73.25 1044 HIS A CA 1
ATOM 7858 C C . HIS A 1 1044 ? 17.962 -19.432 -2.133 1.00 73.25 1044 HIS A C 1
ATOM 7860 O O . HIS A 1 1044 ? 18.362 -18.564 -1.361 1.00 73.25 1044 HIS A O 1
ATOM 7866 N N . GLY A 1 1045 ? 18.631 -19.753 -3.242 1.00 65.00 1045 GLY A N 1
ATOM 7867 C CA . GLY A 1 1045 ? 19.906 -19.124 -3.569 1.00 65.00 1045 GLY A CA 1
ATOM 7868 C C . GLY A 1 1045 ? 19.778 -17.618 -3.819 1.00 65.00 1045 GLY A C 1
ATOM 7869 O O . GLY A 1 1045 ? 20.637 -16.876 -3.357 1.00 65.00 1045 GLY A O 1
ATOM 7870 N N . CYS A 1 1046 ? 18.677 -17.139 -4.413 1.00 68.00 1046 CYS A N 1
ATOM 7871 C CA . CYS A 1 1046 ? 18.382 -15.699 -4.498 1.00 68.00 1046 CYS A CA 1
ATOM 7872 C C . CYS A 1 1046 ? 17.612 -15.199 -3.262 1.00 68.00 1046 CYS A C 1
ATOM 7874 O O . CYS A 1 1046 ? 18.012 -14.250 -2.587 1.00 68.00 1046 CYS A O 1
ATOM 7876 N N . HIS A 1 1047 ? 16.497 -15.850 -2.930 1.00 77.94 1047 HIS A N 1
ATOM 7877 C CA . HIS A 1 1047 ? 15.648 -15.513 -1.792 1.00 77.94 1047 HIS A CA 1
ATOM 7878 C C . HIS A 1 1047 ? 16.095 -16.262 -0.531 1.00 77.94 1047 HIS A C 1
ATOM 7880 O O . HIS A 1 1047 ? 15.372 -17.114 -0.016 1.00 77.94 1047 HIS A O 1
ATOM 7886 N N . ARG A 1 1048 ? 17.274 -15.934 0.011 1.00 76.94 1048 ARG A N 1
ATOM 7887 C CA . ARG A 1 1048 ? 17.832 -16.648 1.175 1.00 76.94 1048 ARG A CA 1
ATOM 7888 C C . ARG A 1 1048 ? 16.822 -16.748 2.324 1.00 76.94 1048 ARG A C 1
ATOM 7890 O O . ARG A 1 1048 ? 16.318 -15.738 2.820 1.00 76.94 1048 ARG A O 1
ATOM 7897 N N . LEU A 1 1049 ? 16.524 -17.983 2.727 1.00 81.31 1049 LEU A N 1
ATOM 7898 C CA . LEU A 1 1049 ? 15.662 -18.316 3.862 1.00 81.31 1049 LEU A CA 1
ATOM 7899 C C . LEU A 1 1049 ? 16.471 -19.087 4.903 1.00 81.31 1049 LEU A C 1
ATOM 7901 O O . LEU A 1 1049 ? 16.656 -20.292 4.769 1.00 81.31 1049 LEU A O 1
ATOM 7905 N N . ASP A 1 1050 ? 16.925 -18.387 5.932 1.00 79.38 1050 ASP A N 1
ATOM 7906 C CA . ASP A 1 1050 ? 17.757 -18.923 7.006 1.00 79.38 1050 ASP A CA 1
ATOM 7907 C C . ASP A 1 1050 ? 17.372 -18.230 8.321 1.00 79.38 1050 ASP A C 1
ATOM 7909 O O . ASP A 1 1050 ? 17.775 -17.090 8.539 1.00 79.38 1050 ASP A O 1
ATOM 7913 N N . PRO A 1 1051 ? 16.594 -18.872 9.211 1.00 81.81 1051 PRO A N 1
ATOM 7914 C CA . PRO A 1 1051 ? 16.190 -18.280 10.488 1.00 81.81 1051 PRO A CA 1
ATOM 7915 C C . PRO A 1 1051 ? 17.344 -18.001 11.463 1.00 81.81 1051 PRO A C 1
ATOM 7917 O O . PRO A 1 1051 ? 17.133 -17.308 12.455 1.00 81.81 1051 PRO A O 1
ATOM 7920 N N . LYS A 1 1052 ? 18.534 -18.568 11.227 1.00 78.56 1052 LYS A N 1
ATOM 7921 C CA . LYS A 1 1052 ? 19.730 -18.388 12.061 1.00 78.56 1052 LYS A CA 1
ATOM 7922 C C . LYS A 1 1052 ? 20.755 -17.453 11.416 1.00 78.56 1052 LYS A C 1
ATOM 7924 O O . LYS A 1 1052 ? 21.797 -17.225 12.022 1.00 78.56 1052 LYS A O 1
ATOM 7929 N N . GLY A 1 1053 ? 20.459 -16.894 10.242 1.00 75.75 1053 GLY A N 1
ATOM 7930 C CA . GLY A 1 1053 ? 21.354 -15.972 9.549 1.00 75.75 1053 GLY A CA 1
ATOM 7931 C C . GLY A 1 1053 ? 21.795 -14.826 10.461 1.00 75.75 1053 GLY A C 1
ATOM 7932 O O . GLY A 1 1053 ? 20.959 -14.191 11.106 1.00 75.75 1053 GLY A O 1
ATOM 7933 N N . ASN A 1 1054 ? 23.102 -14.580 10.527 1.00 70.06 1054 ASN A N 1
ATOM 7934 C CA . ASN A 1 1054 ? 23.759 -13.583 11.379 1.00 70.06 1054 ASN A CA 1
ATOM 7935 C C . ASN A 1 1054 ? 23.661 -13.808 12.900 1.00 70.06 1054 ASN A C 1
ATOM 7937 O O . ASN A 1 1054 ? 24.054 -12.926 13.668 1.00 70.06 1054 ASN A O 1
ATOM 7941 N N . ALA A 1 1055 ? 23.149 -14.947 13.380 1.00 73.25 1055 ALA A N 1
ATOM 7942 C CA . ALA A 1 1055 ? 23.028 -15.213 14.817 1.00 73.25 1055 ALA A CA 1
ATOM 7943 C C . ALA A 1 1055 ? 24.378 -15.185 15.559 1.00 73.25 1055 ALA A C 1
ATOM 7945 O O . ALA A 1 1055 ? 24.419 -14.915 16.759 1.00 73.25 1055 ALA A O 1
ATOM 7946 N N . GLU A 1 1056 ? 25.485 -15.424 14.859 1.00 66.38 1056 GLU A N 1
ATOM 7947 C CA . GLU A 1 1056 ? 26.852 -15.347 15.371 1.00 66.38 1056 GLU A CA 1
ATOM 7948 C C . GLU A 1 1056 ? 27.298 -13.924 15.757 1.00 66.38 1056 GLU A C 1
ATOM 7950 O O . GLU A 1 1056 ? 28.274 -13.775 16.493 1.00 66.38 1056 GLU A O 1
ATOM 7955 N N . PHE A 1 1057 ? 26.574 -12.890 15.315 1.00 62.84 1057 PHE A N 1
ATOM 7956 C CA . PHE A 1 1057 ? 26.903 -11.481 15.553 1.00 62.84 1057 PHE A CA 1
ATOM 7957 C C . PHE A 1 1057 ? 26.073 -10.819 16.666 1.00 62.84 1057 PHE A C 1
ATOM 7959 O O . PHE A 1 1057 ? 26.131 -9.600 16.818 1.00 62.84 1057 PHE A O 1
ATOM 7966 N N . ASP A 1 1058 ? 25.314 -11.599 17.446 1.00 62.66 1058 ASP A N 1
ATOM 7967 C CA . ASP A 1 1058 ? 24.449 -11.105 18.538 1.00 62.66 1058 ASP A CA 1
ATOM 7968 C C . ASP A 1 1058 ? 23.431 -10.041 18.070 1.00 62.66 1058 ASP A C 1
ATOM 7970 O O . ASP A 1 1058 ? 23.068 -9.109 18.792 1.00 62.66 1058 ASP A O 1
ATOM 7974 N N . VAL A 1 1059 ? 22.965 -10.165 16.820 1.00 65.81 1059 VAL A N 1
ATOM 7975 C CA . VAL A 1 1059 ? 21.888 -9.324 16.288 1.00 65.81 1059 VAL A CA 1
ATOM 7976 C C . VAL A 1 1059 ? 20.574 -9.659 16.991 1.00 65.81 1059 VAL A C 1
ATOM 7978 O O . VAL A 1 1059 ? 20.265 -10.816 17.271 1.00 65.81 1059 VAL A O 1
ATOM 7981 N N . PHE A 1 1060 ? 19.756 -8.642 17.259 1.00 63.16 1060 PHE A N 1
ATOM 7982 C CA . PHE A 1 1060 ? 18.530 -8.804 18.050 1.00 63.16 1060 PHE A CA 1
ATOM 7983 C C . PHE A 1 1060 ? 17.525 -9.800 17.461 1.00 63.16 1060 PHE A C 1
ATOM 7985 O O . PHE A 1 1060 ? 16.839 -10.511 18.197 1.00 63.16 1060 PHE A O 1
ATOM 7992 N N . ARG A 1 1061 ? 17.407 -9.832 16.133 1.00 70.12 1061 ARG A N 1
ATOM 7993 C CA . ARG A 1 1061 ? 16.554 -10.778 15.412 1.00 70.12 1061 ARG A CA 1
ATOM 7994 C C . ARG A 1 1061 ? 17.365 -11.358 14.270 1.00 70.12 1061 ARG A C 1
ATOM 7996 O O . ARG A 1 1061 ? 17.341 -10.760 13.201 1.00 70.12 1061 ARG A O 1
ATOM 8003 N N . PRO A 1 1062 ? 18.091 -12.465 14.479 1.00 72.75 1062 PRO A N 1
ATOM 8004 C CA . PRO A 1 1062 ? 18.767 -13.113 13.374 1.00 72.75 1062 PRO A CA 1
ATOM 8005 C C . PRO A 1 1062 ? 17.745 -13.611 12.355 1.00 72.75 1062 PRO A C 1
ATOM 8007 O O . PRO A 1 1062 ? 16.590 -13.910 12.684 1.00 72.75 1062 PRO A O 1
ATOM 8010 N N . GLY A 1 1063 ? 18.196 -13.693 11.115 1.00 78.06 1063 GLY A N 1
ATOM 8011 C CA . GLY A 1 1063 ? 17.523 -14.429 10.072 1.00 78.06 1063 GLY A CA 1
ATOM 8012 C C . GLY A 1 1063 ? 17.360 -13.672 8.763 1.00 78.06 1063 GLY A C 1
ATOM 8013 O O . GLY A 1 1063 ? 17.071 -12.476 8.722 1.00 78.06 1063 GLY A O 1
ATOM 8014 N N . PHE A 1 1064 ? 17.472 -14.432 7.682 1.00 79.75 1064 PHE A N 1
ATOM 8015 C CA . PHE A 1 1064 ? 17.155 -14.028 6.323 1.00 79.75 1064 PHE A CA 1
ATOM 8016 C C . PHE A 1 1064 ? 15.801 -14.626 5.946 1.00 79.75 1064 PHE A C 1
ATOM 8018 O O . PHE A 1 1064 ? 15.614 -15.840 6.011 1.00 79.75 1064 PHE A O 1
ATOM 8025 N N . PHE A 1 1065 ? 14.826 -13.788 5.586 1.00 80.81 1065 PHE A N 1
ATOM 8026 C CA . PHE A 1 1065 ? 13.442 -14.214 5.329 1.00 80.81 1065 PHE A CA 1
ATOM 8027 C C . PHE A 1 1065 ? 13.020 -13.949 3.883 1.00 80.81 1065 PHE A C 1
ATOM 8029 O O . PHE A 1 1065 ? 12.017 -13.284 3.600 1.00 80.81 1065 PHE A O 1
ATOM 8036 N N . GLY A 1 1066 ? 13.803 -14.499 2.960 1.00 76.69 1066 GLY A N 1
ATOM 8037 C CA . GLY A 1 1066 ? 13.601 -14.383 1.523 1.00 76.69 1066 GLY A CA 1
ATOM 8038 C C . GLY A 1 1066 ? 14.446 -13.299 0.859 1.00 76.69 1066 GLY A C 1
ATOM 8039 O O . GLY A 1 1066 ? 14.151 -12.933 -0.271 1.00 76.69 1066 GLY A O 1
ATOM 8040 N N . THR A 1 1067 ? 15.447 -12.757 1.553 1.00 77.62 1067 THR A N 1
ATOM 8041 C CA . THR A 1 1067 ? 16.478 -11.873 0.990 1.00 77.62 1067 THR A CA 1
ATOM 8042 C C . THR A 1 1067 ? 17.733 -11.936 1.858 1.00 77.62 1067 THR A C 1
ATOM 8044 O O . THR A 1 1067 ? 17.634 -12.026 3.080 1.00 77.62 1067 THR A O 1
ATOM 8047 N N . SER A 1 1068 ? 18.899 -11.874 1.220 1.00 70.25 1068 SER A N 1
ATOM 8048 C CA . SER A 1 1068 ? 20.224 -11.686 1.833 1.00 70.25 1068 SER A CA 1
ATOM 8049 C C . SER A 1 1068 ? 20.777 -10.269 1.600 1.00 70.25 1068 SER A C 1
ATOM 8051 O O . SER A 1 1068 ? 21.924 -9.981 1.943 1.00 70.25 1068 SER A O 1
ATOM 8053 N N . GLY A 1 1069 ? 19.978 -9.388 0.981 1.00 70.06 1069 GLY A N 1
ATOM 8054 C CA . GLY A 1 1069 ? 20.419 -8.083 0.483 1.00 70.06 1069 GLY A CA 1
ATOM 8055 C C . GLY A 1 1069 ? 21.005 -8.101 -0.932 1.00 70.06 1069 GLY A C 1
ATOM 8056 O O . GLY A 1 1069 ? 21.420 -7.060 -1.436 1.00 70.06 1069 GLY A O 1
ATOM 8057 N N . GLU A 1 1070 ? 21.008 -9.266 -1.583 1.00 69.31 1070 GLU A N 1
ATOM 8058 C CA . GLU A 1 1070 ? 21.400 -9.445 -2.983 1.00 69.31 1070 GLU A CA 1
ATOM 8059 C C . GLU A 1 1070 ? 20.287 -8.993 -3.952 1.00 69.31 1070 GLU A C 1
ATOM 8061 O O . GLU A 1 1070 ? 19.162 -8.682 -3.557 1.00 69.31 1070 GLU A O 1
ATOM 8066 N N . TYR A 1 1071 ? 20.627 -8.843 -5.227 1.00 68.56 1071 TYR A N 1
ATOM 8067 C CA . TYR A 1 1071 ? 19.786 -8.351 -6.314 1.00 68.56 1071 TYR A CA 1
ATOM 8068 C C . TYR A 1 1071 ? 19.833 -9.392 -7.428 1.00 68.56 1071 TYR A C 1
ATOM 8070 O O . TYR A 1 1071 ? 20.696 -10.278 -7.450 1.00 68.56 1071 TYR A O 1
ATOM 8078 N N . SER A 1 1072 ? 18.859 -9.301 -8.318 1.00 63.00 1072 SER A N 1
ATOM 8079 C CA . SER A 1 1072 ? 18.691 -10.231 -9.419 1.00 63.00 1072 SER A CA 1
ATOM 8080 C C . SER A 1 1072 ? 18.343 -9.478 -10.696 1.00 63.00 1072 SER A C 1
ATOM 8082 O O . SER A 1 1072 ? 17.842 -8.347 -10.669 1.00 63.00 1072 SER A O 1
ATOM 8084 N N . PHE A 1 1073 ? 18.627 -10.116 -11.825 1.00 61.75 1073 PHE A N 1
ATOM 8085 C CA . PHE A 1 1073 ? 18.180 -9.671 -13.130 1.00 61.75 1073 PHE A CA 1
ATOM 8086 C C . PHE A 1 1073 ? 17.076 -10.611 -13.622 1.00 61.75 1073 PHE A C 1
ATOM 8088 O O . PHE A 1 1073 ? 17.305 -11.788 -13.872 1.00 61.75 1073 PHE A O 1
ATOM 8095 N N . GLU A 1 1074 ? 15.870 -10.068 -13.778 1.00 60.09 1074 GLU A N 1
ATOM 8096 C CA . GLU A 1 1074 ? 14.664 -10.853 -14.080 1.00 60.09 1074 GLU A CA 1
ATOM 8097 C C . GLU A 1 1074 ? 14.134 -10.592 -15.496 1.00 60.09 1074 GLU A C 1
ATOM 8099 O O . GLU A 1 1074 ? 12.952 -10.788 -15.766 1.00 60.09 1074 GLU A O 1
ATOM 8104 N N . ASN A 1 1075 ? 15.001 -10.142 -16.415 1.00 58.28 1075 ASN A N 1
ATOM 8105 C CA . ASN A 1 1075 ? 14.600 -9.720 -17.763 1.00 58.28 1075 ASN A CA 1
ATOM 8106 C C . ASN A 1 1075 ? 13.539 -8.601 -17.749 1.00 58.28 1075 ASN A C 1
ATOM 8108 O O . ASN A 1 1075 ? 12.634 -8.559 -18.581 1.00 58.28 1075 ASN A O 1
ATOM 8112 N N . GLU A 1 1076 ? 13.697 -7.702 -16.778 1.00 66.44 1076 GLU A N 1
ATOM 8113 C CA . GLU A 1 1076 ? 12.997 -6.426 -16.639 1.00 66.44 1076 GLU A CA 1
ATOM 8114 C C . GLU A 1 1076 ? 13.884 -5.284 -17.159 1.00 66.44 1076 GLU A C 1
ATOM 8116 O O . GLU A 1 1076 ? 15.097 -5.447 -17.317 1.00 66.44 1076 GLU A O 1
ATOM 8121 N N . SER A 1 1077 ? 13.305 -4.096 -17.367 1.00 64.94 1077 SER A N 1
ATOM 8122 C CA . SER A 1 1077 ? 14.041 -2.921 -17.870 1.00 64.94 1077 SER A CA 1
ATOM 8123 C C . SER A 1 1077 ? 15.101 -2.375 -16.902 1.00 64.94 1077 SER A C 1
ATOM 8125 O O . SER A 1 1077 ? 15.905 -1.518 -17.273 1.00 64.94 1077 SER A O 1
ATOM 8127 N N . GLN A 1 1078 ? 15.107 -2.844 -15.651 1.00 69.44 1078 GLN A N 1
ATOM 8128 C CA . GLN A 1 1078 ? 16.034 -2.439 -14.596 1.00 69.44 1078 GLN A CA 1
ATOM 8129 C C . GLN A 1 1078 ? 16.423 -3.641 -13.722 1.00 69.44 1078 GLN A C 1
ATOM 8131 O O . GLN A 1 1078 ? 15.641 -4.572 -13.531 1.00 69.44 1078 GLN A O 1
ATOM 8136 N N . VAL A 1 1079 ? 17.625 -3.592 -13.140 1.00 70.38 1079 VAL A N 1
ATOM 8137 C CA . VAL A 1 1079 ? 18.062 -4.541 -12.103 1.00 70.38 1079 VAL A CA 1
ATOM 8138 C C . VAL A 1 1079 ? 17.352 -4.215 -10.790 1.00 70.38 1079 VAL A C 1
ATOM 8140 O O . VAL A 1 1079 ? 17.317 -3.056 -10.369 1.00 70.38 1079 VAL A O 1
ATOM 8143 N N . LEU A 1 1080 ? 16.804 -5.237 -10.130 1.00 76.00 1080 LEU A N 1
ATOM 8144 C CA . LEU A 1 1080 ? 16.038 -5.086 -8.895 1.00 76.00 1080 LEU A CA 1
ATOM 8145 C C . LEU A 1 1080 ? 16.666 -5.890 -7.768 1.00 76.00 1080 LEU A C 1
ATOM 8147 O O . LEU A 1 1080 ? 17.050 -7.046 -7.950 1.00 76.00 1080 LEU A O 1
ATOM 8151 N N . LYS A 1 1081 ? 16.701 -5.302 -6.572 1.00 77.69 1081 LYS A N 1
ATOM 8152 C CA . LYS A 1 1081 ? 17.051 -6.025 -5.354 1.00 77.69 1081 LYS A CA 1
ATOM 8153 C C . LYS A 1 1081 ? 16.090 -7.190 -5.158 1.00 77.69 1081 LYS A C 1
ATOM 8155 O O . LYS A 1 1081 ? 14.888 -7.025 -5.344 1.00 77.69 1081 LYS A O 1
ATOM 8160 N N . VAL A 1 1082 ? 16.601 -8.332 -4.696 1.00 76.50 1082 VAL A N 1
ATOM 8161 C CA . VAL A 1 1082 ? 15.773 -9.445 -4.242 1.00 76.50 1082 VAL A CA 1
ATOM 8162 C C . VAL A 1 1082 ? 14.983 -8.970 -3.018 1.00 76.50 1082 VAL A C 1
ATOM 8164 O O . VAL A 1 1082 ? 15.561 -8.777 -1.938 1.00 76.50 1082 VAL A O 1
ATOM 8167 N N . PRO A 1 1083 ? 13.666 -8.737 -3.143 1.00 76.81 1083 PRO A N 1
ATOM 8168 C CA . PRO A 1 1083 ? 12.860 -8.291 -2.022 1.00 76.81 1083 PRO A CA 1
ATOM 8169 C C . PRO A 1 1083 ? 12.691 -9.454 -1.044 1.00 76.81 1083 PRO A C 1
ATOM 8171 O O . PRO A 1 1083 ? 12.598 -10.615 -1.445 1.00 76.81 1083 PRO A O 1
ATOM 8174 N N . HIS A 1 1084 ? 12.564 -9.155 0.247 1.00 79.44 1084 HIS A N 1
ATOM 8175 C CA . HIS A 1 1084 ? 12.158 -10.190 1.192 1.00 79.44 1084 HIS A CA 1
ATOM 8176 C C . HIS A 1 1084 ? 10.771 -10.732 0.814 1.00 79.44 1084 HIS A C 1
ATOM 8178 O O . HIS A 1 1084 ? 9.854 -9.974 0.482 1.00 79.44 1084 HIS A O 1
ATOM 8184 N N . LEU A 1 1085 ? 10.583 -12.049 0.907 1.00 77.62 1085 LEU A N 1
ATOM 8185 C CA . LEU A 1 1085 ? 9.353 -12.712 0.450 1.00 77.62 1085 LEU A CA 1
ATOM 8186 C C . LEU A 1 1085 ? 8.115 -12.301 1.243 1.00 77.62 1085 LEU A C 1
ATOM 8188 O O . LEU A 1 1085 ? 6.986 -12.452 0.777 1.00 77.62 1085 LEU A O 1
ATOM 8192 N N . ARG A 1 1086 ? 8.300 -11.727 2.433 1.00 72.12 1086 ARG A N 1
ATOM 8193 C CA . ARG A 1 1086 ? 7.168 -11.219 3.207 1.00 72.12 1086 ARG A CA 1
ATOM 8194 C C . ARG A 1 1086 ? 6.496 -9.987 2.569 1.00 72.12 1086 ARG A C 1
ATOM 8196 O O . ARG A 1 1086 ? 5.342 -9.735 2.895 1.00 72.12 1086 ARG A O 1
ATOM 8203 N N . ASN A 1 1087 ? 7.130 -9.317 1.595 1.00 68.38 1087 ASN A N 1
ATOM 8204 C CA . ASN A 1 1087 ? 6.469 -8.330 0.722 1.00 68.38 1087 ASN A CA 1
ATOM 8205 C C . ASN A 1 1087 ? 5.405 -8.950 -0.201 1.00 68.38 1087 ASN A C 1
ATOM 8207 O O . ASN A 1 1087 ? 4.512 -8.243 -0.659 1.00 68.38 1087 ASN A O 1
ATOM 8211 N N . ALA A 1 1088 ? 5.488 -10.251 -0.499 1.00 68.56 1088 ALA A N 1
ATOM 8212 C CA . ALA A 1 1088 ? 4.550 -10.936 -1.389 1.00 68.56 1088 ALA A CA 1
ATOM 8213 C C . ALA A 1 1088 ? 3.291 -11.430 -0.664 1.00 68.56 1088 ALA A C 1
ATOM 8215 O O . ALA A 1 1088 ? 2.233 -11.549 -1.278 1.00 68.56 1088 ALA A O 1
ATOM 8216 N N . TYR A 1 1089 ? 3.388 -11.685 0.645 1.00 61.97 1089 TYR A N 1
ATOM 8217 C CA . TYR A 1 1089 ? 2.325 -12.305 1.442 1.00 61.97 1089 TYR A CA 1
ATOM 8218 C C . TYR A 1 1089 ? 0.984 -11.554 1.365 1.00 61.97 1089 TYR A C 1
ATOM 8220 O O . TYR A 1 1089 ? -0.079 -12.167 1.388 1.00 61.97 1089 TYR A O 1
ATOM 8228 N N . ALA A 1 1090 ? 1.030 -10.231 1.212 1.00 63.97 1090 ALA A N 1
ATOM 8229 C CA . ALA A 1 1090 ? -0.156 -9.392 1.179 1.00 63.97 1090 ALA A CA 1
ATOM 8230 C C . ALA A 1 1090 ? -0.530 -8.880 -0.220 1.00 63.97 1090 ALA A C 1
ATOM 8232 O O . ALA A 1 1090 ? -1.329 -7.957 -0.322 1.00 63.97 1090 ALA A O 1
ATOM 8233 N N . LYS A 1 1091 ? 0.024 -9.456 -1.294 1.00 73.06 1091 LYS A N 1
ATOM 8234 C CA . LYS A 1 1091 ? -0.272 -9.092 -2.696 1.00 73.06 1091 LYS A CA 1
ATOM 8235 C C . LYS A 1 1091 ? -1.353 -9.983 -3.340 1.00 73.06 1091 LYS A C 1
ATOM 8237 O O . LYS A 1 1091 ? -1.484 -10.051 -4.557 1.00 73.06 1091 LYS A O 1
ATOM 8242 N N . ALA A 1 1092 ? -2.119 -10.693 -2.513 1.00 72.44 1092 ALA A N 1
ATOM 8243 C CA . ALA A 1 1092 ? -3.228 -11.547 -2.924 1.00 72.44 1092 ALA A CA 1
ATOM 8244 C C . ALA A 1 1092 ? -4.477 -10.728 -3.303 1.00 72.44 1092 ALA A C 1
ATOM 8246 O O . ALA A 1 1092 ? -4.724 -9.673 -2.725 1.00 72.44 1092 ALA A O 1
ATOM 8247 N N . GLY A 1 1093 ? -5.302 -11.245 -4.221 1.00 77.75 1093 GLY A N 1
ATOM 8248 C CA . GLY A 1 1093 ? -6.629 -10.682 -4.518 1.00 77.75 1093 GLY A CA 1
ATOM 8249 C C . GLY A 1 1093 ? -6.781 -9.940 -5.851 1.00 77.75 1093 GLY A C 1
ATOM 8250 O O . GLY A 1 1093 ? -7.871 -9.426 -6.107 1.00 77.75 1093 GLY A O 1
ATOM 8251 N N . MET A 1 1094 ? -5.745 -9.917 -6.697 1.00 87.50 1094 MET A N 1
ATOM 8252 C CA . MET A 1 1094 ? -5.843 -9.532 -8.109 1.00 87.50 1094 MET A CA 1
ATOM 8253 C C . MET A 1 1094 ? -5.812 -10.781 -8.994 1.00 87.50 1094 MET A C 1
ATOM 8255 O O . MET A 1 1094 ? -4.904 -11.599 -8.893 1.00 87.50 1094 MET A O 1
ATOM 8259 N N . PHE A 1 1095 ? -6.780 -10.907 -9.899 1.00 87.38 1095 PHE A N 1
ATOM 8260 C CA . PHE A 1 1095 ? -6.818 -11.963 -10.909 1.00 87.38 1095 PHE A CA 1
ATOM 8261 C C . PHE A 1 1095 ? -7.133 -11.344 -12.264 1.00 87.38 1095 PHE A C 1
ATOM 8263 O O . PHE A 1 1095 ? -8.033 -10.513 -12.348 1.00 87.38 1095 PHE A O 1
ATOM 8270 N N . GLY A 1 1096 ? -6.442 -11.773 -13.321 1.00 82.88 1096 GLY A N 1
ATOM 8271 C CA . GLY A 1 1096 ? -6.692 -11.296 -14.680 1.00 82.88 1096 GLY A CA 1
ATOM 8272 C C . GLY A 1 1096 ? -5.641 -10.307 -15.177 1.00 82.88 1096 GLY A C 1
ATOM 8273 O O . GLY A 1 1096 ? -5.881 -9.105 -15.214 1.00 82.88 1096 GLY A O 1
ATOM 8274 N N . THR A 1 1097 ? -4.504 -10.830 -15.636 1.00 79.38 1097 THR A N 1
ATOM 8275 C CA . THR A 1 1097 ? -3.475 -10.082 -16.386 1.00 79.38 1097 THR A CA 1
ATOM 8276 C C . THR A 1 1097 ? -3.485 -10.493 -17.865 1.00 79.38 1097 THR A C 1
ATOM 8278 O O . THR A 1 1097 ? -3.466 -11.704 -18.118 1.00 79.38 1097 THR A O 1
ATOM 8281 N N . PRO A 1 1098 ? -3.447 -9.548 -18.836 1.00 75.25 1098 PRO A N 1
ATOM 8282 C CA . PRO A 1 1098 ? -3.435 -9.855 -20.271 1.00 75.25 1098 PRO A CA 1
ATOM 8283 C C . PRO A 1 1098 ? -2.334 -10.850 -20.670 1.00 75.25 1098 PRO A C 1
ATOM 8285 O O . PRO A 1 1098 ? -1.322 -11.023 -19.988 1.00 75.25 1098 PRO A O 1
ATOM 8288 N N . THR A 1 1099 ? -2.531 -11.533 -21.800 1.00 67.94 1099 THR A N 1
ATOM 8289 C CA . THR A 1 1099 ? -1.537 -12.467 -22.344 1.00 67.94 1099 THR A CA 1
ATOM 8290 C C . THR A 1 1099 ? -0.238 -11.748 -22.682 1.00 67.94 1099 THR A C 1
ATOM 8292 O O . THR A 1 1099 ? -0.253 -10.706 -23.340 1.00 67.94 1099 THR A O 1
ATOM 8295 N N . HIS A 1 1100 ? 0.875 -12.357 -22.290 1.00 68.56 1100 HIS A N 1
ATOM 8296 C CA . HIS A 1 1100 ? 2.203 -11.784 -22.424 1.00 68.56 1100 HIS A CA 1
ATOM 8297 C C . HIS A 1 1100 ? 3.190 -12.890 -22.844 1.00 68.56 1100 HIS A C 1
ATOM 8299 O O . HIS A 1 1100 ? 3.213 -13.940 -22.193 1.00 68.56 1100 HIS A O 1
ATOM 8305 N N . PRO A 1 1101 ? 3.987 -12.714 -23.916 1.00 59.38 1101 PRO A N 1
ATOM 8306 C CA . PRO A 1 1101 ? 4.878 -13.754 -24.452 1.00 59.38 1101 PRO A CA 1
ATOM 8307 C C . PRO A 1 1101 ? 6.051 -14.102 -23.521 1.00 59.38 1101 PRO A C 1
ATOM 8309 O O . PRO A 1 1101 ? 6.657 -15.168 -23.651 1.00 59.38 1101 PRO A O 1
ATOM 8312 N N . PHE A 1 1102 ? 6.337 -13.246 -22.539 1.00 61.94 1102 PHE A N 1
ATOM 8313 C CA . PHE A 1 1102 ? 7.204 -13.575 -21.401 1.00 61.94 1102 PHE A CA 1
ATOM 8314 C C . PHE A 1 1102 ? 6.737 -14.788 -20.580 1.00 61.94 1102 PHE A C 1
ATOM 8316 O O . PHE A 1 1102 ? 7.567 -15.473 -19.993 1.00 61.94 1102 PHE A O 1
ATOM 8323 N N . PHE A 1 1103 ? 5.442 -15.114 -20.550 1.00 65.75 1103 PHE A N 1
ATOM 8324 C CA . PHE A 1 1103 ? 4.963 -16.297 -19.833 1.00 65.75 1103 PHE A CA 1
ATOM 8325 C C . PHE A 1 1103 ? 4.910 -17.511 -20.766 1.00 65.75 1103 PHE A C 1
ATOM 8327 O O . PHE A 1 1103 ? 4.106 -17.585 -21.700 1.00 65.75 1103 PHE A O 1
ATOM 8334 N N . VAL A 1 1104 ? 5.770 -18.500 -20.520 1.00 58.50 1104 VAL A N 1
ATOM 8335 C CA . VAL A 1 1104 ? 5.944 -19.666 -21.401 1.00 58.50 1104 VAL A CA 1
ATOM 8336 C C . VAL A 1 1104 ? 5.151 -20.884 -20.920 1.00 58.50 1104 VAL A C 1
ATOM 8338 O O . VAL A 1 1104 ? 4.884 -21.014 -19.731 1.00 58.50 1104 VAL A O 1
ATOM 8341 N N . PRO A 1 1105 ? 4.758 -21.811 -21.818 1.00 51.50 1105 PRO A N 1
ATOM 8342 C CA . PRO A 1 1105 ? 3.921 -22.979 -21.491 1.00 51.50 1105 PRO A CA 1
ATOM 8343 C C . PRO A 1 1105 ? 4.382 -23.896 -20.337 1.00 51.50 1105 PRO A C 1
ATOM 8345 O O . PRO A 1 1105 ? 3.557 -24.642 -19.800 1.00 51.50 1105 PRO A O 1
ATOM 8348 N N . GLU A 1 1106 ? 5.670 -23.878 -19.987 1.00 52.72 1106 GLU A N 1
ATOM 8349 C CA . GLU A 1 1106 ? 6.324 -24.756 -19.006 1.00 52.72 1106 GLU A CA 1
ATOM 8350 C C . GLU A 1 1106 ? 6.859 -23.904 -17.837 1.00 52.72 1106 GLU A C 1
ATOM 8352 O O . GLU A 1 1106 ? 7.625 -22.977 -18.081 1.00 52.72 1106 GLU A O 1
ATOM 8357 N N . SER A 1 1107 ? 6.466 -24.198 -16.587 1.00 57.97 1107 SER A N 1
ATOM 8358 C CA . SER A 1 1107 ? 6.901 -23.487 -15.364 1.00 57.97 1107 SER A CA 1
ATOM 8359 C C . SER A 1 1107 ? 7.527 -24.442 -14.337 1.00 57.97 1107 SER A C 1
ATOM 8361 O O . SER A 1 1107 ? 7.404 -25.663 -14.476 1.00 57.97 1107 SER A O 1
ATOM 8363 N N . VAL A 1 1108 ? 8.142 -23.918 -13.264 1.00 55.44 1108 VAL A N 1
ATOM 8364 C CA . VAL A 1 1108 ? 8.630 -24.736 -12.121 1.00 55.44 1108 VAL A CA 1
ATOM 8365 C C . VAL A 1 1108 ? 7.525 -25.548 -11.428 1.00 55.44 1108 VAL A C 1
ATOM 8367 O O . VAL A 1 1108 ? 7.809 -26.520 -10.734 1.00 55.44 1108 VAL A O 1
ATOM 8370 N N . HIS A 1 1109 ? 6.253 -25.206 -11.647 1.00 57.84 1109 HIS A N 1
ATOM 8371 C CA . HIS A 1 1109 ? 5.102 -25.971 -11.154 1.00 57.84 1109 HIS A CA 1
ATOM 8372 C C . HIS A 1 1109 ? 4.656 -27.099 -12.108 1.00 57.84 1109 HIS A C 1
ATOM 8374 O O . HIS A 1 1109 ? 3.631 -27.741 -11.866 1.00 57.84 1109 HIS A O 1
ATOM 8380 N N . GLY A 1 1110 ? 5.406 -27.351 -13.185 1.00 54.75 1110 GLY A N 1
ATOM 8381 C CA . GLY A 1 1110 ? 5.129 -28.371 -14.194 1.00 54.75 1110 GLY A CA 1
ATOM 8382 C C . GLY A 1 1110 ? 4.382 -27.847 -15.432 1.00 54.75 1110 GLY A C 1
ATOM 8383 O O . GLY A 1 1110 ? 4.056 -26.661 -15.537 1.00 54.75 1110 GLY A O 1
ATOM 8384 N N . PRO A 1 1111 ? 4.097 -28.723 -16.416 1.00 48.38 1111 PRO A N 1
ATOM 8385 C CA . PRO A 1 1111 ? 3.375 -28.330 -17.617 1.00 48.38 1111 PRO A CA 1
ATOM 8386 C C . PRO A 1 1111 ? 1.934 -27.921 -17.272 1.00 48.38 1111 PRO A C 1
ATOM 8388 O O . PRO A 1 1111 ? 1.175 -28.715 -16.718 1.00 48.38 1111 PRO A O 1
ATOM 8391 N N . ARG A 1 1112 ? 1.540 -26.708 -17.692 1.00 51.88 1112 ARG A N 1
ATOM 8392 C CA . ARG A 1 1112 ? 0.174 -26.136 -17.611 1.00 51.88 1112 ARG A CA 1
ATOM 8393 C C . ARG A 1 1112 ? -0.316 -25.597 -16.257 1.00 51.88 1112 ARG A C 1
ATOM 8395 O O . ARG A 1 1112 ? -1.466 -25.831 -15.888 1.00 51.88 1112 ARG A O 1
ATOM 8402 N N . ARG A 1 1113 ? 0.465 -24.749 -15.589 1.00 50.88 1113 ARG A N 1
ATOM 8403 C CA . ARG A 1 1113 ? -0.079 -23.748 -14.645 1.00 50.88 1113 ARG A CA 1
ATOM 8404 C C . ARG A 1 1113 ? 0.678 -22.422 -14.806 1.00 50.88 1113 ARG A C 1
ATOM 8406 O O . ARG A 1 1113 ? 1.640 -22.197 -14.086 1.00 50.88 1113 ARG A O 1
ATOM 8413 N N . GLY A 1 1114 ? 0.288 -21.595 -15.790 1.00 47.31 1114 GLY A N 1
ATOM 8414 C CA . GLY A 1 1114 ? 0.763 -20.198 -15.910 1.00 47.31 1114 GLY A CA 1
ATOM 8415 C C . GLY A 1 1114 ? 1.293 -19.704 -17.271 1.00 47.31 1114 GLY A C 1
ATOM 8416 O O . GLY A 1 1114 ? 1.537 -18.513 -17.395 1.00 47.31 1114 GLY A O 1
ATOM 8417 N N . GLY A 1 1115 ? 1.462 -20.565 -18.284 1.00 43.69 1115 GLY A N 1
ATOM 8418 C CA . GLY A 1 1115 ? 2.095 -20.193 -19.567 1.00 43.69 1115 GLY A CA 1
ATOM 8419 C C . GLY A 1 1115 ? 1.189 -19.669 -20.688 1.00 43.69 1115 GLY A C 1
ATOM 8420 O O . GLY A 1 1115 ? -0.010 -19.539 -20.497 1.00 43.69 1115 GLY A O 1
ATOM 8421 N N . LEU A 1 1116 ? 1.735 -19.488 -21.902 1.00 36.16 1116 LEU A N 1
ATOM 8422 C CA . LEU A 1 1116 ? 1.022 -19.084 -23.140 1.00 36.16 1116 LEU A CA 1
ATOM 8423 C C . LEU A 1 1116 ? -0.272 -19.883 -23.457 1.00 36.16 1116 LEU A C 1
ATOM 8425 O O . LEU A 1 1116 ? -1.118 -19.411 -24.208 1.00 36.16 1116 LEU A O 1
ATOM 8429 N N . PHE A 1 1117 ? -0.417 -21.098 -22.904 1.00 38.50 1117 PHE A N 1
ATOM 8430 C CA . PHE A 1 1117 ? -1.615 -21.955 -23.002 1.00 38.50 1117 PHE A CA 1
ATOM 8431 C C . PHE A 1 1117 ? -2.350 -22.170 -21.667 1.00 38.50 1117 PHE A C 1
ATOM 8433 O O . PHE A 1 1117 ? -3.265 -22.996 -21.601 1.00 38.50 1117 PHE A O 1
ATOM 8440 N N . ALA A 1 1118 ? -1.975 -21.468 -20.589 1.00 47.81 1118 ALA A N 1
ATOM 8441 C CA . ALA A 1 1118 ? -2.962 -21.158 -19.562 1.00 47.81 1118 ALA A CA 1
ATOM 8442 C C . ALA A 1 1118 ? -4.135 -20.512 -20.301 1.00 47.81 1118 ALA A C 1
ATOM 8444 O O . ALA A 1 1118 ? -3.898 -19.796 -21.280 1.00 47.81 1118 ALA A O 1
ATOM 8445 N N . ALA A 1 1119 ? -5.377 -20.828 -19.913 1.00 43.03 1119 ALA A N 1
ATOM 8446 C CA . ALA A 1 1119 ? -6.519 -20.134 -20.496 1.00 43.03 1119 ALA A CA 1
ATOM 8447 C C . ALA A 1 1119 ? -6.155 -18.649 -20.534 1.00 43.03 1119 ALA A C 1
ATOM 8449 O O . ALA A 1 1119 ? -5.586 -18.164 -19.544 1.00 43.03 1119 ALA A O 1
ATOM 8450 N N . GLU A 1 1120 ? -6.400 -17.970 -21.667 1.00 49.97 1120 GLU A N 1
ATOM 8451 C CA . GLU A 1 1120 ? -6.345 -16.508 -21.702 1.00 49.97 1120 GLU A CA 1
ATOM 8452 C C . GLU A 1 1120 ? -6.891 -16.020 -20.366 1.00 49.97 1120 GLU A C 1
ATOM 8454 O O . GLU A 1 1120 ? -7.819 -16.647 -19.834 1.00 49.97 1120 GLU A O 1
ATOM 8459 N N . SER A 1 1121 ? -6.330 -14.966 -19.782 1.00 58.78 1121 SER A N 1
ATOM 8460 C CA . SER A 1 1121 ? -7.057 -14.297 -18.713 1.00 58.78 1121 SER A CA 1
ATOM 8461 C C . SER A 1 1121 ? -8.355 -13.792 -19.343 1.00 58.78 1121 SER A C 1
ATOM 8463 O O . SER A 1 1121 ? -8.444 -12.659 -19.821 1.00 58.78 1121 SER A O 1
ATOM 8465 N N . ARG A 1 1122 ? -9.355 -14.677 -19.388 1.00 72.44 1122 ARG A N 1
ATOM 8466 C CA . ARG A 1 1122 ? -10.756 -14.370 -19.506 1.00 72.44 1122 ARG A CA 1
ATOM 8467 C C . ARG A 1 1122 ? -10.936 -13.193 -18.582 1.00 72.44 1122 ARG A C 1
ATOM 8469 O O . ARG A 1 1122 ? -10.334 -13.160 -17.508 1.00 72.44 1122 ARG A O 1
ATOM 8476 N N . TYR A 1 1123 ? -11.719 -12.232 -19.023 1.00 84.56 1123 TYR A N 1
ATOM 8477 C CA . TYR A 1 1123 ? -12.117 -11.170 -18.134 1.00 84.56 1123 TYR A CA 1
ATOM 8478 C C . TYR A 1 1123 ? -12.623 -11.804 -16.822 1.00 84.56 1123 TYR A C 1
ATOM 8480 O O . TYR A 1 1123 ? -13.582 -12.577 -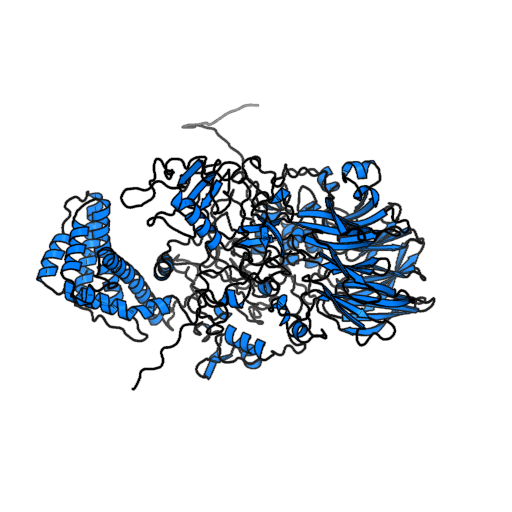16.843 1.00 84.56 1123 TYR A O 1
ATOM 8488 N N . THR A 1 1124 ? -11.900 -11.589 -15.723 1.00 85.81 1124 THR A N 1
ATOM 8489 C CA . THR A 1 1124 ? -12.059 -12.326 -14.453 1.00 85.81 1124 THR A CA 1
ATOM 8490 C C . THR A 1 1124 ? -13.139 -11.714 -13.571 1.00 85.81 1124 THR A C 1
ATOM 8492 O O . THR A 1 1124 ? -13.449 -12.240 -12.505 1.00 85.81 1124 THR A O 1
ATOM 8495 N N . GLY A 1 1125 ? -13.741 -10.613 -14.027 1.00 89.44 1125 GLY A N 1
ATOM 8496 C CA . GLY A 1 1125 ? -14.793 -9.922 -13.304 1.00 89.44 1125 GLY A CA 1
ATOM 8497 C C . GLY A 1 1125 ? -14.268 -9.117 -12.116 1.00 89.44 1125 GLY A C 1
ATOM 8498 O O . GLY A 1 1125 ? -13.095 -8.727 -12.106 1.00 89.44 1125 GLY A O 1
ATOM 8499 N N . PRO A 1 1126 ? -15.139 -8.868 -11.124 1.00 91.81 1126 PRO A N 1
ATOM 8500 C CA . PRO A 1 1126 ? -14.827 -8.058 -9.954 1.00 91.81 1126 PRO A CA 1
ATOM 8501 C C . PRO A 1 1126 ? -13.674 -8.618 -9.128 1.00 91.81 1126 PRO A C 1
ATOM 8503 O O . PRO A 1 1126 ? -13.714 -9.777 -8.715 1.00 91.81 1126 PRO A O 1
ATOM 8506 N N . GLN A 1 1127 ? -12.687 -7.773 -8.837 1.00 91.31 1127 GLN A N 1
ATOM 8507 C CA . GLN A 1 1127 ? -11.544 -8.089 -7.981 1.00 91.31 1127 GLN A CA 1
ATOM 8508 C C . GLN A 1 1127 ? -11.547 -7.228 -6.724 1.00 91.31 1127 GLN A C 1
ATOM 8510 O O . GLN A 1 1127 ? -12.076 -6.117 -6.707 1.00 91.31 1127 GLN A O 1
ATOM 8515 N N . VAL A 1 1128 ? -10.937 -7.761 -5.667 1.00 88.75 1128 VAL A N 1
ATOM 8516 C CA . VAL A 1 1128 ? -10.799 -7.063 -4.383 1.00 88.75 1128 VAL A CA 1
ATOM 8517 C C . VAL A 1 1128 ? -9.690 -6.007 -4.455 1.00 88.75 1128 VAL A C 1
ATOM 8519 O O . VAL A 1 1128 ? -9.734 -5.023 -3.725 1.00 88.75 1128 VAL A O 1
ATOM 8522 N N . ARG A 1 1129 ? -8.692 -6.205 -5.331 1.00 87.75 1129 ARG A N 1
ATOM 8523 C CA . ARG A 1 1129 ? -7.529 -5.324 -5.511 1.00 87.75 1129 ARG A CA 1
ATOM 8524 C C . ARG A 1 1129 ? -7.101 -5.261 -6.974 1.00 87.75 1129 ARG A C 1
ATOM 8526 O O . ARG A 1 1129 ? -7.338 -6.196 -7.737 1.00 87.75 1129 ARG A O 1
ATOM 8533 N N . GLY A 1 1130 ? -6.427 -4.171 -7.336 1.00 88.75 1130 GLY A N 1
ATOM 8534 C CA . GLY A 1 1130 ? -5.902 -3.930 -8.683 1.00 88.75 1130 GLY A CA 1
ATOM 8535 C C . GLY A 1 1130 ? -4.397 -4.145 -8.850 1.00 88.75 1130 GLY A C 1
ATOM 8536 O O . GLY A 1 1130 ? -3.861 -3.786 -9.890 1.00 88.75 1130 GLY A O 1
ATOM 8537 N N . PHE A 1 1131 ? -3.699 -4.700 -7.860 1.00 87.88 1131 PHE A N 1
ATOM 8538 C CA . PHE A 1 1131 ? -2.264 -4.985 -7.948 1.00 87.88 1131 PHE A CA 1
ATOM 8539 C C . PHE A 1 1131 ? -1.961 -6.404 -7.448 1.00 87.88 1131 PHE A C 1
ATOM 8541 O O . PHE A 1 1131 ? -2.603 -6.897 -6.519 1.00 87.88 1131 PHE A O 1
ATOM 8548 N N . GLY A 1 1132 ? -0.984 -7.045 -8.084 1.00 86.69 1132 GLY A N 1
ATOM 8549 C CA . GLY A 1 1132 ? -0.507 -8.395 -7.805 1.00 86.69 1132 GLY A CA 1
ATOM 8550 C C . GLY A 1 1132 ? 0.969 -8.426 -7.397 1.00 86.69 1132 GLY A C 1
ATOM 8551 O O . GLY A 1 1132 ? 1.441 -7.544 -6.685 1.00 86.69 1132 GLY A O 1
ATOM 8552 N N . PHE A 1 1133 ? 1.706 -9.458 -7.819 1.00 82.56 1133 PHE A N 1
ATOM 8553 C CA . PHE A 1 1133 ? 2.962 -9.904 -7.196 1.00 82.56 1133 PHE A CA 1
ATOM 8554 C C . PHE A 1 1133 ? 4.243 -9.193 -7.652 1.00 82.56 1133 PHE A C 1
ATOM 8556 O O . PHE A 1 1133 ? 5.141 -9.004 -6.823 1.00 82.56 1133 PHE A O 1
ATOM 8563 N N . LEU A 1 1134 ? 4.325 -8.774 -8.919 1.00 83.88 1134 LEU A N 1
ATOM 8564 C CA . LEU A 1 1134 ? 5.504 -8.093 -9.470 1.00 83.88 1134 LEU A CA 1
ATOM 8565 C C . LEU A 1 1134 ? 5.775 -6.758 -8.735 1.00 83.88 1134 LEU A C 1
ATOM 8567 O O . LEU A 1 1134 ? 4.920 -6.264 -7.990 1.00 83.88 1134 LEU A O 1
ATOM 8571 N N . HIS A 1 1135 ? 6.980 -6.197 -8.875 1.00 86.56 1135 HIS A N 1
ATOM 8572 C CA . HIS A 1 1135 ? 7.368 -4.934 -8.230 1.00 86.56 1135 HIS A CA 1
ATOM 8573 C C . HIS A 1 1135 ? 6.376 -3.791 -8.514 1.00 86.56 1135 HIS A C 1
ATOM 8575 O O . HIS A 1 1135 ? 6.006 -3.075 -7.590 1.00 86.56 1135 HIS A O 1
ATOM 8581 N N . ASP A 1 1136 ? 5.872 -3.710 -9.745 1.00 88.88 1136 ASP A N 1
ATOM 8582 C CA . ASP A 1 1136 ? 4.870 -2.758 -10.245 1.00 88.88 1136 ASP A CA 1
ATOM 8583 C C . ASP A 1 1136 ? 3.404 -3.188 -10.021 1.00 88.88 1136 ASP A C 1
ATOM 8585 O O . ASP A 1 1136 ? 2.474 -2.457 -10.361 1.00 88.88 1136 ASP A O 1
ATOM 8589 N N . GLY A 1 1137 ? 3.181 -4.394 -9.485 1.00 88.75 1137 GLY A N 1
ATOM 8590 C CA . GLY A 1 1137 ? 1.853 -4.964 -9.274 1.00 88.75 1137 GLY A CA 1
ATOM 8591 C C . GLY A 1 1137 ? 1.142 -5.510 -10.522 1.00 88.75 1137 GLY A C 1
ATOM 8592 O O . GLY A 1 1137 ? -0.018 -5.894 -10.414 1.00 88.75 1137 GLY A O 1
ATOM 8593 N N . SER A 1 1138 ? 1.776 -5.600 -11.690 1.00 87.44 1138 SER A N 1
ATOM 8594 C CA . SER A 1 1138 ? 1.105 -5.966 -12.954 1.00 87.44 1138 SER A CA 1
ATOM 8595 C C . SER A 1 1138 ? 0.843 -7.474 -13.147 1.00 87.44 1138 SER A C 1
ATOM 8597 O O . SER A 1 1138 ? 0.028 -7.873 -13.985 1.00 87.44 1138 SER A O 1
ATOM 8599 N N . THR A 1 1139 ? 1.486 -8.340 -12.353 1.00 85.00 1139 THR A N 1
ATOM 8600 C CA . THR A 1 1139 ? 1.332 -9.808 -12.446 1.00 85.00 1139 THR A CA 1
ATOM 8601 C C . THR A 1 1139 ? 0.343 -10.354 -11.417 1.00 85.00 1139 THR A C 1
ATOM 8603 O O . THR A 1 1139 ? 0.624 -10.340 -10.222 1.00 85.00 1139 THR A O 1
ATOM 8606 N N . ASP A 1 1140 ? -0.787 -10.890 -11.884 1.00 82.62 1140 ASP A N 1
ATOM 8607 C CA . ASP A 1 1140 ? -1.921 -11.329 -11.058 1.00 82.62 1140 ASP A CA 1
ATOM 8608 C C . ASP A 1 1140 ? -1.606 -12.418 -10.014 1.00 82.62 1140 ASP A C 1
ATOM 8610 O O . ASP A 1 1140 ? -2.018 -12.318 -8.862 1.00 82.62 1140 ASP A O 1
ATOM 8614 N N . THR A 1 1141 ? -0.865 -13.464 -10.382 1.00 80.31 1141 THR A N 1
ATOM 8615 C CA . THR A 1 1141 ? -0.691 -14.661 -9.543 1.00 80.31 1141 THR A CA 1
ATOM 8616 C C . THR A 1 1141 ? 0.761 -15.114 -9.455 1.00 80.31 1141 THR A C 1
ATOM 8618 O O . THR A 1 1141 ? 1.519 -15.007 -10.420 1.00 80.31 1141 THR A O 1
ATOM 8621 N N . LEU A 1 1142 ? 1.135 -15.736 -8.328 1.00 77.00 1142 LEU A N 1
ATOM 8622 C CA . LEU A 1 1142 ? 2.439 -16.398 -8.182 1.00 77.00 1142 LEU A CA 1
ATOM 8623 C C . LEU A 1 1142 ? 2.661 -17.485 -9.241 1.00 77.00 1142 LEU A C 1
ATOM 8625 O O . LEU A 1 1142 ? 3.783 -17.671 -9.693 1.00 77.00 1142 LEU A O 1
ATOM 8629 N N . HIS A 1 1143 ? 1.615 -18.200 -9.663 1.00 73.81 1143 HIS A N 1
ATOM 8630 C CA . HIS A 1 1143 ? 1.749 -19.214 -10.713 1.00 73.81 1143 HIS A CA 1
ATOM 8631 C C . HIS A 1 1143 ? 2.103 -18.608 -12.070 1.00 73.81 1143 HIS A C 1
ATOM 8633 O O . HIS A 1 1143 ? 2.917 -19.184 -12.789 1.00 73.81 1143 HIS A O 1
ATOM 8639 N N . ARG A 1 1144 ? 1.514 -17.457 -12.419 1.00 76.00 1144 ARG A N 1
ATOM 8640 C CA . ARG A 1 1144 ? 1.882 -16.734 -13.638 1.00 76.00 1144 ARG A CA 1
ATOM 8641 C C . ARG A 1 1144 ? 3.287 -16.157 -13.519 1.00 76.00 1144 ARG A C 1
ATOM 8643 O O . ARG A 1 1144 ? 4.076 -16.368 -14.430 1.00 76.00 1144 ARG A O 1
ATOM 8650 N N . PHE A 1 1145 ? 3.623 -15.535 -12.387 1.00 78.88 1145 PHE A N 1
ATOM 8651 C CA . PHE A 1 1145 ? 4.975 -15.037 -12.111 1.00 78.88 1145 PHE A CA 1
ATOM 8652 C C . PHE A 1 1145 ? 6.034 -16.131 -12.321 1.00 78.88 1145 PHE A C 1
ATOM 8654 O O . PHE A 1 1145 ? 6.920 -15.972 -13.151 1.00 78.88 1145 PHE A O 1
ATOM 8661 N N . HIS A 1 1146 ? 5.862 -17.303 -11.700 1.00 74.25 1146 HIS A N 1
ATOM 8662 C CA . HIS A 1 1146 ? 6.744 -18.465 -11.879 1.00 74.25 1146 HIS A CA 1
ATOM 8663 C C . HIS A 1 1146 ? 6.628 -19.158 -13.253 1.00 74.25 1146 HIS A C 1
ATOM 8665 O O . HIS A 1 1146 ? 7.307 -20.153 -13.504 1.00 74.25 1146 HIS A O 1
ATOM 8671 N N . GLY A 1 1147 ? 5.753 -18.678 -14.140 1.00 67.75 1147 GLY A N 1
ATOM 8672 C CA . GLY A 1 1147 ? 5.679 -19.062 -15.550 1.00 67.75 1147 GLY A CA 1
ATOM 8673 C C . GLY A 1 1147 ? 6.497 -18.160 -16.475 1.00 67.75 1147 GLY A C 1
ATOM 8674 O O . GLY A 1 1147 ? 6.477 -18.377 -17.688 1.00 67.75 1147 GLY A O 1
ATOM 8675 N N . ALA A 1 1148 ? 7.181 -17.143 -15.939 1.00 69.88 1148 ALA A N 1
ATOM 8676 C CA . ALA A 1 1148 ? 8.070 -16.283 -16.711 1.00 69.88 1148 ALA A CA 1
ATOM 8677 C C . ALA A 1 1148 ? 9.211 -17.082 -17.355 1.00 69.88 1148 ALA A C 1
ATOM 8679 O O . ALA A 1 1148 ? 9.599 -18.142 -16.859 1.00 69.88 1148 ALA A O 1
ATOM 8680 N N . GLN A 1 1149 ? 9.779 -16.568 -18.452 1.00 62.88 1149 GLN A N 1
ATOM 8681 C CA . GLN A 1 1149 ? 10.850 -17.254 -19.191 1.00 62.88 1149 GLN A CA 1
ATOM 8682 C C . GLN A 1 1149 ? 12.053 -17.605 -18.305 1.00 62.88 1149 GLN A C 1
ATOM 8684 O O . GLN A 1 1149 ? 12.692 -18.632 -18.537 1.00 62.88 1149 GLN A O 1
ATOM 8689 N N . VAL A 1 1150 ? 12.319 -16.787 -17.283 1.00 60.84 1150 VAL A N 1
ATOM 8690 C CA . VAL A 1 1150 ? 13.388 -16.984 -16.293 1.00 60.84 1150 VAL A CA 1
ATOM 8691 C C . VAL A 1 1150 ? 13.158 -18.198 -15.370 1.00 60.84 1150 VAL A C 1
ATOM 8693 O O . VAL A 1 1150 ? 14.118 -18.756 -14.856 1.00 60.84 1150 VAL A O 1
ATOM 8696 N N . PHE A 1 1151 ? 11.919 -18.699 -15.239 1.00 63.09 1151 PHE A N 1
ATOM 8697 C CA . PHE A 1 1151 ? 11.544 -19.850 -14.393 1.00 63.09 1151 PHE A CA 1
ATOM 8698 C C . PHE A 1 1151 ? 11.160 -21.120 -15.190 1.00 63.09 1151 PHE A C 1
ATOM 8700 O O . PHE A 1 1151 ? 10.557 -22.058 -14.658 1.00 63.09 1151 PHE A O 1
ATOM 8707 N N . ALA A 1 1152 ? 11.424 -21.160 -16.496 1.00 53.94 1152 ALA A N 1
ATOM 8708 C CA . ALA A 1 1152 ? 10.832 -22.154 -17.390 1.00 53.94 1152 ALA A CA 1
ATOM 8709 C C . ALA A 1 1152 ? 11.479 -23.550 -17.310 1.00 53.94 1152 ALA A C 1
ATOM 8711 O O . ALA A 1 1152 ? 12.514 -23.787 -17.921 1.00 53.94 1152 ALA A O 1
ATOM 8712 N N . ALA A 1 1153 ? 10.841 -24.538 -16.680 1.00 48.16 1153 ALA A N 1
ATOM 8713 C CA . ALA A 1 1153 ? 11.443 -25.866 -16.554 1.00 48.16 1153 ALA A CA 1
ATOM 8714 C C . ALA A 1 1153 ? 11.508 -26.659 -17.880 1.00 48.16 1153 ALA A C 1
ATOM 8716 O O . ALA A 1 1153 ? 10.467 -27.046 -18.404 1.00 48.16 1153 ALA A O 1
ATOM 8717 N N . ARG A 1 1154 ? 12.707 -26.990 -18.405 1.00 45.78 1154 ARG A N 1
ATOM 8718 C CA . ARG A 1 1154 ? 12.856 -27.895 -19.577 1.00 45.78 1154 ARG A CA 1
ATOM 8719 C C . ARG A 1 1154 ? 13.560 -29.218 -19.262 1.00 45.78 1154 ARG A C 1
ATOM 8721 O O . ARG A 1 1154 ? 14.620 -29.183 -18.640 1.00 45.78 1154 ARG A O 1
ATOM 8728 N N . PRO A 1 1155 ? 13.074 -30.365 -19.782 1.00 34.84 1155 PRO A N 1
ATOM 8729 C CA . PRO A 1 1155 ? 13.481 -31.697 -19.337 1.00 34.84 1155 PRO A CA 1
ATOM 8730 C C . PRO A 1 1155 ? 14.990 -31.957 -19.376 1.00 34.84 1155 PRO A C 1
ATOM 8732 O O . PRO A 1 1155 ? 15.709 -31.512 -20.278 1.00 34.84 1155 PRO A O 1
ATOM 8735 N N . THR A 1 1156 ? 15.441 -32.788 -18.439 1.00 30.12 1156 THR A N 1
ATOM 8736 C CA . THR A 1 1156 ? 16.517 -33.748 -18.693 1.00 30.12 1156 THR A CA 1
ATOM 8737 C C . THR A 1 1156 ? 16.116 -34.574 -19.924 1.00 30.12 1156 THR A C 1
ATOM 8739 O O . THR A 1 1156 ? 14.979 -35.052 -19.983 1.00 30.12 1156 THR A O 1
ATOM 8742 N N . PRO A 1 1157 ? 16.984 -34.750 -20.937 1.00 26.81 1157 PRO A N 1
ATOM 8743 C CA . PRO A 1 1157 ? 16.727 -35.756 -21.957 1.00 26.81 1157 PRO A CA 1
ATOM 8744 C C . PRO A 1 1157 ? 16.511 -37.109 -21.258 1.00 26.81 1157 PRO A C 1
ATOM 8746 O O . PRO A 1 1157 ? 17.188 -37.371 -20.257 1.00 26.81 1157 PRO A O 1
ATOM 8749 N N . PRO A 1 1158 ? 15.622 -37.989 -21.754 1.00 31.67 1158 PRO A N 1
ATOM 8750 C CA . PRO A 1 1158 ? 15.687 -39.382 -21.342 1.00 31.67 1158 PRO A CA 1
ATOM 8751 C C . PRO A 1 1158 ? 17.109 -39.865 -21.641 1.00 31.67 1158 PRO A C 1
ATOM 8753 O O . PRO A 1 1158 ? 17.680 -39.496 -22.672 1.00 31.67 1158 PRO A O 1
ATOM 8756 N N . GLY A 1 1159 ? 17.697 -40.626 -20.717 1.00 30.17 1159 GLY A N 1
ATOM 8757 C CA . GLY A 1 1159 ? 19.028 -41.198 -20.896 1.00 30.17 1159 GLY A CA 1
ATOM 8758 C C . GLY A 1 1159 ? 19.199 -41.863 -22.273 1.00 30.17 1159 GLY A C 1
ATOM 8759 O O . GLY A 1 1159 ? 18.208 -42.193 -22.936 1.00 30.17 1159 GLY A O 1
ATOM 8760 N N . PRO A 1 1160 ? 20.448 -42.049 -22.730 1.00 28.17 1160 PRO A N 1
ATOM 8761 C CA . PRO A 1 1160 ? 20.715 -42.588 -24.057 1.00 28.17 1160 PRO A CA 1
ATOM 8762 C C . PRO A 1 1160 ? 19.965 -43.917 -24.264 1.00 28.17 1160 PRO A C 1
ATOM 8764 O O . PRO A 1 1160 ? 19.925 -44.747 -23.350 1.00 28.17 1160 PRO A O 1
ATOM 8767 N N . PRO A 1 1161 ? 19.365 -44.163 -25.444 1.00 29.83 1161 PRO A N 1
ATOM 8768 C CA . PRO A 1 1161 ? 18.778 -45.457 -25.741 1.00 29.83 1161 PRO A CA 1
ATOM 8769 C C . PRO A 1 1161 ? 19.911 -46.470 -25.942 1.00 29.83 1161 PRO A C 1
ATOM 8771 O O . PRO A 1 1161 ? 20.420 -46.637 -27.045 1.00 29.83 1161 PRO A O 1
ATOM 8774 N N . GLY A 1 1162 ? 20.291 -47.136 -24.852 1.00 32.56 1162 GLY A N 1
ATOM 8775 C CA . GLY A 1 1162 ? 21.252 -48.234 -24.833 1.00 32.56 1162 GLY A CA 1
ATOM 8776 C C . GLY A 1 1162 ? 22.714 -47.791 -24.888 1.00 32.56 1162 GLY A C 1
ATOM 8777 O O . GLY A 1 1162 ? 23.252 -47.585 -25.971 1.00 32.56 1162 GLY A O 1
ATOM 8778 N N . ILE A 1 1163 ? 23.342 -47.698 -23.714 1.00 26.36 1163 ILE A N 1
ATOM 8779 C CA . ILE A 1 1163 ? 24.595 -48.346 -23.264 1.00 26.36 1163 ILE A CA 1
ATOM 8780 C C . ILE A 1 1163 ? 24.813 -47.924 -21.812 1.00 26.36 1163 ILE A C 1
ATOM 8782 O O . ILE A 1 1163 ? 24.630 -46.719 -21.526 1.00 26.36 1163 ILE A O 1
#